Protein AF-A0A250DNQ2-F1 (afdb_monomer)

Organism: NCBI:txid436515

Sequence (993 aa):
MTDFKTLADLVGHHARTRPHAIALTFEAGPALPEQHRSFLQLHENGLALARALQGLGIRRGDAIALVMANHPEFVEAMVAAAHLGAVLVPIDARAQGDRLAALIDRTHCVGVIAADYAAAAVAQIRPRATHLRWVVRVISGELAADAPRACEALDYAQLLARHTQADLPSAHFTPVDPDDPMQILFTSGTTGEPKGIVVTHRRFVDTAALAASAFGYAGDDRLYSGLSLTHANAQLVTLGAALRLGIACVMSRRFTKSRLWEIVRRHRCTAFTLLGGMTTAVYCEPPSPSDRDHVVRFVVAAGMPQAIWRDFEQRFGVHVLEFYGTAEGGLTVNPFGTGPIGSIGRPHPAFSVRIVAEDGSDAPAGTPGELAFQPASGAPFDIAYFEDPQASQTKGKDGWLWTGDIVRADAHGWLYFEHRRGHGIRRNGEFIDPAQIEKAIADTGLVRDAFVFGTAAASGAPGERDVVAAVVPIAPTWTFRCSMRVCARRCRRTPFPGGCWPSKRSPRPRRKSRWRGFWRNGCATGRSRPCSRRPQPRHTTWAQAAAGRFSPAQSTTTKETFMHNHGRKLFLPISLASLFIGPSSWAQSSVTLFGVIDISVSHYQTKSVLSAGLPWWSPAAPASISQGATKLASGAHTPSLLGIRGQEDLGGGLAAGFWLESTLTPDDGAQGLGVFDRRSTVSLSGPFGEVRLGRDYVPTYWNLTVFDPFGTVGVGANLWNPIGTGLTTSHGKSPANLMPFDNYVRASNSVGYFLPGHLGGFYGQVMYSLHENLKQSGVSHSPSKGGRNVGGRFGYQRGPLNLAIAYQEDTKDDLSGFDKDRLKILNAGVSYDFDVVKLFGQLSQIRDERSKMNVANIGGIPHPFRNESNGKYTGGLIGITAPVGPGLIRASYSRVNYASPHAVNALNPSAWAQDNDARIEKFAVGYVYNLSKRTALYATVARTKMKWNGSVNAAMAISPGGGVRFANGVAGISAPYVPSSTTGYDMGIRHAF

InterPro domains:
  IPR000873 AMP-dependent synthetase/ligase domain [PF00501] (13-373)
  IPR002299 Porin, Neisseria sp. type [PR00184] (637-662)
  IPR002299 Porin, Neisseria sp. type [PR00184] (675-694)
  IPR002299 Porin, Neisseria sp. type [PR00184] (920-944)
  IPR020845 AMP-binding, conserved site [PS00455] (184-195)
  IPR023614 Porin domain superfamily [G3DSA:2.40.160.10] (588-993)
  IPR033900 Porin domain, Gram-negative type [PF13609] (584-945)
  IPR033900 Porin domain, Gram-negative type [cd00342] (589-993)
  IPR042099 ANL, N-terminal domain [G3DSA:3.40.50.12780] (1-420)

Radius of gyration: 37.6 Å; Cα contacts (8 Å, |Δi|>4): 2212; chains: 1; bounding box: 107×96×82 Å

pLDDT: mean 79.3, std 21.45, range [20.84, 98.06]

Nearest PDB structures (foldseek):
  6k4c-assembly1_A  TM=8.286E-01  e=2.135E-30  Lampyridae
  8g0r-assembly1_A  TM=8.462E-01  e=8.251E-26  Cryptococcus neoformans
  7l3p-assembly1_A  TM=7.690E-01  e=5.276E-24  Coccidioides immitis RS
  1v26-assembly1_A  TM=7.943E-01  e=6.644E-23  Thermus thermophilus
  6ac3-assembly1_B  TM=6.977E-01  e=1.159E-20  Phrixothrix hirtus

Structure (mmCIF, N/CA/C/O backbone):
data_AF-A0A250DNQ2-F1
#
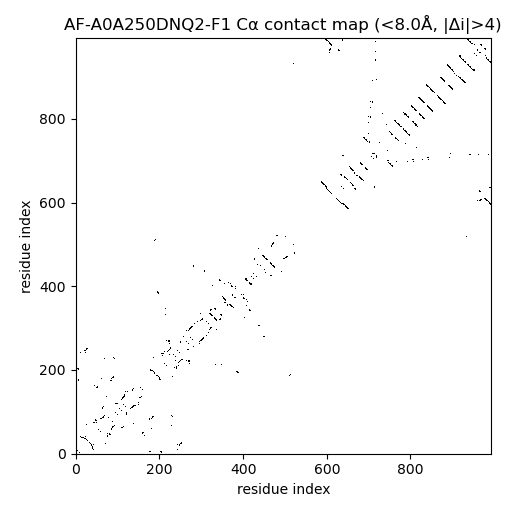_entry.id   AF-A0A250DNQ2-F1
#
loop_
_atom_site.group_PDB
_atom_site.id
_atom_site.type_symbol
_atom_site.label_atom_id
_atom_site.label_alt_id
_atom_site.label_comp_id
_atom_site.label_asym_id
_atom_site.label_entity_id
_atom_site.label_seq_id
_atom_site.pdbx_PDB_ins_code
_atom_site.Cartn_x
_atom_site.Cartn_y
_atom_site.Cartn_z
_atom_site.occupancy
_atom_site.B_iso_or_equiv
_atom_site.auth_seq_id
_atom_site.auth_comp_id
_atom_site.auth_asym_id
_atom_site.auth_atom_id
_atom_site.pdbx_PDB_model_num
ATOM 1 N N . MET A 1 1 ? -34.166 -35.875 -3.241 1.00 50.69 1 MET A N 1
ATOM 2 C CA . MET A 1 1 ? -32.830 -35.721 -2.609 1.00 50.69 1 MET A CA 1
ATOM 3 C C . MET A 1 1 ? -33.035 -35.515 -1.118 1.00 50.69 1 MET A C 1
ATOM 5 O O . MET A 1 1 ? -34.117 -35.074 -0.755 1.00 50.69 1 MET A O 1
ATOM 9 N N . THR A 1 2 ? -32.047 -35.807 -0.268 1.00 56.50 2 THR A N 1
ATOM 10 C CA . THR A 1 2 ? -32.136 -35.476 1.165 1.00 56.50 2 THR A CA 1
ATOM 11 C C . THR A 1 2 ? -32.236 -33.963 1.334 1.00 56.50 2 THR A C 1
ATOM 13 O O . THR A 1 2 ? -31.393 -33.228 0.803 1.00 56.50 2 THR A O 1
ATOM 16 N N . ASP A 1 3 ? -33.262 -33.507 2.044 1.00 76.38 3 ASP A N 1
ATOM 17 C CA . ASP A 1 3 ? -33.379 -32.114 2.460 1.00 76.38 3 ASP A CA 1
ATOM 18 C C . ASP A 1 3 ? -32.467 -31.873 3.673 1.00 76.38 3 ASP A C 1
ATOM 20 O O . ASP A 1 3 ? -32.440 -32.677 4.607 1.00 76.38 3 ASP A O 1
ATOM 24 N N . PHE A 1 4 ? -31.665 -30.812 3.626 1.00 88.94 4 PHE A N 1
ATOM 25 C CA . PHE A 1 4 ? -30.703 -30.464 4.671 1.00 88.94 4 PHE A CA 1
ATOM 26 C C . PHE A 1 4 ? -30.997 -29.035 5.108 1.00 88.94 4 PHE A C 1
ATOM 28 O O . PHE A 1 4 ? -30.995 -28.126 4.284 1.00 88.94 4 PHE A O 1
ATOM 35 N N . LYS A 1 5 ? -31.233 -28.838 6.404 1.00 89.62 5 LYS A N 1
ATOM 36 C CA . LYS A 1 5 ? -31.693 -27.554 6.940 1.00 89.62 5 LYS A CA 1
ATOM 37 C C . LYS A 1 5 ? -30.543 -26.670 7.423 1.00 89.62 5 LYS A C 1
ATOM 39 O O . LYS A 1 5 ? -30.590 -25.452 7.282 1.00 89.62 5 LYS A O 1
ATOM 44 N N . THR A 1 6 ? -29.485 -27.290 7.938 1.00 93.56 6 THR A N 1
ATOM 45 C CA . THR A 1 6 ? -28.270 -26.624 8.417 1.00 93.56 6 THR A CA 1
ATOM 46 C C . THR A 1 6 ? -27.001 -27.315 7.904 1.00 93.56 6 THR A C 1
ATOM 48 O O . THR A 1 6 ? -27.019 -28.455 7.431 1.00 93.56 6 THR A O 1
ATOM 51 N N . LEU A 1 7 ? -25.852 -26.643 8.055 1.00 94.19 7 LEU A N 1
ATOM 52 C CA . LEU A 1 7 ? -24.540 -27.266 7.846 1.00 94.19 7 LEU A CA 1
ATOM 53 C C . LEU A 1 7 ? -24.302 -28.450 8.806 1.00 94.19 7 LEU A C 1
ATOM 55 O O . LEU A 1 7 ? -23.640 -29.417 8.428 1.00 94.19 7 LEU A O 1
ATOM 59 N N . ALA A 1 8 ? -24.849 -28.392 10.024 1.00 93.50 8 ALA A N 1
ATOM 60 C CA . ALA A 1 8 ? -24.729 -29.456 11.015 1.00 93.50 8 ALA A CA 1
ATOM 61 C C . ALA A 1 8 ? -25.465 -30.737 10.575 1.00 93.50 8 ALA A C 1
ATOM 63 O O . ALA A 1 8 ? -24.897 -31.826 10.669 1.00 93.50 8 ALA A O 1
ATOM 64 N N . ASP A 1 9 ? -26.673 -30.617 10.010 1.00 92.75 9 ASP A N 1
ATOM 65 C CA . ASP A 1 9 ? -27.423 -31.756 9.451 1.00 92.75 9 ASP A CA 1
ATOM 66 C C . ASP A 1 9 ? -26.663 -32.426 8.305 1.00 92.75 9 ASP A C 1
ATOM 68 O O . ASP A 1 9 ? -26.558 -33.651 8.239 1.00 92.75 9 ASP A O 1
ATOM 72 N N . LEU A 1 10 ? -26.119 -31.598 7.412 1.00 93.50 10 LEU A N 1
ATOM 73 C CA . LEU A 1 10 ? -25.396 -31.992 6.209 1.00 93.50 10 LEU A CA 1
ATOM 74 C C . LEU A 1 10 ? -24.102 -32.746 6.562 1.00 93.50 10 LEU A C 1
ATOM 76 O O . LEU A 1 10 ? -23.875 -33.857 6.076 1.00 93.50 10 LEU A O 1
ATOM 80 N N . VAL A 1 11 ? -23.278 -32.193 7.459 1.00 95.50 11 VAL A N 1
ATOM 81 C CA . VAL A 1 11 ? -22.051 -32.858 7.933 1.00 95.50 11 VAL A CA 1
ATOM 82 C C . VAL A 1 11 ? -22.390 -34.102 8.758 1.00 95.50 11 VAL A C 1
ATOM 84 O O . VAL A 1 11 ? -21.797 -35.155 8.530 1.00 95.50 11 VAL A O 1
ATOM 87 N N . GLY A 1 12 ? -23.390 -34.038 9.642 1.00 94.31 12 GLY A N 1
ATOM 88 C CA . GLY A 1 12 ? -23.842 -35.180 10.441 1.00 94.31 12 GLY A CA 1
ATOM 89 C C . GLY A 1 12 ? -24.410 -36.328 9.599 1.00 94.31 12 GLY A C 1
ATOM 90 O O . GLY A 1 12 ? -24.188 -37.498 9.914 1.00 94.31 12 GLY A O 1
ATOM 91 N N . HIS A 1 13 ? -25.095 -36.033 8.490 1.00 95.06 13 HIS A N 1
ATOM 92 C CA . HIS A 1 13 ? -25.559 -37.051 7.546 1.00 95.06 13 HIS A CA 1
ATOM 93 C C . HIS A 1 13 ? -24.379 -37.796 6.908 1.00 95.06 13 HIS A C 1
ATOM 95 O O . HIS A 1 13 ? -24.388 -39.027 6.853 1.00 95.06 13 HIS A O 1
ATOM 101 N N . HIS A 1 14 ? -23.337 -37.083 6.472 1.00 95.62 14 HIS A N 1
ATOM 102 C CA . HIS A 1 14 ? -22.147 -37.715 5.897 1.00 95.62 14 HIS A CA 1
ATOM 103 C C . HIS A 1 14 ? -21.245 -38.377 6.949 1.00 95.62 14 HIS A C 1
ATOM 105 O O . HIS A 1 14 ? -20.625 -39.393 6.649 1.00 95.62 14 HIS A O 1
ATOM 111 N N . ALA A 1 15 ? -21.255 -37.912 8.201 1.00 96.06 15 ALA A N 1
ATOM 112 C CA . ALA A 1 15 ? -20.617 -38.606 9.318 1.00 96.06 15 ALA A CA 1
ATOM 113 C C . ALA A 1 15 ? -21.280 -39.965 9.603 1.00 96.06 15 ALA A C 1
ATOM 115 O O . ALA A 1 15 ? -20.581 -40.941 9.847 1.00 96.06 15 ALA A O 1
ATOM 116 N N . ARG A 1 16 ? -22.615 -40.060 9.502 1.00 95.94 16 ARG A N 1
ATOM 117 C CA . ARG A 1 16 ? -23.349 -41.331 9.652 1.00 95.94 16 ARG A CA 1
ATOM 118 C C . ARG A 1 16 ? -23.268 -42.240 8.423 1.00 95.94 16 ARG A C 1
ATOM 120 O O . ARG A 1 16 ? -23.238 -43.452 8.581 1.00 95.94 16 ARG A O 1
ATOM 127 N N . THR A 1 17 ? -23.250 -41.685 7.207 1.00 95.50 17 THR A N 1
ATOM 128 C CA . THR A 1 17 ? -23.289 -42.493 5.966 1.00 95.50 17 THR A CA 1
ATOM 129 C C . THR A 1 17 ? -21.914 -42.822 5.384 1.00 95.50 17 THR A C 1
ATOM 131 O O . THR A 1 17 ? -21.788 -43.799 4.650 1.00 95.50 17 THR A O 1
ATOM 134 N N . ARG A 1 18 ? -20.879 -42.021 5.674 1.00 94.81 18 ARG A N 1
ATOM 135 C CA . ARG A 1 18 ? -19.507 -42.167 5.151 1.00 94.81 18 ARG A CA 1
ATOM 136 C C . ARG A 1 18 ? -18.440 -41.754 6.198 1.00 94.81 18 ARG A C 1
ATOM 138 O O . ARG A 1 18 ? -17.551 -40.968 5.863 1.00 94.81 18 ARG A O 1
ATOM 145 N N . PRO A 1 19 ? -18.476 -42.263 7.450 1.00 95.88 19 PRO A N 1
ATOM 146 C CA . PRO A 1 19 ? -17.687 -41.746 8.583 1.00 95.88 19 PRO A CA 1
ATOM 147 C C . PRO A 1 19 ? -16.187 -41.572 8.306 1.00 95.88 19 PRO A C 1
ATOM 149 O O . PRO A 1 19 ? -15.597 -40.548 8.659 1.00 95.88 19 PRO A O 1
ATOM 152 N N . HIS A 1 20 ? -15.570 -42.560 7.656 1.00 96.25 20 HIS A N 1
ATOM 153 C CA . HIS A 1 20 ? -14.124 -42.606 7.411 1.00 96.25 20 HIS A CA 1
ATOM 154 C C . HIS A 1 20 ? -13.698 -41.997 6.063 1.00 96.25 20 HIS A C 1
ATOM 156 O O . HIS A 1 20 ? -12.504 -41.911 5.787 1.00 96.25 20 HIS A O 1
ATOM 162 N N . ALA A 1 21 ? -14.638 -41.543 5.225 1.00 95.25 21 ALA A N 1
ATOM 163 C CA . ALA A 1 21 ? -14.292 -40.855 3.985 1.00 95.25 21 ALA A CA 1
ATOM 164 C C . ALA A 1 21 ? -13.699 -39.470 4.293 1.00 95.25 21 ALA A C 1
ATOM 166 O O . ALA A 1 21 ? -14.244 -38.720 5.108 1.00 95.25 21 ALA A O 1
ATOM 167 N N . ILE A 1 22 ? -12.581 -39.130 3.643 1.00 96.38 22 ILE A N 1
ATOM 168 C CA . ILE A 1 22 ? -11.902 -37.840 3.818 1.00 96.38 22 ILE A CA 1
ATOM 169 C C . ILE A 1 22 ? -12.751 -36.728 3.199 1.00 96.38 22 ILE A C 1
ATOM 171 O O . ILE A 1 22 ? -12.849 -36.622 1.977 1.00 96.38 22 ILE A O 1
ATOM 175 N N . ALA A 1 23 ? -13.330 -35.889 4.055 1.00 96.19 23 ALA A N 1
ATOM 176 C CA . ALA A 1 23 ? -14.095 -34.717 3.656 1.00 96.19 23 ALA A CA 1
ATOM 177 C C . ALA A 1 23 ? -13.156 -33.581 3.237 1.00 96.19 23 ALA A C 1
ATOM 179 O O . ALA A 1 23 ? -13.298 -33.013 2.157 1.00 96.19 23 ALA A O 1
ATOM 180 N N . LEU A 1 24 ? -12.169 -33.266 4.086 1.00 97.88 24 LEU A N 1
ATOM 181 C CA . LEU A 1 24 ? -11.292 -32.106 3.929 1.00 97.88 24 LEU A CA 1
ATOM 182 C C . LEU A 1 24 ? -9.814 -32.504 4.005 1.00 97.88 24 LEU A C 1
ATOM 184 O O . LEU A 1 24 ? -9.421 -33.357 4.800 1.00 97.88 24 LEU A O 1
ATOM 188 N N . THR A 1 25 ? -8.975 -31.844 3.209 1.00 97.81 25 THR A N 1
ATOM 189 C CA . THR A 1 25 ? -7.508 -31.881 3.313 1.00 97.81 25 THR A CA 1
ATOM 190 C C . THR A 1 25 ? -6.956 -30.467 3.205 1.00 97.81 25 THR A C 1
ATOM 192 O O . THR A 1 25 ? -7.158 -29.801 2.192 1.00 97.81 25 THR A O 1
ATOM 195 N N . PHE A 1 26 ? -6.255 -30.006 4.239 1.00 96.38 26 PHE A N 1
ATOM 196 C CA . PHE A 1 26 ? -5.620 -28.693 4.272 1.00 96.38 26 PHE A CA 1
ATOM 197 C C . PHE A 1 26 ? -4.126 -28.803 3.963 1.00 96.38 26 PHE A C 1
ATOM 199 O O . PHE A 1 26 ? -3.377 -29.474 4.672 1.00 96.38 26 PHE A O 1
ATOM 206 N N . GLU A 1 27 ? -3.709 -28.117 2.902 1.00 93.25 27 GLU A N 1
ATOM 207 C CA . GLU A 1 27 ? -2.340 -28.089 2.381 1.00 93.25 27 GLU A CA 1
ATOM 208 C C . GLU A 1 27 ? -1.662 -26.780 2.818 1.00 93.25 27 GLU A C 1
ATOM 210 O O . GLU A 1 27 ? -2.208 -25.696 2.613 1.00 93.25 27 GLU A O 1
ATOM 215 N N . ALA A 1 28 ? -0.494 -26.850 3.462 1.00 89.00 28 ALA A N 1
ATOM 216 C CA . ALA A 1 28 ? 0.115 -25.697 4.142 1.00 89.00 28 ALA A CA 1
ATOM 217 C C . ALA A 1 28 ? 1.508 -25.297 3.611 1.00 89.00 28 ALA A C 1
ATOM 219 O O . ALA A 1 28 ? 2.186 -24.463 4.212 1.00 89.00 28 ALA A O 1
ATOM 220 N N . GLY A 1 29 ? 1.920 -25.828 2.457 1.00 84.75 29 GLY A N 1
ATOM 221 C CA . GLY A 1 29 ? 3.277 -25.714 1.925 1.00 84.75 29 GLY A CA 1
ATOM 222 C C . GLY A 1 29 ? 4.172 -26.894 2.323 1.00 84.75 29 GLY A C 1
ATOM 223 O O . GLY A 1 29 ? 3.886 -27.584 3.296 1.00 84.75 29 GLY A O 1
ATOM 224 N N . PRO A 1 30 ? 5.295 -27.119 1.616 1.00 79.50 30 PRO A N 1
ATOM 225 C CA . PRO A 1 30 ? 6.166 -28.284 1.825 1.00 79.50 30 PRO A CA 1
ATOM 226 C C . PRO A 1 30 ? 6.910 -28.294 3.173 1.00 79.50 30 PRO A C 1
ATOM 228 O O . PRO A 1 30 ? 7.594 -29.263 3.479 1.00 79.50 30 PRO A O 1
ATOM 231 N N . ALA A 1 31 ? 6.811 -27.217 3.958 1.00 82.62 31 ALA A N 1
ATOM 232 C CA . ALA A 1 31 ? 7.428 -27.084 5.277 1.00 82.62 31 ALA A CA 1
ATOM 233 C C . ALA A 1 31 ? 6.492 -27.474 6.439 1.00 82.62 31 ALA A C 1
ATOM 235 O O . ALA A 1 31 ? 6.927 -27.456 7.586 1.00 82.62 31 ALA A O 1
ATOM 236 N N . LEU A 1 32 ? 5.220 -27.788 6.165 1.00 85.94 32 LEU A N 1
ATOM 237 C CA . LEU A 1 32 ? 4.216 -28.122 7.176 1.00 85.94 32 LEU A CA 1
ATOM 238 C C . LEU A 1 32 ? 3.450 -29.396 6.789 1.00 85.94 32 LEU A C 1
ATOM 240 O O . LEU A 1 32 ? 3.212 -29.621 5.601 1.00 85.94 32 LEU A O 1
ATOM 244 N N . PRO A 1 33 ? 3.043 -30.227 7.766 1.00 88.56 33 PRO A N 1
ATOM 245 C CA . PRO A 1 33 ? 2.243 -31.411 7.490 1.00 88.56 33 PRO A CA 1
ATOM 246 C C . PRO A 1 33 ? 0.858 -31.030 6.953 1.00 88.56 33 PRO A C 1
ATOM 248 O O . PRO A 1 33 ? 0.262 -30.024 7.351 1.00 88.56 33 PRO A O 1
ATOM 251 N N . GLU A 1 34 ? 0.334 -31.872 6.068 1.00 92.31 34 GLU A N 1
ATOM 252 C CA . GLU A 1 34 ? -1.066 -31.814 5.652 1.00 92.31 34 GLU A CA 1
ATOM 253 C C . GLU A 1 34 ? -1.985 -32.148 6.829 1.00 92.31 34 GLU A C 1
ATOM 255 O O . GLU A 1 34 ? -1.638 -32.943 7.704 1.00 92.31 34 GLU A O 1
ATOM 260 N N . GLN A 1 35 ? -3.175 -31.550 6.847 1.00 94.75 35 GLN A N 1
ATOM 261 C CA . GLN A 1 35 ? -4.178 -31.831 7.871 1.00 94.75 35 GLN A CA 1
ATOM 262 C C . GLN A 1 35 ? -5.463 -32.335 7.226 1.00 94.75 35 GLN A C 1
ATOM 264 O O . GLN A 1 35 ? -6.180 -31.583 6.565 1.00 94.75 35 GLN A O 1
ATOM 269 N N . HIS A 1 36 ? -5.765 -33.611 7.434 1.00 96.25 36 HIS A N 1
ATOM 270 C CA . HIS A 1 36 ? -6.985 -34.242 6.936 1.00 96.25 36 HIS A CA 1
ATOM 271 C C . HIS A 1 36 ? -8.092 -34.196 7.996 1.00 96.25 36 HIS A C 1
ATOM 273 O O . HIS A 1 36 ? -7.805 -34.106 9.194 1.00 96.25 36 HIS A O 1
ATOM 279 N N . ARG A 1 37 ? -9.349 -34.276 7.548 1.00 97.00 37 ARG A N 1
ATOM 280 C CA . ARG A 1 37 ? -10.526 -34.590 8.371 1.00 97.00 37 ARG A CA 1
ATOM 281 C C . ARG A 1 37 ? -11.450 -35.526 7.601 1.00 97.00 37 ARG A C 1
ATOM 283 O O . ARG A 1 37 ? -11.832 -35.215 6.469 1.00 97.00 37 ARG A O 1
ATOM 290 N N . SER A 1 38 ? -11.833 -36.645 8.209 1.00 97.88 38 SER A N 1
ATOM 291 C CA . SER A 1 38 ? -12.980 -37.426 7.738 1.00 97.88 38 SER A CA 1
ATOM 292 C C . SER A 1 38 ? -14.302 -36.730 8.088 1.00 97.88 38 SER A C 1
ATOM 294 O O . SER A 1 38 ? -14.317 -35.798 8.896 1.00 97.88 38 SER A O 1
ATOM 296 N N . PHE A 1 39 ? -15.422 -37.168 7.504 1.00 97.06 39 PHE A N 1
ATOM 297 C CA . PHE A 1 39 ? -16.738 -36.636 7.886 1.00 97.06 39 PHE A CA 1
ATOM 298 C C . PHE A 1 39 ? -17.059 -36.866 9.370 1.00 97.06 39 PHE A C 1
ATOM 300 O O . PHE A 1 39 ? -17.595 -35.965 10.012 1.00 97.06 39 PHE A O 1
ATOM 307 N N . LEU A 1 40 ? -16.678 -38.023 9.928 1.00 95.69 40 LEU A N 1
ATOM 308 C CA . LEU A 1 40 ? -16.805 -38.299 11.362 1.00 95.69 40 LEU A CA 1
ATOM 309 C C . LEU A 1 40 ? -15.986 -37.306 12.201 1.00 95.69 40 LEU A C 1
ATOM 311 O O . LEU A 1 40 ? -16.563 -36.598 13.019 1.00 95.69 40 LEU A O 1
ATOM 315 N N . GLN A 1 41 ? -14.687 -37.158 11.921 1.00 95.50 41 GLN A N 1
ATOM 316 C CA . GLN A 1 41 ? -13.808 -36.235 12.655 1.00 95.50 41 GLN A CA 1
ATOM 317 C C . GLN A 1 41 ? -14.286 -34.778 12.583 1.00 95.50 41 GLN A C 1
ATOM 319 O O . GLN A 1 41 ? -14.219 -34.051 13.570 1.00 95.50 41 GLN A O 1
ATOM 324 N N . LEU A 1 42 ? -14.785 -34.336 11.422 1.00 95.75 42 LEU A N 1
ATOM 325 C CA . LEU A 1 42 ? -15.323 -32.984 11.254 1.00 95.75 42 LEU A CA 1
ATOM 326 C C . LEU A 1 42 ? -16.594 -32.763 12.096 1.00 95.75 42 LEU A C 1
ATOM 328 O O . LEU A 1 42 ? -16.788 -31.675 12.640 1.00 95.75 42 LEU A O 1
ATOM 332 N N . HIS A 1 43 ? -17.440 -33.788 12.230 1.00 94.50 43 HIS A N 1
ATOM 333 C CA . HIS A 1 43 ? -18.637 -33.745 13.068 1.00 94.50 43 HIS A CA 1
ATOM 334 C C . HIS A 1 43 ? -18.292 -33.792 14.563 1.00 94.50 43 HIS A C 1
ATOM 336 O O . HIS A 1 43 ? -18.772 -32.955 15.323 1.00 94.50 43 HIS A O 1
ATOM 342 N N . GLU A 1 44 ? -17.423 -34.715 14.980 1.00 92.75 44 GLU A N 1
ATOM 343 C CA . GLU A 1 44 ? -16.985 -34.886 16.371 1.00 92.75 44 GLU A CA 1
ATOM 344 C C . GLU A 1 44 ? -16.254 -33.648 16.897 1.00 92.75 44 GLU A C 1
ATOM 346 O O . GLU A 1 44 ? -16.587 -33.155 17.976 1.00 92.75 44 GLU A O 1
ATOM 351 N N . ASN A 1 45 ? -15.329 -33.083 16.112 1.00 94.44 45 ASN A N 1
ATOM 352 C CA . ASN A 1 45 ? -14.634 -31.848 16.471 1.00 94.44 45 ASN A CA 1
ATOM 353 C C . ASN A 1 45 ? -15.600 -30.653 16.511 1.00 94.44 45 ASN A C 1
ATOM 355 O O . ASN A 1 45 ? -15.513 -29.831 17.421 1.00 94.44 45 ASN A O 1
ATOM 359 N N . GLY A 1 46 ? -16.564 -30.575 15.585 1.00 94.44 46 GLY A N 1
ATOM 360 C CA . GLY A 1 46 ? -17.624 -29.563 15.618 1.00 94.44 46 GLY A CA 1
ATOM 361 C C . GLY A 1 46 ? -18.502 -29.658 16.874 1.00 94.44 46 GLY A C 1
ATOM 362 O O . GLY A 1 46 ? -18.766 -28.646 17.518 1.00 94.44 46 GLY A O 1
ATOM 363 N N . LEU A 1 47 ? -18.897 -30.868 17.280 1.00 92.06 47 LEU A N 1
ATOM 364 C CA . LEU A 1 47 ? -19.669 -31.121 18.505 1.00 92.06 47 LEU A CA 1
ATOM 365 C C . LEU A 1 47 ? -18.862 -30.827 19.781 1.00 92.06 47 LEU A C 1
ATOM 367 O O . LEU A 1 47 ? -19.393 -30.244 20.728 1.00 92.06 47 LEU A O 1
ATOM 371 N N . ALA A 1 48 ? -17.583 -31.205 19.819 1.00 92.12 48 ALA A N 1
ATOM 372 C CA . ALA A 1 48 ? -16.694 -30.923 20.944 1.00 92.12 48 ALA A CA 1
ATOM 373 C C . ALA A 1 48 ? -16.411 -29.419 21.083 1.00 92.12 48 ALA A C 1
ATOM 375 O O . ALA A 1 48 ? -16.470 -28.883 22.189 1.00 92.12 48 ALA A O 1
ATOM 376 N N . LEU A 1 49 ? -16.191 -28.712 19.971 1.00 94.94 49 LEU A N 1
ATOM 377 C CA . LEU A 1 49 ? -16.061 -27.257 19.971 1.00 94.94 49 LEU A CA 1
ATOM 378 C C . LEU A 1 49 ? -17.383 -26.569 20.351 1.00 94.94 49 LEU A C 1
ATOM 380 O O . LEU A 1 49 ? -17.346 -25.588 21.086 1.00 94.94 49 LEU A O 1
ATOM 384 N N . ALA A 1 50 ? -18.543 -27.087 19.933 1.00 93.44 50 ALA A N 1
ATOM 385 C CA . ALA A 1 50 ? -19.841 -26.558 20.358 1.00 93.44 50 ALA A CA 1
ATOM 386 C C . ALA A 1 50 ? -20.020 -26.654 21.884 1.00 93.44 50 ALA A C 1
ATOM 388 O O . ALA A 1 50 ? -20.317 -25.646 22.526 1.00 93.44 50 ALA A O 1
ATOM 389 N N . ARG A 1 51 ? -19.735 -27.824 22.483 1.00 90.75 51 ARG A N 1
ATOM 390 C CA . ARG A 1 51 ? -19.696 -27.997 23.950 1.00 90.75 51 ARG A CA 1
ATOM 391 C C . ARG A 1 51 ? -18.730 -27.008 24.612 1.00 90.75 51 ARG A C 1
ATOM 393 O O . ARG A 1 51 ? -19.087 -26.358 25.592 1.00 90.75 51 ARG A O 1
ATOM 400 N N . ALA A 1 52 ? -17.531 -26.851 24.054 1.00 92.12 52 ALA A N 1
ATOM 401 C CA . ALA A 1 52 ? -16.515 -25.958 24.598 1.00 92.12 52 ALA A CA 1
ATOM 402 C C . ALA A 1 52 ? -16.930 -24.477 24.571 1.00 92.12 52 ALA A C 1
ATOM 404 O O . ALA A 1 52 ? -16.750 -23.764 25.555 1.00 92.12 52 ALA A O 1
ATOM 405 N N . LEU A 1 53 ? -17.508 -24.011 23.462 1.00 93.44 53 LEU A N 1
ATOM 406 C CA . LEU A 1 53 ? -17.999 -22.640 23.307 1.00 93.44 53 LEU A CA 1
ATOM 407 C C . LEU A 1 53 ? -19.201 -22.367 24.224 1.00 93.44 53 LEU A C 1
ATOM 409 O O . LEU A 1 53 ? -19.266 -21.302 24.838 1.00 93.44 53 LEU A O 1
ATOM 413 N N . GLN A 1 54 ? -20.102 -23.340 24.391 1.00 91.06 54 GLN A N 1
ATOM 414 C CA . GLN A 1 54 ? -21.190 -23.278 25.373 1.00 91.06 54 GLN A CA 1
ATOM 415 C C . GLN A 1 54 ? -20.646 -23.157 26.809 1.00 91.06 54 GLN A C 1
ATOM 417 O O . GLN A 1 54 ? -21.124 -22.325 27.578 1.00 91.06 54 GLN A O 1
ATOM 422 N N . GLY A 1 55 ? -19.585 -23.902 27.148 1.00 89.44 55 GLY A N 1
ATOM 423 C CA . GLY A 1 55 ? -18.855 -23.774 28.417 1.00 89.44 55 GLY A CA 1
ATOM 424 C C . GLY A 1 55 ? -18.154 -22.420 28.611 1.00 89.44 55 GLY A C 1
ATOM 425 O O . GLY A 1 55 ? -18.005 -21.960 29.739 1.00 89.44 55 GLY A O 1
ATOM 426 N N . LEU A 1 56 ? -17.797 -21.729 27.521 1.00 92.06 56 LEU A N 1
ATOM 427 C CA . LEU A 1 56 ? -17.340 -20.330 27.521 1.00 92.06 56 LEU A CA 1
ATOM 428 C C . LEU A 1 56 ? -18.502 -19.310 27.493 1.00 92.06 56 LEU A C 1
ATOM 430 O O . LEU A 1 56 ? -18.290 -18.111 27.283 1.00 92.06 56 LEU A O 1
ATOM 434 N N . GLY A 1 57 ? -19.736 -19.771 27.719 1.00 91.69 57 GLY A N 1
ATOM 435 C CA . GLY A 1 57 ? -20.932 -18.948 27.869 1.00 91.69 57 GLY A CA 1
ATOM 436 C C . GLY A 1 57 ? -21.545 -18.441 26.562 1.00 91.69 57 GLY A C 1
ATOM 437 O O . GLY A 1 57 ? -22.276 -17.450 26.612 1.00 91.69 57 GLY A O 1
ATOM 438 N N . ILE A 1 58 ? -21.241 -19.058 25.415 1.00 93.81 58 ILE A N 1
ATOM 439 C CA . ILE A 1 58 ? -21.872 -18.723 24.128 1.00 93.81 58 ILE A CA 1
ATOM 440 C C . ILE A 1 58 ? -23.339 -19.162 24.094 1.00 93.81 58 ILE A C 1
ATOM 442 O O . ILE A 1 58 ? -23.695 -20.243 24.568 1.00 93.81 58 ILE A O 1
ATOM 446 N N . ARG A 1 59 ? -24.184 -18.308 23.513 1.00 91.44 59 ARG A N 1
ATOM 447 C CA . ARG A 1 59 ? -25.633 -18.482 23.345 1.00 91.44 59 ARG A CA 1
ATOM 448 C C . ARG A 1 59 ? -26.031 -18.363 21.867 1.00 91.44 59 ARG A C 1
ATOM 450 O O . ARG A 1 59 ? -25.277 -17.824 21.060 1.00 91.44 59 ARG A O 1
ATOM 457 N N . ARG A 1 60 ? -27.238 -18.817 21.513 1.00 93.38 60 ARG A N 1
ATOM 458 C CA . ARG A 1 60 ? -27.841 -18.552 20.193 1.00 93.38 60 ARG A CA 1
ATOM 459 C C . ARG A 1 60 ? -27.885 -17.035 19.953 1.00 93.38 60 ARG A C 1
ATOM 461 O O . ARG A 1 60 ? -28.322 -16.295 20.832 1.00 93.38 60 ARG A O 1
ATOM 468 N N . GLY A 1 61 ? -27.390 -16.587 18.802 1.00 92.31 61 GLY A N 1
ATOM 469 C CA . GLY A 1 61 ? -27.227 -15.175 18.438 1.00 92.31 61 GLY A CA 1
ATOM 470 C C . GLY A 1 61 ? -25.898 -14.512 18.843 1.00 92.31 61 GLY A C 1
ATOM 471 O O . GLY A 1 61 ? -25.600 -13.444 18.315 1.00 92.31 61 GLY A O 1
ATOM 472 N N . ASP A 1 62 ? -25.068 -15.111 19.711 1.00 96.00 62 ASP A N 1
ATOM 473 C CA . ASP A 1 62 ? -23.746 -14.547 20.051 1.00 96.00 62 ASP A CA 1
ATOM 474 C C . ASP A 1 62 ? -22.804 -14.561 18.829 1.00 96.00 62 ASP A C 1
ATOM 476 O O . ASP A 1 62 ? -22.682 -15.576 18.137 1.00 96.00 62 ASP A O 1
ATOM 480 N N . ALA A 1 63 ? -22.081 -13.459 18.598 1.00 97.19 63 ALA A N 1
ATOM 481 C CA . ALA A 1 63 ? -21.140 -13.324 17.485 1.00 97.19 63 ALA A CA 1
ATOM 482 C C . ALA A 1 63 ? -19.701 -13.755 17.845 1.00 97.19 63 ALA A C 1
ATOM 484 O O . ALA A 1 63 ? -19.156 -13.353 18.877 1.00 97.19 63 ALA A O 1
ATOM 485 N N . ILE A 1 64 ? -19.052 -14.540 16.976 1.00 98.00 64 ILE A N 1
ATOM 486 C CA . ILE A 1 64 ? -17.681 -15.050 17.167 1.00 98.00 64 ILE A CA 1
ATOM 487 C C . ILE A 1 64 ? -16.815 -14.740 15.941 1.00 98.00 64 ILE A C 1
ATOM 489 O O . ILE A 1 64 ? -17.071 -15.226 14.837 1.00 98.00 64 ILE A O 1
ATOM 493 N N . ALA A 1 65 ? -15.729 -13.993 16.135 1.00 97.50 65 ALA A N 1
ATOM 494 C CA . ALA A 1 65 ? -14.797 -13.656 15.063 1.00 97.50 65 ALA A CA 1
ATOM 495 C C . ALA A 1 65 ? -13.794 -14.787 14.779 1.00 97.50 65 ALA A C 1
ATOM 497 O O . ALA A 1 65 ? -13.108 -15.268 15.683 1.00 97.50 65 ALA A O 1
ATOM 498 N N . LEU A 1 66 ? -13.646 -15.160 13.503 1.00 97.81 66 LEU A N 1
ATOM 499 C CA . LEU A 1 66 ? -12.629 -16.110 13.035 1.00 97.81 66 LEU A CA 1
ATOM 500 C C . LEU A 1 66 ? -11.499 -15.354 12.330 1.00 97.81 66 LEU A C 1
ATOM 502 O O . LEU A 1 66 ? -11.667 -14.919 11.191 1.00 97.81 66 LEU A O 1
ATOM 506 N N . VAL A 1 67 ? -10.347 -15.201 12.990 1.00 96.88 67 VAL A N 1
ATOM 507 C CA . VAL A 1 67 ? -9.206 -14.401 12.503 1.00 96.88 67 VAL A CA 1
ATOM 508 C C . VAL A 1 67 ? -8.060 -15.320 12.060 1.00 96.88 67 VAL A C 1
ATOM 510 O O . VAL A 1 67 ? -7.049 -15.486 12.746 1.00 96.88 67 VAL A O 1
ATOM 513 N N . MET A 1 68 ? -8.231 -15.976 10.909 1.00 95.62 68 MET A N 1
ATOM 514 C CA . MET A 1 68 ? -7.283 -16.974 10.389 1.00 95.62 68 MET A CA 1
ATOM 515 C C . MET A 1 68 ? -7.320 -17.097 8.852 1.00 95.62 68 MET A C 1
ATOM 517 O O . MET A 1 68 ? -8.147 -16.490 8.171 1.00 95.62 68 MET A O 1
ATOM 521 N N . ALA A 1 69 ? -6.365 -17.842 8.291 1.00 94.75 69 ALA A N 1
ATOM 522 C CA . ALA A 1 69 ? -6.380 -18.297 6.898 1.00 94.75 69 ALA A CA 1
ATOM 523 C C . ALA A 1 69 ? -7.173 -19.619 6.765 1.00 94.75 69 ALA A C 1
ATOM 525 O O . ALA A 1 69 ? -7.945 -19.966 7.654 1.00 94.75 69 ALA A O 1
ATOM 526 N N . ASN A 1 70 ? -6.998 -20.378 5.677 1.00 95.75 70 ASN A N 1
ATOM 527 C CA . ASN A 1 70 ? -7.726 -21.641 5.507 1.00 95.75 70 ASN A CA 1
ATOM 528 C C . ASN A 1 70 ? -7.197 -22.711 6.480 1.00 95.75 70 ASN A C 1
ATOM 530 O O . ASN A 1 70 ? -6.025 -23.092 6.426 1.00 95.75 70 ASN A O 1
ATOM 534 N N . HIS A 1 71 ? -8.063 -23.174 7.373 1.00 95.75 71 HIS A N 1
ATOM 535 C CA . HIS A 1 71 ? -7.752 -24.033 8.515 1.00 95.75 71 HIS A CA 1
ATOM 536 C C . HIS A 1 71 ? -8.895 -25.040 8.722 1.00 95.75 71 HIS A C 1
ATOM 538 O O . HIS A 1 71 ? -10.048 -24.644 8.532 1.00 95.75 71 HIS A O 1
ATOM 544 N N . PRO A 1 72 ? -8.636 -26.295 9.138 1.00 96.06 72 PRO A N 1
ATOM 545 C CA . PRO A 1 72 ? -9.718 -27.200 9.525 1.00 96.06 72 PRO A CA 1
ATOM 546 C C . PRO A 1 72 ? -10.502 -26.647 10.718 1.00 96.06 72 PRO A C 1
ATOM 548 O O . PRO A 1 72 ? -11.728 -26.719 10.706 1.00 96.06 72 PRO A O 1
ATOM 551 N N . GLU A 1 73 ? -9.830 -25.958 11.646 1.00 96.75 73 GLU A N 1
ATOM 552 C CA . GLU A 1 73 ? -10.451 -25.304 12.805 1.00 96.75 73 GLU A CA 1
ATOM 553 C C . GLU A 1 73 ? -11.494 -24.242 12.400 1.00 96.75 73 GLU A C 1
ATOM 555 O O . GLU A 1 73 ? -12.443 -23.983 13.139 1.00 96.75 73 GLU A O 1
ATOM 560 N N . PHE A 1 74 ? -11.368 -23.656 11.200 1.00 97.75 74 PHE A N 1
ATOM 561 C CA . PHE A 1 74 ? -12.363 -22.737 10.640 1.00 97.75 74 PHE A CA 1
ATOM 562 C C . PHE A 1 74 ? -13.671 -23.468 10.305 1.00 97.75 74 PHE A C 1
ATOM 564 O O . PHE A 1 74 ? -14.751 -22.965 10.600 1.00 97.75 74 PHE A O 1
ATOM 571 N N . VAL A 1 75 ? -13.595 -24.651 9.686 1.00 97.62 75 VAL A N 1
ATOM 572 C CA . VAL A 1 75 ? -14.791 -25.413 9.280 1.00 97.62 75 VAL A CA 1
ATOM 573 C C . VAL A 1 75 ? -15.385 -26.169 10.469 1.00 97.62 75 VAL A C 1
ATOM 575 O O . VAL A 1 75 ? -16.603 -26.249 10.592 1.00 97.62 75 VAL A O 1
ATOM 578 N N . GLU A 1 76 ? -14.550 -26.623 11.405 1.00 97.44 76 GLU A N 1
ATOM 579 C CA . GLU A 1 76 ? -14.986 -27.117 12.718 1.00 97.44 76 GLU A CA 1
ATOM 580 C C . GLU A 1 76 ? -15.774 -26.035 13.473 1.00 97.44 76 GLU A C 1
ATOM 582 O O . GLU A 1 76 ? -16.843 -26.322 14.008 1.00 97.44 76 GLU A O 1
ATOM 587 N N . ALA A 1 77 ? -15.328 -24.771 13.431 1.00 97.75 77 ALA A N 1
ATOM 588 C CA . ALA A 1 77 ? -16.093 -23.641 13.960 1.00 97.75 77 ALA A CA 1
ATOM 589 C C . ALA A 1 77 ? -17.413 -23.394 13.210 1.00 97.75 77 ALA A C 1
ATOM 591 O O . ALA A 1 77 ? -18.408 -23.083 13.859 1.00 97.75 77 ALA A O 1
ATOM 592 N N . MET A 1 78 ? -17.473 -23.580 11.883 1.00 97.38 78 MET A N 1
ATOM 593 C CA . MET A 1 78 ? -18.736 -23.498 11.122 1.00 97.38 78 MET A CA 1
ATOM 594 C C . MET A 1 78 ? -19.742 -24.583 11.532 1.00 97.38 78 MET A C 1
ATOM 596 O O . MET A 1 78 ? -20.932 -24.293 11.644 1.00 97.38 78 MET A O 1
ATOM 600 N N . VAL A 1 79 ? -19.282 -25.811 11.792 1.00 96.56 79 VAL A N 1
ATOM 601 C CA . VAL A 1 79 ? -20.135 -26.903 12.295 1.00 96.56 79 VAL A CA 1
ATOM 602 C C . VAL A 1 79 ? -20.562 -26.640 13.743 1.00 96.56 79 VAL A C 1
ATOM 604 O O . VAL A 1 79 ? -21.737 -26.790 14.065 1.00 96.56 79 VAL A O 1
ATOM 607 N N . ALA A 1 80 ? -19.648 -26.180 14.602 1.00 95.88 80 ALA A N 1
ATOM 608 C CA . ALA A 1 80 ? -19.949 -25.846 15.994 1.00 95.88 80 ALA A CA 1
ATOM 609 C C . ALA A 1 80 ? -20.973 -24.706 16.120 1.00 95.88 80 ALA A C 1
ATOM 611 O O . ALA A 1 80 ? -21.938 -24.810 16.875 1.00 95.88 80 ALA A O 1
ATOM 612 N N . ALA A 1 81 ? -20.801 -23.642 15.334 1.00 95.56 81 ALA A N 1
ATOM 613 C CA . ALA A 1 81 ? -21.733 -22.524 15.255 1.00 95.56 81 ALA A CA 1
ATOM 614 C C . ALA A 1 81 ? -23.130 -22.972 14.796 1.00 95.56 81 ALA A C 1
ATOM 616 O O . ALA A 1 81 ? -24.122 -22.577 15.404 1.00 95.56 81 ALA A O 1
ATOM 617 N N . ALA A 1 82 ? -23.207 -23.869 13.804 1.00 94.94 82 ALA A N 1
ATOM 618 C CA . ALA A 1 82 ? -24.464 -24.448 13.324 1.00 94.94 82 ALA A CA 1
ATOM 619 C C . ALA A 1 82 ? -25.139 -25.430 14.303 1.00 94.94 82 ALA A C 1
ATOM 621 O O . ALA A 1 82 ? -26.319 -25.719 14.132 1.00 94.94 82 ALA A O 1
ATOM 622 N N . HIS A 1 83 ? -24.437 -25.913 15.334 1.00 93.06 83 HIS A N 1
ATOM 623 C CA . HIS A 1 83 ? -25.057 -26.610 16.469 1.00 93.06 83 HIS A CA 1
ATOM 624 C C . HIS A 1 83 ? -25.536 -25.648 17.571 1.00 93.06 83 HIS A C 1
ATOM 626 O O . HIS A 1 83 ? -26.486 -25.967 18.274 1.00 93.06 83 HIS A O 1
ATOM 632 N N . LEU A 1 84 ? -24.902 -24.482 17.734 1.00 93.06 84 LEU A N 1
ATOM 633 C CA . LEU A 1 84 ? -25.233 -23.506 18.785 1.00 93.06 84 LEU A CA 1
ATOM 634 C C . LEU A 1 84 ? -26.234 -22.419 18.356 1.00 93.06 84 LEU A C 1
ATOM 636 O O . LEU A 1 84 ? -26.778 -21.724 19.214 1.00 93.06 84 LEU A O 1
ATOM 640 N N . GLY A 1 85 ? -26.420 -22.215 17.050 1.00 94.12 85 GLY A N 1
ATOM 641 C CA . GLY A 1 85 ? -27.064 -21.016 16.506 1.00 94.12 85 GLY A CA 1
ATOM 642 C C . GLY A 1 85 ? -26.240 -19.747 16.766 1.00 94.12 85 GLY A C 1
ATOM 643 O O . GLY A 1 85 ? -26.803 -18.680 16.998 1.00 94.12 85 GLY A O 1
ATOM 644 N N . ALA A 1 86 ? -24.910 -19.872 16.822 1.00 96.00 86 ALA A N 1
ATOM 645 C CA . ALA A 1 86 ? -23.985 -18.755 17.027 1.00 96.00 86 ALA A CA 1
ATOM 646 C C . ALA A 1 86 ? -23.548 -18.157 15.679 1.00 96.00 86 ALA A C 1
ATOM 648 O O . ALA A 1 86 ? -23.402 -18.880 14.694 1.00 96.00 86 ALA A O 1
ATOM 649 N N . VAL A 1 87 ? -23.295 -16.848 15.633 1.00 97.75 87 VAL A N 1
ATOM 650 C CA . VAL A 1 87 ? -23.047 -16.122 14.379 1.00 97.75 87 VAL A CA 1
ATOM 651 C C . VAL A 1 87 ? -21.546 -15.982 14.134 1.00 97.75 87 VAL A C 1
ATOM 653 O O . VAL A 1 87 ? -20.843 -15.297 14.876 1.00 97.75 87 VAL A O 1
ATOM 656 N N . LEU A 1 88 ? -21.013 -16.591 13.074 1.00 98.06 88 LEU A N 1
ATOM 657 C CA . LEU A 1 88 ? -19.590 -16.435 12.752 1.00 98.06 88 LEU A CA 1
ATOM 658 C C . LEU A 1 88 ? -19.289 -15.123 12.025 1.00 98.06 88 LEU A C 1
ATOM 660 O O . LEU A 1 88 ? -20.022 -14.702 11.133 1.00 98.06 88 LEU A O 1
ATOM 664 N N . VAL A 1 89 ? -18.137 -14.523 12.319 1.00 97.44 89 VAL A N 1
ATOM 665 C CA . VAL A 1 89 ? -17.630 -13.329 11.628 1.00 97.44 89 VAL A CA 1
ATOM 666 C C . VAL A 1 89 ? -16.241 -13.621 11.043 1.00 97.44 89 VAL A C 1
ATOM 668 O O . VAL A 1 89 ? -15.221 -13.432 11.712 1.00 97.44 89 VAL A O 1
ATOM 671 N N . PRO A 1 90 ? -16.153 -14.128 9.798 1.00 96.81 90 PRO A N 1
ATOM 672 C CA . PRO A 1 90 ? -14.877 -14.408 9.142 1.00 96.81 90 PRO A CA 1
ATOM 673 C C . PRO A 1 90 ? -14.056 -13.153 8.819 1.00 96.81 90 PRO A C 1
ATOM 675 O O . PRO A 1 90 ? -14.410 -12.360 7.942 1.00 96.81 90 PRO A O 1
ATOM 678 N N . ILE A 1 91 ? -12.896 -13.010 9.461 1.00 94.62 91 ILE A N 1
ATOM 679 C CA . ILE A 1 91 ? -11.974 -11.885 9.280 1.00 94.62 91 ILE A CA 1
ATOM 680 C C . ILE A 1 91 ? -10.635 -12.389 8.726 1.00 94.62 91 ILE A C 1
ATOM 682 O O . ILE A 1 91 ? -9.995 -13.301 9.241 1.00 94.62 91 ILE A O 1
ATOM 686 N N . ASP A 1 92 ? -10.178 -11.759 7.645 1.00 90.31 92 ASP A N 1
ATOM 687 C CA . ASP A 1 92 ? -8.874 -12.037 7.035 1.00 90.31 92 ASP A CA 1
ATOM 688 C C . ASP A 1 92 ? -7.750 -11.710 8.019 1.00 90.31 92 ASP A C 1
ATOM 690 O O . ASP A 1 92 ? -7.632 -10.563 8.444 1.00 90.31 92 ASP A O 1
ATOM 694 N N . ALA A 1 93 ? -6.892 -12.689 8.315 1.00 89.00 93 ALA A N 1
ATOM 695 C CA . ALA A 1 93 ? -5.769 -12.585 9.254 1.00 89.00 93 ALA A CA 1
ATOM 696 C C . ALA A 1 93 ? -4.751 -11.453 8.978 1.00 89.00 93 ALA A C 1
ATOM 698 O O . ALA A 1 93 ? -3.814 -11.258 9.746 1.00 89.00 93 ALA A O 1
ATOM 699 N N . ARG A 1 94 ? -4.900 -10.710 7.874 1.00 86.25 94 ARG A N 1
ATOM 700 C CA . ARG A 1 94 ? -4.134 -9.493 7.555 1.00 86.25 94 ARG A CA 1
ATOM 701 C C . ARG A 1 94 ? -4.836 -8.198 7.993 1.00 86.25 94 ARG A C 1
ATOM 703 O O . ARG A 1 94 ? -4.340 -7.115 7.683 1.00 86.25 94 ARG A O 1
ATOM 710 N N . ALA A 1 95 ? -5.998 -8.282 8.640 1.00 86.12 95 ALA A N 1
ATOM 711 C CA . ALA A 1 95 ? -6.624 -7.168 9.344 1.00 86.12 95 ALA A CA 1
ATOM 712 C C . ALA A 1 95 ? -5.860 -6.891 10.648 1.00 86.12 95 ALA A C 1
ATOM 714 O O . ALA A 1 95 ? -5.526 -7.815 11.384 1.00 86.12 95 ALA A O 1
ATOM 715 N N . GLN A 1 96 ? -5.553 -5.621 10.907 1.00 85.88 96 GLN A N 1
ATOM 716 C CA . GLN A 1 96 ? -4.762 -5.157 12.051 1.00 85.88 96 GLN A CA 1
ATOM 717 C C . GLN A 1 96 ? -5.222 -3.747 12.454 1.00 85.88 96 GLN A C 1
ATOM 719 O O . GLN A 1 96 ? -5.830 -3.047 11.636 1.00 85.88 96 GLN A O 1
ATOM 724 N N . GLY A 1 97 ? -4.907 -3.329 13.685 1.00 87.81 97 GLY A N 1
ATOM 725 C CA . GLY A 1 97 ? -5.237 -1.998 14.208 1.00 87.81 97 GLY A CA 1
ATOM 726 C C . GLY A 1 97 ? -6.739 -1.702 14.193 1.00 87.81 97 GLY A C 1
ATOM 727 O O . GLY A 1 97 ? -7.560 -2.610 14.329 1.00 87.81 97 GLY A O 1
ATOM 728 N N . ASP A 1 98 ? -7.103 -0.439 13.968 1.00 84.75 98 ASP A N 1
ATOM 729 C CA . ASP A 1 98 ? -8.493 0.038 14.011 1.00 84.75 98 ASP A CA 1
ATOM 730 C C . ASP A 1 98 ? -9.435 -0.706 13.059 1.00 84.75 98 ASP A C 1
ATOM 732 O O . ASP A 1 98 ? -10.608 -0.869 13.370 1.00 84.75 98 ASP A O 1
ATOM 736 N N . ARG A 1 99 ? -8.935 -1.242 11.935 1.00 85.50 99 ARG A N 1
ATOM 737 C CA . ARG A 1 99 ? -9.755 -2.066 11.033 1.00 85.50 99 ARG A CA 1
ATOM 738 C C . ARG A 1 99 ? -10.115 -3.429 11.635 1.00 85.50 99 ARG A C 1
ATOM 740 O O . ARG A 1 99 ? -11.157 -3.973 11.288 1.00 85.50 99 ARG A O 1
ATOM 747 N N . LEU A 1 100 ? -9.252 -4.018 12.463 1.00 90.56 100 LEU A N 1
ATOM 748 C CA . LEU A 1 100 ? -9.582 -5.267 13.154 1.00 90.56 100 LEU A CA 1
ATOM 749 C C . LEU A 1 100 ? -10.559 -4.993 14.303 1.00 90.56 100 LEU A C 1
ATOM 751 O O . LEU A 1 100 ? -11.537 -5.723 14.429 1.00 90.56 100 LEU A O 1
ATOM 755 N N . ALA A 1 101 ? -10.329 -3.911 15.059 1.00 90.06 101 ALA A N 1
ATOM 756 C CA . ALA A 1 101 ? -11.237 -3.440 16.105 1.00 90.06 101 ALA A CA 1
ATOM 757 C C . ALA A 1 101 ? -12.639 -3.171 15.537 1.00 90.06 101 ALA A C 1
ATOM 759 O O . ALA A 1 101 ? -13.569 -3.894 15.865 1.00 90.06 101 ALA A O 1
ATOM 760 N N . ALA A 1 102 ? -12.776 -2.270 14.559 1.00 87.31 102 ALA A N 1
ATOM 761 C CA . ALA A 1 102 ? -14.069 -1.869 14.000 1.00 87.31 102 ALA A CA 1
ATOM 762 C C . ALA A 1 102 ? -14.912 -3.023 13.418 1.00 87.31 102 ALA A C 1
ATOM 764 O O . ALA A 1 102 ? -16.134 -2.927 13.408 1.00 87.31 102 ALA A O 1
ATOM 765 N N . LEU A 1 103 ? -14.300 -4.117 12.942 1.00 89.81 103 LEU A N 1
ATOM 766 C CA . LEU A 1 103 ? -15.042 -5.302 12.484 1.00 89.81 103 LEU A CA 1
ATOM 767 C C . LEU A 1 103 ? -15.565 -6.158 13.651 1.00 89.81 103 LEU A C 1
ATOM 769 O O . LEU A 1 103 ? -16.660 -6.708 13.552 1.00 89.81 103 LEU A O 1
ATOM 773 N N . ILE A 1 104 ? -14.792 -6.267 14.734 1.00 92.44 104 ILE A N 1
ATOM 774 C CA . ILE A 1 104 ? -15.133 -7.007 15.959 1.00 92.44 104 ILE A CA 1
ATOM 775 C C . ILE A 1 104 ? -16.135 -6.218 16.808 1.00 92.44 104 ILE A C 1
ATOM 777 O O . ILE A 1 104 ? -17.149 -6.774 17.220 1.00 92.44 104 ILE A O 1
ATOM 781 N N . ASP A 1 105 ? -15.888 -4.922 16.992 1.00 90.00 105 ASP A N 1
ATOM 782 C CA . ASP A 1 105 ? -16.713 -4.015 17.786 1.00 90.00 105 ASP A CA 1
ATOM 783 C C . ASP A 1 105 ? -18.098 -3.840 17.146 1.00 90.00 105 ASP A C 1
ATOM 785 O O . ASP A 1 105 ? -19.104 -4.043 17.819 1.00 90.00 105 ASP A O 1
ATOM 789 N N . ARG A 1 106 ? -18.166 -3.572 15.828 1.00 89.06 106 ARG A N 1
ATOM 790 C CA . ARG A 1 106 ? -19.442 -3.426 15.100 1.00 89.06 106 ARG A CA 1
ATOM 791 C C . ARG A 1 106 ? -20.281 -4.701 15.105 1.00 89.06 106 ARG A C 1
ATOM 793 O O . ARG A 1 106 ? -21.493 -4.626 15.149 1.00 89.06 106 ARG A O 1
ATOM 800 N N . THR A 1 107 ? -19.665 -5.881 15.047 1.00 91.81 107 THR A N 1
ATOM 801 C CA . THR A 1 107 ? -20.426 -7.143 15.125 1.00 91.81 107 THR A CA 1
ATOM 802 C C . THR A 1 107 ? -20.664 -7.613 16.559 1.00 91.81 107 THR A C 1
ATOM 804 O O . THR A 1 107 ? -21.145 -8.726 16.749 1.00 91.81 107 THR A O 1
ATOM 807 N N . HIS A 1 108 ? -20.315 -6.795 17.561 1.00 91.75 108 HIS A N 1
ATOM 808 C CA . HIS A 1 108 ? -20.381 -7.123 18.986 1.00 91.75 108 HIS A CA 1
ATOM 809 C C . HIS A 1 108 ? -19.789 -8.508 19.311 1.00 91.75 108 HIS A C 1
ATOM 811 O O . HIS A 1 108 ? -20.331 -9.263 20.119 1.00 91.75 108 HIS A O 1
ATOM 817 N N . CYS A 1 109 ? -18.669 -8.856 18.665 1.00 95.38 109 CYS A N 1
ATOM 818 C CA . CYS A 1 109 ? -18.046 -10.171 18.792 1.00 95.38 109 CYS A CA 1
ATOM 819 C C . CYS A 1 109 ? -17.611 -10.452 20.236 1.00 95.38 109 CYS A C 1
ATOM 821 O O . CYS A 1 109 ? -16.645 -9.881 20.746 1.00 95.38 109 CYS A O 1
ATOM 823 N N . VAL A 1 110 ? -18.301 -11.397 20.872 1.00 96.12 110 VAL A N 1
ATOM 824 C CA . VAL A 1 110 ? -18.078 -11.797 22.266 1.00 96.12 110 VAL A CA 1
ATOM 825 C C . VAL A 1 110 ? -16.878 -12.727 22.442 1.00 96.12 110 VAL A C 1
ATOM 827 O O . VAL A 1 110 ? -16.389 -12.896 23.558 1.00 96.12 110 VAL A O 1
ATOM 830 N N . GLY A 1 111 ? -16.391 -13.319 21.351 1.00 95.62 111 GLY A N 1
ATOM 831 C CA . GLY A 1 111 ? -15.248 -14.225 21.329 1.00 95.62 111 GLY A CA 1
ATOM 832 C C . GLY A 1 111 ? -14.461 -14.127 20.024 1.00 95.62 111 GLY A C 1
ATOM 833 O O . GLY A 1 111 ? -15.010 -13.797 18.971 1.00 95.62 111 GLY A O 1
ATOM 834 N N . VAL A 1 112 ? -13.166 -14.436 20.085 1.00 96.50 112 VAL A N 1
ATOM 835 C CA . VAL A 1 112 ? -12.275 -14.516 18.915 1.00 96.50 112 VAL A CA 1
ATOM 836 C C . VAL A 1 112 ? -11.590 -15.877 18.892 1.00 96.50 112 VAL A C 1
ATOM 838 O O . VAL A 1 112 ? -10.913 -16.238 19.854 1.00 96.50 112 VAL A O 1
ATOM 841 N N . ILE A 1 113 ? -11.689 -16.598 17.774 1.00 97.06 113 ILE A N 1
ATOM 842 C CA . ILE A 1 113 ? -10.816 -17.735 17.460 1.00 97.06 113 ILE A CA 1
ATOM 843 C C . ILE A 1 113 ? -9.806 -17.262 16.409 1.00 97.06 113 ILE A C 1
ATOM 845 O O . ILE A 1 113 ? -10.165 -16.963 15.269 1.00 97.06 113 ILE A O 1
ATOM 849 N N . ALA A 1 114 ? -8.534 -17.164 16.788 1.00 95.62 114 ALA A N 1
ATOM 850 C CA . ALA A 1 114 ? -7.466 -16.643 15.939 1.00 95.62 114 ALA A CA 1
ATOM 851 C C . ALA A 1 114 ? -6.340 -17.662 15.762 1.00 95.62 114 ALA A C 1
ATOM 853 O O . ALA A 1 114 ? -5.996 -18.390 16.690 1.00 95.62 114 ALA A O 1
ATOM 854 N N . ALA A 1 115 ? -5.712 -17.677 14.589 1.00 93.75 115 ALA A N 1
ATOM 855 C CA . ALA A 1 115 ? -4.440 -18.374 14.433 1.00 93.75 115 ALA A CA 1
ATOM 856 C C . ALA A 1 115 ? -3.311 -17.610 15.148 1.00 93.75 115 ALA A C 1
ATOM 858 O O . ALA A 1 115 ? -3.358 -16.385 15.277 1.00 93.75 115 ALA A O 1
ATOM 859 N N . ASP A 1 116 ? -2.277 -18.321 15.588 1.00 90.94 116 ASP A N 1
ATOM 860 C CA . ASP A 1 116 ? -1.093 -17.764 16.255 1.00 90.94 116 ASP A CA 1
ATOM 861 C C . ASP A 1 116 ? -0.459 -16.560 15.518 1.00 90.94 116 ASP A C 1
ATOM 863 O O . ASP A 1 116 ? -0.221 -15.524 16.142 1.00 90.94 116 ASP A O 1
ATOM 867 N N . TYR A 1 117 ? -0.314 -16.613 14.189 1.00 91.00 117 TYR A N 1
ATOM 868 C CA . TYR A 1 117 ? 0.169 -15.502 13.351 1.00 91.00 117 TYR A CA 1
ATOM 869 C C . TYR A 1 117 ? -0.743 -14.258 13.338 1.00 91.00 117 TYR A C 1
ATOM 871 O O . TYR A 1 117 ? -0.317 -13.192 12.893 1.00 91.00 117 TYR A O 1
ATOM 879 N N . ALA A 1 118 ? -1.986 -14.368 13.816 1.00 91.00 118 ALA A N 1
ATOM 880 C CA . ALA A 1 118 ? -2.923 -13.258 13.993 1.00 91.00 118 ALA A CA 1
ATOM 881 C C . ALA A 1 118 ? -3.097 -12.839 15.466 1.00 91.00 118 ALA A C 1
ATOM 883 O O . ALA A 1 118 ? -3.572 -11.732 15.730 1.00 91.00 118 ALA A O 1
ATOM 884 N N . ALA A 1 119 ? -2.682 -13.667 16.432 1.00 86.56 119 ALA A N 1
ATOM 885 C CA . ALA A 1 119 ? -2.898 -13.428 17.861 1.00 86.56 119 ALA A CA 1
ATOM 886 C C . ALA A 1 119 ? -2.306 -12.091 18.346 1.00 86.56 119 ALA A C 1
ATOM 888 O O . ALA A 1 119 ? -2.923 -11.409 19.159 1.00 86.56 119 ALA A O 1
ATOM 889 N N . ALA A 1 120 ? -1.168 -11.656 17.793 1.00 86.75 120 ALA A N 1
ATOM 890 C CA . ALA A 1 120 ? -0.576 -10.352 18.105 1.00 86.75 120 ALA A CA 1
ATOM 891 C C . ALA A 1 120 ? -1.436 -9.153 17.648 1.00 86.75 120 ALA A C 1
ATOM 893 O O . ALA A 1 120 ? -1.442 -8.119 18.311 1.00 86.75 120 ALA A O 1
ATOM 894 N N . ALA A 1 121 ? -2.196 -9.283 16.555 1.00 90.06 121 ALA A N 1
ATOM 895 C CA . ALA A 1 121 ? -3.119 -8.238 16.108 1.00 90.06 121 ALA A CA 1
ATOM 896 C C . ALA A 1 121 ? -4.378 -8.181 16.991 1.00 90.06 121 ALA A C 1
ATOM 898 O O . ALA A 1 121 ? -4.863 -7.097 17.304 1.00 90.06 121 ALA A O 1
ATOM 899 N N . VAL A 1 122 ? -4.865 -9.341 17.448 1.00 91.31 122 VAL A N 1
ATOM 900 C CA . VAL A 1 122 ? -5.967 -9.440 18.422 1.00 91.31 122 VAL A CA 1
ATOM 901 C C . VAL A 1 122 ? -5.540 -8.872 19.782 1.00 91.31 122 VAL A C 1
ATOM 903 O O . VAL A 1 122 ? -6.282 -8.107 20.393 1.00 91.31 122 VAL A O 1
ATOM 906 N N . ALA A 1 123 ? -4.315 -9.163 20.229 1.00 89.38 123 ALA A N 1
ATOM 907 C CA . ALA A 1 123 ? -3.743 -8.619 21.461 1.00 89.38 123 ALA A CA 1
ATOM 908 C C . ALA A 1 123 ? -3.731 -7.080 21.482 1.00 89.38 123 ALA A C 1
ATOM 910 O O . ALA A 1 123 ? -4.089 -6.479 22.491 1.00 89.38 123 ALA A O 1
ATOM 911 N N . GLN A 1 124 ? -3.382 -6.445 20.356 1.00 89.81 124 GLN A N 1
ATOM 912 C CA . GLN A 1 124 ? -3.348 -4.983 20.217 1.00 89.81 124 GLN A CA 1
ATOM 913 C C . GLN A 1 124 ? -4.725 -4.316 20.361 1.00 89.81 124 GLN A C 1
ATOM 915 O O . GLN A 1 124 ? -4.786 -3.163 20.784 1.00 89.81 124 GLN A O 1
ATOM 920 N N . ILE A 1 125 ? -5.820 -5.009 20.020 1.00 90.50 125 ILE A N 1
ATOM 921 C CA . ILE A 1 125 ? -7.181 -4.452 20.107 1.00 90.50 125 ILE A CA 1
ATOM 922 C C . ILE A 1 125 ? -7.948 -4.871 21.370 1.00 90.50 125 ILE A C 1
ATOM 924 O O . ILE A 1 125 ? -8.904 -4.188 21.732 1.00 90.50 125 ILE A O 1
ATOM 928 N N . ARG A 1 126 ? -7.535 -5.942 22.072 1.00 87.25 126 ARG A N 1
ATOM 929 C CA . ARG A 1 126 ? -8.218 -6.449 23.284 1.00 87.25 126 ARG A CA 1
ATOM 930 C C . ARG A 1 126 ? -8.478 -5.370 24.359 1.00 87.25 126 ARG A C 1
ATOM 932 O O . ARG A 1 126 ? -9.549 -5.427 24.950 1.00 87.25 126 ARG A O 1
ATOM 939 N N . PRO A 1 127 ? -7.610 -4.358 24.590 1.00 85.12 127 PRO A N 1
ATOM 940 C CA . PRO A 1 127 ? -7.903 -3.268 25.532 1.00 85.12 127 PRO A CA 1
ATOM 941 C C . PRO A 1 127 ? -9.032 -2.307 25.112 1.00 85.12 127 PRO A C 1
ATOM 943 O O . PRO A 1 127 ? -9.462 -1.500 25.929 1.00 85.12 127 PRO A O 1
ATOM 946 N N . ARG A 1 128 ? -9.477 -2.344 23.846 1.00 83.31 128 ARG A N 1
ATOM 947 C CA . ARG A 1 128 ? -10.560 -1.503 23.296 1.00 83.31 128 ARG A CA 1
ATOM 948 C C . ARG A 1 128 ? -11.847 -2.291 23.035 1.00 83.31 128 ARG A C 1
ATOM 950 O O . ARG A 1 128 ? -12.925 -1.739 23.220 1.00 83.31 128 ARG A O 1
ATOM 957 N N . ALA A 1 129 ? -11.733 -3.564 22.656 1.00 82.56 129 ALA A N 1
ATOM 958 C CA . ALA A 1 129 ? -12.863 -4.453 22.386 1.00 82.56 129 ALA A CA 1
ATOM 959 C C . ALA A 1 129 ? -13.522 -4.951 23.691 1.00 82.56 129 ALA A C 1
ATOM 961 O O . ALA A 1 129 ? -13.373 -6.107 24.081 1.00 82.56 129 ALA A O 1
ATOM 962 N N . THR A 1 130 ? -14.242 -4.073 24.394 1.00 79.81 130 THR A N 1
ATOM 963 C CA . THR A 1 130 ? -14.816 -4.331 25.734 1.00 79.81 130 THR A CA 1
ATOM 964 C C . THR A 1 130 ? -15.834 -5.475 25.789 1.00 79.81 130 THR A C 1
ATOM 966 O O . THR A 1 130 ? -16.030 -6.062 26.851 1.00 79.81 130 THR A O 1
ATOM 969 N N . HIS A 1 131 ? -16.455 -5.832 24.662 1.00 84.62 131 HIS A N 1
ATOM 970 C CA . HIS A 1 131 ? -17.377 -6.970 24.554 1.00 84.62 131 HIS A CA 1
ATOM 971 C C . HIS A 1 131 ? -16.669 -8.341 24.505 1.00 84.62 131 HIS A C 1
ATOM 973 O O . HIS A 1 131 ? -17.318 -9.375 24.683 1.00 84.62 131 HIS A O 1
ATOM 979 N N . LEU A 1 132 ? -15.352 -8.370 24.264 1.00 91.44 132 LEU A N 1
ATOM 980 C CA . LEU A 1 132 ? -14.589 -9.587 23.989 1.00 91.44 132 LEU A CA 1
ATOM 981 C C . LEU A 1 132 ? -14.281 -10.375 25.275 1.00 91.44 132 LEU A C 1
ATOM 983 O O . LEU A 1 132 ? -13.262 -10.159 25.934 1.00 91.44 132 LEU A O 1
ATOM 987 N N . ARG A 1 133 ? -15.151 -11.336 25.608 1.00 92.56 133 ARG A N 1
ATOM 988 C CA . ARG A 1 133 ? -15.055 -12.181 26.812 1.00 92.56 133 ARG A CA 1
ATOM 989 C C . ARG A 1 133 ? -13.823 -13.090 26.804 1.00 92.56 133 ARG A C 1
ATOM 991 O O . ARG A 1 133 ? -13.232 -13.319 27.856 1.00 92.56 133 ARG A O 1
ATOM 998 N N . TRP A 1 134 ? -13.435 -13.623 25.644 1.00 93.19 134 TRP A N 1
ATOM 999 C CA . TRP A 1 134 ? -12.343 -14.597 25.536 1.00 93.19 134 TRP A CA 1
ATOM 1000 C C . TRP A 1 134 ? -11.636 -14.584 24.174 1.00 93.19 134 TRP A C 1
ATOM 1002 O O . TRP A 1 134 ? -12.172 -14.131 23.162 1.00 93.19 134 TRP A O 1
ATOM 1012 N N . VAL A 1 135 ? -10.424 -15.147 24.146 1.00 93.75 135 VAL A N 1
ATOM 1013 C CA . VAL A 1 135 ? -9.654 -15.423 22.924 1.00 93.75 135 VAL A CA 1
ATOM 1014 C C . VAL A 1 135 ? -9.200 -16.883 22.939 1.00 93.75 135 VAL A C 1
ATOM 1016 O O . VAL A 1 135 ? -8.619 -17.342 23.924 1.00 93.75 135 VAL A O 1
ATOM 1019 N N . VAL A 1 136 ? -9.437 -17.599 21.841 1.00 94.31 136 VAL A N 1
ATOM 1020 C CA . VAL A 1 136 ? -8.927 -18.950 21.572 1.00 94.31 136 VAL A CA 1
ATOM 1021 C C . VAL A 1 136 ? -7.870 -18.864 20.471 1.00 94.31 136 VAL A C 1
ATOM 1023 O O . VAL A 1 136 ? -8.069 -18.204 19.450 1.00 94.31 136 VAL A O 1
ATOM 1026 N N . ARG A 1 137 ? -6.735 -19.532 20.673 1.00 93.69 137 ARG A N 1
ATOM 1027 C CA . ARG A 1 137 ? -5.587 -19.559 19.764 1.00 93.69 137 ARG A CA 1
ATOM 1028 C C . ARG A 1 137 ? -5.459 -20.929 19.103 1.00 93.69 137 ARG A C 1
ATOM 1030 O O . ARG A 1 137 ? -5.316 -21.939 19.789 1.00 93.69 137 ARG A O 1
ATOM 1037 N N . VAL A 1 138 ? -5.437 -20.940 17.775 1.00 93.31 138 VAL A N 1
ATOM 1038 C CA . VAL A 1 138 ? -5.081 -22.094 16.941 1.00 93.31 138 VAL A CA 1
ATOM 1039 C C . VAL A 1 138 ? -3.582 -22.040 16.640 1.00 93.31 138 VAL A C 1
ATOM 1041 O O . VAL A 1 138 ? -3.095 -21.042 16.104 1.00 93.31 138 VAL A O 1
ATOM 1044 N N . ILE A 1 139 ? -2.849 -23.103 16.970 1.00 90.69 139 ILE A N 1
ATOM 1045 C CA . ILE A 1 139 ? -1.435 -23.247 16.600 1.00 90.69 139 ILE A CA 1
ATOM 1046 C C . ILE A 1 139 ? -1.359 -23.661 15.125 1.00 90.69 139 ILE A C 1
ATOM 1048 O O . ILE A 1 139 ? -1.932 -24.673 14.728 1.00 90.69 139 ILE A O 1
ATOM 1052 N N . SER A 1 140 ? -0.680 -22.874 14.292 1.00 88.44 140 SER A N 1
ATOM 1053 C CA . SER A 1 140 ? -0.628 -23.084 12.838 1.00 88.44 140 SER A CA 1
ATOM 1054 C C . SER A 1 140 ? 0.609 -23.842 12.357 1.00 88.44 140 SER A C 1
ATOM 1056 O O . SER A 1 140 ? 0.598 -24.360 11.236 1.00 88.44 140 SER A O 1
ATOM 1058 N N . GLY A 1 141 ? 1.663 -23.864 13.182 1.00 85.56 141 GLY A N 1
ATOM 1059 C CA . GLY A 1 141 ? 3.012 -24.313 12.826 1.00 85.56 141 GLY A CA 1
ATOM 1060 C C . GLY A 1 141 ? 3.849 -23.268 12.073 1.00 85.56 141 GLY A C 1
ATOM 1061 O O . GLY A 1 141 ? 5.024 -23.504 11.819 1.00 85.56 141 GLY A O 1
ATOM 1062 N N . GLU A 1 142 ? 3.284 -22.108 11.718 1.00 83.56 142 GLU A N 1
ATOM 1063 C CA . GLU A 1 142 ? 3.992 -21.062 10.959 1.00 83.56 142 GLU A CA 1
ATOM 1064 C C . GLU A 1 142 ? 4.887 -20.162 11.833 1.00 83.56 142 GLU A C 1
ATOM 1066 O O . GLU A 1 142 ? 5.662 -19.365 11.303 1.00 83.56 142 GLU A O 1
ATOM 1071 N N . LEU A 1 143 ? 4.789 -20.287 13.161 1.00 82.12 143 LEU A N 1
ATOM 1072 C CA . LEU A 1 143 ? 5.653 -19.632 14.145 1.00 82.12 143 LEU A CA 1
ATOM 1073 C C . LEU A 1 143 ? 6.503 -20.670 14.890 1.00 82.12 143 LEU A C 1
ATOM 1075 O O . LEU A 1 143 ? 6.099 -21.822 15.046 1.00 82.12 143 LEU A O 1
ATOM 1079 N N . ALA A 1 144 ? 7.667 -20.247 15.385 1.00 73.44 144 ALA A N 1
ATOM 1080 C CA . ALA A 1 144 ? 8.504 -21.075 16.249 1.00 73.44 144 ALA A CA 1
ATOM 1081 C C . ALA A 1 144 ? 7.808 -21.361 17.596 1.00 73.44 144 ALA A C 1
ATOM 1083 O O . ALA A 1 144 ? 7.031 -20.542 18.090 1.00 73.44 144 ALA A O 1
ATOM 1084 N N . ALA A 1 145 ? 8.074 -22.526 18.195 1.00 66.62 145 ALA A N 1
ATOM 1085 C CA . ALA A 1 145 ? 7.367 -22.997 19.393 1.00 66.62 145 ALA A CA 1
ATOM 1086 C C . ALA A 1 145 ? 7.630 -22.148 20.658 1.00 66.62 145 ALA A C 1
ATOM 1088 O O . ALA A 1 145 ? 6.838 -22.174 21.599 1.00 66.62 145 ALA A O 1
ATOM 1089 N N . ASP A 1 146 ? 8.725 -21.389 20.662 1.00 64.19 146 ASP A N 1
ATOM 1090 C CA . ASP A 1 146 ? 9.155 -20.435 21.687 1.00 64.19 146 ASP A CA 1
ATOM 1091 C C . ASP A 1 146 ? 8.665 -18.994 21.433 1.00 64.19 146 ASP A C 1
ATOM 1093 O O . ASP A 1 146 ? 8.949 -18.096 22.229 1.00 64.19 146 ASP A O 1
ATOM 1097 N N . ALA A 1 147 ? 7.914 -18.750 20.349 1.00 62.66 147 ALA A N 1
ATOM 1098 C CA . ALA A 1 147 ? 7.435 -17.417 19.993 1.00 62.66 147 ALA A CA 1
ATOM 1099 C C . ALA A 1 147 ? 6.615 -16.775 21.141 1.00 62.66 147 ALA A C 1
ATOM 1101 O O . ALA A 1 147 ? 5.683 -17.404 21.659 1.00 62.66 147 ALA A O 1
ATOM 1102 N N . PRO A 1 148 ? 6.901 -15.513 21.532 1.00 59.94 148 PRO A N 1
ATOM 1103 C CA . PRO A 1 148 ? 6.227 -14.864 22.653 1.00 59.94 148 PRO A CA 1
ATOM 1104 C C . PRO A 1 148 ? 4.700 -14.859 22.520 1.00 59.94 148 PRO A C 1
ATOM 1106 O O . PRO A 1 148 ? 4.138 -14.368 21.536 1.00 59.94 148 PRO A O 1
ATOM 1109 N N . ARG A 1 149 ? 4.010 -15.368 23.549 1.00 66.56 149 ARG A N 1
ATOM 1110 C CA . ARG A 1 149 ? 2.542 -15.381 23.622 1.00 66.56 149 ARG A CA 1
ATOM 1111 C C . ARG A 1 149 ? 2.022 -13.952 23.798 1.00 66.56 149 ARG A C 1
ATOM 1113 O O . ARG A 1 149 ? 1.921 -13.456 24.913 1.00 66.56 149 ARG A O 1
ATOM 1120 N N . ALA A 1 150 ? 1.699 -13.300 22.680 1.00 62.00 150 ALA A N 1
ATOM 1121 C CA . ALA A 1 150 ? 1.331 -11.882 22.624 1.00 62.00 150 ALA A CA 1
ATOM 1122 C C . ALA A 1 150 ? 0.082 -11.500 23.445 1.00 62.00 150 ALA A C 1
ATOM 1124 O O . ALA A 1 150 ? -0.101 -10.329 23.768 1.00 62.00 150 ALA A O 1
ATOM 1125 N N . CYS A 1 151 ? -0.767 -12.468 23.795 1.00 69.06 151 CYS A N 1
ATOM 1126 C CA . CYS A 1 151 ? -1.839 -12.304 24.767 1.00 69.06 151 CYS A CA 1
ATOM 1127 C C . CYS A 1 151 ? -2.107 -13.607 25.530 1.00 69.06 151 CYS A C 1
ATOM 1129 O O . CYS A 1 151 ? -1.841 -14.713 25.049 1.00 69.06 151 CYS A O 1
ATOM 1131 N N . GLU A 1 152 ? -2.705 -13.457 26.711 1.00 78.88 152 GLU A N 1
ATOM 1132 C CA . GLU A 1 152 ? -3.496 -14.510 27.341 1.00 78.88 152 GLU A CA 1
ATOM 1133 C C . GLU A 1 152 ? -4.616 -14.936 26.374 1.00 78.88 152 GLU A C 1
ATOM 1135 O O . GLU A 1 152 ? -5.443 -14.118 25.963 1.00 78.88 152 GLU A O 1
ATOM 1140 N N . ALA A 1 153 ? -4.601 -16.216 25.999 1.00 84.12 153 ALA A N 1
ATOM 1141 C CA . ALA A 1 153 ? -5.586 -16.855 25.135 1.00 84.12 153 ALA A CA 1
ATOM 1142 C C . ALA A 1 153 ? -5.579 -18.372 25.376 1.00 84.12 153 ALA A C 1
ATOM 1144 O O . ALA A 1 153 ? -4.504 -18.984 25.481 1.00 84.12 153 ALA A O 1
ATOM 1145 N N . LEU A 1 154 ? -6.773 -18.965 25.420 1.00 90.19 154 LEU A N 1
ATOM 1146 C CA . LEU A 1 154 ? -6.995 -20.407 25.536 1.00 90.19 154 LEU A CA 1
ATOM 1147 C C . LEU A 1 154 ? -6.394 -21.131 24.326 1.00 90.19 154 LEU A C 1
ATOM 1149 O O . LEU A 1 154 ? -6.371 -20.585 23.225 1.00 90.19 154 LEU A O 1
ATOM 1153 N N . ASP A 1 155 ? -5.908 -22.355 24.508 1.00 90.88 155 ASP A N 1
ATOM 1154 C CA . ASP A 1 155 ? -5.362 -23.146 23.404 1.00 90.88 155 ASP A CA 1
ATOM 1155 C C . ASP A 1 155 ? -6.441 -24.033 22.772 1.00 90.88 155 ASP A C 1
ATOM 1157 O O . ASP A 1 155 ? -7.116 -24.774 23.487 1.00 90.88 155 ASP A O 1
ATOM 1161 N N . TYR A 1 156 ? -6.614 -23.960 21.449 1.00 93.12 156 TYR A N 1
ATOM 1162 C CA . TYR A 1 156 ? -7.685 -24.669 20.741 1.00 93.12 156 TYR A CA 1
ATOM 1163 C C . TYR A 1 156 ? -7.619 -26.188 20.942 1.00 93.12 156 TYR A C 1
ATOM 1165 O O . TYR A 1 156 ? -8.640 -26.810 21.227 1.00 93.12 156 TYR A O 1
ATOM 1173 N N . ALA A 1 157 ? -6.427 -26.789 20.862 1.00 90.94 157 ALA A N 1
ATOM 1174 C CA . ALA A 1 157 ? -6.278 -28.238 20.992 1.00 90.94 157 ALA A CA 1
ATOM 1175 C C . ALA A 1 157 ? -6.583 -28.711 22.423 1.00 90.94 157 ALA A C 1
ATOM 1177 O O . ALA A 1 157 ? -7.257 -29.720 22.617 1.00 90.94 157 ALA A O 1
ATOM 1178 N N . GLN A 1 158 ? -6.152 -27.947 23.433 1.00 88.81 158 GLN A N 1
ATOM 1179 C CA . GLN A 1 158 ? -6.459 -28.236 24.840 1.00 88.81 158 GLN A CA 1
ATOM 1180 C C . GLN A 1 158 ? -7.942 -28.022 25.166 1.00 88.81 158 GLN A C 1
ATOM 1182 O O . GLN A 1 158 ? -8.514 -28.763 25.965 1.00 88.81 158 GLN A O 1
ATOM 1187 N N . LEU A 1 159 ? -8.567 -27.014 24.552 1.00 88.31 159 LEU A N 1
ATOM 1188 C CA . LEU A 1 159 ? -9.991 -26.731 24.687 1.00 88.31 159 LEU A CA 1
ATOM 1189 C C . LEU A 1 159 ? -10.835 -27.854 24.067 1.00 88.31 159 LEU A C 1
ATOM 1191 O O . LEU A 1 159 ? -11.788 -28.306 24.697 1.00 88.31 159 LEU A O 1
ATOM 1195 N N . LEU A 1 160 ? -10.453 -28.341 22.883 1.00 89.31 160 LEU A N 1
ATOM 1196 C CA . LEU A 1 160 ? -11.126 -29.436 22.188 1.00 89.31 160 LEU A CA 1
ATOM 1197 C C . LEU A 1 160 ? -10.975 -30.770 22.940 1.00 89.31 160 LEU A C 1
ATOM 1199 O O . LEU A 1 160 ? -11.973 -31.438 23.188 1.00 89.31 160 LEU A O 1
ATOM 1203 N N . ALA A 1 161 ? -9.759 -31.110 23.388 1.00 86.19 161 ALA A N 1
ATOM 1204 C CA . ALA A 1 161 ? -9.461 -32.369 24.081 1.00 86.19 161 ALA A CA 1
ATOM 1205 C C . ALA A 1 161 ? -10.252 -32.567 25.391 1.00 86.19 161 ALA A C 1
ATOM 1207 O O . ALA A 1 161 ? -10.583 -33.693 25.757 1.00 86.19 161 ALA A O 1
ATOM 1208 N N . ARG A 1 162 ? -10.605 -31.474 26.085 1.00 82.50 162 ARG A N 1
ATOM 1209 C CA . ARG A 1 162 ? -11.493 -31.499 27.266 1.00 82.50 162 ARG A CA 1
ATOM 1210 C C . ARG A 1 162 ? -12.948 -31.838 26.930 1.00 82.50 162 ARG A C 1
ATOM 1212 O O . ARG A 1 162 ? -13.700 -32.199 27.823 1.00 82.50 162 ARG A O 1
ATOM 1219 N N . HIS A 1 163 ? -13.347 -31.702 25.666 1.00 79.19 163 HIS A N 1
ATOM 1220 C CA . HIS A 1 163 ? -14.731 -31.841 25.211 1.00 79.19 163 HIS A CA 1
ATOM 1221 C C . HIS A 1 163 ? -14.945 -33.016 24.238 1.00 79.19 163 HIS A C 1
ATOM 1223 O O . HIS A 1 163 ? -16.055 -33.192 23.732 1.00 79.19 163 HIS A O 1
ATOM 1229 N N . THR A 1 164 ? -13.916 -33.840 24.005 1.00 73.06 164 THR A N 1
ATOM 1230 C CA . THR A 1 164 ? -13.959 -35.099 23.232 1.00 73.06 164 THR A CA 1
ATOM 1231 C C . THR A 1 164 ? -14.005 -36.362 24.108 1.00 73.06 164 THR A C 1
ATOM 1233 O O . THR A 1 164 ? -13.909 -37.464 23.579 1.00 73.06 164 THR A O 1
ATOM 1236 N N . GLN A 1 165 ? -14.118 -36.238 25.435 1.00 63.56 165 GLN A N 1
ATOM 1237 C CA . GLN A 1 165 ? -14.216 -37.391 26.344 1.00 63.56 165 GLN A CA 1
ATOM 1238 C C . GLN A 1 165 ? -15.589 -38.080 26.247 1.00 63.56 165 GLN A C 1
ATOM 1240 O O . GLN A 1 165 ? -16.606 -37.412 26.062 1.00 63.56 165 GLN A O 1
ATOM 1245 N N . ALA A 1 166 ? -15.607 -39.410 26.381 1.00 52.34 166 ALA A N 1
ATOM 1246 C CA . ALA A 1 166 ? -16.803 -40.236 26.184 1.00 52.34 166 ALA A CA 1
ATOM 1247 C C . ALA A 1 166 ? -17.872 -40.051 27.277 1.00 52.34 166 ALA A C 1
ATOM 1249 O O . ALA A 1 166 ? -19.060 -40.150 26.987 1.00 52.34 166 ALA A O 1
ATOM 1250 N N . ASP A 1 167 ? -17.457 -39.730 28.506 1.00 54.91 167 ASP A N 1
ATOM 1251 C CA . ASP A 1 167 ? -18.340 -39.604 29.677 1.00 54.91 167 ASP A CA 1
ATOM 1252 C C . ASP A 1 167 ? -19.059 -38.242 29.771 1.00 54.91 167 ASP A C 1
ATOM 1254 O O . ASP A 1 167 ? -19.743 -37.945 30.752 1.00 54.91 167 ASP A O 1
ATOM 1258 N N . LEU A 1 168 ? -18.899 -37.380 28.762 1.00 61.31 168 LEU A N 1
ATOM 1259 C CA . LEU A 1 168 ? -19.613 -36.108 28.689 1.00 61.31 168 LEU A CA 1
ATOM 1260 C C . LEU A 1 168 ? -21.087 -36.351 28.326 1.00 61.31 168 LEU A C 1
ATOM 1262 O O . LEU A 1 168 ? -21.357 -37.061 27.354 1.00 61.31 168 LEU A O 1
ATOM 1266 N N . PRO A 1 169 ? -22.053 -35.722 29.028 1.00 58.38 169 PRO A N 1
ATOM 1267 C CA . PRO A 1 169 ? -23.465 -35.846 28.695 1.00 58.38 169 PRO A CA 1
ATOM 1268 C C . PRO A 1 169 ? -23.745 -35.541 27.222 1.00 58.38 169 PRO A C 1
ATOM 1270 O O . PRO A 1 169 ? -23.176 -34.607 26.644 1.00 58.38 169 PRO A O 1
ATOM 1273 N N . SER A 1 170 ? -24.666 -36.308 26.631 1.00 59.72 170 SER A N 1
ATOM 1274 C CA . SER A 1 170 ? -25.159 -36.067 25.272 1.00 59.72 170 SER A CA 1
ATOM 1275 C C . SER A 1 170 ? -25.623 -34.617 25.151 1.00 59.72 170 SER A C 1
ATOM 1277 O O . SER A 1 170 ? -26.561 -34.195 25.825 1.00 59.72 170 SER A O 1
ATOM 1279 N N . ALA A 1 171 ? -24.925 -33.831 24.331 1.00 59.47 171 ALA A N 1
ATOM 1280 C CA . ALA A 1 171 ? -25.155 -32.396 24.250 1.00 59.47 171 ALA A CA 1
ATOM 1281 C C . ALA A 1 171 ? -26.472 -32.114 23.514 1.00 59.47 171 ALA A C 1
ATOM 1283 O O . ALA A 1 171 ? -26.518 -32.061 22.284 1.00 59.47 171 ALA A O 1
ATOM 1284 N N . HIS A 1 172 ? -27.547 -31.946 24.285 1.00 67.06 172 HIS A N 1
ATOM 1285 C CA . HIS A 1 172 ? -28.865 -31.558 23.795 1.00 67.06 172 HIS A CA 1
ATOM 1286 C C . HIS A 1 172 ? -28.867 -30.080 23.387 1.00 67.06 172 HIS A C 1
ATOM 1288 O O . HIS A 1 172 ? -29.362 -29.209 24.101 1.00 67.06 172 HIS A O 1
ATOM 1294 N N . PHE A 1 173 ? -28.282 -29.797 22.225 1.00 80.06 173 PHE A N 1
ATOM 1295 C CA . PHE A 1 173 ? -28.417 -28.507 21.566 1.00 80.06 173 PHE A CA 1
ATOM 1296 C C . PHE A 1 173 ? -29.869 -28.306 21.113 1.00 80.06 173 PHE A C 1
ATOM 1298 O O . PHE A 1 173 ? -30.455 -29.184 20.475 1.00 80.06 173 PHE A O 1
ATOM 1305 N N . THR A 1 174 ? -30.448 -27.147 21.428 1.00 80.06 174 THR A N 1
ATOM 1306 C CA . THR A 1 174 ? -31.755 -26.744 20.894 1.00 80.06 174 THR A CA 1
ATOM 1307 C C . THR A 1 174 ? -31.679 -26.680 19.365 1.00 80.06 174 THR A C 1
ATOM 1309 O O . THR A 1 174 ? -30.731 -26.077 18.858 1.00 80.06 174 THR A O 1
ATOM 1312 N N . PRO A 1 175 ? -32.650 -27.238 18.618 1.00 84.12 175 PRO A N 1
ATOM 1313 C CA . PRO A 1 175 ? -32.700 -27.084 17.169 1.00 84.12 175 PRO A CA 1
ATOM 1314 C C . PRO A 1 175 ? -32.613 -25.610 16.752 1.00 84.12 175 PRO A C 1
ATOM 1316 O O . PRO A 1 175 ? -33.377 -24.766 17.226 1.00 84.12 175 PRO A O 1
ATOM 1319 N N . VAL A 1 176 ? -31.646 -25.323 15.884 1.00 90.69 176 VAL A N 1
ATOM 1320 C CA . VAL A 1 176 ? -31.403 -24.003 15.290 1.00 90.69 176 VAL A CA 1
ATOM 1321 C C . VAL A 1 176 ? -32.429 -23.774 14.181 1.00 90.69 176 VAL A C 1
ATOM 1323 O O . VAL A 1 176 ? -32.771 -24.713 13.455 1.00 90.69 176 VAL A O 1
ATOM 1326 N N . ASP A 1 177 ? -32.942 -22.552 14.051 1.00 93.06 177 ASP A N 1
ATOM 1327 C CA . ASP A 1 177 ? -33.854 -22.231 12.956 1.00 93.06 177 ASP A CA 1
ATOM 1328 C C . ASP A 1 177 ? -33.050 -22.118 11.648 1.00 93.06 177 ASP A C 1
ATOM 1330 O O . ASP A 1 177 ? -31.995 -21.477 11.637 1.00 93.06 177 ASP A O 1
ATOM 1334 N N . PRO A 1 178 ? -33.486 -22.712 10.524 1.00 93.06 178 PRO A N 1
ATOM 1335 C CA . PRO A 1 178 ? -32.785 -22.557 9.251 1.00 93.06 178 PRO A CA 1
ATOM 1336 C C . PRO A 1 178 ? -32.660 -21.093 8.800 1.00 93.06 178 PRO A C 1
ATOM 1338 O O . PRO A 1 178 ? -31.723 -20.770 8.067 1.00 93.06 178 PRO A O 1
ATOM 1341 N N . ASP A 1 179 ? -33.549 -20.209 9.259 1.00 93.00 179 ASP A N 1
ATOM 1342 C CA . ASP A 1 179 ? -33.490 -18.770 8.995 1.00 93.00 179 ASP A CA 1
ATOM 1343 C C . ASP A 1 179 ? -32.725 -17.961 10.061 1.00 93.00 179 ASP A C 1
ATOM 1345 O O . ASP A 1 179 ? -32.563 -16.749 9.907 1.00 93.00 179 ASP A O 1
ATOM 1349 N N . ASP A 1 180 ? -32.141 -18.610 11.079 1.00 94.31 180 ASP A N 1
ATOM 1350 C CA . ASP A 1 180 ? -31.162 -17.957 11.954 1.00 94.31 180 ASP A CA 1
ATOM 1351 C C . ASP A 1 180 ? -29.908 -17.520 11.159 1.00 94.31 180 ASP A C 1
ATOM 1353 O O . ASP A 1 180 ? -29.427 -18.251 10.279 1.00 94.31 180 ASP A O 1
ATOM 1357 N N . PRO A 1 181 ? -29.300 -16.368 11.504 1.00 95.75 181 PRO A N 1
ATOM 1358 C CA . PRO A 1 181 ? -27.977 -15.973 11.029 1.00 95.75 181 PRO A CA 1
ATOM 1359 C C . PRO A 1 181 ? -26.881 -17.000 11.363 1.00 95.75 181 PRO A C 1
ATOM 1361 O O . PRO A 1 181 ? -26.471 -17.150 12.509 1.00 95.75 181 PRO A O 1
ATOM 1364 N N . MET A 1 182 ? -26.315 -17.633 10.335 1.00 95.38 182 MET A N 1
ATOM 1365 C CA . MET A 1 182 ? -25.140 -18.503 10.454 1.00 95.38 182 MET A CA 1
ATOM 1366 C C . MET A 1 182 ? -23.839 -17.692 10.536 1.00 95.38 182 MET A C 1
ATOM 1368 O O . MET A 1 182 ? -22.897 -18.067 11.237 1.00 95.38 182 MET A O 1
ATOM 1372 N N . GLN A 1 183 ? -23.741 -16.607 9.761 1.00 96.00 183 GLN A N 1
ATOM 1373 C CA . GLN A 1 183 ? -22.529 -15.785 9.681 1.00 96.00 183 GLN A CA 1
ATOM 1374 C C . GLN A 1 183 ? -22.764 -14.393 9.080 1.00 96.00 183 GLN A C 1
ATOM 1376 O O . GLN A 1 183 ? -23.709 -14.175 8.321 1.00 96.00 183 GLN A O 1
ATOM 1381 N N . ILE A 1 184 ? -21.831 -13.476 9.353 1.00 96.19 184 ILE A N 1
ATOM 1382 C CA . ILE A 1 184 ? -21.740 -12.135 8.763 1.00 96.19 184 ILE A CA 1
ATOM 1383 C C . ILE A 1 184 ? -20.484 -12.070 7.881 1.00 96.19 184 ILE A C 1
ATOM 1385 O O . ILE A 1 184 ? -19.353 -12.028 8.368 1.00 96.19 184 ILE A O 1
ATOM 1389 N N . LEU A 1 185 ? -20.670 -12.047 6.559 1.00 92.56 185 LEU A N 1
ATOM 1390 C CA . LEU A 1 185 ? -19.585 -11.983 5.577 1.00 92.56 185 LEU A CA 1
ATOM 1391 C C . LEU A 1 185 ? -19.331 -10.544 5.115 1.00 92.56 185 LEU A C 1
ATOM 1393 O O . LEU A 1 185 ? -20.101 -9.970 4.346 1.00 92.56 185 LEU A O 1
ATOM 1397 N N . PHE A 1 186 ? -18.205 -9.966 5.536 1.00 87.75 186 PHE A N 1
ATOM 1398 C CA . PHE A 1 186 ? -17.819 -8.611 5.141 1.00 87.75 186 PHE A CA 1
ATOM 1399 C C . PHE A 1 186 ? -17.327 -8.523 3.691 1.00 87.75 186 PHE A C 1
ATOM 1401 O O . PHE A 1 186 ? -16.240 -8.989 3.332 1.00 87.75 186 PHE A O 1
ATOM 1408 N N . THR A 1 187 ? -18.103 -7.831 2.859 1.00 71.38 187 THR A N 1
ATOM 1409 C CA . THR A 1 187 ? -17.718 -7.474 1.491 1.00 71.38 187 THR A CA 1
ATOM 1410 C C . THR A 1 187 ? -16.877 -6.200 1.474 1.00 71.38 187 THR A C 1
ATOM 1412 O O . THR A 1 187 ? -17.156 -5.228 2.175 1.00 71.38 187 THR A O 1
ATOM 1415 N N . SER A 1 188 ? -15.829 -6.170 0.647 1.00 58.50 188 SER A N 1
ATOM 1416 C CA . SER A 1 188 ? -15.110 -4.927 0.355 1.00 58.50 188 SER A CA 1
ATOM 1417 C C . SER A 1 188 ? -15.867 -4.150 -0.722 1.00 58.50 188 SER A C 1
ATOM 1419 O O . SER A 1 188 ? -15.600 -4.341 -1.912 1.00 58.50 188 SER A O 1
ATOM 1421 N N . GLY A 1 189 ? -16.810 -3.304 -0.299 1.00 47.69 189 GLY A N 1
ATOM 1422 C CA . GLY A 1 189 ? -17.516 -2.377 -1.182 1.00 47.69 189 GLY A CA 1
ATOM 1423 C C . GLY A 1 189 ? -16.541 -1.502 -1.977 1.00 47.69 189 GLY A C 1
ATOM 1424 O O . GLY A 1 189 ? -15.434 -1.205 -1.526 1.00 47.69 189 GLY A O 1
ATOM 1425 N N . THR A 1 190 ? -16.926 -1.095 -3.187 1.00 37.75 190 THR A N 1
ATOM 1426 C CA . THR A 1 190 ? -16.041 -0.323 -4.078 1.00 37.75 190 THR A CA 1
ATOM 1427 C C . THR A 1 190 ? -15.888 1.151 -3.685 1.00 37.75 190 THR A C 1
ATOM 1429 O O . THR A 1 190 ? -15.061 1.840 -4.284 1.00 37.75 190 THR A O 1
ATOM 1432 N N . THR A 1 191 ? -16.653 1.623 -2.695 1.00 40.03 191 THR A N 1
ATOM 1433 C CA . THR A 1 191 ? -16.891 3.050 -2.414 1.00 40.03 191 THR A CA 1
ATOM 1434 C C . THR A 1 191 ? -16.867 3.453 -0.930 1.00 40.03 191 THR A C 1
ATOM 1436 O O . THR A 1 191 ? -17.029 4.635 -0.652 1.00 40.03 191 THR A O 1
ATOM 1439 N N . GLY A 1 192 ? -16.651 2.543 0.029 1.00 49.44 192 GLY A N 1
ATOM 1440 C CA . GLY A 1 192 ? -16.709 2.894 1.457 1.00 49.44 192 GLY A CA 1
ATOM 1441 C C . GLY A 1 192 ? -16.373 1.751 2.418 1.00 49.44 192 GLY A C 1
ATOM 1442 O O . GLY A 1 192 ? -15.710 0.783 2.033 1.00 49.44 192 GLY A O 1
ATOM 1443 N N . GLU A 1 193 ? -16.835 1.880 3.666 1.00 60.16 193 GLU A N 1
ATOM 1444 C CA . GLU A 1 193 ? -16.670 0.867 4.717 1.00 60.16 193 GLU A CA 1
ATOM 1445 C C . GLU A 1 193 ? -17.257 -0.506 4.322 1.00 60.16 193 GLU A C 1
ATOM 1447 O O . GLU A 1 193 ? -18.226 -0.573 3.555 1.00 60.16 193 GLU A O 1
ATOM 1452 N N . PRO A 1 194 ? -16.697 -1.629 4.820 1.00 71.62 194 PRO A N 1
ATOM 1453 C CA . PRO A 1 194 ? -17.202 -2.961 4.513 1.00 71.62 194 PRO A CA 1
ATOM 1454 C C . PRO A 1 194 ? -18.659 -3.162 4.952 1.00 71.62 194 PRO A C 1
ATOM 1456 O O . PRO A 1 194 ? -19.024 -2.887 6.097 1.00 71.62 194 PRO A O 1
ATOM 1459 N N . LYS A 1 195 ? -19.484 -3.725 4.062 1.00 83.75 195 LYS A N 1
ATOM 1460 C CA . LYS A 1 195 ? -20.853 -4.149 4.390 1.00 83.75 195 LYS A CA 1
ATOM 1461 C C . LYS A 1 195 ? -20.846 -5.630 4.759 1.00 83.75 195 LYS A C 1
ATOM 1463 O O . LYS A 1 195 ? -20.401 -6.460 3.961 1.00 83.75 195 LYS A O 1
ATOM 1468 N N . GLY A 1 196 ? -21.296 -5.948 5.970 1.00 90.50 196 GLY A N 1
ATOM 1469 C CA . GLY A 1 196 ? -21.474 -7.322 6.434 1.00 90.50 196 GLY A CA 1
ATOM 1470 C C . GLY A 1 196 ? -22.773 -7.888 5.880 1.00 90.50 196 GLY A C 1
ATOM 1471 O O . GLY A 1 196 ? -23.836 -7.390 6.225 1.00 90.50 196 GLY A O 1
ATOM 1472 N N . ILE A 1 197 ? -22.700 -8.894 5.012 1.00 92.81 197 ILE A N 1
ATOM 1473 C CA . ILE A 1 197 ? -23.876 -9.627 4.529 1.00 92.81 197 ILE A CA 1
ATOM 1474 C C . ILE A 1 197 ? -24.219 -10.700 5.553 1.00 92.81 197 ILE A C 1
ATOM 1476 O O . ILE A 1 197 ? -23.369 -11.537 5.857 1.00 92.81 197 ILE A O 1
ATOM 1480 N N . VAL A 1 198 ? -25.456 -10.706 6.040 1.00 95.12 198 VAL A N 1
ATOM 1481 C CA . VAL A 1 198 ? -25.978 -11.795 6.867 1.00 95.12 198 VAL A CA 1
ATOM 1482 C C . VAL A 1 198 ? -26.295 -12.990 5.963 1.00 95.12 198 VAL A C 1
ATOM 1484 O O . VAL A 1 198 ? -26.922 -12.851 4.911 1.00 95.12 198 VAL A O 1
ATOM 1487 N N . VAL A 1 199 ? -25.832 -14.176 6.346 1.00 94.44 199 VAL A N 1
ATOM 1488 C CA . VAL A 1 199 ? -26.110 -15.442 5.655 1.00 94.44 199 VAL A CA 1
ATOM 1489 C C . VAL A 1 199 ? -26.781 -16.377 6.652 1.00 94.44 199 VAL A C 1
ATOM 1491 O O . VAL A 1 199 ? -26.190 -16.664 7.691 1.00 94.44 199 VAL A O 1
ATOM 1494 N N . THR A 1 200 ? -27.992 -16.846 6.347 1.00 94.88 200 THR A N 1
ATOM 1495 C CA . THR A 1 200 ? -28.718 -17.824 7.174 1.00 94.88 200 THR A CA 1
ATOM 1496 C C . THR A 1 200 ? -28.260 -19.257 6.897 1.00 94.88 200 THR A C 1
ATOM 1498 O O . THR A 1 200 ? -27.572 -19.521 5.902 1.00 94.88 200 THR A O 1
ATOM 1501 N N . HIS A 1 201 ? -28.633 -20.202 7.763 1.00 94.69 201 HIS A N 1
ATOM 1502 C CA . HIS A 1 201 ? -28.306 -21.618 7.570 1.00 94.69 201 HIS A CA 1
ATOM 1503 C C . HIS A 1 201 ? -28.931 -22.196 6.288 1.00 94.69 201 HIS A C 1
ATOM 1505 O O . HIS A 1 201 ? -28.206 -22.805 5.495 1.00 94.69 201 HIS A O 1
ATOM 1511 N N . ARG A 1 202 ? -30.218 -21.922 6.024 1.00 92.50 202 ARG A N 1
ATOM 1512 C CA . ARG A 1 202 ? -30.917 -22.292 4.782 1.00 92.50 202 ARG A CA 1
ATOM 1513 C C . ARG A 1 202 ? -30.180 -21.738 3.567 1.00 92.50 202 ARG A C 1
ATOM 1515 O O . ARG A 1 202 ? -29.775 -22.494 2.689 1.00 92.50 202 ARG A O 1
ATOM 1522 N N . ARG A 1 203 ? -29.883 -20.434 3.569 1.00 91.12 203 ARG A N 1
ATOM 1523 C CA . ARG A 1 203 ? -29.204 -19.745 2.459 1.00 91.12 203 ARG A CA 1
ATOM 1524 C C . ARG A 1 203 ? -27.821 -20.328 2.141 1.00 91.12 203 ARG A C 1
ATOM 1526 O O . ARG A 1 203 ? -27.446 -20.388 0.967 1.00 91.12 203 ARG A O 1
ATOM 1533 N N . PHE A 1 204 ? -27.069 -20.789 3.146 1.00 93.25 204 PHE A N 1
ATOM 1534 C CA . PHE A 1 204 ? -25.811 -21.516 2.926 1.00 93.25 204 PHE A CA 1
ATOM 1535 C C . PHE A 1 204 ? -26.047 -22.856 2.212 1.00 93.25 204 PHE A C 1
ATOM 1537 O O . PHE A 1 204 ? -25.382 -23.146 1.215 1.00 93.25 204 PHE A O 1
ATOM 1544 N N . VAL A 1 205 ? -26.985 -23.669 2.707 1.00 93.62 205 VAL A N 1
ATOM 1545 C CA . VAL A 1 205 ? -27.225 -25.029 2.198 1.00 93.62 205 VAL A CA 1
ATOM 1546 C C . VAL A 1 205 ? -27.877 -25.018 0.812 1.00 93.62 205 VAL A C 1
ATOM 1548 O O . VAL A 1 205 ? -27.449 -25.777 -0.060 1.00 93.62 205 VAL A O 1
ATOM 1551 N N . ASP A 1 206 ? -28.822 -24.112 0.564 1.00 91.12 206 ASP A N 1
ATOM 1552 C CA . ASP A 1 206 ? -29.449 -23.912 -0.746 1.00 91.12 206 ASP A CA 1
ATOM 1553 C C . ASP A 1 206 ? -28.413 -23.506 -1.797 1.00 91.12 206 ASP A C 1
ATOM 1555 O O . ASP A 1 206 ? -28.355 -24.084 -2.883 1.00 91.12 206 ASP A O 1
ATOM 1559 N N . THR A 1 207 ? -27.523 -22.562 -1.463 1.00 90.44 207 THR A N 1
ATOM 1560 C CA . THR A 1 207 ? -26.469 -22.123 -2.392 1.00 90.44 207 THR A CA 1
ATOM 1561 C C . THR A 1 207 ? -25.418 -23.217 -2.616 1.00 90.44 207 THR A C 1
ATOM 1563 O O . THR A 1 207 ? -24.888 -23.344 -3.719 1.00 90.44 207 THR A O 1
ATOM 1566 N N . ALA A 1 208 ? -25.143 -24.056 -1.612 1.00 92.69 208 ALA A N 1
ATOM 1567 C CA . ALA A 1 208 ? -24.303 -25.244 -1.762 1.00 92.69 208 ALA A CA 1
ATOM 1568 C C . ALA A 1 208 ? -24.954 -26.320 -2.656 1.00 92.69 208 ALA A C 1
ATOM 1570 O O . ALA A 1 208 ? -24.262 -26.947 -3.456 1.00 92.69 208 ALA A O 1
ATOM 1571 N N . ALA A 1 209 ? -26.274 -26.517 -2.565 1.00 91.75 209 ALA A N 1
ATOM 1572 C CA . ALA A 1 209 ? -27.033 -27.414 -3.440 1.00 91.75 209 ALA A CA 1
ATOM 1573 C C . ALA A 1 209 ? -27.085 -26.903 -4.888 1.00 91.75 209 ALA A C 1
ATOM 1575 O O . ALA A 1 209 ? -26.882 -27.680 -5.818 1.00 91.75 209 ALA A O 1
ATOM 1576 N N . LEU A 1 210 ? -27.280 -25.596 -5.063 1.00 90.81 210 LEU A N 1
ATOM 1577 C CA . LEU A 1 210 ? -27.243 -24.899 -6.345 1.00 90.81 210 LEU A CA 1
ATOM 1578 C C . LEU A 1 210 ? -25.864 -24.999 -7.018 1.00 90.81 210 LEU A C 1
ATOM 1580 O O . LEU A 1 210 ? -25.779 -25.312 -8.200 1.00 90.81 210 LEU A O 1
ATOM 1584 N N . ALA A 1 211 ? -24.777 -24.776 -6.274 1.00 90.19 211 ALA A N 1
ATOM 1585 C CA . ALA A 1 211 ? -23.416 -24.948 -6.785 1.00 90.19 211 ALA A CA 1
ATOM 1586 C C . ALA A 1 211 ? -23.115 -26.415 -7.145 1.00 90.19 211 ALA A C 1
ATOM 1588 O O . ALA A 1 211 ? -22.476 -26.685 -8.162 1.00 90.19 211 ALA A O 1
ATOM 1589 N N . ALA A 1 212 ? -23.605 -27.365 -6.340 1.00 90.25 212 ALA A N 1
ATOM 1590 C CA . ALA A 1 212 ? -23.450 -28.794 -6.591 1.00 90.25 212 ALA A CA 1
ATOM 1591 C C . ALA A 1 212 ? -24.140 -29.261 -7.886 1.00 90.25 212 ALA A C 1
ATOM 1593 O O . ALA A 1 212 ? -23.574 -30.088 -8.596 1.00 90.25 212 ALA A O 1
ATOM 1594 N N . SER A 1 213 ? -25.327 -28.735 -8.216 1.00 89.00 213 SER A N 1
ATOM 1595 C CA . SER A 1 213 ? -26.051 -29.100 -9.442 1.00 89.00 213 SER A CA 1
ATOM 1596 C C . SER A 1 213 ? -25.615 -28.302 -10.676 1.00 89.00 213 SER A C 1
ATOM 1598 O O . SER A 1 213 ? -25.509 -28.870 -11.761 1.00 89.00 213 SER A O 1
ATOM 1600 N N . ALA A 1 214 ? -25.350 -27.000 -10.538 1.00 89.81 214 ALA A N 1
ATOM 1601 C CA . ALA A 1 214 ? -25.151 -26.109 -11.681 1.00 89.81 214 ALA A CA 1
ATOM 1602 C C . ALA A 1 214 ? -23.735 -26.156 -12.289 1.00 89.81 214 ALA A C 1
ATOM 1604 O O . ALA A 1 214 ? -23.562 -25.773 -13.445 1.00 89.81 214 ALA A O 1
ATOM 1605 N N . PHE A 1 215 ? -22.720 -26.610 -11.541 1.00 90.94 215 PHE A N 1
ATOM 1606 C CA . PHE A 1 215 ? -21.319 -26.588 -11.990 1.00 90.94 215 PHE A CA 1
ATOM 1607 C C . PHE A 1 215 ? -20.797 -27.917 -12.562 1.00 90.94 215 PHE A C 1
ATOM 1609 O O . PHE A 1 215 ? -19.619 -28.005 -12.895 1.00 90.94 215 PHE A O 1
ATOM 1616 N N . GLY A 1 216 ? -21.641 -28.943 -12.719 1.00 89.12 216 GLY A N 1
ATOM 1617 C CA . GLY A 1 216 ? -21.252 -30.204 -13.372 1.00 89.12 216 GLY A CA 1
ATOM 1618 C C . GLY A 1 216 ? -20.294 -31.093 -12.563 1.00 89.12 216 GLY A C 1
ATOM 1619 O O . GLY A 1 216 ? -19.596 -31.929 -13.145 1.00 89.12 216 GLY A O 1
ATOM 1620 N N . TYR A 1 217 ? -20.249 -30.913 -11.239 1.00 93.25 217 TYR A N 1
ATOM 1621 C CA . TYR A 1 217 ? -19.518 -31.792 -10.325 1.00 93.25 217 TYR A CA 1
ATOM 1622 C C . TYR A 1 217 ? -20.135 -33.203 -10.286 1.00 93.25 217 TYR A C 1
ATOM 1624 O O . TYR A 1 217 ? -21.352 -33.369 -10.355 1.00 93.25 217 TYR A O 1
ATOM 1632 N N . ALA A 1 218 ? -19.287 -34.218 -10.145 1.00 90.12 218 ALA A N 1
ATOM 1633 C CA . ALA A 1 218 ? -19.640 -35.632 -10.063 1.00 90.12 218 ALA A CA 1
ATOM 1634 C C . ALA A 1 218 ? -19.405 -36.211 -8.652 1.00 90.12 218 ALA A C 1
ATOM 1636 O O . ALA A 1 218 ? -18.735 -35.613 -7.811 1.00 90.12 218 ALA A O 1
ATOM 1637 N N . GLY A 1 219 ? -19.959 -37.399 -8.384 1.00 88.06 219 GLY A N 1
ATOM 1638 C CA . GLY A 1 219 ? -19.868 -38.066 -7.075 1.00 88.06 219 GLY A CA 1
ATOM 1639 C C . GLY A 1 219 ? -18.487 -38.636 -6.720 1.00 88.06 219 GLY A C 1
ATOM 1640 O O . GLY A 1 219 ? -18.278 -39.045 -5.580 1.00 88.06 219 GLY A O 1
ATOM 1641 N N . ASP A 1 220 ? -17.561 -38.663 -7.676 1.00 89.75 220 ASP A N 1
ATOM 1642 C CA . ASP A 1 220 ? -16.163 -39.088 -7.555 1.00 89.75 220 ASP A CA 1
ATOM 1643 C C . ASP A 1 220 ? -15.163 -37.918 -7.659 1.00 89.75 220 ASP A C 1
ATOM 1645 O O . ASP A 1 220 ? -13.955 -38.120 -7.508 1.00 89.75 220 ASP A O 1
ATOM 1649 N N . ASP A 1 221 ? -15.648 -36.690 -7.886 1.00 95.50 221 ASP A N 1
ATOM 1650 C CA . ASP A 1 221 ? -14.791 -35.515 -8.016 1.00 95.50 221 ASP A CA 1
ATOM 1651 C C . ASP A 1 221 ? -14.048 -35.175 -6.713 1.00 95.50 221 ASP A C 1
ATOM 1653 O O . ASP A 1 221 ? -14.480 -35.448 -5.590 1.00 95.50 221 ASP A O 1
ATOM 1657 N N . ARG A 1 222 ? -12.909 -34.500 -6.875 1.00 97.19 222 ARG A N 1
ATOM 1658 C CA . ARG A 1 222 ? -12.115 -33.945 -5.781 1.00 97.19 222 ARG A CA 1
ATOM 1659 C C . ARG A 1 222 ? -11.857 -32.473 -6.048 1.00 97.19 222 ARG A C 1
ATOM 1661 O O . ARG A 1 222 ? -11.061 -32.124 -6.923 1.00 97.19 222 ARG A O 1
ATOM 1668 N N . LEU A 1 223 ? -12.540 -31.613 -5.301 1.00 97.81 223 LEU A N 1
ATOM 1669 C CA . LEU A 1 223 ? -12.512 -30.173 -5.539 1.00 97.81 223 LEU A CA 1
ATOM 1670 C C . LEU A 1 223 ? -11.284 -29.536 -4.880 1.00 97.81 223 LEU A C 1
ATOM 1672 O O . LEU A 1 223 ? -10.870 -29.955 -3.800 1.00 97.81 223 LEU A O 1
ATOM 1676 N N . TYR A 1 224 ? -10.716 -28.497 -5.494 1.00 97.56 224 TYR A N 1
ATOM 1677 C CA . TYR A 1 224 ? -9.648 -27.694 -4.892 1.00 97.56 224 TYR A CA 1
ATOM 1678 C C . TYR A 1 224 ? -9.989 -26.202 -4.815 1.00 97.56 224 TYR A C 1
ATOM 1680 O O . TYR A 1 224 ? -10.564 -25.624 -5.740 1.00 97.56 224 TYR A O 1
ATOM 1688 N N . SER A 1 225 ? -9.571 -25.546 -3.728 1.00 95.38 225 SER A N 1
ATOM 1689 C CA . SER A 1 225 ? -9.555 -24.084 -3.651 1.00 95.38 225 SER A CA 1
ATOM 1690 C C . SER A 1 225 ? -8.437 -23.540 -2.760 1.00 95.38 225 SER A C 1
ATOM 1692 O O . SER A 1 225 ? -8.301 -23.896 -1.593 1.00 95.38 225 SER A O 1
ATOM 1694 N N . GLY A 1 226 ? -7.662 -22.595 -3.296 1.00 92.56 226 GLY A N 1
ATOM 1695 C CA . GLY A 1 226 ? -6.754 -21.752 -2.509 1.00 92.56 226 GLY A CA 1
ATOM 1696 C C . GLY A 1 226 ? -7.373 -20.413 -2.080 1.00 92.56 226 GLY A C 1
ATOM 1697 O O . GLY A 1 226 ? -6.679 -19.577 -1.490 1.00 92.56 226 GLY A O 1
ATOM 1698 N N . LEU A 1 227 ? -8.642 -20.159 -2.428 1.00 92.25 227 LEU A N 1
ATOM 1699 C CA . LEU A 1 227 ? -9.353 -18.932 -2.062 1.00 92.25 227 LEU A CA 1
ATOM 1700 C C . LEU A 1 227 ? -9.656 -18.920 -0.560 1.00 92.25 227 LEU A C 1
ATOM 1702 O O . LEU A 1 227 ? -9.836 -19.965 0.055 1.00 92.25 227 LEU A O 1
ATOM 1706 N N . SER A 1 228 ? -9.695 -17.732 0.047 1.00 92.88 228 SER A N 1
ATOM 1707 C CA . SER A 1 228 ? -9.890 -17.621 1.496 1.00 92.88 228 SER A CA 1
ATOM 1708 C C . SER A 1 228 ? -11.328 -17.936 1.903 1.00 92.88 228 SER A C 1
ATOM 1710 O O . SER A 1 228 ? -12.253 -17.319 1.377 1.00 92.88 228 SER A O 1
ATOM 1712 N N . LEU A 1 229 ? -11.489 -18.778 2.927 1.00 94.75 229 LEU A N 1
ATOM 1713 C CA . LEU A 1 229 ? -12.758 -19.048 3.617 1.00 94.75 229 LEU A CA 1
ATOM 1714 C C . LEU A 1 229 ? -13.407 -17.799 4.253 1.00 94.75 229 LEU A C 1
ATOM 1716 O O . LEU A 1 229 ? -14.574 -17.836 4.627 1.00 94.75 229 LEU A O 1
ATOM 1720 N N . THR A 1 230 ? -12.712 -16.656 4.287 1.00 92.56 230 THR A N 1
ATOM 1721 C CA . THR A 1 230 ? -13.287 -15.337 4.634 1.00 92.56 230 THR A CA 1
ATOM 1722 C C . THR A 1 230 ? -14.098 -14.697 3.491 1.00 92.56 230 THR A C 1
ATOM 1724 O O . THR A 1 230 ? -14.338 -13.489 3.484 1.00 92.56 230 THR A O 1
ATOM 1727 N N . HIS A 1 231 ? -14.493 -15.488 2.487 1.00 88.38 231 HIS A N 1
ATOM 1728 C CA . HIS A 1 231 ? -15.287 -15.069 1.334 1.00 88.38 231 HIS A CA 1
ATOM 1729 C C . HIS A 1 231 ? -16.280 -16.155 0.895 1.00 88.38 231 HIS A C 1
ATOM 1731 O O . HIS A 1 231 ? -15.930 -17.332 0.813 1.00 88.38 231 HIS A O 1
ATOM 1737 N N . ALA A 1 232 ? -17.483 -15.719 0.503 1.00 88.94 232 ALA A N 1
ATOM 1738 C CA . ALA A 1 232 ? -18.591 -16.577 0.078 1.00 88.94 232 ALA A CA 1
ATOM 1739 C C . ALA A 1 232 ? -18.215 -17.580 -1.029 1.00 88.94 232 ALA A C 1
ATOM 1741 O O . ALA A 1 232 ? -18.583 -18.743 -0.936 1.00 88.94 232 ALA A O 1
ATOM 1742 N N . ASN A 1 233 ? -17.432 -17.174 -2.039 1.00 90.12 233 ASN A N 1
ATOM 1743 C CA . ASN A 1 233 ? -17.033 -18.069 -3.135 1.00 90.12 233 ASN A CA 1
ATOM 1744 C C . ASN A 1 233 ? -16.326 -19.341 -2.613 1.00 90.12 233 ASN A C 1
ATOM 1746 O O . ASN A 1 233 ? -16.793 -20.441 -2.888 1.00 90.12 233 ASN A O 1
ATOM 1750 N N . ALA A 1 234 ? -15.274 -19.211 -1.794 1.00 91.94 234 ALA A N 1
ATOM 1751 C CA . ALA A 1 234 ? -14.536 -20.371 -1.279 1.00 91.94 234 ALA A CA 1
ATOM 1752 C C . ALA A 1 234 ? -15.425 -21.296 -0.429 1.00 91.94 234 ALA A C 1
ATOM 1754 O O . ALA A 1 234 ? -15.306 -22.520 -0.502 1.00 91.94 234 ALA A O 1
ATOM 1755 N N . GLN A 1 235 ? -16.324 -20.696 0.358 1.00 93.62 235 GLN A N 1
ATOM 1756 C CA . GLN A 1 235 ? -17.248 -21.419 1.222 1.00 93.62 235 GLN A CA 1
ATOM 1757 C C . GLN A 1 235 ? -18.389 -22.122 0.475 1.00 93.62 235 GLN A C 1
ATOM 1759 O O . GLN A 1 235 ? -18.800 -23.185 0.913 1.00 93.62 235 GLN A O 1
ATOM 1764 N N . LEU A 1 236 ? -18.922 -21.548 -0.606 1.00 90.31 236 LEU A N 1
ATOM 1765 C CA . LEU A 1 236 ? -20.148 -22.033 -1.257 1.00 90.31 236 LEU A CA 1
ATOM 1766 C C . LEU A 1 236 ? -19.845 -22.816 -2.542 1.00 90.31 236 LEU A C 1
ATOM 1768 O O . LEU A 1 236 ? -20.310 -23.942 -2.699 1.00 90.31 236 LEU A O 1
ATOM 1772 N N . VAL A 1 237 ? -19.005 -22.254 -3.420 1.00 90.88 237 VAL A N 1
ATOM 1773 C CA . VAL A 1 237 ? -18.657 -22.830 -4.735 1.00 90.88 237 VAL A CA 1
ATOM 1774 C C . VAL A 1 237 ? -17.814 -24.094 -4.587 1.00 90.88 237 VAL A C 1
ATOM 1776 O O . VAL A 1 237 ? -17.956 -25.013 -5.382 1.00 90.88 237 VAL A O 1
ATOM 1779 N N . THR A 1 238 ? -16.935 -24.155 -3.580 1.00 94.06 238 THR A N 1
ATOM 1780 C CA . THR A 1 238 ? -16.037 -25.305 -3.374 1.00 94.06 238 THR A CA 1
ATOM 1781 C C . THR A 1 238 ? -16.376 -26.093 -2.115 1.00 94.06 238 THR A C 1
ATOM 1783 O O . THR A 1 238 ? -16.738 -27.259 -2.221 1.00 94.06 238 THR A O 1
ATOM 1786 N N . LEU A 1 239 ? -16.285 -25.479 -0.928 1.00 96.75 239 LEU A N 1
ATOM 1787 C CA . LEU A 1 239 ? -16.499 -26.196 0.335 1.00 96.75 239 LEU A CA 1
ATOM 1788 C C . LEU A 1 239 ? -17.945 -26.711 0.457 1.00 96.75 239 LEU A C 1
ATOM 1790 O O . LEU A 1 239 ? -18.155 -27.895 0.696 1.00 96.75 239 LEU A O 1
ATOM 1794 N N . GLY A 1 240 ? -18.934 -25.841 0.249 1.00 95.31 240 GLY A N 1
ATOM 1795 C CA . GLY A 1 240 ? -20.356 -26.165 0.333 1.00 95.31 240 GLY A CA 1
ATOM 1796 C C . GLY A 1 240 ? -20.761 -27.235 -0.675 1.00 95.31 240 GLY A C 1
ATOM 1797 O O . GLY A 1 240 ? -21.324 -28.251 -0.277 1.00 95.31 240 GLY A O 1
ATOM 1798 N N . ALA A 1 241 ? -20.413 -27.053 -1.952 1.00 94.81 241 ALA A N 1
ATOM 1799 C CA . ALA A 1 241 ? -20.664 -28.046 -2.997 1.00 94.81 241 ALA A CA 1
ATOM 1800 C C . ALA A 1 241 ? -20.031 -29.417 -2.677 1.00 94.81 241 ALA A C 1
ATOM 1802 O O . ALA A 1 241 ? -20.714 -30.439 -2.765 1.00 94.81 241 ALA A O 1
ATOM 1803 N N . ALA A 1 242 ? -18.764 -29.452 -2.237 1.00 96.38 242 ALA A N 1
ATOM 1804 C CA . ALA A 1 242 ? -18.094 -30.701 -1.869 1.00 96.38 242 ALA A CA 1
ATOM 1805 C C . ALA A 1 242 ? -18.774 -31.403 -0.684 1.00 96.38 242 ALA A C 1
ATOM 1807 O O . ALA A 1 242 ? -19.061 -32.600 -0.747 1.00 96.38 242 ALA A O 1
ATOM 1808 N N . LEU A 1 243 ? -19.088 -30.654 0.379 1.00 96.00 243 LEU A N 1
ATOM 1809 C CA . LEU A 1 243 ? -19.782 -31.196 1.544 1.00 96.00 243 LEU A CA 1
ATOM 1810 C C . LEU A 1 243 ? -21.196 -31.686 1.177 1.00 96.00 243 LEU A C 1
ATOM 1812 O O . LEU A 1 243 ? -21.586 -32.752 1.636 1.00 96.00 243 LEU A O 1
ATOM 1816 N N . ARG A 1 244 ? -21.946 -30.965 0.327 1.00 94.81 244 ARG A N 1
ATOM 1817 C CA . ARG A 1 244 ? -23.320 -31.315 -0.104 1.00 94.81 244 ARG A CA 1
ATOM 1818 C C . ARG A 1 244 ? -23.387 -32.572 -0.978 1.00 94.81 244 ARG A C 1
ATOM 1820 O O . ARG A 1 244 ? -24.400 -33.267 -0.947 1.00 94.81 244 ARG A O 1
ATOM 1827 N N . LEU A 1 245 ? -22.335 -32.862 -1.744 1.00 93.69 245 LEU A N 1
ATOM 1828 C CA . LEU A 1 245 ? -22.188 -34.104 -2.518 1.00 93.69 245 LEU A CA 1
ATOM 1829 C C . LEU A 1 245 ? -21.568 -35.251 -1.687 1.00 93.69 245 LEU A C 1
ATOM 1831 O O . LEU A 1 245 ? -21.610 -36.419 -2.088 1.00 93.69 245 LEU A O 1
ATOM 1835 N N . GLY A 1 246 ? -20.996 -34.935 -0.521 1.00 94.88 246 GLY A N 1
ATOM 1836 C CA . GLY A 1 246 ? -20.253 -35.878 0.310 1.00 94.88 246 GLY A CA 1
ATOM 1837 C C . GLY A 1 246 ? -18.941 -36.339 -0.338 1.00 94.88 246 GLY A C 1
ATOM 1838 O O . GLY A 1 246 ? -18.616 -37.525 -0.237 1.00 94.88 246 GLY A O 1
ATOM 1839 N N . ILE A 1 247 ? -18.242 -35.427 -1.030 1.00 95.62 247 ILE A N 1
ATOM 1840 C CA . ILE A 1 247 ? -16.987 -35.657 -1.775 1.00 95.62 247 ILE A CA 1
ATOM 1841 C C . ILE A 1 247 ? -15.800 -34.901 -1.152 1.00 95.62 247 ILE A C 1
ATOM 1843 O O . ILE A 1 247 ? -15.970 -34.050 -0.279 1.00 95.62 247 ILE A O 1
ATOM 1847 N N . ALA A 1 248 ? -14.581 -35.212 -1.599 1.00 96.19 248 ALA A N 1
ATOM 1848 C CA . ALA A 1 248 ? -13.353 -34.678 -1.010 1.00 96.19 248 ALA A CA 1
ATOM 1849 C C . ALA A 1 248 ? -13.026 -33.249 -1.489 1.00 96.19 248 ALA A C 1
ATOM 1851 O O . ALA A 1 248 ? -12.993 -32.972 -2.689 1.00 96.19 248 ALA A O 1
ATOM 1852 N N . CYS A 1 249 ? -12.682 -32.361 -0.553 1.00 97.38 249 CYS A N 1
ATOM 1853 C CA . CYS A 1 249 ? -12.214 -31.000 -0.823 1.00 97.38 249 CYS A CA 1
ATOM 1854 C C . CYS A 1 249 ? -10.776 -30.785 -0.324 1.00 97.38 249 CYS A C 1
ATOM 1856 O O . CYS A 1 249 ? -10.445 -31.068 0.829 1.00 97.38 249 CYS A O 1
ATOM 1858 N N . VAL A 1 250 ? -9.922 -30.219 -1.176 1.00 97.94 250 VAL A N 1
ATOM 1859 C CA . VAL A 1 250 ? -8.532 -29.861 -0.870 1.00 97.94 250 VAL A CA 1
ATOM 1860 C C . VAL A 1 250 ? -8.411 -28.340 -0.785 1.00 97.94 250 VAL A C 1
ATOM 1862 O O . VAL A 1 250 ? -8.746 -27.627 -1.731 1.00 97.94 250 VAL A O 1
ATOM 1865 N N . MET A 1 251 ? -7.927 -27.818 0.340 1.00 97.19 251 MET A N 1
ATOM 1866 C CA . MET A 1 251 ? -7.820 -26.377 0.572 1.00 97.19 251 MET A CA 1
ATOM 1867 C C . MET A 1 251 ? -6.392 -25.972 0.928 1.00 97.19 251 MET A C 1
ATOM 1869 O O . MET A 1 251 ? -5.890 -26.313 1.997 1.00 97.19 251 MET A O 1
ATOM 1873 N N . SER A 1 252 ? -5.736 -25.180 0.078 1.00 95.75 252 SER A N 1
ATOM 1874 C CA . SER A 1 252 ? -4.459 -24.573 0.473 1.00 95.75 252 SER A CA 1
ATOM 1875 C C . SER A 1 252 ? -4.691 -23.495 1.529 1.00 95.75 252 SER A C 1
ATOM 1877 O O . SER A 1 252 ? -5.560 -22.636 1.356 1.00 95.75 252 SER A O 1
ATOM 1879 N N . ARG A 1 253 ? -3.843 -23.465 2.567 1.00 92.75 253 ARG A N 1
ATOM 1880 C CA . ARG A 1 253 ? -3.746 -22.413 3.598 1.00 92.75 253 ARG A CA 1
ATOM 1881 C C . ARG A 1 253 ? -3.805 -21.018 2.962 1.00 92.75 253 ARG A C 1
ATOM 1883 O O . ARG A 1 253 ? -4.514 -20.143 3.460 1.00 92.75 253 ARG A O 1
ATOM 1890 N N . ARG A 1 254 ? -3.074 -20.814 1.850 1.00 90.94 254 ARG A N 1
ATOM 1891 C CA . ARG A 1 254 ? -3.061 -19.590 1.019 1.00 90.94 254 ARG A CA 1
ATOM 1892 C C . ARG A 1 254 ? -2.761 -19.926 -0.455 1.00 90.94 254 ARG A C 1
ATOM 1894 O O . ARG A 1 254 ? -1.737 -20.546 -0.732 1.00 90.94 254 ARG A O 1
ATOM 1901 N N . PHE A 1 255 ? -3.576 -19.455 -1.409 1.00 90.25 255 PHE A N 1
ATOM 1902 C CA . PHE A 1 255 ? -3.320 -19.643 -2.852 1.00 90.25 255 PHE A CA 1
ATOM 1903 C C . PHE A 1 255 ? -1.916 -19.189 -3.297 1.00 90.25 255 PHE A C 1
ATOM 1905 O O . PHE A 1 255 ? -1.529 -18.033 -3.086 1.00 90.25 255 PHE A O 1
ATOM 1912 N N . THR A 1 256 ? -1.215 -20.072 -4.017 1.00 88.06 256 THR A N 1
ATOM 1913 C CA . THR A 1 256 ? 0.098 -19.821 -4.629 1.00 88.06 256 THR A CA 1
ATOM 1914 C C . THR A 1 256 ? 0.112 -20.341 -6.067 1.00 88.06 256 THR A C 1
ATOM 1916 O O . THR A 1 256 ? 0.143 -21.548 -6.285 1.00 88.06 256 THR A O 1
ATOM 1919 N N . LYS A 1 257 ? 0.108 -19.442 -7.063 1.00 87.62 257 LYS A N 1
ATOM 1920 C CA . LYS A 1 257 ? -0.042 -19.829 -8.480 1.00 87.62 257 LYS A CA 1
ATOM 1921 C C . LYS A 1 257 ? 1.043 -20.776 -9.004 1.00 87.62 257 LYS A C 1
ATOM 1923 O O . LYS A 1 257 ? 0.711 -21.731 -9.690 1.00 87.62 257 LYS A O 1
ATOM 1928 N N . SER A 1 258 ? 2.299 -20.579 -8.602 1.00 86.56 258 SER A N 1
ATOM 1929 C CA . SER A 1 258 ? 3.433 -21.423 -9.009 1.00 86.56 258 SER A CA 1
ATOM 1930 C C . SER A 1 258 ? 3.390 -22.844 -8.427 1.00 86.56 258 SER A C 1
ATOM 1932 O O . SER A 1 258 ? 4.205 -23.676 -8.805 1.00 86.56 258 SER A O 1
ATOM 1934 N N . ARG A 1 259 ? 2.464 -23.117 -7.495 1.00 90.31 259 ARG A N 1
ATOM 1935 C CA . ARG A 1 259 ? 2.214 -24.442 -6.906 1.00 90.31 259 ARG A CA 1
ATOM 1936 C C . ARG A 1 259 ? 0.830 -25.003 -7.238 1.00 90.31 259 ARG A C 1
ATOM 1938 O O . ARG A 1 259 ? 0.547 -26.136 -6.880 1.00 90.31 259 ARG A O 1
ATOM 1945 N N . LEU A 1 260 ? -0.027 -24.254 -7.939 1.00 94.19 260 LEU A N 1
ATOM 1946 C CA . LEU A 1 260 ? -1.384 -24.690 -8.294 1.00 94.19 260 LEU A CA 1
ATOM 1947 C C . LEU A 1 260 ? -1.371 -26.079 -8.949 1.00 94.19 260 LEU A C 1
ATOM 1949 O O . LEU A 1 260 ? -2.046 -26.991 -8.481 1.00 94.19 260 LEU A O 1
ATOM 1953 N N . TRP A 1 261 ? -0.539 -26.235 -9.980 1.00 94.56 261 TRP A N 1
ATOM 1954 C CA . TRP A 1 261 ? -0.428 -27.472 -10.747 1.00 94.56 261 TRP A CA 1
ATOM 1955 C C . TRP A 1 261 ? 0.279 -28.598 -9.976 1.00 94.56 261 TRP A C 1
ATOM 1957 O O . TRP A 1 261 ? -0.144 -29.742 -10.064 1.00 94.56 261 TRP A O 1
ATOM 1967 N N . GLU A 1 262 ? 1.271 -28.286 -9.133 1.00 93.38 262 GLU A N 1
ATOM 1968 C CA . GLU A 1 262 ? 1.874 -29.241 -8.182 1.00 93.38 262 GLU A CA 1
ATOM 1969 C C . GLU A 1 262 ? 0.809 -29.855 -7.254 1.00 93.38 262 GLU A C 1
ATOM 1971 O O . GLU A 1 262 ? 0.740 -31.074 -7.101 1.00 93.38 262 GLU A O 1
ATOM 1976 N N . ILE A 1 263 ? -0.048 -29.010 -6.675 1.00 95.00 263 ILE A N 1
ATOM 1977 C CA . ILE A 1 263 ? -1.050 -29.385 -5.671 1.00 95.00 263 ILE A CA 1
ATOM 1978 C C . ILE A 1 263 ? -2.173 -30.217 -6.309 1.00 95.00 263 ILE A C 1
ATOM 1980 O O . ILE A 1 263 ? -2.455 -31.320 -5.837 1.00 95.00 263 ILE A O 1
ATOM 1984 N N . VAL A 1 264 ? -2.783 -29.765 -7.414 1.00 96.56 264 VAL A N 1
ATOM 1985 C CA . VAL A 1 264 ? -3.867 -30.542 -8.058 1.00 96.56 264 VAL A CA 1
ATOM 1986 C C . VAL A 1 264 ? -3.378 -31.881 -8.623 1.00 96.56 264 VAL A C 1
ATOM 1988 O O . VAL A 1 264 ? -4.152 -32.837 -8.631 1.00 96.56 264 VAL A O 1
ATOM 1991 N N . ARG A 1 265 ? -2.094 -31.999 -9.001 1.00 95.81 265 ARG A N 1
ATOM 1992 C CA . ARG A 1 265 ? -1.459 -33.291 -9.314 1.00 95.81 265 ARG A CA 1
ATOM 1993 C C . ARG A 1 265 ? -1.307 -34.169 -8.078 1.00 95.81 265 ARG A C 1
ATOM 1995 O O . ARG A 1 265 ? -1.879 -35.256 -8.043 1.00 95.81 265 ARG A O 1
ATOM 2002 N N . ARG A 1 266 ? -0.591 -33.680 -7.055 1.00 95.12 266 ARG A N 1
ATOM 2003 C CA . ARG A 1 266 ? -0.304 -34.389 -5.791 1.00 95.12 266 ARG A CA 1
ATOM 2004 C C . ARG A 1 266 ? -1.562 -34.993 -5.173 1.00 95.12 266 ARG A C 1
ATOM 2006 O O . ARG A 1 266 ? -1.552 -36.152 -4.772 1.00 95.12 266 ARG A O 1
ATOM 2013 N N . HIS A 1 267 ? -2.647 -34.224 -5.129 1.00 95.88 267 HIS A N 1
ATOM 2014 C CA . HIS A 1 267 ? -3.900 -34.670 -4.526 1.00 95.88 267 HIS A CA 1
ATOM 2015 C C . HIS A 1 267 ? -4.899 -35.267 -5.521 1.00 95.88 267 HIS A C 1
ATOM 2017 O O . HIS A 1 267 ? -5.952 -35.712 -5.073 1.00 95.88 267 HIS A O 1
ATOM 2023 N N . ARG A 1 268 ? -4.604 -35.313 -6.830 1.00 96.88 268 ARG A N 1
ATOM 2024 C CA . ARG A 1 268 ? -5.530 -35.751 -7.895 1.00 96.88 268 ARG A CA 1
ATOM 2025 C C . ARG A 1 268 ? -6.869 -34.994 -7.875 1.00 96.88 268 ARG A C 1
ATOM 2027 O O . ARG A 1 268 ? -7.935 -35.603 -7.884 1.00 96.88 268 ARG A O 1
ATOM 2034 N N . CYS A 1 269 ? -6.814 -33.666 -7.802 1.00 98.00 269 CYS A N 1
ATOM 2035 C CA . CYS A 1 269 ? -8.011 -32.823 -7.847 1.00 98.00 269 CYS A CA 1
ATOM 2036 C C . CYS A 1 269 ? -8.559 -32.751 -9.277 1.00 98.00 269 CYS A C 1
ATOM 2038 O O . CYS A 1 269 ? -7.792 -32.583 -10.225 1.00 98.00 269 CYS A O 1
ATOM 2040 N N . THR A 1 270 ? -9.877 -32.847 -9.425 1.00 97.62 270 THR A N 1
ATOM 2041 C CA . THR A 1 270 ? -10.560 -32.947 -10.724 1.00 97.62 270 THR A CA 1
ATOM 2042 C C . THR A 1 270 ? -11.234 -31.647 -11.158 1.00 97.62 270 THR A C 1
ATOM 2044 O O . THR A 1 270 ? -11.425 -31.432 -12.353 1.00 97.62 270 THR A O 1
ATOM 2047 N N . ALA A 1 271 ? -11.538 -30.742 -10.227 1.00 96.81 271 ALA A N 1
ATOM 2048 C CA . ALA A 1 271 ? -12.013 -29.397 -10.539 1.00 96.81 271 ALA A CA 1
ATOM 2049 C C . ALA A 1 271 ? -11.549 -28.376 -9.491 1.00 96.81 271 ALA A C 1
ATOM 2051 O O . ALA A 1 271 ? -11.311 -28.712 -8.328 1.00 96.81 271 ALA A O 1
ATOM 2052 N N . PHE A 1 272 ? -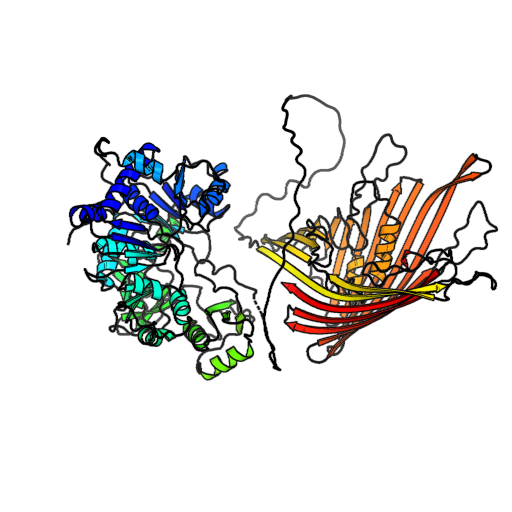11.419 -27.110 -9.887 1.00 95.44 272 PHE A N 1
ATOM 2053 C CA . PHE A 1 272 ? -11.108 -26.015 -8.963 1.00 95.44 272 PHE A CA 1
ATOM 2054 C C . PHE A 1 272 ? -11.666 -24.676 -9.433 1.00 95.44 272 PHE A C 1
ATOM 2056 O O . PHE A 1 272 ? -12.006 -24.520 -10.602 1.00 95.44 272 PHE A O 1
ATOM 2063 N N . THR A 1 273 ? -11.749 -23.694 -8.531 1.00 91.94 273 THR A N 1
ATOM 2064 C CA . THR A 1 273 ? -12.244 -22.348 -8.863 1.00 91.94 273 THR A CA 1
ATOM 2065 C C . THR A 1 273 ? -11.130 -21.304 -8.980 1.00 91.94 273 THR A C 1
ATOM 2067 O O . THR A 1 273 ? -10.141 -21.333 -8.240 1.00 91.94 273 THR A O 1
ATOM 2070 N N . LEU A 1 274 ? -11.298 -20.357 -9.909 1.00 87.56 274 LEU A N 1
ATOM 2071 C CA . LEU A 1 274 ? -10.464 -19.162 -10.059 1.00 87.56 274 LEU A CA 1
ATOM 2072 C C . LEU A 1 274 ? -11.328 -17.904 -10.218 1.00 87.56 274 LEU A C 1
ATOM 2074 O O . LEU A 1 274 ? -12.448 -17.942 -10.713 1.00 87.56 274 LEU A O 1
ATOM 2078 N N . LEU A 1 275 ? -10.753 -16.760 -9.848 1.00 85.81 275 LEU A N 1
ATOM 2079 C CA . LEU A 1 275 ? -11.303 -15.431 -10.127 1.00 85.81 275 LEU A CA 1
ATOM 2080 C C . LEU A 1 275 ? -10.520 -14.803 -11.291 1.00 85.81 275 LEU A C 1
ATOM 2082 O O . LEU A 1 275 ? -9.328 -15.080 -11.419 1.00 85.81 275 LEU A O 1
ATOM 2086 N N . GLY A 1 276 ? -11.121 -13.915 -12.087 1.00 73.69 276 GLY A N 1
ATOM 2087 C CA . GLY A 1 276 ? -10.510 -13.353 -13.307 1.00 73.69 276 GLY A CA 1
ATOM 2088 C C . GLY A 1 276 ? -9.057 -12.877 -13.159 1.00 73.69 276 GLY A C 1
ATOM 2089 O O . GLY A 1 276 ? -8.165 -13.386 -13.834 1.00 73.69 276 GLY A O 1
ATOM 2090 N N . GLY A 1 277 ? -8.766 -12.023 -12.170 1.00 69.81 277 GLY A N 1
ATOM 2091 C CA . GLY A 1 277 ? -7.394 -11.555 -11.892 1.00 69.81 277 GLY A CA 1
ATOM 2092 C C . GLY A 1 277 ? -6.406 -12.636 -11.413 1.00 69.81 277 GLY A C 1
ATOM 2093 O O . GLY A 1 277 ? -5.215 -12.371 -11.286 1.00 69.81 277 GLY A O 1
ATOM 2094 N N . MET A 1 278 ? -6.873 -13.853 -11.124 1.00 82.12 278 MET A N 1
ATOM 2095 C CA . MET A 1 278 ? -6.042 -15.032 -10.855 1.00 82.12 278 MET A CA 1
ATOM 2096 C C . MET A 1 278 ? -5.861 -15.908 -12.099 1.00 82.12 278 MET A C 1
ATOM 2098 O O . MET A 1 278 ? -4.799 -16.510 -12.229 1.00 82.12 278 MET A O 1
ATOM 2102 N N . THR A 1 279 ? -6.826 -15.950 -13.025 1.00 84.75 279 THR A N 1
ATOM 2103 C CA . THR A 1 279 ? -6.690 -16.676 -14.305 1.00 84.75 279 THR A CA 1
ATOM 2104 C C . THR A 1 279 ? -5.574 -16.074 -15.163 1.00 84.75 279 THR A C 1
ATOM 2106 O O . THR A 1 279 ? -4.635 -16.792 -15.505 1.00 84.75 279 THR A O 1
ATOM 2109 N N . THR A 1 280 ? -5.565 -14.746 -15.366 1.00 81.62 280 THR A N 1
ATOM 2110 C CA . THR A 1 280 ? -4.457 -14.012 -16.007 1.00 81.62 280 THR A CA 1
ATOM 2111 C C . THR A 1 280 ? -3.134 -14.291 -15.296 1.00 81.62 280 THR A C 1
ATOM 2113 O O . THR A 1 280 ? -2.132 -14.589 -15.942 1.00 81.62 280 THR A O 1
ATOM 2116 N N . ALA A 1 281 ? -3.116 -14.277 -13.958 1.00 80.88 281 ALA A N 1
ATOM 2117 C CA . ALA A 1 281 ? -1.890 -14.497 -13.198 1.00 80.88 281 ALA A CA 1
ATOM 2118 C C . ALA A 1 281 ? -1.356 -15.937 -13.339 1.00 80.88 281 ALA A C 1
ATOM 2120 O O . ALA A 1 281 ? -0.142 -16.107 -13.423 1.00 80.88 281 ALA A O 1
ATOM 2121 N N . VAL A 1 282 ? -2.215 -16.961 -13.388 1.00 89.19 282 VAL A N 1
ATOM 2122 C CA . VAL A 1 282 ? -1.830 -18.364 -13.657 1.00 89.19 282 VAL A CA 1
ATOM 2123 C C . VAL A 1 282 ? -1.351 -18.531 -15.100 1.00 89.19 282 VAL A C 1
ATOM 2125 O O . VAL A 1 282 ? -0.301 -19.128 -15.323 1.00 89.19 282 VAL A O 1
ATOM 2128 N N . TYR A 1 283 ? -2.049 -17.934 -16.068 1.00 88.00 283 TYR A N 1
ATOM 2129 C CA . TYR A 1 283 ? -1.647 -17.922 -17.478 1.00 88.00 283 TYR A CA 1
ATOM 2130 C C . TYR A 1 283 ? -0.282 -17.232 -17.699 1.00 88.00 283 TYR A C 1
ATOM 2132 O O . TYR A 1 283 ? 0.481 -17.646 -18.566 1.00 88.00 283 TYR A O 1
ATOM 2140 N N . CYS A 1 284 ? 0.080 -16.248 -16.863 1.00 85.19 284 CYS A N 1
ATOM 2141 C CA . CYS A 1 284 ? 1.408 -15.615 -16.853 1.00 85.19 284 CYS A CA 1
ATOM 2142 C C . CYS A 1 284 ? 2.546 -16.465 -16.236 1.00 85.19 284 CYS A C 1
ATOM 2144 O O . CYS A 1 284 ? 3.680 -15.985 -16.189 1.00 85.19 284 CYS A O 1
ATOM 2146 N N . GLU A 1 285 ? 2.306 -17.670 -15.700 1.00 87.25 285 GLU A N 1
ATOM 2147 C CA . GLU A 1 285 ? 3.421 -18.554 -15.306 1.00 87.25 285 GLU A CA 1
ATOM 2148 C C . GLU A 1 285 ? 4.099 -19.152 -16.553 1.00 87.25 285 GLU A C 1
ATOM 2150 O O . GLU A 1 285 ? 3.401 -19.439 -17.528 1.00 87.25 285 GLU A O 1
ATOM 2155 N N . PRO A 1 286 ? 5.428 -19.384 -16.558 1.00 85.44 286 PRO A N 1
ATOM 2156 C CA . PRO A 1 286 ? 6.121 -19.972 -17.708 1.00 85.44 286 PRO A CA 1
ATOM 2157 C C . PRO A 1 286 ? 5.510 -21.319 -18.140 1.00 85.44 286 PRO A C 1
ATOM 2159 O O . PRO A 1 286 ? 5.178 -22.116 -17.261 1.00 85.44 286 PRO A O 1
ATOM 2162 N N . PRO A 1 287 ? 5.369 -21.600 -19.451 1.00 88.62 287 PRO A N 1
ATOM 2163 C CA . PRO A 1 287 ? 4.933 -22.906 -19.944 1.00 88.62 287 PRO A CA 1
ATOM 2164 C C . PRO A 1 287 ? 5.793 -24.057 -19.413 1.00 88.62 287 PRO A C 1
ATOM 2166 O O . PRO A 1 287 ? 7.023 -23.986 -19.440 1.00 88.62 287 PRO A O 1
ATOM 2169 N N . SER A 1 288 ? 5.142 -25.125 -18.955 1.00 88.25 288 SER A N 1
ATOM 2170 C CA . SER A 1 288 ? 5.778 -26.343 -18.450 1.00 88.25 288 SER A CA 1
ATOM 2171 C C . SER A 1 288 ? 5.317 -27.557 -19.258 1.00 88.25 288 SER A C 1
ATOM 2173 O O . SER A 1 288 ? 4.124 -27.671 -19.529 1.00 88.25 288 SER A O 1
ATOM 2175 N N . PRO A 1 289 ? 6.190 -28.542 -19.546 1.00 87.31 289 PRO A N 1
ATOM 2176 C CA . PRO A 1 289 ? 5.748 -29.858 -20.017 1.00 87.31 289 PRO A CA 1
ATOM 2177 C C . PRO A 1 289 ? 4.739 -30.527 -19.067 1.00 87.31 289 PRO A C 1
ATOM 2179 O O . PRO A 1 289 ? 3.931 -31.337 -19.503 1.00 87.31 289 PRO A O 1
ATOM 2182 N N . SER A 1 290 ? 4.749 -30.152 -17.780 1.00 89.81 290 SER A N 1
ATOM 2183 C CA . SER A 1 290 ? 3.795 -30.639 -16.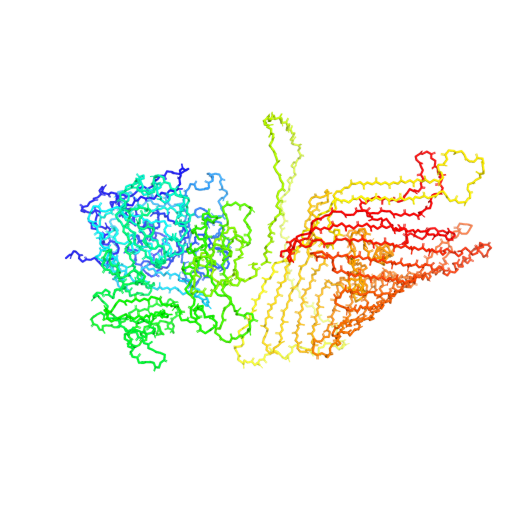777 1.00 89.81 290 SER A CA 1
ATOM 2184 C C . SER A 1 290 ? 2.460 -29.874 -16.737 1.00 89.81 29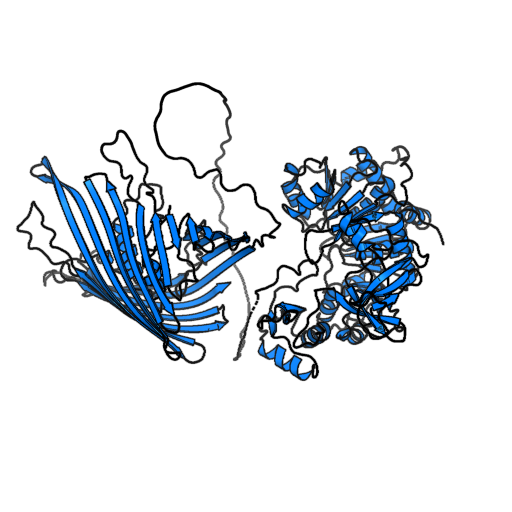0 SER A C 1
ATOM 2186 O O . SER A 1 290 ? 1.612 -30.198 -15.910 1.00 89.81 290 SER A O 1
ATOM 2188 N N . ASP A 1 291 ? 2.236 -28.869 -17.594 1.00 91.81 291 ASP A N 1
ATOM 2189 C CA . ASP A 1 291 ? 1.015 -28.038 -17.555 1.00 91.81 291 ASP A CA 1
ATOM 2190 C C . ASP A 1 291 ? -0.282 -28.842 -17.785 1.00 91.81 291 ASP A C 1
ATOM 2192 O O . ASP A 1 291 ? -1.338 -28.380 -17.373 1.00 91.81 291 ASP A O 1
ATOM 2196 N N . ARG A 1 292 ? -0.205 -30.042 -18.385 1.00 95.00 292 ARG A N 1
ATOM 2197 C CA . ARG A 1 292 ? -1.336 -30.975 -18.589 1.00 95.00 292 ARG A CA 1
ATOM 2198 C C . ARG A 1 292 ? -1.252 -32.279 -17.778 1.00 95.00 292 ARG A C 1
ATOM 2200 O O . ARG A 1 292 ? -2.056 -33.180 -17.983 1.00 95.00 292 ARG A O 1
ATOM 2207 N N . ASP A 1 293 ? -0.263 -32.424 -16.899 1.00 95.19 293 ASP A N 1
ATOM 2208 C CA . ASP A 1 293 ? 0.098 -33.682 -16.210 1.00 95.19 293 ASP A CA 1
ATOM 2209 C C . ASP A 1 293 ? -0.868 -34.034 -15.048 1.00 95.19 293 ASP A C 1
ATOM 2211 O O . ASP A 1 293 ? -0.464 -34.424 -13.960 1.00 95.19 293 ASP A O 1
ATOM 2215 N N . HIS A 1 294 ? -2.171 -33.797 -15.216 1.00 96.19 294 HIS A N 1
ATOM 2216 C CA . HIS A 1 294 ? -3.152 -33.778 -14.128 1.00 96.19 294 HIS A CA 1
ATOM 2217 C C . HIS A 1 294 ? -4.517 -34.351 -14.521 1.00 96.19 294 HIS A C 1
ATOM 2219 O O . HIS A 1 294 ? -4.874 -34.406 -15.694 1.00 96.19 294 HIS A O 1
ATOM 2225 N N . VAL A 1 295 ? -5.339 -34.674 -13.519 1.00 96.69 295 VAL A N 1
ATOM 2226 C CA . VAL A 1 295 ? -6.719 -35.167 -13.706 1.00 96.69 295 VAL A CA 1
ATOM 2227 C C . VAL A 1 295 ? -7.788 -34.063 -13.642 1.00 96.69 295 VAL A C 1
ATOM 2229 O O . VAL A 1 295 ? -8.969 -34.363 -13.474 1.00 96.69 295 VAL A O 1
ATOM 2232 N N . VAL A 1 296 ? -7.402 -32.786 -13.758 1.00 97.56 296 VAL A N 1
ATOM 2233 C CA . VAL A 1 296 ? -8.363 -31.672 -13.781 1.00 97.56 296 VAL A CA 1
ATOM 2234 C C . VAL A 1 296 ? -9.196 -31.747 -15.061 1.00 97.56 296 VAL A C 1
ATOM 2236 O O . VAL A 1 296 ? -8.664 -31.625 -16.159 1.00 97.56 296 VAL A O 1
ATOM 2239 N N . ARG A 1 297 ? -10.510 -31.919 -14.906 1.00 95.50 297 ARG A N 1
ATOM 2240 C CA . ARG A 1 297 ? -11.519 -31.913 -15.973 1.00 95.50 297 ARG A CA 1
ATOM 2241 C C . ARG A 1 297 ? -11.890 -30.482 -16.365 1.00 95.50 297 ARG A C 1
ATOM 2243 O O . ARG A 1 297 ? -11.945 -30.155 -17.549 1.00 95.50 297 ARG A O 1
ATOM 2250 N N . PHE A 1 298 ? -12.151 -29.623 -15.375 1.00 95.50 298 PHE A N 1
ATOM 2251 C CA . PHE A 1 298 ? -12.593 -28.248 -15.614 1.00 95.50 298 PHE A CA 1
ATOM 2252 C C . PHE A 1 298 ? -12.222 -27.258 -14.501 1.00 95.50 298 PHE A C 1
ATOM 2254 O O . PHE A 1 298 ? -11.948 -27.628 -13.358 1.00 95.50 298 PHE A O 1
ATOM 2261 N N . VAL A 1 299 ? -12.241 -25.971 -14.849 1.00 95.12 299 VAL A N 1
ATOM 2262 C CA . VAL A 1 299 ? -12.050 -24.840 -13.934 1.00 95.12 299 VAL A CA 1
ATOM 2263 C C . VAL A 1 299 ? -13.334 -24.017 -13.864 1.00 95.12 299 VAL A C 1
ATOM 2265 O O . VAL A 1 299 ? -13.854 -23.594 -14.892 1.00 95.12 299 VAL A O 1
ATOM 2268 N N . VAL A 1 300 ? -13.820 -23.773 -12.645 1.00 94.19 300 VAL A N 1
ATOM 2269 C CA . VAL A 1 300 ? -15.001 -22.946 -12.348 1.00 94.19 300 VAL A CA 1
ATOM 2270 C C . VAL A 1 300 ? -14.556 -21.496 -12.162 1.00 94.19 300 VAL A C 1
ATOM 2272 O O . VAL A 1 300 ? -14.122 -21.084 -11.079 1.00 94.19 300 VAL A O 1
ATOM 2275 N N . ALA A 1 301 ? -14.585 -20.738 -13.250 1.00 90.50 301 ALA A N 1
ATOM 2276 C CA . ALA A 1 301 ? -14.123 -19.362 -13.309 1.00 90.50 301 ALA A CA 1
ATOM 2277 C C . ALA A 1 301 ? -15.236 -18.359 -12.962 1.00 90.50 301 ALA A C 1
ATOM 2279 O O . ALA A 1 301 ? -16.402 -18.563 -13.292 1.00 90.50 301 ALA A O 1
ATOM 2280 N N . ALA A 1 302 ? -14.849 -17.269 -12.298 1.00 87.19 302 ALA A N 1
ATOM 2281 C CA . ALA A 1 302 ? -15.664 -16.067 -12.154 1.00 87.19 302 ALA A CA 1
ATOM 2282 C C . ALA A 1 302 ? -14.883 -14.859 -12.693 1.00 87.19 302 ALA A C 1
ATOM 2284 O O . ALA A 1 302 ? -13.936 -14.368 -12.060 1.00 87.19 302 ALA A O 1
ATOM 2285 N N . GLY A 1 303 ? -15.271 -14.395 -13.876 1.00 85.50 303 GLY A N 1
ATOM 2286 C CA . GLY A 1 303 ? -14.620 -13.354 -14.659 1.00 85.50 303 GLY A CA 1
ATOM 2287 C C . GLY A 1 303 ? -13.491 -13.864 -15.559 1.00 85.50 303 GLY A C 1
ATOM 2288 O O . GLY A 1 303 ? -12.451 -13.205 -15.615 1.00 85.50 303 GLY A O 1
ATOM 2289 N N . MET A 1 304 ? -13.636 -15.018 -16.223 1.00 87.94 304 MET A N 1
ATOM 2290 C CA . MET A 1 304 ? -12.645 -15.506 -17.192 1.00 87.94 304 MET A CA 1
ATOM 2291 C C . MET A 1 304 ? -12.454 -14.487 -18.333 1.00 87.94 304 MET A C 1
ATOM 2293 O O . MET A 1 304 ? -13.399 -14.222 -19.081 1.00 87.94 304 MET A O 1
ATOM 2297 N N . PRO A 1 305 ? -11.249 -13.919 -18.533 1.00 85.25 305 PRO A N 1
ATOM 2298 C CA . PRO A 1 305 ? -11.039 -12.929 -19.577 1.00 85.25 305 PRO A CA 1
ATOM 2299 C C . PRO A 1 305 ? -11.153 -13.594 -20.955 1.00 85.25 305 PRO A C 1
ATOM 2301 O O . PRO A 1 305 ? -10.325 -14.437 -21.311 1.00 85.25 305 PRO A O 1
ATOM 2304 N N . GLN A 1 306 ? -12.155 -13.182 -21.743 1.00 86.62 306 GLN A N 1
ATOM 2305 C CA . GLN A 1 306 ? -12.494 -13.738 -23.065 1.00 86.62 306 GLN A CA 1
ATOM 2306 C C . GLN A 1 306 ? -11.256 -13.985 -23.942 1.00 86.62 306 GLN A C 1
ATOM 2308 O O . GLN A 1 306 ? -11.123 -15.033 -24.573 1.00 86.62 306 GLN A O 1
ATOM 2313 N N . ALA A 1 307 ? -10.322 -13.031 -23.929 1.00 83.06 307 ALA A N 1
ATOM 2314 C CA . ALA A 1 307 ? -9.092 -13.067 -24.704 1.00 83.06 307 ALA A CA 1
ATOM 2315 C C . ALA A 1 307 ? -8.220 -14.314 -24.436 1.00 83.06 307 ALA A C 1
ATOM 2317 O O . ALA A 1 307 ? -7.638 -14.844 -25.385 1.00 83.06 307 ALA A O 1
ATOM 2318 N N . ILE A 1 308 ? -8.098 -14.777 -23.183 1.00 85.94 308 ILE A N 1
ATOM 2319 C CA . ILE A 1 308 ? -7.226 -15.912 -22.806 1.00 85.94 308 ILE A CA 1
ATOM 2320 C C . ILE A 1 308 ? -7.960 -17.255 -22.707 1.00 85.94 308 ILE A C 1
ATOM 2322 O O . ILE A 1 308 ? -7.302 -18.264 -22.486 1.00 85.94 308 ILE A O 1
ATOM 2326 N N . TRP A 1 309 ? -9.287 -17.295 -22.869 1.00 90.56 309 TRP A N 1
ATOM 2327 C CA . TRP A 1 309 ? -10.107 -18.491 -22.623 1.00 90.56 309 TRP A CA 1
ATOM 2328 C C . TRP A 1 309 ? -9.603 -19.734 -23.371 1.00 90.56 309 TRP A C 1
ATOM 2330 O O . TRP A 1 309 ? -9.183 -20.699 -22.735 1.00 90.56 309 TRP A O 1
ATOM 2340 N N . ARG A 1 310 ? -9.587 -19.701 -24.713 1.00 92.50 310 ARG A N 1
ATOM 2341 C CA . ARG A 1 310 ? -9.160 -20.850 -25.537 1.00 92.50 310 ARG A CA 1
ATOM 2342 C C . ARG A 1 310 ? -7.718 -21.255 -25.254 1.00 92.50 310 ARG A C 1
ATOM 2344 O O . ARG A 1 310 ? -7.421 -22.438 -25.157 1.00 92.50 310 ARG A O 1
ATOM 2351 N N . ASP A 1 311 ? -6.831 -20.279 -25.108 1.00 91.75 311 ASP A N 1
ATOM 2352 C CA . ASP A 1 311 ? -5.405 -20.509 -24.881 1.00 91.75 311 ASP A CA 1
ATOM 2353 C C . ASP A 1 311 ? -5.153 -21.128 -23.493 1.00 91.75 311 ASP A C 1
ATOM 2355 O O . ASP A 1 311 ? -4.237 -21.930 -23.337 1.00 91.75 311 ASP A O 1
ATOM 2359 N N . PHE A 1 312 ? -5.979 -20.806 -22.491 1.00 92.75 312 PHE A N 1
ATOM 2360 C CA . PHE A 1 312 ? -5.949 -21.413 -21.159 1.00 92.75 312 PHE A CA 1
ATOM 2361 C C . PHE A 1 312 ? -6.440 -22.867 -21.198 1.00 92.75 312 PHE A C 1
ATOM 2363 O O . PHE A 1 312 ? -5.739 -23.755 -20.711 1.00 92.75 312 PHE A O 1
ATOM 2370 N N . GLU A 1 313 ? -7.597 -23.118 -21.823 1.00 94.94 313 GLU A N 1
ATOM 2371 C CA . GLU A 1 313 ? -8.138 -24.471 -22.028 1.00 94.94 313 GLU A CA 1
ATOM 2372 C C . GLU A 1 313 ? -7.140 -25.356 -22.787 1.00 94.94 313 GLU A C 1
ATOM 2374 O O . GLU A 1 313 ? -6.804 -26.456 -22.349 1.00 94.94 313 GLU A O 1
ATOM 2379 N N . GLN A 1 314 ? -6.581 -24.848 -23.891 1.00 94.50 314 GLN A N 1
ATOM 2380 C CA . GLN A 1 314 ? -5.585 -25.558 -24.691 1.00 94.50 314 GLN A CA 1
ATOM 2381 C C . GLN A 1 314 ? -4.269 -25.769 -23.943 1.00 94.50 314 GLN A C 1
ATOM 2383 O O . GLN A 1 314 ? -3.697 -26.857 -24.037 1.00 94.50 314 GLN A O 1
ATOM 2388 N N . ARG A 1 315 ? -3.756 -24.772 -23.213 1.00 94.38 315 ARG A N 1
ATOM 2389 C CA . ARG A 1 315 ? -2.482 -24.905 -22.495 1.00 94.38 315 ARG A CA 1
ATOM 2390 C C . ARG A 1 315 ? -2.567 -25.981 -21.418 1.00 94.38 315 ARG A C 1
ATOM 2392 O O . ARG A 1 315 ? -1.749 -26.897 -21.425 1.00 94.38 315 ARG A O 1
ATOM 2399 N N . PHE A 1 316 ? -3.554 -25.876 -20.532 1.00 96.25 316 PHE A N 1
ATOM 2400 C CA . PHE A 1 316 ? -3.666 -26.747 -19.362 1.00 96.25 316 PHE A CA 1
ATOM 2401 C C . PHE A 1 316 ? -4.475 -28.027 -19.633 1.00 96.25 316 PHE A C 1
ATOM 2403 O O . PHE A 1 316 ? -4.426 -28.960 -18.847 1.00 96.25 316 PHE A O 1
ATOM 2410 N N . GLY A 1 317 ? -5.157 -28.145 -20.778 1.00 95.50 317 GLY A N 1
ATOM 2411 C CA . GLY A 1 317 ? -5.923 -29.351 -21.118 1.00 95.50 317 GLY A CA 1
ATOM 2412 C C . GLY A 1 317 ? -7.176 -29.516 -20.255 1.00 95.50 317 GLY A C 1
ATOM 2413 O O . GLY A 1 317 ? -7.532 -30.633 -19.897 1.00 95.50 317 GLY A O 1
ATOM 2414 N N . VAL A 1 318 ? -7.811 -28.396 -19.905 1.00 95.94 318 VAL A N 1
ATOM 2415 C CA . VAL A 1 318 ? -9.012 -28.312 -19.060 1.00 95.94 318 VAL A CA 1
ATOM 2416 C C . VAL A 1 318 ? -10.132 -27.619 -19.826 1.00 95.94 318 VAL A C 1
ATOM 2418 O O . VAL A 1 318 ? -9.859 -26.804 -20.703 1.00 95.94 318 VAL A O 1
ATOM 2421 N N . HIS A 1 319 ? -11.385 -27.860 -19.453 1.00 95.25 319 HIS A N 1
ATOM 2422 C CA . HIS A 1 319 ? -12.485 -26.980 -19.854 1.00 95.25 319 HIS A CA 1
ATOM 2423 C C . HIS A 1 319 ? -12.632 -25.795 -18.891 1.00 95.25 319 HIS A C 1
ATOM 2425 O O . HIS A 1 319 ? -12.310 -25.907 -17.705 1.00 95.25 319 HIS A O 1
ATOM 2431 N N . VAL A 1 320 ? -13.176 -24.674 -19.360 1.00 94.00 320 VAL A N 1
ATOM 2432 C CA . VAL A 1 320 ? -13.673 -23.609 -18.480 1.00 94.00 320 VAL A CA 1
ATOM 2433 C C . VAL A 1 320 ? -15.196 -23.673 -18.404 1.00 94.00 320 VAL A C 1
ATOM 2435 O O . VAL A 1 320 ? -15.887 -23.709 -19.420 1.00 94.00 320 VAL A O 1
ATOM 2438 N N . LEU A 1 321 ? -15.706 -23.651 -17.174 1.00 94.50 321 LEU A N 1
ATOM 2439 C CA . LEU A 1 321 ? -17.077 -23.271 -16.861 1.00 94.50 321 LEU A CA 1
ATOM 2440 C C . LEU A 1 321 ? -17.010 -21.877 -16.237 1.00 94.50 321 LEU A C 1
ATOM 2442 O O . LEU A 1 321 ? -16.351 -21.692 -15.216 1.00 94.50 321 LEU A O 1
ATOM 2446 N N . GLU A 1 322 ? -17.665 -20.899 -16.850 1.00 93.69 322 GLU A N 1
ATOM 2447 C CA . GLU A 1 322 ? -17.764 -19.539 -16.309 1.00 93.69 322 GLU A CA 1
ATOM 2448 C C . GLU A 1 322 ? -19.097 -19.389 -15.573 1.00 93.69 322 GLU A C 1
ATOM 2450 O O . GLU A 1 322 ? -20.132 -19.877 -16.035 1.00 93.69 322 GLU A O 1
ATOM 2455 N N . PHE A 1 323 ? -19.087 -18.698 -14.437 1.00 93.75 323 PHE A N 1
ATOM 2456 C CA . PHE A 1 323 ? -20.304 -18.324 -13.727 1.00 93.75 323 PHE A CA 1
ATOM 2457 C C . PHE A 1 323 ? -20.214 -16.897 -13.183 1.00 93.75 323 PHE A C 1
ATOM 2459 O O . PHE A 1 323 ? -19.145 -16.417 -12.800 1.00 93.75 323 PHE A O 1
ATOM 2466 N N . TYR A 1 324 ? -21.367 -16.243 -13.071 1.00 93.38 324 TYR A N 1
ATOM 2467 C CA . TYR A 1 324 ? -21.509 -14.990 -12.337 1.00 93.38 324 TYR A CA 1
ATOM 2468 C C . TYR A 1 324 ? -22.544 -15.153 -11.223 1.00 93.38 324 TYR A C 1
ATOM 2470 O O . TYR A 1 324 ? -23.581 -15.791 -11.389 1.00 93.38 324 TYR A O 1
ATOM 2478 N N . GLY A 1 325 ? -22.250 -14.544 -10.079 1.00 89.81 325 GLY A N 1
ATOM 2479 C CA . GLY A 1 325 ? -23.129 -14.445 -8.922 1.00 89.81 325 GLY A CA 1
ATOM 2480 C C . GLY A 1 325 ? -22.543 -13.457 -7.917 1.00 89.81 325 GLY A C 1
ATOM 2481 O O . GLY A 1 325 ? -21.328 -13.230 -7.889 1.00 89.81 325 GLY A O 1
ATOM 2482 N N . THR A 1 326 ? -23.396 -12.842 -7.104 1.00 88.44 326 THR A N 1
ATOM 2483 C CA . THR A 1 326 ? -22.974 -11.877 -6.075 1.00 88.44 326 THR A CA 1
ATOM 2484 C C . THR A 1 326 ? -22.886 -12.542 -4.696 1.00 88.44 326 THR A C 1
ATOM 2486 O O . THR A 1 326 ? -23.276 -13.696 -4.528 1.00 88.44 326 THR A O 1
ATOM 2489 N N . ALA A 1 327 ? -22.358 -11.846 -3.684 1.00 84.06 327 ALA A N 1
ATOM 2490 C CA . ALA A 1 327 ? -22.364 -12.370 -2.310 1.00 84.06 327 ALA A CA 1
ATOM 2491 C C . ALA A 1 327 ? -23.760 -12.251 -1.658 1.00 84.06 327 ALA A C 1
ATOM 2493 O O . ALA A 1 327 ? -24.037 -12.863 -0.626 1.00 84.06 327 ALA A O 1
ATOM 2494 N N . GLU A 1 328 ? -24.635 -11.465 -2.281 1.00 87.31 328 GLU A N 1
ATOM 2495 C CA . GLU A 1 328 ? -26.049 -11.265 -2.004 1.00 87.31 328 GLU A CA 1
ATOM 2496 C C . GLU A 1 328 ? -26.912 -12.344 -2.693 1.00 87.31 328 GLU A C 1
ATOM 2498 O O . GLU A 1 328 ? -27.849 -12.861 -2.091 1.00 87.31 328 GLU A O 1
ATOM 2503 N N . GLY A 1 329 ? -26.532 -12.793 -3.891 1.00 87.94 329 GLY A N 1
ATOM 2504 C CA . GLY A 1 329 ? -27.165 -13.912 -4.593 1.00 87.94 329 GLY A CA 1
ATOM 2505 C C . GLY A 1 329 ? -27.150 -13.787 -6.119 1.00 87.94 329 GLY A C 1
ATOM 2506 O O . GLY A 1 329 ? -26.302 -13.097 -6.695 1.00 87.94 329 GLY A O 1
ATOM 2507 N N . GLY A 1 330 ? -28.110 -14.461 -6.760 1.00 90.00 330 GLY A N 1
ATOM 2508 C CA . GLY A 1 330 ? -28.184 -14.626 -8.212 1.00 90.00 330 GLY A CA 1
ATOM 2509 C C . GLY A 1 330 ? -27.147 -15.623 -8.740 1.00 90.00 330 GLY A C 1
ATOM 2510 O O . GLY A 1 330 ? -26.058 -15.762 -8.180 1.00 90.00 330 GLY A O 1
ATOM 2511 N N . LEU A 1 331 ? -27.486 -16.327 -9.821 1.00 93.25 331 LEU A N 1
ATOM 2512 C CA . LEU A 1 331 ? -26.557 -17.209 -10.526 1.00 93.25 331 LEU A CA 1
ATOM 2513 C C . LEU A 1 331 ? -26.843 -17.221 -12.029 1.00 93.25 331 LEU A C 1
ATOM 2515 O O . LEU A 1 331 ? -27.967 -17.506 -12.449 1.00 93.25 331 LEU A O 1
ATOM 2519 N N . THR A 1 332 ? -25.802 -17.004 -12.827 1.00 94.44 332 THR A N 1
ATOM 2520 C CA . THR A 1 332 ? -25.759 -17.356 -14.252 1.00 94.44 332 THR A CA 1
ATOM 2521 C C . THR A 1 332 ? -24.600 -18.315 -14.505 1.00 94.44 332 THR A C 1
ATOM 2523 O O . THR A 1 332 ? -23.558 -18.204 -13.858 1.00 94.44 332 THR A O 1
ATOM 2526 N N . VAL A 1 333 ? -24.774 -19.263 -15.430 1.00 94.62 333 VAL A N 1
ATOM 2527 C CA . VAL A 1 333 ? -23.761 -20.285 -15.751 1.00 94.62 333 VAL A CA 1
ATOM 2528 C C . VAL A 1 333 ? -23.582 -20.437 -17.257 1.00 94.62 333 VAL A C 1
ATOM 2530 O O . VAL A 1 333 ? -24.552 -20.454 -18.018 1.00 94.62 333 VAL A O 1
ATOM 2533 N N . ASN A 1 334 ? -22.325 -20.545 -17.678 1.00 94.56 334 ASN A N 1
ATOM 2534 C CA . ASN A 1 334 ? -21.883 -20.900 -19.018 1.00 94.56 334 ASN A CA 1
ATOM 2535 C C . ASN A 1 334 ? -21.223 -22.293 -18.956 1.00 94.56 334 ASN A C 1
ATOM 2537 O O . ASN A 1 334 ? -20.035 -22.385 -18.628 1.00 94.56 334 ASN A O 1
ATOM 2541 N N . PRO A 1 335 ? -21.983 -23.385 -19.183 1.00 91.00 335 PRO A N 1
ATOM 2542 C CA . PRO A 1 335 ? -21.446 -24.737 -19.097 1.00 91.00 335 PRO A CA 1
ATOM 2543 C C . PRO A 1 335 ? -20.380 -24.985 -20.166 1.00 91.00 335 PRO A C 1
ATOM 2545 O O . PRO A 1 335 ? -20.465 -24.464 -21.284 1.00 91.00 335 PRO A O 1
ATOM 2548 N N . PHE A 1 336 ? -19.398 -25.824 -19.832 1.00 85.19 336 PHE A N 1
ATOM 2549 C CA . PHE A 1 336 ? -18.298 -26.171 -20.729 1.00 85.19 336 PHE A CA 1
ATOM 2550 C C . PHE A 1 336 ? -18.807 -26.614 -22.112 1.00 85.19 336 PHE A C 1
ATOM 2552 O O . PHE A 1 336 ? -19.766 -27.377 -22.233 1.00 85.19 336 PHE A O 1
ATOM 2559 N N . GLY A 1 337 ? -18.191 -26.082 -23.171 1.00 79.31 337 GLY A N 1
ATOM 2560 C CA . GLY A 1 337 ? -18.546 -26.382 -24.564 1.00 79.31 337 GLY A CA 1
ATOM 2561 C C . GLY A 1 337 ? -19.951 -25.956 -25.022 1.00 79.31 337 GLY A C 1
ATOM 2562 O O . GLY A 1 337 ? -20.291 -26.221 -26.170 1.00 79.31 337 GLY A O 1
ATOM 2563 N N . THR A 1 338 ? -20.763 -25.315 -24.170 1.00 86.00 338 THR A N 1
ATOM 2564 C CA . THR A 1 338 ? -22.183 -25.036 -24.460 1.00 86.00 338 THR A CA 1
ATOM 2565 C C . THR A 1 338 ? -22.438 -23.589 -24.881 1.00 86.00 338 THR A C 1
ATOM 2567 O O . THR A 1 338 ? -23.167 -23.354 -25.844 1.00 86.00 338 THR A O 1
ATOM 2570 N N . GLY A 1 339 ? -21.883 -22.611 -24.158 1.00 85.12 339 GLY A N 1
ATOM 2571 C CA . GLY A 1 339 ? -22.139 -21.191 -24.408 1.00 85.12 339 GLY A CA 1
ATOM 2572 C C . GLY A 1 339 ? -20.998 -20.443 -25.107 1.00 85.12 339 GLY A C 1
ATOM 2573 O O . GLY A 1 339 ? -19.885 -20.956 -25.259 1.00 85.12 339 GLY A O 1
ATOM 2574 N N . PRO A 1 340 ? -21.259 -19.204 -25.557 1.00 90.88 340 PRO A N 1
ATOM 2575 C CA . PRO A 1 340 ? -20.279 -18.379 -26.245 1.00 90.88 340 PRO A CA 1
ATOM 2576 C C . PRO A 1 340 ? -19.180 -17.897 -25.290 1.00 90.88 340 PRO A C 1
ATOM 2578 O O . PRO A 1 340 ? -19.416 -17.528 -24.137 1.00 90.88 340 PRO A O 1
ATOM 2581 N N . ILE A 1 341 ? -17.949 -17.875 -25.795 1.00 89.81 341 ILE A N 1
ATOM 2582 C CA . ILE A 1 341 ? -16.759 -17.499 -25.026 1.00 89.81 341 ILE A CA 1
ATOM 2583 C C . ILE A 1 341 ? -16.822 -16.012 -24.663 1.00 89.81 341 ILE A C 1
ATOM 2585 O O . ILE A 1 341 ? -16.953 -15.155 -25.540 1.00 89.81 341 ILE A O 1
ATOM 2589 N N . GLY A 1 342 ? -16.697 -15.708 -23.368 1.00 85.38 342 GLY A N 1
ATOM 2590 C CA . GLY A 1 342 ? -16.867 -14.359 -22.814 1.00 85.38 342 GLY A CA 1
ATOM 2591 C C . GLY A 1 342 ? -18.288 -14.030 -22.339 1.00 85.38 342 GLY A C 1
ATOM 2592 O O . GLY A 1 342 ? -18.494 -12.949 -21.792 1.00 85.38 342 GLY A O 1
ATOM 2593 N N . SER A 1 343 ? -19.258 -14.938 -22.497 1.00 92.56 343 SER A N 1
ATOM 2594 C CA . SER A 1 343 ? -20.527 -14.843 -21.769 1.00 92.56 343 SER A CA 1
ATOM 2595 C C . SER A 1 343 ? -20.357 -15.328 -20.327 1.00 92.56 343 SER A C 1
ATOM 2597 O O . SER A 1 343 ? -19.746 -16.371 -20.087 1.00 92.56 343 SER A O 1
ATOM 2599 N N . ILE A 1 344 ? -20.975 -14.609 -19.385 1.00 93.31 344 ILE A N 1
ATOM 2600 C CA . ILE A 1 344 ? -21.137 -15.016 -17.978 1.00 93.31 344 ILE A CA 1
ATOM 2601 C C . ILE A 1 344 ? -22.261 -16.051 -17.778 1.00 93.31 344 ILE A C 1
ATOM 2603 O O . ILE A 1 344 ? -22.596 -16.407 -16.646 1.00 93.31 344 ILE A O 1
ATOM 2607 N N . GLY A 1 345 ? -22.862 -16.528 -18.871 1.00 94.06 345 GLY A N 1
ATOM 2608 C CA . GLY A 1 345 ? -23.864 -17.582 -18.880 1.00 94.06 345 GLY A CA 1
ATOM 2609 C C . GLY A 1 345 ? -25.288 -17.130 -19.164 1.00 94.06 345 GLY A C 1
ATOM 2610 O O . GLY A 1 345 ? -25.559 -15.972 -19.480 1.00 94.06 345 GLY A O 1
ATOM 2611 N N . ARG A 1 346 ? -26.208 -18.083 -19.018 1.00 94.31 346 ARG A N 1
ATOM 2612 C CA . ARG A 1 346 ? -27.652 -17.839 -18.886 1.00 94.31 346 ARG A CA 1
ATOM 2613 C C . ARG A 1 346 ? -28.050 -17.901 -17.407 1.00 94.31 346 ARG A C 1
ATOM 2615 O O . ARG A 1 346 ? -27.345 -18.567 -16.643 1.00 94.31 346 ARG A O 1
ATOM 2622 N N . PRO A 1 347 ? -29.151 -17.254 -16.984 1.00 93.06 347 PRO A N 1
ATOM 2623 C CA . PRO A 1 347 ? -29.690 -17.414 -15.633 1.00 93.06 347 PRO A CA 1
ATOM 2624 C C . PRO A 1 347 ? -29.939 -18.891 -15.306 1.00 93.06 347 PRO A C 1
ATOM 2626 O O . PRO A 1 347 ? -30.438 -19.640 -16.147 1.00 93.06 347 PRO A O 1
ATOM 2629 N N . HIS A 1 348 ? -29.593 -19.323 -14.093 1.00 92.38 348 HIS A N 1
ATOM 2630 C CA . HIS A 1 348 ? -29.974 -20.656 -13.626 1.00 92.38 348 HIS A CA 1
ATOM 2631 C C . HIS A 1 348 ? -31.508 -20.721 -13.451 1.00 92.38 348 HIS A C 1
ATOM 2633 O O . HIS A 1 348 ? -32.054 -19.769 -12.896 1.00 92.38 348 HIS A O 1
ATOM 2639 N N . PRO A 1 349 ? -32.211 -21.823 -13.800 1.00 91.12 349 PRO A N 1
ATOM 2640 C CA . PRO A 1 349 ? -33.682 -21.927 -13.718 1.00 91.12 349 PRO A CA 1
ATOM 2641 C C . PRO A 1 349 ? -34.334 -21.668 -12.346 1.00 91.12 349 PRO A C 1
ATOM 2643 O O . PRO A 1 349 ? -35.553 -21.615 -12.244 1.00 91.12 349 PRO A O 1
ATOM 2646 N N . ALA A 1 350 ? -33.537 -21.504 -11.287 1.00 89.69 350 ALA A N 1
ATOM 2647 C CA . ALA A 1 350 ? -33.996 -21.054 -9.971 1.00 89.69 350 ALA A CA 1
ATOM 2648 C C . ALA A 1 350 ? -34.240 -19.531 -9.889 1.00 89.69 350 ALA A C 1
ATOM 2650 O O . ALA A 1 350 ? -34.780 -19.064 -8.886 1.00 89.69 350 ALA A O 1
ATOM 2651 N N . PHE A 1 351 ? -33.850 -18.755 -10.910 1.00 92.69 351 PHE A N 1
ATOM 2652 C CA . PHE A 1 351 ? -33.974 -17.299 -10.932 1.00 92.69 351 PHE A CA 1
ATOM 2653 C C . PHE A 1 351 ? -34.569 -16.764 -12.237 1.00 92.69 351 PHE A C 1
ATOM 2655 O O . PHE A 1 351 ? -34.105 -17.086 -13.331 1.00 92.69 351 PHE A O 1
ATOM 2662 N N . SER A 1 352 ? -35.515 -15.842 -12.093 1.00 92.50 352 SER A N 1
ATOM 2663 C CA . SER A 1 352 ? -35.869 -14.862 -13.116 1.00 92.50 352 SER A CA 1
ATOM 2664 C C . SER A 1 352 ? -34.811 -13.755 -13.161 1.00 92.50 352 SER A C 1
ATOM 2666 O O . SER A 1 352 ? -34.210 -13.407 -12.140 1.00 92.50 352 SER A O 1
ATOM 2668 N N . VAL A 1 353 ? -34.594 -13.171 -14.340 1.00 93.69 353 VAL A N 1
ATOM 2669 C CA . VAL A 1 353 ? -33.661 -12.055 -14.556 1.00 93.69 353 VAL A CA 1
ATOM 2670 C C . VAL A 1 353 ? -34.343 -10.939 -15.335 1.00 93.69 353 VAL A C 1
ATOM 2672 O O . VAL A 1 353 ? -35.073 -11.205 -16.287 1.00 93.69 353 VAL A O 1
ATOM 2675 N N . ARG A 1 354 ? -34.044 -9.696 -14.955 1.00 93.88 354 ARG A N 1
ATOM 2676 C CA . ARG A 1 354 ? -34.301 -8.490 -15.750 1.00 93.88 354 ARG A CA 1
ATOM 2677 C C . ARG A 1 354 ? -32.985 -7.762 -16.004 1.00 93.88 354 ARG A C 1
ATOM 2679 O O . ARG A 1 354 ? -32.057 -7.829 -15.197 1.00 93.88 354 ARG A O 1
ATOM 2686 N N . ILE A 1 355 ? -32.912 -7.079 -17.138 1.00 95.75 355 ILE A N 1
ATOM 2687 C CA . ILE A 1 355 ? -31.812 -6.188 -17.509 1.00 95.75 355 ILE A CA 1
ATOM 2688 C C . ILE A 1 355 ? -32.469 -4.836 -17.723 1.00 95.75 355 ILE A C 1
ATOM 2690 O O . ILE A 1 355 ? -33.298 -4.713 -18.617 1.00 95.75 355 ILE A O 1
ATOM 2694 N N . VAL A 1 356 ? -32.164 -3.854 -16.881 1.00 94.31 356 VAL A N 1
ATOM 2695 C CA . VAL A 1 356 ? -32.927 -2.600 -16.830 1.00 94.31 356 VAL A CA 1
ATOM 2696 C C . VAL A 1 356 ? -32.101 -1.463 -17.422 1.00 94.31 356 VAL A C 1
ATOM 2698 O O . VAL A 1 356 ? -30.975 -1.211 -16.987 1.00 94.31 356 VAL A O 1
ATOM 2701 N N . ALA A 1 357 ? -32.637 -0.805 -18.446 1.00 90.75 357 ALA A N 1
ATOM 2702 C CA . ALA A 1 357 ? -31.996 0.306 -19.139 1.00 90.75 357 ALA A CA 1
ATOM 2703 C C . ALA A 1 357 ? -31.954 1.583 -18.273 1.00 90.75 357 ALA A C 1
ATOM 2705 O O . ALA A 1 357 ? -32.551 1.659 -17.198 1.00 90.75 357 ALA A O 1
ATOM 2706 N N . GLU A 1 358 ? -31.223 2.607 -18.727 1.00 84.44 358 GLU A N 1
ATOM 2707 C CA . GLU A 1 358 ? -31.029 3.858 -17.970 1.00 84.44 358 GLU A CA 1
ATOM 2708 C C . GLU A 1 358 ? -32.329 4.670 -17.776 1.00 84.44 358 GLU A C 1
ATOM 2710 O O . GLU A 1 358 ? -32.431 5.440 -16.824 1.00 84.44 358 GLU A O 1
ATOM 2715 N N . ASP A 1 359 ? -33.343 4.440 -18.616 1.00 84.81 359 ASP A N 1
ATOM 2716 C CA . ASP A 1 359 ? -34.697 4.999 -18.498 1.00 84.81 359 ASP A CA 1
ATOM 2717 C C . ASP A 1 359 ? -35.635 4.199 -17.564 1.00 84.81 359 ASP A C 1
ATOM 2719 O O . ASP A 1 359 ? -36.758 4.628 -17.301 1.00 84.81 359 ASP A O 1
ATOM 2723 N N . GLY A 1 360 ? -35.185 3.053 -17.039 1.00 84.12 360 GLY A N 1
ATOM 2724 C CA . GLY A 1 360 ? -35.976 2.156 -16.191 1.00 84.12 360 GLY A CA 1
ATOM 2725 C C . GLY A 1 360 ? -36.807 1.105 -16.941 1.00 84.12 360 GLY A C 1
ATOM 2726 O O . GLY A 1 360 ? -37.496 0.318 -16.289 1.00 84.12 360 GLY A O 1
ATOM 2727 N N . SER A 1 361 ? -36.743 1.059 -18.276 1.00 90.56 361 SER A N 1
ATOM 2728 C CA . SER A 1 361 ? -37.381 0.018 -19.095 1.00 90.56 361 SER A CA 1
ATOM 2729 C C . SER A 1 361 ? -36.587 -1.298 -19.097 1.00 90.56 361 SER A C 1
ATOM 2731 O O . SER A 1 361 ? -35.412 -1.333 -18.726 1.00 90.56 361 SER A O 1
ATOM 2733 N N . ASP A 1 362 ? -37.213 -2.399 -19.526 1.00 92.44 362 ASP A N 1
ATOM 2734 C CA . ASP A 1 362 ? -36.490 -3.653 -19.773 1.00 92.44 362 ASP A CA 1
ATOM 2735 C C . ASP A 1 362 ? -35.704 -3.555 -21.090 1.00 92.44 362 ASP A C 1
ATOM 2737 O O . ASP A 1 362 ? -36.263 -3.326 -22.163 1.00 92.44 362 ASP A O 1
ATOM 2741 N N . ALA A 1 363 ? -34.385 -3.723 -20.997 1.00 91.00 363 ALA A N 1
ATOM 2742 C CA . ALA A 1 363 ? -33.447 -3.510 -22.087 1.00 91.00 363 ALA A CA 1
ATOM 2743 C C . ALA A 1 363 ? -33.635 -4.548 -23.217 1.00 91.00 363 ALA A C 1
ATOM 2745 O O . ALA A 1 363 ? -33.553 -5.755 -22.960 1.00 91.00 363 ALA A O 1
ATOM 2746 N N . PRO A 1 364 ? -33.811 -4.115 -24.483 1.00 89.94 364 PRO A N 1
ATOM 2747 C CA . PRO A 1 364 ? -33.844 -5.019 -25.631 1.00 89.94 364 PRO A CA 1
ATOM 2748 C C . PRO A 1 364 ? -32.566 -5.859 -25.774 1.00 89.94 364 PRO A C 1
ATOM 2750 O O . PRO A 1 364 ? -31.480 -5.450 -25.360 1.00 89.94 364 PRO A O 1
ATOM 2753 N N . ALA A 1 365 ? -32.664 -7.018 -26.431 1.00 90.00 365 ALA A N 1
ATOM 2754 C CA . ALA A 1 365 ? -31.491 -7.832 -26.750 1.00 90.00 365 ALA A CA 1
ATOM 2755 C C . ALA A 1 365 ? -30.467 -7.019 -27.570 1.00 90.00 365 ALA A C 1
ATOM 2757 O O . ALA A 1 365 ? -30.811 -6.391 -28.569 1.00 90.00 365 ALA A O 1
ATOM 2758 N N . GLY A 1 366 ? -29.203 -7.030 -27.142 1.00 88.69 366 GLY A N 1
ATOM 2759 C CA . GLY A 1 366 ? -28.141 -6.166 -27.667 1.00 88.69 366 GLY A CA 1
ATOM 2760 C C . GLY A 1 366 ? -27.924 -4.856 -26.893 1.00 88.69 366 GLY A C 1
ATOM 2761 O O . GLY A 1 366 ? -26.849 -4.271 -27.021 1.00 88.69 366 GLY A O 1
ATOM 2762 N N . THR A 1 367 ? -28.857 -4.430 -26.038 1.00 90.12 367 THR A N 1
ATOM 2763 C CA . THR A 1 367 ? -28.745 -3.202 -25.233 1.00 90.12 367 THR A CA 1
ATOM 2764 C C . THR A 1 367 ? -28.154 -3.494 -23.843 1.00 90.12 367 THR A C 1
ATOM 2766 O O . THR A 1 367 ? -28.600 -4.433 -23.179 1.00 90.12 367 THR A O 1
ATOM 2769 N N . PRO A 1 368 ? -27.153 -2.727 -23.365 1.00 91.75 368 PRO A N 1
ATOM 2770 C CA . PRO A 1 368 ? -26.675 -2.825 -21.984 1.00 91.75 368 PRO A CA 1
ATOM 2771 C C . PRO A 1 368 ? -27.666 -2.247 -20.960 1.00 91.75 368 PRO A C 1
ATOM 2773 O O . PRO A 1 368 ? -28.253 -1.193 -21.192 1.00 91.75 368 PRO A O 1
ATOM 2776 N N . GLY A 1 369 ? -27.779 -2.879 -19.791 1.00 93.88 369 GLY A N 1
ATOM 2777 C CA . GLY A 1 369 ? -28.564 -2.394 -18.649 1.00 93.88 369 GLY A CA 1
ATOM 2778 C C . GLY A 1 369 ? -28.124 -3.028 -17.324 1.00 93.88 369 GLY A C 1
ATOM 2779 O O . GLY A 1 369 ? -27.276 -3.922 -17.305 1.00 93.88 369 GLY A O 1
ATOM 2780 N N . GLU A 1 370 ? -28.654 -2.554 -16.197 1.00 95.12 370 GLU A N 1
ATOM 2781 C CA . GLU A 1 370 ? -28.331 -3.103 -14.876 1.00 95.12 370 GLU A CA 1
ATOM 2782 C C . GLU A 1 370 ? -29.005 -4.466 -14.662 1.00 95.12 370 GLU A C 1
ATOM 2784 O O . GLU A 1 370 ? -30.207 -4.619 -14.876 1.00 95.12 370 GLU A O 1
ATOM 2789 N N . LEU A 1 371 ? -28.221 -5.461 -14.239 1.00 95.69 371 LEU A N 1
ATOM 2790 C CA . LEU A 1 371 ? -28.701 -6.816 -13.988 1.00 95.69 371 LEU A CA 1
ATOM 2791 C C . LEU A 1 371 ? -29.449 -6.898 -12.652 1.00 95.69 371 LEU A C 1
ATOM 2793 O O . LEU A 1 371 ? -28.893 -6.562 -11.600 1.00 95.69 371 LEU A O 1
ATOM 2797 N N . ALA A 1 372 ? -30.670 -7.426 -12.691 1.00 95.19 372 ALA A N 1
ATOM 2798 C CA . ALA A 1 372 ? -31.492 -7.721 -11.527 1.00 95.19 372 ALA A CA 1
ATOM 2799 C C . ALA A 1 372 ? -31.939 -9.197 -11.517 1.00 95.19 372 ALA A C 1
ATOM 2801 O O . ALA A 1 372 ? -32.296 -9.746 -12.559 1.00 95.19 372 ALA A O 1
ATOM 2802 N N . PHE A 1 373 ? -31.948 -9.833 -10.339 1.00 95.31 373 PHE A N 1
ATOM 2803 C CA . PHE A 1 373 ? -32.418 -11.217 -10.139 1.00 95.31 373 PHE A CA 1
ATOM 2804 C C . PHE A 1 373 ? -33.643 -11.282 -9.224 1.00 95.31 373 PHE A C 1
ATOM 2806 O O . PHE A 1 373 ? -33.718 -10.553 -8.240 1.00 95.31 373 PHE A O 1
ATOM 2813 N N . GLN A 1 374 ? -34.533 -12.240 -9.462 1.00 93.69 374 GLN A N 1
ATOM 2814 C CA . GLN A 1 374 ? -35.601 -12.632 -8.539 1.00 93.69 374 GLN A CA 1
ATOM 2815 C C . GLN A 1 374 ? -35.658 -14.168 -8.475 1.00 93.69 374 GLN A C 1
ATOM 2817 O O . GLN A 1 374 ? -35.404 -14.811 -9.494 1.00 93.69 374 GLN A O 1
ATOM 2822 N N . PRO A 1 375 ? -35.974 -14.801 -7.331 1.00 90.50 375 PRO A N 1
ATOM 2823 C CA . PRO A 1 375 ? -36.369 -16.209 -7.295 1.00 90.50 375 PRO A CA 1
ATOM 2824 C C . PRO A 1 375 ? -37.433 -16.537 -8.355 1.00 90.50 375 PRO A C 1
ATOM 2826 O O . PRO A 1 375 ? -38.407 -15.802 -8.509 1.00 90.50 375 PRO A O 1
ATOM 2829 N N . ALA A 1 376 ? -37.291 -17.661 -9.063 1.00 89.88 376 ALA A N 1
ATOM 2830 C CA . ALA A 1 376 ? -38.240 -18.079 -10.106 1.00 89.88 376 ALA A CA 1
ATOM 2831 C C . ALA A 1 376 ? -39.662 -18.374 -9.571 1.00 89.88 376 ALA A C 1
ATOM 2833 O O . ALA A 1 376 ? -40.609 -18.468 -10.345 1.00 89.88 376 ALA A O 1
ATOM 2834 N N . SER A 1 377 ? -39.825 -18.478 -8.248 1.00 88.56 377 SER A N 1
ATOM 2835 C CA . SER A 1 377 ? -41.117 -18.552 -7.554 1.00 88.56 377 SER A CA 1
ATOM 2836 C C . SER A 1 377 ? -41.856 -17.209 -7.443 1.00 88.56 377 SER A C 1
ATOM 2838 O O . SER A 1 377 ? -42.966 -17.180 -6.920 1.00 88.56 377 SER A O 1
ATOM 2840 N N . GLY A 1 378 ? -41.248 -16.091 -7.858 1.00 86.00 378 GLY A N 1
ATOM 2841 C CA . GLY A 1 378 ? -41.802 -14.743 -7.682 1.00 86.00 378 GLY A CA 1
ATOM 2842 C C . GLY A 1 378 ? -41.695 -14.188 -6.254 1.00 86.00 378 GLY A C 1
ATOM 2843 O O . GLY A 1 378 ? -42.090 -13.049 -6.009 1.00 86.00 378 GLY A O 1
ATOM 2844 N N . ALA A 1 379 ? -41.133 -14.950 -5.309 1.00 87.50 379 ALA A N 1
ATOM 2845 C CA . ALA A 1 379 ? -40.824 -14.458 -3.968 1.00 87.50 379 ALA A CA 1
ATOM 2846 C C . ALA A 1 379 ? -39.809 -13.292 -4.023 1.00 87.50 379 ALA A C 1
ATOM 2848 O O . ALA A 1 379 ? -38.982 -13.252 -4.938 1.00 87.50 379 ALA A O 1
ATOM 2849 N N . PRO A 1 380 ? -39.832 -12.342 -3.070 1.00 85.62 380 PRO A N 1
ATOM 2850 C CA . PRO A 1 380 ? -38.818 -11.294 -2.992 1.00 85.62 380 PRO A CA 1
ATOM 2851 C C . PRO A 1 380 ? -37.445 -11.877 -2.626 1.00 85.62 380 PRO A C 1
ATOM 2853 O O . PRO A 1 380 ? -37.347 -12.858 -1.887 1.00 85.62 380 PRO A O 1
ATOM 2856 N N . PHE A 1 381 ? -36.370 -11.258 -3.117 1.00 84.38 381 PHE A N 1
ATOM 2857 C CA . PHE A 1 381 ? -35.009 -11.634 -2.737 1.00 84.38 381 PHE A CA 1
ATOM 2858 C C . PHE A 1 381 ? -34.692 -11.137 -1.316 1.00 84.38 381 PHE A C 1
ATOM 2860 O O . PHE A 1 381 ? -34.537 -9.935 -1.099 1.00 84.38 381 PHE A O 1
ATOM 2867 N N . ASP A 1 382 ? -34.573 -12.056 -0.355 1.00 82.12 382 ASP A N 1
ATOM 2868 C CA . ASP A 1 382 ? -34.175 -11.723 1.017 1.00 82.12 382 ASP A CA 1
ATOM 2869 C C . ASP A 1 382 ? -32.683 -11.349 1.090 1.00 82.12 382 ASP A C 1
ATOM 2871 O O . ASP A 1 382 ? -31.796 -12.124 0.711 1.00 82.12 382 ASP A O 1
ATOM 2875 N N . ILE A 1 383 ? -32.411 -10.118 1.529 1.00 86.75 383 ILE A N 1
ATOM 2876 C CA . ILE A 1 383 ? -31.078 -9.513 1.579 1.00 86.75 383 ILE A CA 1
ATOM 2877 C C . ILE A 1 383 ? -30.970 -8.676 2.850 1.00 86.75 383 ILE A C 1
ATOM 2879 O O . ILE A 1 383 ? -31.441 -7.542 2.900 1.00 86.75 383 ILE A O 1
ATOM 2883 N N . ALA A 1 384 ? -30.263 -9.201 3.848 1.00 91.31 384 ALA A N 1
ATOM 2884 C CA . ALA A 1 384 ? -29.921 -8.474 5.062 1.00 91.31 384 ALA A CA 1
ATOM 2885 C C . ALA A 1 384 ? -28.431 -8.084 5.077 1.00 91.31 384 ALA A C 1
ATOM 2887 O O . ALA A 1 384 ? -27.540 -8.939 5.104 1.00 91.31 384 ALA A O 1
ATOM 2888 N N . TYR A 1 385 ? -28.149 -6.779 5.106 1.00 91.81 385 TYR A N 1
ATOM 2889 C CA . TYR A 1 385 ? -26.855 -6.252 5.539 1.00 91.81 385 TYR A CA 1
ATOM 2890 C C . TYR A 1 385 ? -26.923 -5.881 7.026 1.00 91.81 385 TYR A C 1
ATOM 2892 O O . TYR A 1 385 ? -27.833 -5.178 7.467 1.00 91.81 385 TYR A O 1
ATOM 2900 N N . PHE A 1 386 ? -25.930 -6.325 7.793 1.00 91.56 386 PHE A N 1
ATOM 2901 C CA . PHE A 1 386 ? -25.853 -6.118 9.236 1.00 91.56 386 PHE A CA 1
ATOM 2902 C C . PHE A 1 386 ? -25.811 -4.619 9.582 1.00 91.56 386 PHE A C 1
ATOM 2904 O O . PHE A 1 386 ? -24.904 -3.907 9.141 1.00 91.56 386 PHE A O 1
ATOM 2911 N N . GLU A 1 387 ? -26.805 -4.154 10.347 1.00 89.06 387 GLU A N 1
ATOM 2912 C CA . GLU A 1 387 ? -27.022 -2.745 10.740 1.00 89.06 387 GLU A CA 1
ATOM 2913 C C . GLU A 1 387 ? -27.156 -1.751 9.572 1.00 89.06 387 GLU A C 1
ATOM 2915 O O . GLU A 1 387 ? -26.957 -0.550 9.739 1.00 89.06 387 GLU A O 1
ATOM 2920 N N . ASP A 1 388 ? -27.501 -2.226 8.375 1.00 89.00 388 ASP A N 1
ATOM 2921 C CA . ASP A 1 388 ? -27.652 -1.376 7.190 1.00 89.00 388 ASP A CA 1
ATOM 2922 C C . ASP A 1 388 ? -28.983 -1.678 6.470 1.00 89.00 388 ASP A C 1
ATOM 2924 O O . ASP A 1 388 ? -29.009 -2.235 5.362 1.00 89.00 388 ASP A O 1
ATOM 2928 N N . PRO A 1 389 ? -30.129 -1.348 7.106 1.00 89.69 389 PRO A N 1
ATOM 2929 C CA . PRO A 1 389 ? -31.452 -1.599 6.538 1.00 89.69 389 PRO A CA 1
ATOM 2930 C C . PRO A 1 389 ? -31.691 -0.777 5.266 1.00 89.69 389 PRO A C 1
ATOM 2932 O O . PRO A 1 389 ? -32.348 -1.258 4.346 1.00 89.69 389 PRO A O 1
ATOM 2935 N N . GLN A 1 390 ? -31.102 0.420 5.156 1.00 87.94 390 GLN A N 1
ATOM 2936 C CA . GLN A 1 390 ? -31.217 1.253 3.959 1.00 87.94 390 GLN A CA 1
ATOM 2937 C C . GLN A 1 390 ? -30.551 0.586 2.749 1.00 87.94 390 GLN A C 1
ATOM 2939 O O . GLN A 1 390 ? -31.154 0.522 1.676 1.00 87.94 390 GLN A O 1
ATOM 2944 N N . ALA A 1 391 ? -29.336 0.040 2.893 1.00 86.25 391 ALA A N 1
ATOM 2945 C CA . ALA A 1 391 ? -28.718 -0.707 1.801 1.00 86.25 391 ALA A CA 1
ATOM 2946 C C . ALA A 1 391 ? -29.447 -2.021 1.522 1.00 86.25 391 ALA A C 1
ATOM 2948 O O . ALA A 1 391 ? -29.518 -2.415 0.364 1.00 86.25 391 ALA A O 1
ATOM 2949 N N . SER A 1 392 ? -30.012 -2.663 2.546 1.00 89.81 392 SER A N 1
ATOM 2950 C CA . SER A 1 392 ? -30.807 -3.890 2.404 1.00 89.81 392 SER A CA 1
ATOM 2951 C C . SER A 1 392 ? -32.021 -3.641 1.498 1.00 89.81 392 SER A C 1
ATOM 2953 O O . SER A 1 392 ? -32.155 -4.269 0.449 1.00 89.81 392 SER A O 1
ATOM 2955 N N . GLN A 1 393 ? -32.814 -2.610 1.809 1.00 89.38 393 GLN A N 1
ATOM 2956 C CA . GLN A 1 393 ? -33.943 -2.146 0.992 1.00 89.38 393 GLN A CA 1
ATOM 2957 C C . GLN A 1 393 ? -33.515 -1.684 -0.408 1.00 89.38 393 GLN A C 1
ATOM 2959 O O . GLN A 1 393 ? -34.175 -2.004 -1.391 1.00 89.38 393 GLN A O 1
ATOM 2964 N N . THR A 1 394 ? -32.392 -0.966 -0.523 1.00 88.25 394 THR A N 1
ATOM 2965 C CA . THR A 1 394 ? -31.864 -0.519 -1.827 1.00 88.25 394 THR A CA 1
ATOM 2966 C C . THR A 1 394 ? -31.455 -1.706 -2.706 1.00 88.25 394 THR A C 1
ATOM 2968 O O . THR A 1 394 ? -31.598 -1.654 -3.925 1.00 88.25 394 THR A O 1
ATOM 2971 N N . LYS A 1 395 ? -30.938 -2.781 -2.100 1.00 89.00 395 LYS A N 1
ATOM 2972 C CA . LYS A 1 395 ? -30.421 -3.960 -2.801 1.00 89.00 395 LYS A CA 1
ATOM 2973 C C . LYS A 1 395 ? -31.520 -4.947 -3.192 1.00 89.00 395 LYS A C 1
ATOM 2975 O O . LYS A 1 395 ? -31.393 -5.555 -4.247 1.00 89.00 395 LYS A O 1
ATOM 2980 N N . GLY A 1 396 ? -32.567 -5.069 -2.371 1.00 89.69 396 GLY A N 1
ATOM 2981 C CA . GLY A 1 396 ? -33.760 -5.902 -2.593 1.00 89.69 396 GLY A CA 1
ATOM 2982 C C . GLY A 1 396 ? -34.974 -5.150 -3.158 1.00 89.69 396 GLY A C 1
ATOM 2983 O O . GLY A 1 396 ? -36.108 -5.606 -2.993 1.00 89.69 396 GLY A O 1
ATOM 2984 N N . LYS A 1 397 ? -34.769 -3.961 -3.746 1.00 89.56 397 LYS A N 1
ATOM 2985 C CA . LYS A 1 397 ? -35.844 -3.049 -4.168 1.00 89.56 397 LYS A CA 1
ATOM 2986 C C . LYS A 1 397 ? -36.841 -3.745 -5.109 1.00 89.56 397 LYS A C 1
ATOM 2988 O O . LYS A 1 397 ? -36.456 -4.416 -6.064 1.00 89.56 397 LYS A O 1
ATOM 2993 N N . ASP A 1 398 ? -38.131 -3.543 -4.842 1.00 87.75 398 ASP A N 1
ATOM 2994 C CA . ASP A 1 398 ? -39.268 -4.137 -5.567 1.00 87.75 398 ASP A CA 1
ATOM 2995 C C . ASP A 1 398 ? -39.272 -5.685 -5.572 1.00 87.75 398 ASP A C 1
ATOM 2997 O O . ASP A 1 398 ? -39.887 -6.306 -6.435 1.00 87.75 398 ASP A O 1
ATOM 3001 N N . GLY A 1 399 ? -38.568 -6.320 -4.625 1.00 88.19 399 GLY A N 1
ATOM 3002 C CA . GLY A 1 399 ? -38.391 -7.775 -4.551 1.00 88.19 399 GLY A CA 1
ATOM 3003 C C . GLY A 1 399 ? -37.243 -8.322 -5.409 1.00 88.19 399 GLY A C 1
ATOM 3004 O O . GLY A 1 399 ? -36.977 -9.523 -5.362 1.00 88.19 399 GLY A O 1
ATOM 3005 N N . TRP A 1 400 ? -36.539 -7.465 -6.152 1.00 93.06 400 TRP A N 1
ATOM 3006 C CA . TRP A 1 400 ? -35.417 -7.837 -7.013 1.00 93.06 400 TRP A CA 1
ATOM 3007 C C . TRP A 1 400 ? -34.071 -7.571 -6.330 1.00 93.06 400 TRP A C 1
ATOM 3009 O O . TRP A 1 400 ? -33.860 -6.522 -5.729 1.00 93.06 400 TRP A O 1
ATOM 3019 N N . LEU A 1 401 ? -33.122 -8.497 -6.482 1.00 93.94 401 LEU A N 1
ATOM 3020 C CA . LEU A 1 401 ? -31.705 -8.293 -6.185 1.00 93.94 401 LEU A CA 1
ATOM 3021 C C . LEU A 1 401 ? -31.070 -7.445 -7.294 1.00 93.94 401 LEU A C 1
ATOM 3023 O O . LEU A 1 401 ? -30.709 -7.964 -8.350 1.00 93.94 401 LEU A O 1
ATOM 3027 N N . TRP A 1 402 ? -30.887 -6.153 -7.033 1.00 93.25 402 TRP A N 1
ATOM 3028 C CA . TRP A 1 402 ? -30.201 -5.216 -7.926 1.00 93.25 402 TRP A CA 1
ATOM 3029 C C . TRP A 1 402 ? -28.688 -5.366 -7.787 1.00 93.25 402 TRP A C 1
ATOM 3031 O O . TRP A 1 402 ? -28.109 -5.069 -6.737 1.00 93.25 402 TRP A O 1
ATOM 3041 N N . THR A 1 403 ? -28.001 -5.861 -8.816 1.00 91.19 403 THR A N 1
ATOM 3042 C CA . THR A 1 403 ? -26.578 -6.228 -8.692 1.00 91.19 403 THR A CA 1
ATOM 3043 C C . THR A 1 403 ? -25.634 -5.025 -8.580 1.00 91.19 403 THR A C 1
ATOM 3045 O O . THR A 1 403 ? -24.616 -5.120 -7.879 1.00 91.19 403 THR A O 1
ATOM 3048 N N . GLY A 1 404 ? -25.966 -3.885 -9.195 1.00 89.38 404 GLY A N 1
ATOM 3049 C CA . GLY A 1 404 ? -25.031 -2.788 -9.459 1.00 89.38 404 GLY A CA 1
ATOM 3050 C C . GLY A 1 404 ? -24.052 -3.065 -10.610 1.00 89.38 404 GLY A C 1
ATOM 3051 O O . GLY A 1 404 ? -23.112 -2.290 -10.805 1.00 89.38 404 GLY A O 1
ATOM 3052 N N . ASP A 1 405 ? -24.227 -4.166 -11.347 1.00 90.88 405 ASP A N 1
ATOM 3053 C CA . ASP A 1 405 ? -23.408 -4.558 -12.492 1.00 90.88 405 ASP A CA 1
ATOM 3054 C C . ASP A 1 405 ? -24.206 -4.420 -13.800 1.00 90.88 405 ASP A C 1
ATOM 3056 O O . ASP A 1 405 ? -25.359 -4.839 -13.893 1.00 90.88 405 ASP A O 1
ATOM 3060 N N . ILE A 1 406 ? -23.586 -3.807 -14.810 1.00 92.25 406 ILE A N 1
ATOM 3061 C CA . ILE A 1 406 ? -24.160 -3.593 -16.141 1.00 92.25 406 ILE A CA 1
ATOM 3062 C C . ILE A 1 406 ? -23.792 -4.777 -17.033 1.00 92.25 406 ILE A C 1
ATOM 3064 O O . ILE A 1 406 ? -22.614 -5.134 -17.165 1.00 92.25 406 ILE A O 1
ATOM 3068 N N . VAL A 1 407 ? -24.805 -5.366 -17.660 1.00 94.88 407 VAL A N 1
ATOM 3069 C CA . VAL A 1 407 ? -24.691 -6.509 -18.569 1.00 94.88 407 VAL A CA 1
ATOM 3070 C C . VAL A 1 407 ? -25.502 -6.266 -19.835 1.00 94.88 407 VAL A C 1
ATOM 3072 O O . VAL A 1 407 ? -26.337 -5.368 -19.893 1.00 94.88 407 VAL A O 1
ATOM 3075 N N . ARG A 1 408 ? -25.286 -7.102 -20.845 1.00 94.00 408 ARG A N 1
ATOM 3076 C CA . ARG A 1 408 ? -26.047 -7.119 -22.097 1.00 94.00 408 ARG A CA 1
ATOM 3077 C C . ARG A 1 408 ? -26.434 -8.558 -22.426 1.00 94.00 408 ARG A C 1
ATOM 3079 O O . ARG A 1 408 ? -25.585 -9.441 -22.329 1.00 94.00 408 ARG A O 1
ATOM 3086 N N . ALA A 1 409 ? -27.677 -8.793 -22.839 1.00 94.69 409 ALA A N 1
ATOM 3087 C CA . ALA A 1 409 ? -28.087 -10.066 -23.439 1.00 94.69 409 ALA A CA 1
ATOM 3088 C C . ALA A 1 409 ? -27.816 -10.074 -24.953 1.00 94.69 409 ALA A C 1
ATOM 3090 O O . ALA A 1 409 ? -27.901 -9.027 -25.598 1.00 94.69 409 ALA A O 1
ATOM 3091 N N . ASP A 1 410 ? -27.538 -11.239 -25.539 1.00 92.62 410 ASP A N 1
ATOM 3092 C CA . ASP A 1 410 ? -27.719 -11.459 -26.981 1.00 92.62 410 ASP A CA 1
ATOM 3093 C C . ASP A 1 410 ? -29.117 -12.013 -27.319 1.00 92.62 410 ASP A C 1
ATOM 3095 O O . ASP A 1 410 ? -29.930 -12.296 -26.437 1.00 92.62 410 ASP A O 1
ATOM 3099 N N . ALA A 1 411 ? -29.402 -12.176 -28.615 1.00 91.12 411 ALA A N 1
ATOM 3100 C CA . ALA A 1 411 ? -30.671 -12.710 -29.123 1.00 91.12 411 ALA A CA 1
ATOM 3101 C C . ALA A 1 411 ? -30.949 -14.179 -28.726 1.00 91.12 411 ALA A C 1
ATOM 3103 O O . ALA A 1 411 ? -32.020 -14.708 -29.014 1.00 91.12 411 ALA A O 1
ATOM 3104 N N . HIS A 1 412 ? -30.003 -14.846 -28.060 1.00 90.25 412 HIS A N 1
ATOM 3105 C CA . HIS A 1 412 ? -30.154 -16.184 -27.496 1.00 90.25 412 HIS A CA 1
ATOM 3106 C C . HIS A 1 412 ? -30.122 -16.163 -25.956 1.00 90.25 412 HIS A C 1
ATOM 3108 O O . HIS A 1 412 ? -29.960 -17.215 -25.331 1.00 90.25 412 HIS A O 1
ATOM 3114 N N . GLY A 1 413 ? -30.262 -14.990 -25.331 1.00 90.25 413 GLY A N 1
ATOM 3115 C CA . GLY A 1 413 ? -30.326 -14.822 -23.879 1.00 90.25 413 GLY A CA 1
ATOM 3116 C C . GLY A 1 413 ? -29.012 -15.083 -23.138 1.00 90.25 413 GLY A C 1
ATOM 3117 O O . GLY A 1 413 ? -29.032 -15.185 -21.912 1.00 90.25 413 GLY A O 1
ATOM 3118 N N . TRP A 1 414 ? -27.875 -15.214 -23.832 1.00 94.56 414 TRP A N 1
ATOM 3119 C CA . TRP A 1 414 ? -26.575 -15.276 -23.161 1.00 94.56 414 TRP A CA 1
ATOM 3120 C C . TRP A 1 414 ? -26.192 -13.888 -22.663 1.00 94.56 414 TRP A C 1
ATOM 3122 O O . TRP A 1 414 ? -26.279 -12.907 -23.404 1.00 94.56 414 TRP A O 1
ATOM 3132 N N . LEU A 1 415 ? -25.766 -13.805 -21.405 1.00 95.25 415 LEU A N 1
ATOM 3133 C CA . LEU A 1 415 ? -25.406 -12.547 -20.765 1.00 95.25 415 LEU A CA 1
ATOM 3134 C C . LEU A 1 415 ? -23.906 -12.290 -20.892 1.00 95.25 415 LEU A C 1
ATOM 3136 O O . LEU A 1 415 ? -23.091 -13.199 -20.730 1.00 95.25 415 LEU A O 1
ATOM 3140 N N . TYR A 1 416 ? -23.533 -11.041 -21.135 1.00 92.81 416 TYR A N 1
ATOM 3141 C CA . TYR A 1 416 ? -22.150 -10.575 -21.199 1.00 92.81 416 TYR A CA 1
ATOM 3142 C C . TYR A 1 416 ? -21.973 -9.464 -20.166 1.00 92.81 416 TYR A C 1
ATOM 3144 O O . TYR A 1 416 ? -22.768 -8.525 -20.129 1.00 92.81 416 TYR A O 1
ATOM 3152 N N . PHE A 1 417 ? -20.954 -9.577 -19.315 1.00 90.62 417 PHE A N 1
ATOM 3153 C CA . PHE A 1 417 ? -20.622 -8.536 -18.344 1.00 90.62 417 PHE A CA 1
ATOM 3154 C C . PHE A 1 417 ? -19.923 -7.375 -19.054 1.00 90.62 417 PHE A C 1
ATOM 3156 O O . PHE A 1 417 ? -18.871 -7.574 -19.657 1.00 90.62 417 PHE A O 1
ATOM 3163 N N . GLU A 1 418 ? -20.482 -6.169 -18.949 1.00 86.44 418 GLU A N 1
ATOM 3164 C CA . GLU A 1 418 ? -19.910 -4.968 -19.563 1.00 86.44 418 GLU A CA 1
ATOM 3165 C C . GLU A 1 418 ? -19.048 -4.211 -18.540 1.00 86.44 418 GLU A C 1
ATOM 3167 O O . GLU A 1 418 ? -17.848 -4.018 -18.737 1.00 86.44 418 GLU A O 1
ATOM 3172 N N . HIS A 1 419 ? -19.635 -3.786 -17.414 1.00 82.75 419 HIS A N 1
ATOM 3173 C CA . HIS A 1 419 ? -18.911 -3.133 -16.316 1.00 82.75 419 HIS A CA 1
ATOM 3174 C C . HIS A 1 419 ? -19.767 -2.983 -15.051 1.00 82.75 419 HIS A C 1
ATOM 3176 O O . HIS A 1 419 ? -20.982 -2.862 -15.115 1.00 82.75 419 HIS A O 1
ATOM 3182 N N . ARG A 1 420 ? -19.137 -2.850 -13.877 1.00 80.38 420 ARG A N 1
ATOM 3183 C CA . ARG A 1 420 ? -19.845 -2.385 -12.668 1.00 80.38 420 ARG A CA 1
ATOM 3184 C C . ARG A 1 420 ? -20.257 -0.918 -12.826 1.00 80.38 420 ARG A C 1
ATOM 3186 O O . ARG A 1 420 ? -19.431 -0.116 -13.275 1.00 80.38 420 ARG A O 1
ATOM 3193 N N . ARG A 1 421 ? -21.482 -0.548 -12.434 1.00 76.81 421 ARG A N 1
ATOM 3194 C CA . ARG A 1 421 ? -22.029 0.818 -12.556 1.00 76.81 421 ARG A CA 1
ATOM 3195 C C . ARG A 1 421 ? -21.055 1.845 -11.953 1.00 76.81 421 ARG A C 1
ATOM 3197 O O . ARG A 1 421 ? -20.529 1.652 -10.860 1.00 76.81 421 ARG A O 1
ATOM 3204 N N . GLY A 1 422 ? -20.719 2.889 -12.716 1.00 65.69 422 GLY A N 1
ATOM 3205 C CA . GLY A 1 422 ? -19.715 3.902 -12.340 1.00 65.69 422 GLY A CA 1
ATOM 3206 C C . GLY A 1 422 ? -18.232 3.485 -12.448 1.00 65.69 422 GLY A C 1
ATOM 3207 O O . GLY A 1 422 ? -17.343 4.309 -12.214 1.00 65.69 422 GLY A O 1
ATOM 3208 N N . HIS A 1 423 ? -17.909 2.243 -12.831 1.00 61.91 423 HIS A N 1
ATOM 3209 C CA . HIS A 1 423 ? -16.527 1.737 -12.889 1.00 61.91 423 HIS A CA 1
ATOM 3210 C C . HIS A 1 423 ? -15.976 1.436 -14.292 1.00 61.91 423 HIS A C 1
ATOM 3212 O O . HIS A 1 423 ? -14.775 1.170 -14.383 1.00 61.91 423 HIS A O 1
ATOM 3218 N N . GLY A 1 424 ? -16.781 1.533 -15.356 1.00 62.91 424 GLY A N 1
ATOM 3219 C CA . GLY A 1 424 ? -16.325 1.345 -16.740 1.00 62.91 424 GLY A CA 1
ATOM 3220 C C . GLY A 1 424 ? -15.145 2.250 -17.133 1.00 62.91 424 GLY A C 1
ATOM 3221 O O . GLY A 1 424 ? -14.959 3.340 -16.584 1.00 62.91 424 GLY A O 1
ATOM 3222 N N . ILE A 1 425 ? -14.319 1.784 -18.073 1.00 70.06 425 ILE A N 1
ATOM 3223 C CA . ILE A 1 425 ? -13.220 2.566 -18.655 1.00 70.06 425 ILE A CA 1
ATOM 3224 C C . ILE A 1 425 ? -13.704 3.122 -19.992 1.00 70.06 425 ILE A C 1
ATOM 3226 O O . ILE A 1 425 ? -13.632 2.430 -21.001 1.00 70.06 425 ILE A O 1
ATOM 3230 N N . ARG A 1 426 ? -14.208 4.358 -19.998 1.00 71.00 426 ARG A N 1
ATOM 3231 C CA . ARG A 1 426 ? -14.542 5.070 -21.235 1.00 71.00 426 ARG A CA 1
ATOM 3232 C C . ARG A 1 426 ? -13.329 5.870 -21.715 1.00 71.00 426 ARG A C 1
ATOM 3234 O O . ARG A 1 426 ? -12.710 6.550 -20.894 1.00 71.00 426 ARG A O 1
ATOM 3241 N N . ARG A 1 427 ? -12.967 5.776 -22.995 1.00 66.25 427 ARG A N 1
ATOM 3242 C CA . ARG A 1 427 ? -11.922 6.593 -23.618 1.00 66.25 427 ARG A CA 1
ATOM 3243 C C . ARG A 1 427 ? -12.285 6.971 -25.051 1.00 66.25 427 ARG A C 1
ATOM 3245 O O . ARG A 1 427 ? -12.565 6.103 -25.867 1.00 66.25 427 ARG A O 1
ATOM 3252 N N . ASN A 1 428 ? -12.201 8.263 -25.357 1.00 66.25 428 ASN A N 1
ATOM 3253 C CA . ASN A 1 428 ? -12.570 8.878 -26.627 1.00 66.25 428 ASN A CA 1
ATOM 3254 C C . ASN A 1 428 ? -14.023 8.536 -27.019 1.00 66.25 428 ASN A C 1
ATOM 3256 O O . ASN A 1 428 ? -14.324 8.331 -28.189 1.00 66.25 428 ASN A O 1
ATOM 3260 N N . GLY A 1 429 ? -14.918 8.434 -26.030 1.00 55.16 429 GLY A N 1
ATOM 3261 C CA . GLY A 1 429 ? -16.314 8.034 -26.216 1.00 55.16 429 GLY A CA 1
ATOM 3262 C C . GLY A 1 429 ? -16.573 6.519 -26.212 1.00 55.16 429 GLY A C 1
ATOM 3263 O O . GLY A 1 429 ? -17.690 6.127 -25.863 1.00 55.16 429 GLY A O 1
ATOM 3264 N N . GLU A 1 430 ? -15.577 5.680 -26.507 1.00 57.50 430 GLU A N 1
ATOM 3265 C CA . GLU A 1 430 ? -15.673 4.208 -26.546 1.00 57.50 430 GLU A CA 1
ATOM 3266 C C . GLU A 1 430 ? -15.449 3.569 -25.164 1.00 57.50 430 GLU A C 1
ATOM 3268 O O . GLU A 1 430 ? -14.768 4.143 -24.316 1.00 57.50 430 GLU A O 1
ATOM 3273 N N . PHE A 1 431 ? -15.967 2.360 -24.921 1.00 66.75 431 PHE A N 1
ATOM 3274 C CA . PHE A 1 431 ? -15.593 1.562 -23.744 1.00 66.75 431 PHE A CA 1
ATOM 3275 C C . PHE A 1 431 ? -14.410 0.635 -24.058 1.00 66.75 431 PHE A C 1
ATOM 3277 O O . PHE A 1 431 ? -14.385 -0.040 -25.083 1.00 66.75 431 PHE A O 1
ATOM 3284 N N . ILE A 1 432 ? -13.428 0.596 -23.155 1.00 74.00 432 ILE A N 1
ATOM 3285 C CA . ILE A 1 432 ? -12.182 -0.160 -23.312 1.00 74.00 432 ILE A CA 1
ATOM 3286 C C . ILE A 1 432 ? -12.240 -1.458 -22.509 1.00 74.00 432 ILE A C 1
ATOM 3288 O O . ILE A 1 432 ? -12.249 -1.426 -21.277 1.00 74.00 432 ILE A O 1
ATOM 3292 N N . ASP A 1 433 ? -12.185 -2.592 -23.209 1.00 73.06 433 ASP A N 1
ATOM 3293 C CA . ASP A 1 433 ? -11.969 -3.910 -22.608 1.00 73.06 433 ASP A CA 1
ATOM 3294 C C . ASP A 1 433 ? -10.539 -4.029 -22.024 1.00 73.06 433 ASP A C 1
ATOM 3296 O O . ASP A 1 433 ? -9.555 -3.969 -22.775 1.00 73.06 433 ASP A O 1
ATOM 3300 N N . PRO A 1 434 ? -10.379 -4.235 -20.700 1.00 77.38 434 PRO A N 1
ATOM 3301 C CA . PRO A 1 434 ? -9.077 -4.483 -20.087 1.00 77.38 434 PRO A CA 1
ATOM 3302 C C . PRO A 1 434 ? -8.441 -5.811 -20.533 1.00 77.38 434 PRO A C 1
ATOM 3304 O O . PRO A 1 434 ? -7.214 -5.898 -20.621 1.00 77.38 434 PRO A O 1
ATOM 3307 N N . ALA A 1 435 ? -9.244 -6.844 -20.822 1.00 70.69 435 ALA A N 1
ATOM 3308 C CA . ALA A 1 435 ? -8.792 -8.224 -21.006 1.00 70.69 435 ALA A CA 1
ATOM 3309 C C . ALA A 1 435 ? -7.912 -8.409 -22.248 1.00 70.69 435 ALA A C 1
ATOM 3311 O O . ALA A 1 435 ? -6.873 -9.070 -22.179 1.00 70.69 435 ALA A O 1
ATOM 3312 N N . GLN A 1 436 ? -8.277 -7.791 -23.376 1.00 75.81 436 GLN A N 1
ATOM 3313 C CA . GLN A 1 436 ? -7.442 -7.762 -24.585 1.00 75.81 436 GLN A CA 1
ATOM 3314 C C . GLN A 1 436 ? -6.045 -7.183 -24.317 1.00 75.81 436 GLN A C 1
ATOM 3316 O O . GLN A 1 436 ? -5.043 -7.688 -24.830 1.00 75.81 436 GLN A O 1
ATOM 3321 N N . ILE A 1 437 ? -5.968 -6.130 -23.500 1.00 80.81 437 ILE A N 1
ATOM 3322 C CA . ILE A 1 437 ? -4.717 -5.446 -23.163 1.00 80.81 437 ILE A CA 1
ATOM 3323 C C . ILE A 1 437 ? -3.902 -6.289 -22.171 1.00 80.81 437 ILE A C 1
ATOM 3325 O O . ILE A 1 437 ? -2.694 -6.444 -22.352 1.00 80.81 437 ILE A O 1
ATOM 3329 N N . GLU A 1 438 ? -4.546 -6.882 -21.162 1.00 80.12 438 GLU A N 1
ATOM 3330 C CA . GLU A 1 438 ? -3.904 -7.816 -20.229 1.00 80.12 438 GLU A CA 1
ATOM 3331 C C . GLU A 1 438 ? -3.317 -9.031 -20.959 1.00 80.12 438 GLU A C 1
ATOM 3333 O O . GLU A 1 438 ? -2.145 -9.345 -20.739 1.00 80.12 438 GLU A O 1
ATOM 3338 N N . LYS A 1 439 ? -4.053 -9.643 -21.902 1.00 77.12 439 LYS A N 1
ATOM 3339 C CA . LYS A 1 439 ? -3.521 -10.719 -22.755 1.00 77.12 439 LYS A CA 1
ATOM 3340 C C . LYS A 1 439 ? -2.329 -10.259 -23.584 1.00 77.12 439 LYS A C 1
ATOM 3342 O O . LYS A 1 439 ? -1.289 -10.908 -23.554 1.00 77.12 439 LYS A O 1
ATOM 3347 N N . ALA A 1 440 ? -2.449 -9.148 -24.312 1.00 79.56 440 ALA A N 1
ATOM 3348 C CA . ALA A 1 440 ? -1.377 -8.669 -25.187 1.00 79.56 440 ALA A CA 1
ATOM 3349 C C . ALA A 1 440 ? -0.071 -8.366 -24.425 1.00 79.56 440 ALA A C 1
ATOM 3351 O O . ALA A 1 440 ? 1.014 -8.406 -25.009 1.00 79.56 440 ALA A O 1
ATOM 3352 N N . ILE A 1 441 ? -0.171 -8.089 -23.120 1.00 80.44 441 ILE A N 1
ATOM 3353 C CA . ILE A 1 441 ? 0.958 -7.956 -22.198 1.00 80.44 441 ILE A CA 1
ATOM 3354 C C . ILE A 1 441 ? 1.422 -9.329 -21.670 1.00 80.44 441 ILE A C 1
ATOM 3356 O O . ILE A 1 441 ? 2.631 -9.566 -21.633 1.00 80.44 441 ILE A O 1
ATOM 3360 N N . ALA A 1 442 ? 0.519 -10.238 -21.290 1.00 79.00 442 ALA A N 1
ATOM 3361 C CA . ALA A 1 442 ? 0.844 -11.595 -20.828 1.00 79.00 442 ALA A CA 1
ATOM 3362 C C . ALA A 1 442 ? 1.594 -12.410 -21.900 1.00 79.00 442 ALA A C 1
ATOM 3364 O O . ALA A 1 442 ? 2.686 -12.920 -21.642 1.00 79.00 442 ALA A O 1
ATOM 3365 N N . ASP A 1 443 ? 1.079 -12.408 -23.133 1.00 81.56 443 ASP A N 1
ATOM 3366 C CA . ASP A 1 443 ? 1.641 -13.056 -24.326 1.00 81.56 443 ASP A CA 1
ATOM 3367 C C . ASP A 1 443 ? 3.080 -12.610 -24.670 1.00 81.56 443 ASP A C 1
ATOM 3369 O O . ASP A 1 443 ? 3.730 -13.210 -25.527 1.00 81.56 443 ASP A O 1
ATOM 3373 N N . THR A 1 444 ? 3.601 -11.546 -24.044 1.00 78.38 444 THR A N 1
ATOM 3374 C CA . THR A 1 444 ? 5.008 -11.146 -24.217 1.00 78.38 444 THR A CA 1
ATOM 3375 C C . THR A 1 444 ? 5.989 -12.150 -23.616 1.00 78.38 444 THR A C 1
ATOM 3377 O O . THR A 1 444 ? 7.159 -12.131 -23.992 1.00 78.38 444 THR A O 1
ATOM 3380 N N . GLY A 1 445 ? 5.564 -12.961 -22.639 1.00 76.31 445 GLY A N 1
ATOM 3381 C CA . GLY A 1 445 ? 6.466 -13.808 -21.854 1.00 76.31 445 GLY A CA 1
ATOM 3382 C C . GLY A 1 445 ? 7.482 -13.020 -21.012 1.00 76.31 445 GLY A C 1
ATOM 3383 O O . GLY A 1 445 ? 8.480 -13.585 -20.574 1.00 76.31 445 GLY A O 1
ATOM 3384 N N . LEU A 1 446 ? 7.267 -11.711 -20.796 1.00 76.06 446 LEU A N 1
ATOM 3385 C CA . LEU A 1 446 ? 8.166 -10.831 -20.030 1.00 76.06 446 LEU A CA 1
ATOM 3386 C C . LEU A 1 446 ? 7.597 -10.419 -18.660 1.00 76.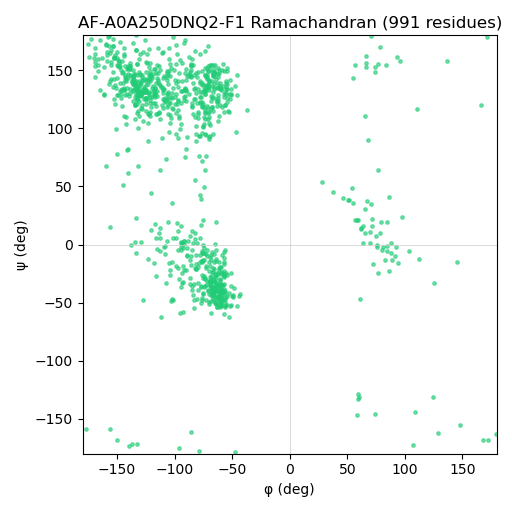06 446 LEU A C 1
ATOM 3388 O O . LEU A 1 446 ? 8.304 -9.789 -17.865 1.00 76.06 446 LEU A O 1
ATOM 3392 N N . VAL A 1 447 ? 6.330 -10.728 -18.373 1.00 77.75 447 VAL A N 1
ATOM 3393 C CA . VAL A 1 447 ? 5.640 -10.377 -17.121 1.00 77.75 447 VAL A CA 1
ATOM 3394 C C . VAL A 1 447 ? 5.184 -11.622 -16.364 1.00 77.75 447 VAL A C 1
ATOM 3396 O O . VAL A 1 447 ? 4.809 -12.620 -16.962 1.00 77.75 447 VAL A O 1
ATOM 3399 N N . ARG A 1 448 ? 5.202 -11.545 -15.032 1.00 76.88 448 ARG A N 1
ATOM 3400 C CA . ARG A 1 448 ? 4.575 -12.515 -14.124 1.00 76.88 448 ARG A CA 1
ATOM 3401 C C . ARG A 1 448 ? 3.104 -12.191 -13.875 1.00 76.88 448 ARG A C 1
ATOM 3403 O O . ARG A 1 448 ? 2.408 -13.018 -13.301 1.00 76.88 448 ARG A O 1
ATOM 3410 N N . ASP A 1 449 ? 2.669 -10.967 -14.158 1.00 78.69 449 ASP A N 1
ATOM 3411 C CA . ASP A 1 449 ? 1.333 -10.477 -13.815 1.00 78.69 449 ASP A CA 1
ATOM 3412 C C . ASP A 1 449 ? 1.036 -9.170 -14.571 1.00 78.69 449 ASP A C 1
ATOM 3414 O O . ASP A 1 449 ? 1.955 -8.374 -14.810 1.00 78.69 449 ASP A O 1
ATOM 3418 N N . ALA A 1 450 ? -0.230 -8.925 -14.899 1.00 80.62 450 ALA A N 1
ATOM 3419 C CA . ALA A 1 450 ? -0.707 -7.724 -15.580 1.00 80.62 450 ALA A CA 1
ATOM 3420 C C . ALA A 1 450 ? -2.122 -7.373 -15.098 1.00 80.62 450 ALA A C 1
ATOM 3422 O O . ALA A 1 450 ? -2.945 -8.261 -14.908 1.00 80.62 450 ALA A O 1
ATOM 3423 N N . PHE A 1 451 ? -2.394 -6.082 -14.894 1.00 81.50 451 PHE A N 1
ATOM 3424 C CA . PHE A 1 451 ? -3.710 -5.582 -14.497 1.00 81.50 451 PHE A CA 1
ATOM 3425 C C . PHE A 1 451 ? -3.982 -4.201 -15.105 1.00 81.50 451 PHE A C 1
ATOM 3427 O O . PHE A 1 451 ? -3.180 -3.278 -14.922 1.00 81.50 451 PHE A O 1
ATOM 3434 N N . VAL A 1 452 ? -5.101 -4.042 -15.810 1.00 80.44 452 VAL A N 1
ATOM 3435 C CA . VAL A 1 452 ? -5.455 -2.829 -16.562 1.00 80.44 452 VAL A CA 1
ATOM 3436 C C . VAL A 1 452 ? -6.624 -2.094 -15.900 1.00 80.44 452 VAL A C 1
ATOM 3438 O O . VAL A 1 452 ? -7.619 -2.686 -15.490 1.00 80.44 452 VAL A O 1
ATOM 3441 N N . PHE A 1 453 ? -6.496 -0.774 -15.760 1.00 80.50 453 PHE A N 1
ATOM 3442 C CA . PHE A 1 453 ? -7.472 0.074 -15.079 1.00 80.50 453 PHE A CA 1
ATOM 3443 C C . PHE A 1 453 ? -7.496 1.497 -15.648 1.00 80.50 453 PHE A C 1
ATOM 3445 O O . PHE A 1 453 ? -6.508 1.989 -16.190 1.00 80.50 453 PHE A O 1
ATOM 3452 N N . GLY A 1 454 ? -8.635 2.175 -15.501 1.00 75.94 454 GLY A N 1
ATOM 3453 C CA . GLY A 1 454 ? -8.788 3.575 -15.887 1.00 75.94 454 GLY A CA 1
ATOM 3454 C C . GLY A 1 454 ? -8.452 4.523 -14.735 1.00 75.94 454 GLY A C 1
ATOM 3455 O O . GLY A 1 454 ? -9.092 4.454 -13.684 1.00 75.94 454 GLY A O 1
ATOM 3456 N N . THR A 1 455 ? -7.505 5.441 -14.925 1.00 77.12 455 THR A N 1
ATOM 3457 C CA . THR A 1 455 ? -7.390 6.653 -14.089 1.00 77.12 455 THR A CA 1
ATOM 3458 C C . THR A 1 455 ? -8.262 7.769 -14.667 1.00 77.12 455 THR A C 1
ATOM 3460 O O . THR A 1 455 ? -8.626 7.695 -15.833 1.00 77.12 455 THR A O 1
ATOM 3463 N N . ALA A 1 456 ? -8.607 8.810 -13.898 1.00 70.88 456 ALA A N 1
ATOM 3464 C CA . ALA A 1 456 ? -9.298 9.976 -14.478 1.00 70.88 456 ALA A CA 1
ATOM 3465 C C . ALA A 1 456 ? -8.468 10.549 -15.641 1.00 70.88 456 ALA A C 1
ATOM 3467 O O . ALA A 1 456 ? -7.245 10.628 -15.503 1.00 70.88 456 ALA A O 1
ATOM 3468 N N . ALA A 1 457 ? -9.107 10.886 -16.764 1.00 69.31 457 ALA A N 1
ATOM 3469 C CA . ALA A 1 457 ? -8.395 11.345 -17.951 1.00 69.31 457 ALA A CA 1
ATOM 3470 C C . ALA A 1 457 ? -7.693 12.693 -17.722 1.00 69.31 457 ALA A C 1
ATOM 3472 O O . ALA A 1 457 ? -8.273 13.618 -17.156 1.00 69.31 457 ALA A O 1
ATOM 3473 N N . ALA A 1 458 ? -6.472 12.831 -18.239 1.00 68.75 458 ALA A N 1
ATOM 3474 C CA . ALA A 1 458 ? -5.705 14.077 -18.224 1.00 68.75 458 ALA A CA 1
ATOM 3475 C C . ALA A 1 458 ? -6.378 15.239 -18.986 1.00 68.75 458 ALA A C 1
ATOM 3477 O O . ALA A 1 458 ? -5.991 16.388 -18.798 1.00 68.75 458 ALA A O 1
ATOM 3478 N N . SER A 1 459 ? -7.390 14.955 -19.815 1.00 64.31 459 SER A N 1
ATOM 3479 C CA . SER A 1 459 ? -8.262 15.951 -20.453 1.00 64.31 459 SER A CA 1
ATOM 3480 C C . SER A 1 459 ? -9.302 16.568 -19.508 1.00 64.31 459 SER A C 1
ATOM 3482 O O . SER A 1 459 ? -9.946 17.541 -19.883 1.00 64.31 459 SER A O 1
ATOM 3484 N N . GLY A 1 460 ? -9.522 15.993 -18.319 1.00 53.31 460 GLY A N 1
ATOM 3485 C CA . GLY A 1 460 ? -10.557 16.428 -17.373 1.00 53.31 460 GLY A CA 1
ATOM 3486 C C . GLY A 1 460 ? -12.003 16.143 -17.809 1.00 53.31 460 GLY A C 1
ATOM 3487 O O . GLY A 1 460 ? -12.928 16.485 -17.077 1.00 53.31 460 GLY A O 1
ATOM 3488 N N . ALA A 1 461 ? -12.214 15.519 -18.972 1.00 55.59 461 ALA A N 1
ATOM 3489 C CA . ALA A 1 461 ? -13.544 15.290 -19.530 1.00 55.59 461 ALA A CA 1
ATOM 3490 C C . ALA A 1 461 ? -14.405 14.364 -18.630 1.00 55.59 461 ALA A C 1
ATOM 3492 O O . ALA A 1 461 ? -13.914 13.325 -18.176 1.00 55.59 461 ALA A O 1
ATOM 3493 N N . PRO A 1 462 ? -15.688 14.693 -18.370 1.00 45.41 462 PRO A N 1
ATOM 3494 C CA . PRO A 1 462 ? -16.575 13.851 -17.568 1.00 45.41 462 PRO A CA 1
ATOM 3495 C C . PRO A 1 462 ? -16.726 12.430 -18.130 1.00 45.41 462 PRO A C 1
ATOM 3497 O O . PRO A 1 462 ? -16.878 12.230 -19.332 1.00 45.41 462 PRO A O 1
ATOM 3500 N N . GLY A 1 463 ? -16.669 11.424 -17.253 1.00 54.78 463 GLY A N 1
ATOM 3501 C CA . GLY A 1 463 ? -16.761 9.998 -17.609 1.00 54.78 463 GLY A CA 1
ATOM 3502 C C . GLY A 1 463 ? -15.496 9.382 -18.233 1.00 54.78 463 GLY A C 1
ATOM 3503 O O . GLY A 1 463 ? -15.283 8.176 -18.097 1.00 54.78 463 GLY A O 1
ATOM 3504 N N . GLU A 1 464 ? -14.632 10.188 -18.850 1.00 72.25 464 GLU A N 1
ATOM 3505 C CA . GLU A 1 464 ? -13.426 9.752 -19.562 1.00 72.25 464 GLU A CA 1
ATOM 3506 C C . GLU A 1 464 ? -12.281 9.305 -18.635 1.00 72.25 464 GLU A C 1
ATOM 3508 O O . GLU A 1 464 ? -12.049 9.846 -17.545 1.00 72.25 464 GLU A O 1
ATOM 3513 N N . ARG A 1 465 ? -11.513 8.306 -19.088 1.00 72.75 465 ARG A N 1
ATOM 3514 C CA . ARG A 1 465 ? -10.403 7.705 -18.337 1.00 72.75 465 ARG A CA 1
ATOM 3515 C C . ARG A 1 465 ? -9.152 7.494 -19.188 1.00 72.75 465 ARG A C 1
ATOM 3517 O O . ARG A 1 465 ? -9.220 7.117 -20.353 1.00 72.75 465 ARG A O 1
ATOM 3524 N N . ASP A 1 466 ? -7.980 7.722 -18.600 1.00 77.56 466 ASP A N 1
ATOM 3525 C CA . ASP A 1 466 ? -6.702 7.259 -19.155 1.00 77.56 466 ASP A CA 1
ATOM 3526 C C . ASP A 1 466 ? -6.534 5.767 -18.858 1.00 77.56 466 ASP A C 1
ATOM 3528 O O . ASP A 1 466 ? -6.609 5.344 -17.703 1.00 77.56 466 ASP A O 1
ATOM 3532 N N . VAL A 1 467 ? -6.276 4.973 -19.896 1.00 80.62 467 VAL A N 1
ATOM 3533 C CA . VAL A 1 467 ? -6.024 3.531 -19.779 1.00 80.62 467 VAL A CA 1
ATOM 3534 C C . VAL A 1 467 ? -4.600 3.300 -19.254 1.00 80.62 467 VAL A C 1
ATOM 3536 O O . VAL A 1 467 ? -3.622 3.693 -19.898 1.00 80.62 467 VAL A O 1
ATOM 3539 N N . VAL A 1 468 ? -4.469 2.647 -18.096 1.00 81.94 468 VAL A N 1
ATOM 3540 C CA . VAL A 1 468 ? -3.191 2.386 -17.412 1.00 81.94 468 VAL A CA 1
ATOM 3541 C C . VAL A 1 468 ? -3.035 0.897 -17.096 1.00 81.94 468 VAL A C 1
ATOM 3543 O O . VAL A 1 468 ? -3.951 0.260 -16.587 1.00 81.94 468 VAL A O 1
ATOM 3546 N N . ALA A 1 469 ? -1.850 0.339 -17.357 1.00 79.56 469 ALA A N 1
ATOM 3547 C CA . ALA A 1 469 ? -1.530 -1.065 -17.085 1.00 79.56 469 ALA A CA 1
ATOM 3548 C C . ALA A 1 469 ? -0.454 -1.217 -15.988 1.00 79.56 469 ALA A C 1
ATOM 3550 O O . ALA A 1 469 ? 0.709 -0.852 -16.178 1.00 79.56 469 ALA A O 1
ATOM 3551 N N . ALA A 1 470 ? -0.804 -1.789 -14.837 1.00 80.25 470 ALA A N 1
ATOM 3552 C CA . ALA A 1 470 ? 0.173 -2.215 -13.836 1.00 80.25 470 ALA A CA 1
ATOM 3553 C C . ALA A 1 470 ? 0.734 -3.592 -14.222 1.00 80.25 470 ALA A C 1
ATOM 3555 O O . ALA A 1 470 ? -0.030 -4.535 -14.402 1.00 80.25 470 ALA A O 1
ATOM 3556 N N . VAL A 1 471 ? 2.060 -3.727 -14.334 1.00 80.19 471 VAL A N 1
ATOM 3557 C CA . VAL A 1 471 ? 2.705 -4.993 -14.740 1.00 80.19 471 VAL A CA 1
ATOM 3558 C C . VAL A 1 471 ? 3.785 -5.429 -13.756 1.00 80.19 471 VAL A C 1
ATOM 3560 O O . VAL A 1 471 ? 4.544 -4.598 -13.261 1.00 80.19 471 VAL A O 1
ATOM 3563 N N . VAL A 1 472 ? 3.900 -6.728 -13.487 1.00 78.81 472 VAL A N 1
ATOM 3564 C CA . VAL A 1 472 ? 4.975 -7.297 -12.656 1.00 78.81 472 VAL A CA 1
ATOM 3565 C C . VAL A 1 472 ? 6.000 -7.959 -13.579 1.00 78.81 472 VAL A C 1
ATOM 3567 O O . VAL A 1 472 ? 5.683 -8.986 -14.169 1.00 78.81 472 VAL A O 1
ATOM 3570 N N . PRO A 1 473 ? 7.214 -7.413 -13.760 1.00 76.00 473 PRO A N 1
ATOM 3571 C CA . PRO A 1 473 ? 8.185 -7.971 -14.701 1.00 76.00 473 PRO A CA 1
ATOM 3572 C C . PRO A 1 473 ? 8.817 -9.279 -14.191 1.00 76.00 473 PRO A C 1
ATOM 3574 O O . PRO A 1 473 ? 8.970 -9.486 -12.986 1.00 76.00 473 PRO A O 1
ATOM 3577 N N . ILE A 1 474 ? 9.234 -10.164 -15.105 1.00 70.69 474 ILE A N 1
ATOM 3578 C CA . ILE A 1 474 ? 9.961 -11.400 -14.749 1.00 70.69 474 ILE A CA 1
ATOM 3579 C C . ILE A 1 474 ? 11.387 -11.098 -14.265 1.00 70.69 474 ILE A C 1
ATOM 3581 O O . ILE A 1 474 ? 11.833 -11.706 -13.287 1.00 70.69 474 ILE A O 1
ATOM 3585 N N . ALA A 1 475 ? 12.052 -10.132 -14.910 1.00 60.47 475 ALA A N 1
ATOM 3586 C CA . ALA A 1 475 ? 13.441 -9.723 -14.692 1.00 60.47 475 ALA A CA 1
ATOM 3587 C C . ALA A 1 475 ? 13.573 -8.182 -14.585 1.00 60.47 475 ALA A C 1
ATOM 3589 O O . ALA A 1 475 ? 12.741 -7.460 -15.141 1.00 60.47 475 ALA A O 1
ATOM 3590 N N . PRO A 1 476 ? 14.615 -7.643 -13.916 1.00 51.06 476 PRO A N 1
ATOM 3591 C CA . PRO A 1 476 ? 14.767 -6.198 -13.685 1.00 51.06 476 PRO A CA 1
ATOM 3592 C C . PRO A 1 476 ? 15.078 -5.363 -14.944 1.00 51.06 476 PRO A C 1
ATOM 3594 O O . PRO A 1 476 ? 14.993 -4.141 -14.898 1.00 51.06 476 PRO A O 1
ATOM 3597 N N . THR A 1 477 ? 15.402 -5.991 -16.076 1.00 48.78 477 THR A N 1
ATOM 3598 C CA . THR A 1 477 ? 15.780 -5.348 -17.352 1.00 48.78 477 THR A CA 1
ATOM 3599 C C . THR A 1 477 ? 14.593 -4.878 -18.213 1.00 48.78 477 THR A C 1
ATOM 3601 O O . THR A 1 477 ? 14.764 -4.514 -19.375 1.00 48.78 477 THR A O 1
ATOM 3604 N N . TRP A 1 478 ? 13.372 -4.888 -17.675 1.00 44.62 478 TRP A N 1
ATOM 3605 C CA . TRP A 1 478 ? 12.128 -4.657 -18.420 1.00 44.62 478 TRP A CA 1
ATOM 3606 C C . TRP A 1 478 ? 11.924 -3.175 -18.795 1.00 44.62 478 TRP A C 1
ATOM 3608 O O . TRP A 1 478 ? 11.750 -2.322 -17.922 1.00 44.62 478 TRP A O 1
ATOM 3618 N N . THR A 1 479 ? 11.867 -2.847 -20.095 1.00 51.81 479 THR A N 1
ATOM 3619 C CA . THR A 1 479 ? 11.755 -1.454 -20.582 1.00 51.81 479 THR A CA 1
ATOM 3620 C C . THR A 1 479 ? 10.437 -1.144 -21.306 1.00 51.81 479 THR A C 1
ATOM 3622 O O . THR A 1 479 ? 9.847 -1.971 -21.996 1.00 51.81 479 THR A O 1
ATOM 3625 N N . PHE A 1 480 ? 9.975 0.105 -21.181 1.00 43.31 480 PHE A N 1
ATOM 3626 C CA . PHE A 1 480 ? 8.700 0.589 -21.734 1.00 43.31 480 PHE A CA 1
ATOM 3627 C C . PHE A 1 480 ? 8.572 0.467 -23.261 1.00 43.31 480 PHE A C 1
ATOM 3629 O O . PHE A 1 480 ? 7.488 0.167 -23.770 1.00 43.31 480 PHE A O 1
ATOM 3636 N N . ARG A 1 481 ? 9.678 0.653 -23.999 1.00 43.12 481 ARG A N 1
ATOM 3637 C CA . ARG A 1 481 ? 9.686 0.560 -25.469 1.00 43.12 481 ARG A CA 1
ATOM 3638 C C . ARG A 1 481 ? 9.404 -0.858 -25.983 1.00 43.12 481 ARG A C 1
ATOM 3640 O O . ARG A 1 481 ? 8.894 -0.975 -27.096 1.00 43.12 481 ARG A O 1
ATOM 3647 N N . CYS A 1 482 ? 9.657 -1.904 -25.190 1.00 43.56 482 CYS A N 1
ATOM 3648 C CA . CYS A 1 482 ? 9.277 -3.273 -25.549 1.00 43.56 482 CYS A CA 1
ATOM 3649 C C . CYS A 1 482 ? 7.751 -3.455 -25.536 1.00 43.56 482 CYS A C 1
ATOM 3651 O O . CYS A 1 482 ? 7.192 -3.917 -26.528 1.00 43.56 482 CYS A O 1
ATOM 3653 N N . SER A 1 483 ? 7.062 -3.019 -24.471 1.00 49.88 483 SER A N 1
ATOM 3654 C CA . SER A 1 483 ? 5.604 -3.195 -24.339 1.00 49.88 483 SER A CA 1
ATOM 3655 C C . SER A 1 483 ? 4.802 -2.607 -25.499 1.00 49.88 483 SER A C 1
ATOM 3657 O O . SER A 1 483 ? 4.011 -3.319 -26.116 1.00 49.88 483 SER A O 1
ATOM 3659 N N . MET A 1 484 ? 5.015 -1.329 -25.835 1.00 44.00 484 MET A N 1
ATOM 3660 C CA . MET A 1 484 ? 4.179 -0.669 -26.846 1.00 44.00 484 MET A CA 1
ATOM 3661 C C . MET A 1 484 ? 4.400 -1.238 -28.252 1.00 44.00 484 MET A C 1
ATOM 3663 O O . MET A 1 484 ? 3.435 -1.397 -28.991 1.00 44.00 484 MET A O 1
ATOM 3667 N N . ARG A 1 485 ? 5.634 -1.624 -28.617 1.00 46.75 485 ARG A N 1
ATOM 3668 C CA . ARG A 1 485 ? 5.922 -2.213 -29.940 1.00 46.75 485 ARG A CA 1
ATOM 3669 C C . ARG A 1 485 ? 5.315 -3.605 -30.145 1.00 46.75 485 ARG A C 1
ATOM 3671 O O . ARG A 1 485 ? 5.056 -3.962 -31.290 1.00 46.75 485 ARG A O 1
ATOM 3678 N N . VAL A 1 486 ? 5.092 -4.379 -29.079 1.00 47.50 486 VAL A N 1
ATOM 3679 C CA . VAL A 1 486 ? 4.418 -5.687 -29.175 1.00 47.50 486 VAL A CA 1
ATOM 3680 C C . VAL A 1 486 ? 2.898 -5.515 -29.184 1.00 47.50 486 VAL A C 1
ATOM 3682 O O . VAL A 1 486 ? 2.244 -6.031 -30.088 1.00 47.50 486 VAL A O 1
ATOM 3685 N N . CYS A 1 487 ? 2.343 -4.716 -28.264 1.00 46.34 487 CYS A N 1
ATOM 3686 C CA . CYS A 1 487 ? 0.897 -4.465 -28.205 1.00 46.34 487 CYS A CA 1
ATOM 3687 C C . CYS A 1 487 ? 0.379 -3.837 -29.512 1.00 46.34 487 CYS A C 1
ATOM 3689 O O . CYS A 1 487 ? -0.585 -4.337 -30.091 1.00 46.34 487 CYS A O 1
ATOM 3691 N N . ALA A 1 488 ? 1.077 -2.822 -30.041 1.00 48.12 488 ALA A N 1
ATOM 3692 C CA . ALA A 1 488 ? 0.698 -2.129 -31.277 1.00 48.12 488 ALA A CA 1
ATOM 3693 C C . ALA A 1 488 ? 0.770 -2.992 -32.549 1.00 48.12 488 ALA A C 1
ATOM 3695 O O . ALA A 1 488 ? 0.213 -2.616 -33.576 1.00 48.12 488 ALA A O 1
ATOM 3696 N N . ARG A 1 489 ? 1.435 -4.155 -32.502 1.00 48.34 489 ARG A N 1
ATOM 3697 C CA . ARG A 1 489 ? 1.454 -5.117 -33.615 1.00 48.34 489 ARG A CA 1
ATOM 3698 C C . ARG A 1 489 ? 0.319 -6.143 -33.552 1.00 48.34 489 ARG A C 1
ATOM 3700 O O . ARG A 1 489 ? -0.003 -6.708 -34.595 1.00 48.34 489 ARG A O 1
ATOM 3707 N N . ARG A 1 490 ? -0.273 -6.387 -32.373 1.00 51.06 490 ARG A N 1
ATOM 3708 C CA . ARG A 1 490 ? -1.344 -7.384 -32.171 1.00 51.06 490 ARG A CA 1
ATOM 3709 C C . ARG A 1 490 ? -2.744 -6.759 -32.090 1.00 51.06 490 ARG A C 1
ATOM 3711 O O . ARG A 1 490 ? -3.635 -7.209 -32.802 1.00 51.06 490 ARG A O 1
ATOM 3718 N N . CYS A 1 491 ? -2.945 -5.703 -31.302 1.00 46.12 491 CYS A N 1
ATOM 3719 C CA . CYS A 1 491 ? -4.275 -5.110 -31.095 1.00 46.12 491 CYS A CA 1
ATOM 3720 C C . CYS A 1 491 ? -4.569 -4.002 -32.122 1.00 46.12 491 CYS A C 1
ATOM 3722 O O . CYS A 1 491 ? -4.385 -2.825 -31.839 1.00 46.12 491 CYS A O 1
ATOM 3724 N N . ARG A 1 492 ? -5.020 -4.360 -33.332 1.00 38.62 492 ARG A N 1
ATOM 3725 C CA . ARG A 1 492 ? -5.257 -3.393 -34.431 1.00 38.62 492 ARG A CA 1
ATOM 3726 C C . ARG A 1 492 ? -6.527 -2.525 -34.309 1.00 38.62 492 ARG A C 1
ATOM 3728 O O . ARG A 1 492 ? -6.787 -1.748 -35.222 1.00 38.62 492 ARG A O 1
ATOM 3735 N N . ARG A 1 493 ? -7.338 -2.675 -33.254 1.00 38.50 493 ARG A N 1
ATOM 3736 C CA . ARG A 1 493 ? -8.688 -2.072 -33.151 1.00 38.50 493 ARG A CA 1
ATOM 3737 C C . ARG A 1 493 ? -9.027 -1.394 -31.815 1.00 38.50 493 ARG A C 1
ATOM 3739 O O . ARG A 1 493 ? -10.139 -0.909 -31.683 1.00 38.50 493 ARG A O 1
ATOM 3746 N N . THR A 1 494 ? -8.110 -1.343 -30.849 1.00 42.38 494 THR A N 1
ATOM 3747 C CA . THR A 1 494 ? -8.424 -0.916 -29.470 1.00 42.38 494 THR A CA 1
ATOM 3748 C C . THR A 1 494 ? -7.502 0.233 -29.041 1.00 42.38 494 THR A C 1
ATOM 3750 O O . THR A 1 494 ? -6.284 0.091 -29.198 1.00 42.38 494 THR A O 1
ATOM 3753 N N . PRO A 1 495 ? -8.014 1.349 -28.482 1.00 47.34 495 PRO A N 1
ATOM 3754 C CA . PRO A 1 495 ? -7.178 2.433 -27.965 1.00 47.34 495 PRO A CA 1
ATOM 3755 C C . PRO A 1 495 ? -6.136 1.945 -26.945 1.00 47.34 495 PRO A C 1
ATOM 3757 O O . PRO A 1 495 ? -6.458 1.329 -25.928 1.00 47.34 495 PRO A O 1
ATOM 3760 N N . PHE A 1 496 ? -4.859 2.209 -27.230 1.00 53.25 496 PHE A N 1
ATOM 3761 C CA . PHE A 1 496 ? -3.751 1.710 -26.414 1.00 53.25 496 PHE A CA 1
ATOM 3762 C C . PHE A 1 496 ? -3.681 2.377 -25.034 1.00 53.25 496 PHE A C 1
ATOM 3764 O O . PHE A 1 496 ? -4.064 3.541 -24.888 1.00 53.25 496 PHE A O 1
ATOM 3771 N N . PRO A 1 497 ? -3.094 1.696 -24.028 1.00 45.72 497 PRO A N 1
ATOM 3772 C CA . PRO A 1 497 ? -2.747 2.328 -22.767 1.00 45.72 497 PRO A CA 1
ATOM 3773 C C . PRO A 1 497 ? -1.947 3.613 -22.976 1.00 45.72 497 PRO A C 1
ATOM 3775 O O . PRO A 1 497 ? -0.885 3.583 -23.601 1.00 45.72 497 PRO A O 1
ATOM 3778 N N . GLY A 1 498 ? -2.384 4.702 -22.332 1.00 42.28 498 GLY A N 1
ATOM 3779 C CA . GLY A 1 498 ? -1.540 5.882 -22.109 1.00 42.28 498 GLY A CA 1
ATOM 3780 C C . GLY A 1 498 ? -0.233 5.487 -21.413 1.00 42.28 498 GLY A C 1
ATOM 3781 O O . GLY A 1 498 ? 0.811 6.093 -21.644 1.00 42.28 498 GLY A O 1
ATOM 3782 N N . GLY A 1 499 ? -0.259 4.375 -20.665 1.00 41.75 499 GLY A N 1
ATOM 3783 C CA . GLY A 1 499 ? 0.815 3.385 -20.754 1.00 41.75 499 GLY A CA 1
ATOM 3784 C C . GLY A 1 499 ? 0.799 2.338 -19.646 1.00 41.75 499 GLY A C 1
ATOM 3785 O O . GLY A 1 499 ? -0.147 2.228 -18.869 1.00 41.75 499 GLY A O 1
ATOM 3786 N N . CYS A 1 500 ? 1.882 1.565 -19.549 1.00 38.66 500 CYS A N 1
ATOM 3787 C CA . CYS A 1 500 ? 2.115 0.643 -18.433 1.00 38.66 500 CYS A CA 1
ATOM 3788 C C . CYS A 1 500 ? 3.178 1.200 -17.464 1.00 38.66 500 CYS A C 1
ATOM 3790 O O . CYS A 1 500 ? 4.146 1.807 -17.928 1.00 38.66 500 CYS A O 1
ATOM 3792 N N . TRP A 1 501 ? 3.108 0.894 -16.163 1.00 38.50 501 TRP A N 1
ATOM 3793 C CA . TRP A 1 501 ? 4.218 1.072 -15.196 1.00 38.50 501 TRP A CA 1
ATOM 3794 C C . TRP A 1 501 ? 4.545 -0.263 -14.484 1.00 38.50 501 TRP A C 1
ATOM 3796 O O . TRP A 1 501 ? 3.680 -1.138 -14.412 1.00 38.50 501 TRP A O 1
ATOM 3806 N N . PRO A 1 502 ? 5.774 -0.464 -13.957 1.00 35.94 502 PRO A N 1
ATOM 3807 C CA . PRO A 1 502 ? 6.159 -1.698 -13.289 1.00 35.94 502 PRO A CA 1
ATOM 3808 C C . PRO A 1 502 ? 5.756 -1.669 -11.807 1.00 35.94 502 PRO A C 1
ATOM 3810 O O . PRO A 1 502 ? 5.884 -0.646 -11.137 1.00 35.94 502 PRO A O 1
ATOM 3813 N N . SER A 1 503 ? 5.349 -2.817 -11.277 1.00 40.19 503 SER A N 1
ATOM 3814 C CA . SER A 1 503 ? 5.059 -3.041 -9.861 1.00 40.19 503 SER A CA 1
ATOM 3815 C C . SER A 1 503 ? 5.767 -4.301 -9.357 1.00 40.19 503 SER A C 1
ATOM 3817 O O . SER A 1 503 ? 6.115 -5.189 -10.131 1.00 40.19 503 SER A O 1
ATOM 3819 N N . LYS A 1 504 ? 5.948 -4.413 -8.035 1.00 32.38 504 LYS A N 1
ATOM 3820 C CA . LYS A 1 504 ? 6.407 -5.657 -7.391 1.00 32.38 504 LYS A CA 1
ATOM 3821 C C . LYS A 1 504 ? 5.276 -6.689 -7.216 1.00 32.38 504 LYS A C 1
ATOM 3823 O O . LYS A 1 504 ? 5.577 -7.860 -7.005 1.00 32.38 504 LYS A O 1
ATOM 3828 N N . ARG A 1 505 ? 3.997 -6.275 -7.267 1.00 34.00 505 ARG A N 1
ATOM 3829 C CA . ARG A 1 505 ? 2.782 -7.123 -7.167 1.00 34.00 505 ARG A CA 1
ATOM 3830 C C . ARG A 1 505 ? 1.592 -6.471 -7.897 1.00 34.00 505 ARG A C 1
ATOM 3832 O O . ARG A 1 505 ? 1.488 -5.245 -7.898 1.00 34.00 505 ARG A O 1
ATOM 3839 N N . SER A 1 506 ? 0.678 -7.260 -8.459 1.00 35.59 506 SER A N 1
ATOM 3840 C CA . SER A 1 506 ? -0.593 -6.770 -9.020 1.00 35.59 506 SER A CA 1
ATOM 3841 C C . SER A 1 506 ? -1.556 -6.239 -7.936 1.00 35.59 506 SER A C 1
ATOM 3843 O O . SER A 1 506 ? -1.481 -6.660 -6.770 1.00 35.59 506 SER A O 1
ATOM 3845 N N . PRO A 1 507 ? -2.486 -5.324 -8.276 1.00 33.50 507 PRO A N 1
ATOM 3846 C CA . PRO A 1 507 ? -3.581 -4.937 -7.389 1.00 33.50 507 PRO A CA 1
ATOM 3847 C C . PRO A 1 507 ? -4.593 -6.083 -7.223 1.00 33.50 507 PRO A C 1
ATOM 3849 O O . PRO A 1 507 ? -5.435 -6.326 -8.081 1.00 33.50 507 PRO A O 1
ATOM 3852 N N . ARG A 1 508 ? -4.552 -6.790 -6.086 1.00 37.69 508 ARG A N 1
ATOM 3853 C CA . ARG A 1 508 ? -5.595 -7.778 -5.741 1.00 37.69 508 ARG A CA 1
ATOM 3854 C C . ARG A 1 508 ? -6.954 -7.080 -5.518 1.00 37.69 508 ARG A C 1
ATOM 3856 O O . ARG A 1 508 ? -6.952 -5.957 -5.008 1.00 37.69 508 ARG A O 1
ATOM 3863 N N . PRO A 1 509 ? -8.107 -7.744 -5.768 1.00 31.52 509 PRO A N 1
ATOM 3864 C CA . PRO A 1 509 ? -9.440 -7.120 -5.728 1.00 31.52 509 PRO A CA 1
ATOM 3865 C C . PRO A 1 509 ? -9.746 -6.266 -4.483 1.00 31.52 509 PRO A C 1
ATOM 3867 O O . PRO A 1 509 ? -10.312 -5.185 -4.610 1.00 31.52 509 PRO A O 1
ATOM 3870 N N . ARG A 1 510 ? -9.271 -6.683 -3.297 1.00 31.83 510 ARG A N 1
ATOM 3871 C CA . ARG A 1 510 ? -9.403 -5.957 -2.013 1.00 31.83 510 ARG A CA 1
ATOM 3872 C C . ARG A 1 510 ? -8.673 -4.589 -1.932 1.00 31.83 510 ARG A C 1
ATOM 3874 O O . ARG A 1 510 ? -8.698 -3.973 -0.869 1.00 31.83 510 ARG A O 1
ATOM 3881 N N . ARG A 1 511 ? -7.974 -4.106 -2.974 1.00 26.16 511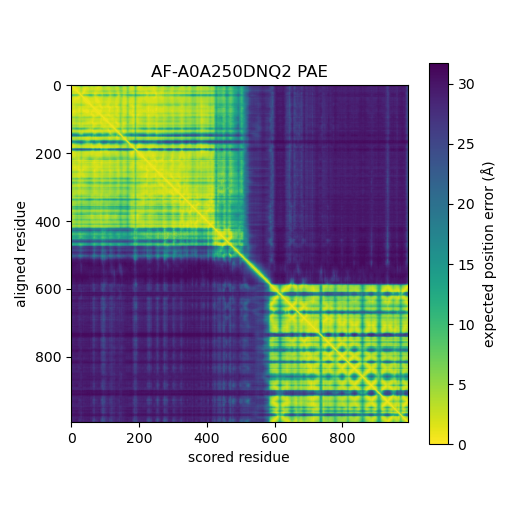 ARG A N 1
ATOM 3882 C CA . ARG A 1 511 ? -7.270 -2.796 -2.987 1.00 26.16 511 ARG A CA 1
ATOM 3883 C C . ARG A 1 511 ? -7.383 -2.043 -4.328 1.00 26.16 511 ARG A C 1
ATOM 3885 O O . ARG A 1 511 ? -6.368 -1.727 -4.947 1.00 26.16 511 ARG A O 1
ATOM 3892 N N . LYS A 1 512 ? -8.604 -1.688 -4.751 1.00 27.66 512 LYS A N 1
ATOM 3893 C CA . LYS A 1 512 ? -8.820 -0.780 -5.904 1.00 27.66 512 LYS A CA 1
ATOM 3894 C C . LYS A 1 512 ? -8.682 0.722 -5.575 1.00 27.66 512 LYS A C 1
ATOM 3896 O O . LYS A 1 512 ? -8.385 1.498 -6.472 1.00 27.66 512 LYS A O 1
ATOM 3901 N N . SER A 1 513 ? -8.814 1.139 -4.311 1.00 25.06 513 SER A N 1
ATOM 3902 C CA . SER A 1 513 ? -8.797 2.563 -3.912 1.00 25.06 513 SER A CA 1
ATOM 3903 C C . SER A 1 513 ? -7.408 3.208 -3.764 1.00 25.06 513 SER A C 1
ATOM 3905 O O . SER A 1 513 ? -7.311 4.431 -3.743 1.00 25.06 513 SER A O 1
ATOM 3907 N N . ARG A 1 514 ? -6.318 2.428 -3.657 1.00 25.70 514 ARG A N 1
ATOM 3908 C CA . ARG A 1 514 ? -4.989 2.942 -3.244 1.00 25.70 514 ARG A CA 1
ATOM 3909 C C . ARG A 1 514 ? -3.870 2.738 -4.277 1.00 25.70 514 ARG A C 1
ATOM 3911 O O . ARG A 1 514 ? -2.766 2.345 -3.912 1.00 25.70 514 ARG A O 1
ATOM 3918 N N . TRP A 1 515 ? -4.159 3.021 -5.552 1.00 25.22 515 TRP A N 1
ATOM 3919 C CA . TRP A 1 515 ? -3.165 3.101 -6.638 1.00 25.22 515 TRP A CA 1
ATOM 3920 C C . TRP A 1 515 ? -3.462 4.247 -7.626 1.00 25.22 515 TRP A C 1
ATOM 3922 O O . TRP A 1 515 ? -3.969 4.041 -8.726 1.00 25.22 515 TRP A O 1
ATOM 3932 N N . ARG A 1 516 ? -3.065 5.468 -7.258 1.00 24.31 516 ARG A N 1
ATOM 3933 C CA . ARG A 1 516 ? -2.697 6.531 -8.209 1.00 24.31 516 ARG A CA 1
ATOM 3934 C C . ARG A 1 516 ? -1.267 6.959 -7.875 1.00 24.31 516 ARG A C 1
ATOM 3936 O O . ARG A 1 516 ? -0.916 7.000 -6.701 1.00 24.31 516 ARG A O 1
ATOM 3943 N N . GLY A 1 517 ? -0.441 7.249 -8.881 1.00 26.55 517 GLY A N 1
ATOM 3944 C CA . GLY A 1 517 ? 0.907 7.792 -8.652 1.00 26.55 517 GLY A CA 1
ATOM 3945 C C . GLY A 1 517 ? 2.086 6.809 -8.672 1.00 26.55 517 GLY A C 1
ATOM 3946 O O . GLY A 1 517 ? 3.140 7.160 -8.145 1.00 26.55 517 GLY A O 1
ATOM 3947 N N . PHE A 1 518 ? 1.981 5.643 -9.328 1.00 21.70 518 PHE A N 1
ATOM 3948 C CA . PHE A 1 518 ? 3.187 4.999 -9.872 1.00 21.70 518 PHE A CA 1
ATOM 3949 C C . PHE A 1 518 ? 3.182 4.975 -11.401 1.00 21.70 518 PHE A C 1
ATOM 3951 O O . PHE A 1 518 ? 2.325 4.316 -11.987 1.00 21.70 518 PHE A O 1
ATOM 3958 N N . TRP A 1 519 ? 4.161 5.768 -11.914 1.00 20.94 519 TRP A N 1
ATOM 3959 C CA . TRP A 1 519 ? 5.427 6.869 -14.235 1.00 20.94 519 TRP A CA 1
ATOM 3960 C C . TRP A 1 519 ? 6.977 7.326 -14.392 1.00 20.94 519 TRP A C 1
ATOM 3962 O O . TRP A 1 519 ? 7.386 8.372 -13.877 1.00 20.94 519 TRP A O 1
ATOM 3972 N N . ARG A 1 520 ? 7.822 6.808 -15.304 1.00 25.98 520 ARG A N 1
ATOM 3973 C CA . ARG A 1 520 ? 8.320 5.441 -15.582 1.00 25.98 520 ARG A CA 1
ATOM 3974 C C . ARG A 1 520 ? 9.676 5.597 -16.335 1.00 25.98 520 ARG A C 1
ATOM 3976 O O . ARG A 1 520 ? 10.236 6.689 -16.336 1.00 25.98 520 ARG A O 1
ATOM 3983 N N . ASN A 1 521 ? 10.103 4.552 -17.061 1.00 25.25 521 ASN A N 1
ATOM 3984 C CA . ASN A 1 521 ? 11.171 4.506 -18.086 1.00 25.25 521 ASN A CA 1
ATOM 3985 C C . ASN A 1 521 ? 12.617 4.569 -17.538 1.00 25.25 521 ASN A C 1
ATOM 3987 O O . ASN A 1 521 ? 12.834 5.101 -16.459 1.00 25.25 521 ASN A O 1
ATOM 3991 N N . GLY A 1 522 ? 13.636 4.011 -18.214 1.00 22.70 522 GLY A N 1
ATOM 3992 C CA . GLY A 1 522 ? 13.621 3.056 -19.345 1.00 22.70 522 GLY A CA 1
ATOM 3993 C C . GLY A 1 522 ? 14.990 2.928 -20.056 1.00 22.70 522 GLY A C 1
ATOM 3994 O O . GLY A 1 522 ? 15.489 3.918 -20.570 1.00 22.70 522 GLY A O 1
ATOM 3995 N N . CYS A 1 523 ? 15.588 1.728 -20.102 1.00 22.80 523 CYS A N 1
ATOM 3996 C CA . CYS A 1 523 ? 17.008 1.507 -20.458 1.00 22.80 523 CYS A CA 1
ATOM 3997 C C . CYS A 1 523 ? 17.352 1.400 -21.964 1.00 22.80 523 CYS A C 1
ATOM 3999 O O . CYS A 1 523 ? 16.519 0.975 -22.767 1.00 22.80 523 CYS A O 1
ATOM 4001 N N . ALA A 1 524 ? 18.638 1.634 -22.283 1.00 27.02 524 ALA A N 1
ATOM 4002 C CA . ALA A 1 524 ? 19.393 1.179 -23.468 1.00 27.02 524 ALA A CA 1
ATOM 4003 C C . ALA A 1 524 ? 20.917 1.405 -23.240 1.00 27.02 524 ALA A C 1
ATOM 4005 O O . ALA A 1 524 ? 21.244 2.307 -22.477 1.00 27.02 524 ALA A O 1
ATOM 4006 N N . THR A 1 525 ? 21.910 0.713 -23.831 1.00 23.36 525 THR A N 1
ATOM 4007 C CA . THR A 1 525 ? 22.028 -0.652 -24.416 1.00 23.36 525 THR A CA 1
ATOM 4008 C C . THR A 1 525 ? 23.525 -1.006 -24.607 1.00 23.36 525 THR A C 1
ATOM 4010 O O . THR A 1 525 ? 24.235 -0.235 -25.246 1.00 23.36 525 THR A O 1
ATOM 4013 N N . GLY A 1 526 ? 23.976 -2.202 -24.193 1.00 21.97 526 GLY A N 1
ATOM 4014 C CA . GLY A 1 526 ? 25.318 -2.760 -24.500 1.00 21.97 526 GLY A CA 1
ATOM 4015 C C . GLY A 1 526 ? 26.392 -2.536 -23.415 1.00 21.97 526 GLY A C 1
ATOM 4016 O O . GLY A 1 526 ? 26.241 -1.644 -22.591 1.00 21.97 526 GLY A O 1
ATOM 4017 N N . ARG A 1 527 ? 27.482 -3.321 -23.330 1.00 22.28 527 ARG A N 1
ATOM 4018 C CA . ARG A 1 527 ? 27.909 -4.532 -24.084 1.00 22.28 527 ARG A CA 1
ATOM 4019 C C . ARG A 1 527 ? 28.470 -5.611 -23.120 1.00 22.28 527 ARG A C 1
ATOM 4021 O O . ARG A 1 527 ? 28.592 -5.386 -21.924 1.00 22.28 527 ARG A O 1
ATOM 4028 N N . SER A 1 528 ? 28.760 -6.801 -23.647 1.00 21.73 528 SER A N 1
ATOM 4029 C CA . SER A 1 528 ? 29.102 -8.041 -22.921 1.00 21.73 528 SER A CA 1
ATOM 4030 C C . SER A 1 528 ? 30.597 -8.267 -22.634 1.00 21.73 528 SER A C 1
ATOM 4032 O O . SER A 1 528 ? 31.403 -7.996 -23.523 1.00 21.73 528 SER A O 1
ATOM 4034 N N . ARG A 1 529 ? 30.928 -8.975 -21.536 1.00 22.62 529 ARG A N 1
ATOM 4035 C CA . ARG A 1 529 ? 31.617 -10.302 -21.533 1.00 22.62 529 ARG A CA 1
ATOM 4036 C C . ARG A 1 529 ? 31.727 -10.902 -20.100 1.00 22.62 529 ARG A C 1
ATOM 4038 O O . ARG A 1 529 ? 31.515 -10.159 -19.146 1.00 22.62 529 ARG A O 1
ATOM 4045 N N . PRO A 1 530 ? 31.974 -12.224 -19.932 1.00 29.91 530 PRO A N 1
ATOM 4046 C CA . PRO A 1 530 ? 31.919 -12.917 -18.632 1.00 29.91 530 PRO A CA 1
ATOM 4047 C C . PRO A 1 530 ? 33.300 -13.265 -18.032 1.00 29.91 530 PRO A C 1
ATOM 4049 O O . PRO A 1 530 ? 34.268 -13.424 -18.771 1.00 29.91 530 PRO A O 1
ATOM 4052 N N . CYS A 1 531 ? 33.370 -13.501 -16.713 1.00 20.86 531 CYS A N 1
ATOM 4053 C CA . CYS A 1 531 ? 34.421 -14.320 -16.082 1.00 20.86 531 CYS A CA 1
ATOM 4054 C C . CYS A 1 531 ? 33.938 -14.965 -14.756 1.00 20.86 531 CYS A C 1
ATOM 4056 O O . CYS A 1 531 ? 32.781 -14.798 -14.376 1.00 20.86 531 CYS A O 1
ATOM 4058 N N . SER A 1 532 ? 34.780 -15.781 -14.110 1.00 21.31 532 SER A N 1
ATOM 4059 C CA . SER A 1 532 ? 34.362 -16.992 -13.373 1.00 21.31 532 SER A CA 1
ATOM 4060 C C . SER A 1 532 ? 34.724 -17.086 -11.871 1.00 21.31 532 SER A C 1
ATOM 4062 O O . SER A 1 532 ? 35.623 -16.396 -11.406 1.00 21.31 532 SER A O 1
ATOM 4064 N N . ARG A 1 533 ? 34.113 -18.090 -11.202 1.00 22.42 533 ARG A N 1
ATOM 4065 C CA . ARG A 1 533 ? 34.538 -18.823 -9.972 1.00 22.42 533 ARG A CA 1
ATOM 4066 C C . ARG A 1 533 ? 34.237 -18.239 -8.565 1.00 22.42 533 ARG A C 1
ATOM 4068 O O . ARG A 1 533 ? 33.998 -17.057 -8.370 1.00 22.42 533 ARG A O 1
ATOM 4075 N N . ARG A 1 534 ? 34.161 -19.185 -7.608 1.00 20.84 534 ARG A N 1
ATOM 4076 C CA . ARG A 1 534 ? 33.976 -19.092 -6.129 1.00 20.84 534 ARG A CA 1
ATOM 4077 C C . ARG A 1 534 ? 35.378 -19.147 -5.429 1.00 20.84 534 ARG A C 1
ATOM 4079 O O . ARG A 1 534 ? 36.332 -19.294 -6.195 1.00 20.84 534 ARG A O 1
ATOM 4086 N N . PRO A 1 535 ? 35.570 -19.179 -4.074 1.00 30.05 535 PRO A N 1
ATOM 4087 C CA . PRO A 1 535 ? 34.608 -19.233 -2.951 1.00 30.05 535 PRO A CA 1
ATOM 4088 C C . PRO A 1 535 ? 34.913 -18.360 -1.687 1.00 30.05 535 PRO A C 1
ATOM 4090 O O . PRO A 1 535 ? 35.837 -17.559 -1.644 1.00 30.05 535 PRO A O 1
ATOM 4093 N N . GLN A 1 536 ? 34.066 -18.566 -0.666 1.00 21.77 536 GLN A N 1
ATOM 4094 C CA . GLN A 1 536 ? 34.176 -18.336 0.800 1.00 21.77 536 GLN A CA 1
ATOM 4095 C C . GLN A 1 536 ? 35.481 -18.850 1.481 1.00 21.77 536 GLN A C 1
ATOM 4097 O O . GLN A 1 536 ? 36.237 -19.548 0.805 1.00 21.77 536 GLN A O 1
ATOM 4102 N N . PRO A 1 537 ? 35.678 -18.728 2.830 1.00 41.19 537 PRO A N 1
ATOM 4103 C CA . PRO A 1 537 ? 35.047 -17.865 3.869 1.00 41.19 537 PRO A CA 1
ATOM 4104 C C . PRO A 1 537 ? 36.070 -17.244 4.879 1.00 41.19 537 PRO A C 1
ATOM 4106 O O . PRO A 1 537 ? 37.269 -17.483 4.761 1.00 41.19 537 PRO A O 1
ATOM 4109 N N . ARG A 1 538 ? 35.603 -16.581 5.963 1.00 22.58 538 ARG A N 1
ATOM 4110 C CA . ARG A 1 538 ? 35.982 -16.914 7.371 1.00 22.58 538 ARG A CA 1
ATOM 4111 C C . ARG A 1 538 ? 35.136 -16.185 8.436 1.00 22.58 538 ARG A C 1
ATOM 4113 O O . ARG A 1 538 ? 34.471 -15.201 8.136 1.00 22.58 538 ARG A O 1
ATOM 4120 N N . HIS A 1 539 ? 35.150 -16.722 9.661 1.00 24.44 539 HIS A N 1
ATOM 4121 C CA . HIS A 1 539 ? 34.494 -16.187 10.866 1.00 24.44 539 HIS A CA 1
ATOM 4122 C C . HIS A 1 539 ? 35.467 -15.350 11.711 1.00 24.44 539 HIS A C 1
ATOM 4124 O O . HIS A 1 539 ? 36.653 -15.675 11.739 1.00 24.44 539 HIS A O 1
ATOM 4130 N N . THR A 1 540 ? 34.927 -14.465 12.558 1.00 23.27 540 THR A N 1
ATOM 4131 C CA . THR A 1 540 ? 35.319 -14.404 13.982 1.00 23.27 540 THR A CA 1
ATOM 4132 C C . THR A 1 540 ? 34.181 -13.863 14.851 1.00 23.27 540 THR A C 1
ATOM 4134 O O . THR A 1 540 ? 33.440 -12.971 14.450 1.00 23.27 540 THR A O 1
ATOM 4137 N N . THR A 1 541 ? 34.049 -14.419 16.054 1.00 22.33 541 THR A N 1
ATOM 4138 C CA . THR A 1 541 ? 33.126 -13.996 17.119 1.00 22.33 541 THR A CA 1
ATOM 4139 C C . THR A 1 541 ? 33.888 -13.286 18.234 1.00 22.33 541 THR A C 1
ATOM 4141 O O . THR A 1 541 ? 34.970 -13.743 18.589 1.00 22.33 541 THR A O 1
ATOM 4144 N N . TRP A 1 542 ? 33.276 -12.282 18.863 1.00 21.91 542 TRP A N 1
ATOM 4145 C CA . TRP A 1 542 ? 33.567 -11.863 20.243 1.00 21.91 542 TRP A CA 1
ATOM 4146 C C . TRP A 1 542 ? 32.252 -11.496 20.944 1.00 21.91 542 TRP A C 1
ATOM 4148 O O . TRP A 1 542 ? 31.267 -11.178 20.275 1.00 21.91 542 TRP A O 1
ATOM 4158 N N . ALA A 1 543 ? 32.206 -11.617 22.272 1.00 21.48 543 ALA A N 1
ATOM 4159 C CA . ALA A 1 543 ? 30.976 -11.549 23.064 1.00 21.48 543 ALA A CA 1
ATOM 4160 C C . ALA A 1 543 ? 31.229 -11.001 24.480 1.00 21.48 543 ALA A C 1
ATOM 4162 O O . ALA A 1 543 ? 32.366 -11.038 24.941 1.00 21.48 543 ALA A O 1
ATOM 4163 N N . GLN A 1 544 ? 30.140 -10.617 25.171 1.00 23.08 544 GLN A N 1
ATOM 4164 C CA . GLN A 1 544 ? 30.084 -10.181 26.585 1.00 23.08 544 GLN A CA 1
ATOM 4165 C C . GLN A 1 544 ? 30.815 -8.839 26.860 1.00 23.08 544 GLN A C 1
ATOM 4167 O O . GLN A 1 544 ? 31.709 -8.454 26.120 1.00 23.08 544 GLN A O 1
ATOM 4172 N N . ALA A 1 545 ? 30.475 -8.018 27.860 1.00 22.53 545 ALA A N 1
ATOM 4173 C CA . ALA A 1 545 ? 29.341 -7.963 28.801 1.00 22.53 545 ALA A CA 1
ATOM 4174 C C . ALA A 1 545 ? 28.835 -6.480 28.841 1.00 22.53 545 ALA A C 1
ATOM 4176 O O . ALA A 1 545 ? 29.376 -5.647 28.124 1.00 22.53 545 ALA A O 1
ATOM 4177 N N . ALA A 1 546 ? 27.816 -6.028 29.580 1.00 22.91 546 ALA A N 1
ATOM 4178 C CA . ALA A 1 546 ? 27.361 -6.413 30.915 1.00 22.91 546 ALA A CA 1
ATOM 4179 C C . ALA A 1 546 ? 25.864 -6.115 31.139 1.00 22.91 546 ALA A C 1
ATOM 4181 O O . ALA A 1 546 ? 25.236 -5.387 30.373 1.00 22.91 546 ALA A O 1
ATOM 4182 N N . ALA A 1 547 ? 25.302 -6.668 32.217 1.00 22.33 547 ALA A N 1
ATOM 4183 C CA . ALA A 1 547 ? 23.918 -6.449 32.630 1.00 22.33 547 ALA A CA 1
ATOM 4184 C C . ALA A 1 547 ? 23.837 -5.532 33.861 1.00 22.33 547 ALA A C 1
ATOM 4186 O O . ALA A 1 547 ? 24.623 -5.677 34.794 1.00 22.33 547 ALA A O 1
ATOM 4187 N N . GLY A 1 548 ? 22.836 -4.649 33.894 1.00 22.77 548 GLY A N 1
ATOM 4188 C CA . GLY A 1 548 ? 22.474 -3.845 35.063 1.00 22.77 548 GLY A CA 1
ATOM 4189 C C . GLY A 1 548 ? 20.966 -3.907 35.296 1.00 22.77 548 GLY A C 1
ATOM 4190 O O . GLY A 1 548 ? 20.195 -3.433 34.468 1.00 22.77 548 GLY A O 1
ATOM 4191 N N . ARG A 1 549 ? 20.539 -4.521 36.405 1.00 22.09 549 ARG A N 1
ATOM 4192 C CA . ARG A 1 549 ? 19.135 -4.526 36.851 1.00 22.09 549 ARG A CA 1
ATOM 4193 C C . ARG A 1 549 ? 18.888 -3.335 37.772 1.00 22.09 549 ARG A C 1
ATOM 4195 O O . ARG A 1 549 ? 19.699 -3.126 38.663 1.00 22.09 549 ARG A O 1
ATOM 4202 N N . PHE A 1 550 ? 17.720 -2.703 37.676 1.00 22.39 550 PHE A N 1
ATOM 4203 C CA . PHE A 1 550 ? 16.997 -2.179 38.843 1.00 22.39 550 PHE A CA 1
ATOM 4204 C C . PHE A 1 550 ? 15.481 -2.215 38.584 1.00 22.39 550 PHE A C 1
ATOM 4206 O O . PHE A 1 550 ? 15.050 -2.221 37.432 1.00 22.39 550 PHE A O 1
ATOM 4213 N N . SER A 1 551 ? 14.694 -2.303 39.659 1.00 20.92 551 SER A N 1
ATOM 4214 C CA . SER A 1 551 ? 13.225 -2.432 39.659 1.00 20.92 551 SER A CA 1
ATOM 4215 C C . SER A 1 551 ? 12.587 -1.345 40.552 1.00 20.92 551 SER A C 1
ATOM 4217 O O . SER A 1 551 ? 13.323 -0.696 41.297 1.00 20.92 551 SER A O 1
ATOM 4219 N N . PRO A 1 552 ? 11.262 -1.100 40.477 1.00 34.28 552 PRO A N 1
ATOM 4220 C CA . PRO A 1 552 ? 10.662 0.166 40.915 1.00 34.28 552 PRO A CA 1
ATOM 4221 C C . PRO A 1 552 ? 10.043 0.175 42.329 1.00 34.28 552 PRO A C 1
ATOM 4223 O O . PRO A 1 552 ? 9.667 -0.860 42.872 1.00 34.28 552 PRO A O 1
ATOM 4226 N N . ALA A 1 553 ? 9.806 1.391 42.830 1.00 21.41 553 ALA A N 1
ATOM 4227 C CA . ALA A 1 553 ? 8.795 1.773 43.829 1.00 21.41 553 ALA A CA 1
ATOM 4228 C C . ALA A 1 553 ? 8.135 3.082 43.320 1.00 21.41 553 ALA A C 1
ATOM 4230 O O . ALA A 1 553 ? 8.829 3.856 42.664 1.00 21.41 553 ALA A O 1
ATOM 4231 N N . GLN A 1 554 ? 6.840 3.423 43.416 1.00 24.02 554 GLN A N 1
ATOM 4232 C CA . GLN A 1 554 ? 5.653 3.099 44.241 1.00 24.02 554 GLN A CA 1
ATOM 4233 C C . GLN A 1 554 ? 5.222 4.272 45.150 1.00 24.02 554 GLN A C 1
ATOM 4235 O O . GLN A 1 554 ? 5.907 4.587 46.117 1.00 24.02 554 GLN A O 1
ATOM 4240 N N . SER A 1 555 ? 3.999 4.782 44.909 1.00 22.38 555 SER A N 1
ATOM 4241 C CA . SER A 1 555 ? 3.196 5.692 45.770 1.00 22.38 555 SER A CA 1
ATOM 4242 C C . SER A 1 555 ? 3.754 7.125 45.980 1.00 22.38 555 SER A C 1
ATOM 4244 O O . SER A 1 555 ? 4.904 7.376 45.645 1.00 22.38 555 SER A O 1
ATOM 4246 N N . THR A 1 556 ? 3.002 8.147 46.429 1.00 22.81 556 THR A N 1
ATOM 4247 C CA . THR A 1 556 ? 1.662 8.247 47.079 1.00 22.81 556 THR A CA 1
ATOM 4248 C C . THR A 1 556 ? 0.742 9.332 46.448 1.00 22.81 556 THR A C 1
ATOM 4250 O O . THR A 1 556 ? 1.037 9.864 45.381 1.00 22.81 556 THR A O 1
ATOM 4253 N N . THR A 1 557 ? -0.422 9.620 47.064 1.00 25.25 557 THR A N 1
ATOM 4254 C CA . THR A 1 557 ? -1.535 10.427 46.509 1.00 25.25 557 THR A CA 1
ATOM 4255 C C . THR A 1 557 ? -2.122 11.437 47.515 1.00 25.25 557 THR A C 1
ATOM 4257 O O . THR A 1 557 ? -2.500 11.025 48.606 1.00 25.25 557 THR A O 1
ATOM 4260 N N . THR A 1 558 ? -2.321 12.700 47.107 1.00 22.38 558 THR A N 1
ATOM 4261 C CA . THR A 1 558 ? -3.224 13.735 47.696 1.00 22.38 558 THR A CA 1
ATOM 4262 C C . THR A 1 558 ? -3.444 14.829 46.624 1.00 22.38 558 THR A C 1
ATOM 4264 O O . THR A 1 558 ? -2.503 15.154 45.909 1.00 22.38 558 THR A O 1
ATOM 4267 N N . LYS A 1 559 ? -4.655 15.276 46.242 1.00 22.73 559 LYS A N 1
ATOM 4268 C CA . LYS A 1 559 ? -5.744 16.014 46.939 1.00 22.73 559 LYS A CA 1
ATOM 4269 C C . LYS A 1 559 ? -5.393 17.452 47.387 1.00 22.73 559 LYS A C 1
ATOM 4271 O O . LYS A 1 559 ? -4.619 17.600 48.318 1.00 22.73 559 LYS A O 1
ATOM 4276 N N . GLU A 1 560 ? -6.029 18.435 46.715 1.00 23.41 560 GLU A N 1
ATOM 4277 C CA . GLU A 1 560 ? -6.905 19.519 47.258 1.00 23.41 560 GLU A CA 1
ATOM 4278 C C . GLU A 1 560 ? -6.348 20.458 48.379 1.00 23.41 560 GLU A C 1
ATOM 4280 O O . GLU A 1 560 ? -5.642 20.008 49.265 1.00 23.41 560 GLU A O 1
ATOM 4285 N N . THR A 1 561 ? -6.622 21.777 48.483 1.00 22.64 561 THR A N 1
ATOM 4286 C CA . THR A 1 561 ? -7.661 22.675 47.901 1.00 22.64 561 THR A CA 1
ATOM 4287 C C . THR A 1 561 ? -7.342 24.180 48.160 1.00 22.64 561 THR A C 1
ATOM 4289 O O . THR A 1 561 ? -6.557 24.459 49.056 1.00 22.64 561 THR A O 1
ATOM 4292 N N . PHE A 1 562 ? -8.067 25.122 47.507 1.00 22.27 562 PHE A N 1
ATOM 4293 C CA . PHE A 1 562 ? -8.286 26.556 47.895 1.00 22.27 562 PHE A CA 1
ATOM 4294 C C . PHE A 1 562 ? -7.063 27.530 47.897 1.00 22.27 562 PHE A C 1
ATOM 4296 O O . PHE A 1 562 ? -5.930 27.106 48.063 1.00 22.27 562 PHE A O 1
ATOM 4303 N N . MET A 1 563 ? -7.189 28.869 47.758 1.00 22.23 563 MET A N 1
ATOM 4304 C CA . MET A 1 563 ? -8.172 29.742 47.062 1.00 22.23 563 MET A CA 1
ATOM 4305 C C . MET A 1 563 ? -7.670 31.212 47.008 1.00 22.23 563 MET A C 1
ATOM 4307 O O . MET A 1 563 ? -7.201 31.688 48.031 1.00 22.23 563 MET A O 1
ATOM 4311 N N . HIS A 1 564 ? -7.949 31.945 45.909 1.00 24.05 564 HIS A N 1
ATOM 4312 C CA . HIS A 1 564 ? -7.957 33.432 45.773 1.00 24.05 564 HIS A CA 1
ATOM 4313 C C . HIS A 1 564 ? -6.646 34.194 46.140 1.00 24.05 564 HIS A C 1
ATOM 4315 O O . HIS A 1 564 ? -5.807 33.716 46.883 1.00 24.05 564 HIS A O 1
ATOM 4321 N N . ASN A 1 565 ? -6.321 35.387 45.629 1.00 23.97 565 ASN A N 1
ATOM 4322 C CA . ASN A 1 565 ? -7.000 36.414 44.812 1.00 23.97 565 ASN A CA 1
ATOM 4323 C C . ASN A 1 565 ? -5.901 37.086 43.914 1.00 23.97 565 ASN A C 1
ATOM 4325 O O . ASN A 1 565 ? -4.729 36.774 44.089 1.00 23.97 565 ASN A O 1
ATOM 4329 N N . HIS A 1 566 ? -6.106 37.993 42.947 1.00 25.73 566 HIS A N 1
ATOM 4330 C CA . HIS A 1 566 ? -7.269 38.761 42.479 1.00 25.73 566 HIS A CA 1
ATOM 4331 C C . HIS A 1 566 ? -7.151 39.065 40.955 1.00 25.73 566 HIS A C 1
ATOM 4333 O O . HIS A 1 566 ? -6.312 38.491 40.264 1.00 25.73 566 HIS A O 1
ATOM 4339 N N . GLY A 1 567 ? -7.988 39.960 40.409 1.00 22.70 567 GLY A N 1
ATOM 4340 C CA . GLY A 1 567 ? -7.913 40.451 39.018 1.00 22.70 567 GLY A CA 1
ATOM 4341 C C . GLY A 1 567 ? -6.833 41.526 38.781 1.00 22.70 567 GLY A C 1
ATOM 4342 O O . GLY A 1 567 ? -6.139 41.911 39.714 1.00 22.70 567 GLY A O 1
ATOM 4343 N N . ARG A 1 568 ? -6.646 42.118 37.589 1.00 25.03 568 ARG A N 1
ATOM 4344 C CA . ARG A 1 568 ? -7.366 42.184 36.281 1.00 25.03 568 ARG A CA 1
ATOM 4345 C C . ARG A 1 568 ? -6.289 42.597 35.225 1.00 25.03 568 ARG A C 1
ATOM 4347 O O . ARG A 1 568 ? -5.306 43.200 35.632 1.00 25.03 568 ARG A O 1
ATOM 4354 N N . LYS A 1 569 ? -6.343 42.394 33.895 1.00 24.94 569 LYS A N 1
ATOM 4355 C CA . LYS A 1 569 ? -7.417 42.412 32.867 1.00 24.94 569 LYS A CA 1
ATOM 4356 C C . LYS A 1 569 ? -6.836 41.899 31.506 1.00 24.94 569 LYS A C 1
ATOM 4358 O O . LYS A 1 569 ? -5.623 41.758 31.401 1.00 24.94 569 LYS A O 1
ATOM 4363 N N . LEU A 1 570 ? -7.682 41.789 30.463 1.00 25.84 570 LEU A N 1
ATOM 4364 C CA . LEU A 1 570 ? -7.399 41.432 29.041 1.00 25.84 570 LEU A CA 1
ATOM 4365 C C . LEU A 1 570 ? -7.145 39.938 28.701 1.00 25.84 570 LEU A C 1
ATOM 4367 O O . LEU A 1 570 ? -6.727 39.157 29.544 1.00 25.84 570 LEU A O 1
ATOM 4371 N N . PHE A 1 571 ? -7.409 39.598 27.424 1.00 25.09 571 PHE A N 1
ATOM 4372 C CA . PHE A 1 571 ? -7.279 38.292 26.732 1.00 25.09 571 PHE A CA 1
ATOM 4373 C C . PHE A 1 571 ? -8.334 37.185 26.966 1.00 25.09 571 PHE A C 1
ATOM 4375 O O . PHE A 1 571 ? -8.014 36.075 27.369 1.00 25.09 571 PHE A O 1
ATOM 4382 N N . LEU A 1 572 ? -9.578 37.467 26.562 1.00 21.53 572 LEU A N 1
ATOM 4383 C CA . LEU A 1 572 ? -10.479 36.628 25.727 1.00 21.53 572 LEU A CA 1
ATOM 4384 C C . LEU A 1 572 ? -11.567 37.601 25.173 1.00 21.53 572 LEU A C 1
ATOM 4386 O O . LEU A 1 572 ? -11.770 38.628 25.828 1.00 21.53 572 LEU A O 1
ATOM 4390 N N . PRO A 1 573 ? -12.218 37.392 24.000 1.00 27.61 573 PRO A N 1
ATOM 4391 C CA . PRO A 1 573 ? -12.661 36.104 23.453 1.00 27.61 573 PRO A CA 1
ATOM 4392 C C . PRO A 1 573 ? -12.266 35.806 21.986 1.00 27.61 573 PRO A C 1
ATOM 4394 O O . PRO A 1 573 ? -12.419 36.646 21.107 1.00 27.61 573 PRO A O 1
ATOM 4397 N N . ILE A 1 574 ? -11.871 34.556 21.700 1.00 27.25 574 ILE A N 1
ATOM 4398 C CA . ILE A 1 574 ? -11.879 33.955 20.338 1.00 27.25 574 ILE A CA 1
ATOM 4399 C C . ILE A 1 574 ? -12.602 32.577 20.346 1.00 27.25 574 ILE A C 1
ATOM 4401 O O . ILE A 1 574 ? -12.731 31.901 19.333 1.00 27.25 574 ILE A O 1
ATOM 4405 N N . SER A 1 575 ? -13.140 32.151 21.495 1.00 27.33 575 SER A N 1
ATOM 4406 C CA . SER A 1 575 ? -13.522 30.752 21.765 1.00 27.33 575 SER A CA 1
ATOM 4407 C C . SER A 1 575 ? -15.007 30.397 21.556 1.00 27.33 575 SER A C 1
ATOM 4409 O O . SER A 1 575 ? -15.423 29.327 21.987 1.00 27.33 575 SER A O 1
ATOM 4411 N N . LEU A 1 576 ? -15.814 31.261 20.927 1.00 25.22 576 LEU A N 1
ATOM 4412 C CA . LEU A 1 576 ? -17.221 30.984 20.582 1.00 25.22 576 LEU A CA 1
ATOM 4413 C C . LEU A 1 576 ? -17.571 31.540 19.187 1.00 25.22 576 LEU A C 1
ATOM 4415 O O . LEU A 1 576 ? -18.118 32.633 19.074 1.00 25.22 576 LEU A O 1
ATOM 4419 N N . ALA A 1 577 ? -17.240 30.793 18.127 1.00 24.50 577 ALA A N 1
ATOM 4420 C CA . ALA A 1 577 ? -17.615 31.133 16.742 1.00 24.50 577 ALA A CA 1
ATOM 4421 C C . ALA A 1 577 ? -17.672 29.921 15.776 1.00 24.50 577 ALA A C 1
ATOM 4423 O O . ALA A 1 577 ? -17.640 30.101 14.563 1.00 24.50 577 ALA A O 1
ATOM 4424 N N . SER A 1 578 ? -17.697 28.684 16.289 1.00 27.55 578 SER A N 1
ATOM 4425 C CA . SER A 1 578 ? -17.451 27.457 15.503 1.00 27.55 578 SER A CA 1
ATOM 4426 C C . SER A 1 578 ? -18.460 26.323 15.745 1.00 27.55 578 SER A C 1
ATOM 4428 O O . SER A 1 578 ? -18.167 25.158 15.485 1.00 27.55 578 SER A O 1
ATOM 4430 N N . LEU A 1 579 ? -19.661 26.656 16.223 1.00 29.48 579 LEU A N 1
ATOM 4431 C CA . LEU A 1 579 ? -20.810 25.748 16.285 1.00 29.48 579 LEU A CA 1
ATOM 4432 C C . LEU A 1 579 ? -21.956 26.330 15.448 1.00 29.48 579 LEU A C 1
ATOM 4434 O O . LEU A 1 579 ? -22.156 27.541 15.447 1.00 29.48 579 LEU A O 1
ATOM 4438 N N . PHE A 1 580 ? -22.693 25.442 14.775 1.00 28.88 580 PHE A N 1
ATOM 4439 C CA . PHE A 1 580 ? -23.734 25.717 13.771 1.00 28.88 580 PHE A CA 1
ATOM 4440 C C . PHE A 1 580 ? -23.249 26.321 12.440 1.00 28.88 580 PHE A C 1
ATOM 4442 O O . PHE A 1 580 ? -23.272 27.527 12.235 1.00 28.88 580 PHE A O 1
ATOM 4449 N N . ILE A 1 581 ? -22.926 25.437 11.488 1.00 28.66 581 ILE A N 1
ATOM 4450 C CA . ILE A 1 581 ? -23.669 25.273 10.220 1.00 28.66 581 ILE A CA 1
ATOM 4451 C C . ILE A 1 581 ? -23.308 23.896 9.630 1.00 28.66 581 ILE A C 1
ATOM 4453 O O . ILE A 1 581 ? -22.137 23.549 9.513 1.00 28.66 581 ILE A O 1
ATOM 4457 N N . GLY A 1 582 ? -24.323 23.110 9.267 1.00 25.27 582 GLY A N 1
ATOM 4458 C CA . GLY A 1 582 ? -24.211 22.013 8.296 1.00 25.27 582 GLY A CA 1
ATOM 4459 C C . GLY A 1 582 ? -24.832 22.470 6.968 1.00 25.27 582 GLY A C 1
ATOM 4460 O O . GLY A 1 582 ? -25.685 23.359 7.005 1.00 25.27 582 GLY A O 1
ATOM 4461 N N . PRO A 1 583 ? -24.439 21.896 5.814 1.00 31.48 583 PRO A N 1
ATOM 4462 C CA . PRO A 1 583 ? -24.566 20.448 5.630 1.00 31.48 583 PRO A CA 1
ATOM 4463 C C . PRO A 1 583 ? -23.356 19.733 4.986 1.00 31.48 583 PRO A C 1
ATOM 4465 O O . PRO A 1 583 ? -22.793 20.184 3.994 1.00 31.48 583 PRO A O 1
ATOM 4468 N N . SER A 1 584 ? -23.027 18.559 5.538 1.00 32.06 584 SER A N 1
ATOM 4469 C CA . SER A 1 584 ? -22.481 17.367 4.847 1.00 32.06 584 SER A CA 1
ATOM 4470 C C . SER A 1 584 ? -21.472 17.539 3.687 1.00 32.06 584 SER A C 1
ATOM 4472 O O . SER A 1 584 ? -21.523 16.807 2.695 1.00 32.06 584 SER A O 1
ATOM 4474 N N . SER A 1 585 ? -20.464 18.402 3.841 1.00 27.08 585 SER A N 1
ATOM 4475 C CA . SER A 1 585 ? -19.234 18.334 3.040 1.00 27.08 585 SER A CA 1
ATOM 4476 C C . SER A 1 585 ? -18.385 17.121 3.454 1.00 27.08 585 SER A C 1
ATOM 4478 O O . SER A 1 585 ? -17.860 17.078 4.567 1.00 27.08 585 SER A O 1
ATOM 4480 N N . TRP A 1 586 ? -18.237 16.128 2.571 1.00 36.47 586 TRP A N 1
ATOM 4481 C CA . TRP A 1 586 ? -17.435 14.925 2.841 1.00 36.47 586 TRP A CA 1
ATOM 4482 C C . TRP A 1 586 ? -15.932 15.231 2.737 1.00 36.47 586 TRP A C 1
ATOM 4484 O O . TRP A 1 586 ? -15.359 15.208 1.648 1.00 36.47 586 TRP A O 1
ATOM 4494 N N . ALA A 1 587 ? -15.304 15.501 3.883 1.00 40.81 587 ALA A N 1
ATOM 4495 C CA . ALA A 1 587 ? -13.877 15.788 4.024 1.00 40.81 587 ALA A CA 1
ATOM 4496 C C . ALA A 1 587 ? -12.984 14.694 3.401 1.00 40.81 587 ALA A C 1
ATOM 4498 O O . ALA A 1 587 ? -12.954 13.552 3.868 1.00 40.81 587 ALA A O 1
ATOM 4499 N N . GLN A 1 588 ? -12.227 15.025 2.348 1.00 56.66 588 GLN A N 1
ATOM 4500 C CA . GLN A 1 588 ? -11.346 14.062 1.675 1.00 56.66 588 GLN A CA 1
ATOM 4501 C C . GLN A 1 588 ? -9.926 14.066 2.267 1.00 56.66 588 GLN A C 1
ATOM 4503 O O . GLN A 1 588 ? -8.973 14.556 1.650 1.00 56.66 588 GLN A O 1
ATOM 4508 N N . SER A 1 589 ? -9.770 13.473 3.448 1.00 76.25 589 SER A N 1
ATOM 4509 C CA . SER A 1 589 ? -8.486 13.408 4.156 1.00 76.25 589 SER A CA 1
ATOM 4510 C C . SER A 1 589 ? -7.484 12.461 3.478 1.00 76.25 589 SER A C 1
ATOM 4512 O O . SER A 1 589 ? -7.798 11.339 3.072 1.00 76.25 589 SER A O 1
ATOM 4514 N N . SER A 1 590 ? -6.238 12.917 3.336 1.00 84.38 590 SER A N 1
ATOM 4515 C CA . SER A 1 590 ? -5.171 12.228 2.605 1.00 84.38 590 SER A CA 1
ATOM 4516 C C . SER A 1 590 ? -3.841 12.276 3.358 1.00 84.38 590 SER A C 1
ATOM 4518 O O . SER A 1 590 ? -3.515 13.270 4.001 1.00 84.38 590 SER A O 1
ATOM 4520 N N . VAL A 1 591 ? -3.042 11.205 3.263 1.00 87.56 591 VAL A N 1
ATOM 4521 C CA . VAL A 1 591 ? -1.691 11.133 3.850 1.00 87.56 591 VAL A CA 1
ATOM 4522 C C . VAL A 1 591 ? -0.706 10.580 2.822 1.00 87.56 591 VAL A C 1
ATOM 4524 O O . VAL A 1 591 ? -0.904 9.494 2.268 1.00 87.56 591 VAL A O 1
ATOM 4527 N N . THR A 1 592 ? 0.364 11.337 2.580 1.00 88.25 592 THR A N 1
ATOM 4528 C CA . THR A 1 592 ? 1.418 11.064 1.598 1.00 88.25 592 THR A CA 1
ATOM 4529 C C . THR A 1 592 ? 2.754 10.839 2.304 1.00 88.25 592 THR A C 1
ATOM 4531 O O . THR A 1 592 ? 3.269 11.747 2.953 1.00 88.25 592 THR A O 1
ATOM 4534 N N . LEU A 1 593 ? 3.335 9.651 2.122 1.00 91.00 593 LEU A N 1
ATOM 4535 C CA . LEU A 1 593 ? 4.759 9.397 2.357 1.00 91.00 593 LEU A CA 1
ATOM 4536 C C . LEU A 1 593 ? 5.541 9.858 1.119 1.00 91.00 593 LEU A C 1
ATOM 4538 O O . LEU A 1 593 ? 5.129 9.545 0.001 1.00 91.00 593 LEU A O 1
ATOM 4542 N N . PHE A 1 594 ? 6.648 10.565 1.315 1.00 92.88 594 PHE A N 1
ATOM 4543 C CA . PHE A 1 594 ? 7.552 11.009 0.253 1.00 92.88 594 PHE A CA 1
ATOM 4544 C C . PHE A 1 594 ? 9.009 10.959 0.729 1.00 92.88 594 PHE A C 1
ATOM 4546 O O . PHE A 1 594 ? 9.278 10.936 1.932 1.00 92.88 594 PHE A O 1
ATOM 4553 N N . GLY A 1 595 ? 9.970 10.970 -0.190 1.00 92.50 595 GLY A N 1
ATOM 4554 C CA . GLY A 1 595 ? 11.372 11.089 0.200 1.00 92.50 595 GLY A CA 1
ATOM 4555 C C . GLY A 1 595 ? 12.362 11.209 -0.946 1.00 92.50 595 GLY A C 1
ATOM 4556 O O . GLY A 1 595 ? 12.026 11.080 -2.124 1.00 92.50 595 GLY A O 1
ATOM 4557 N N . VAL A 1 596 ? 13.611 11.466 -0.569 1.00 92.88 596 VAL A N 1
ATOM 4558 C CA . VAL A 1 596 ? 14.769 11.534 -1.461 1.00 92.88 596 VAL A CA 1
ATOM 4559 C C . VAL A 1 596 ? 15.904 10.735 -0.834 1.00 92.88 596 VAL A C 1
ATOM 4561 O O . VAL A 1 596 ? 16.251 10.944 0.326 1.00 92.88 596 VAL A O 1
ATOM 4564 N N . ILE A 1 597 ? 16.495 9.839 -1.617 1.00 92.00 597 ILE A N 1
ATOM 4565 C CA . ILE A 1 597 ? 17.794 9.223 -1.345 1.00 92.00 597 ILE A CA 1
ATOM 4566 C C . ILE A 1 597 ? 18.751 9.778 -2.391 1.00 92.00 597 ILE A C 1
ATOM 4568 O O . ILE A 1 597 ? 18.519 9.613 -3.589 1.00 92.00 597 ILE A O 1
ATOM 4572 N N . ASP A 1 598 ? 19.806 10.443 -1.948 1.00 92.56 598 ASP A N 1
ATOM 4573 C CA . ASP A 1 598 ? 20.847 10.981 -2.811 1.00 92.56 598 ASP A CA 1
ATOM 4574 C C . ASP A 1 598 ? 22.214 10.600 -2.239 1.00 92.56 598 ASP A C 1
ATOM 4576 O O . ASP A 1 598 ? 22.512 10.908 -1.085 1.00 92.56 598 ASP A O 1
ATOM 4580 N N . ILE A 1 599 ? 23.009 9.879 -3.029 1.00 91.25 599 ILE A N 1
ATOM 4581 C CA . ILE A 1 599 ? 24.318 9.355 -2.628 1.00 91.25 599 ILE A CA 1
ATOM 4582 C C . ILE A 1 599 ? 25.325 9.701 -3.724 1.00 91.25 599 ILE A C 1
ATOM 4584 O O . ILE A 1 599 ? 25.115 9.372 -4.897 1.00 91.25 599 ILE A O 1
ATOM 4588 N N . SER A 1 600 ? 26.434 10.325 -3.335 1.00 92.19 600 SER A N 1
ATOM 4589 C CA . SER A 1 600 ? 27.559 10.650 -4.211 1.00 92.19 600 SER A CA 1
ATOM 4590 C C . SER A 1 600 ? 28.869 10.045 -3.724 1.00 92.19 600 SER A C 1
ATOM 4592 O O . SER A 1 600 ? 29.086 9.855 -2.529 1.00 92.19 600 SER A O 1
ATOM 4594 N N . VAL A 1 601 ? 29.775 9.797 -4.669 1.00 93.50 601 VAL A N 1
ATOM 4595 C CA . VAL A 1 601 ? 31.212 9.799 -4.397 1.00 93.50 601 VAL A CA 1
ATOM 4596 C C . VAL A 1 601 ? 31.669 11.247 -4.516 1.00 93.50 601 VAL A C 1
ATOM 4598 O O . VAL A 1 601 ? 31.494 11.873 -5.566 1.00 93.50 601 VAL A O 1
ATOM 4601 N N . SER A 1 602 ? 32.245 11.772 -3.441 1.00 92.19 602 SER A N 1
ATOM 4602 C CA . SER A 1 602 ? 32.653 13.167 -3.341 1.00 92.19 602 SER A CA 1
ATOM 4603 C C . SER A 1 602 ? 34.131 13.281 -2.985 1.00 92.19 602 SER A C 1
ATOM 4605 O O . SER A 1 602 ? 34.604 12.643 -2.041 1.00 92.19 602 SER A O 1
ATOM 4607 N N . HIS A 1 603 ? 34.862 14.109 -3.732 1.00 94.69 603 HIS A N 1
ATOM 4608 C CA . HIS A 1 603 ? 36.233 14.502 -3.419 1.00 94.69 603 HIS A CA 1
ATOM 4609 C C . HIS A 1 603 ? 36.269 15.958 -2.958 1.00 94.69 603 HIS A C 1
ATOM 4611 O O . HIS A 1 603 ? 35.815 16.860 -3.665 1.00 94.69 603 HIS A O 1
ATOM 4617 N N . TYR A 1 604 ? 36.852 16.178 -1.786 1.00 93.44 604 TYR A N 1
ATOM 4618 C CA . TYR A 1 604 ? 36.960 17.472 -1.126 1.00 93.44 604 TYR A CA 1
ATOM 4619 C C . TYR A 1 604 ? 38.431 17.839 -0.965 1.00 93.44 604 TYR A C 1
ATOM 4621 O O . TYR A 1 604 ? 39.190 17.050 -0.407 1.00 93.44 604 TYR A O 1
ATOM 4629 N N . GLN A 1 605 ? 38.824 19.040 -1.394 1.00 94.88 605 GLN A N 1
ATOM 4630 C CA . GLN A 1 605 ? 40.183 19.558 -1.235 1.00 94.88 605 GLN A CA 1
ATOM 4631 C C . GLN A 1 605 ? 40.171 20.992 -0.694 1.00 94.88 605 GLN A C 1
ATOM 4633 O O . GLN A 1 605 ? 39.479 21.870 -1.216 1.00 94.88 605 GLN A O 1
ATOM 4638 N N . THR A 1 606 ? 40.992 21.251 0.318 1.00 94.56 606 THR A N 1
ATOM 4639 C CA . THR A 1 606 ? 41.324 22.586 0.825 1.00 94.56 606 THR A CA 1
ATOM 4640 C C . THR A 1 606 ? 42.792 22.896 0.539 1.00 94.56 606 THR A C 1
ATOM 4642 O O . THR A 1 606 ? 43.641 22.004 0.486 1.00 94.56 606 THR A O 1
ATOM 4645 N N . LYS A 1 607 ? 43.105 24.180 0.360 1.00 92.94 607 LYS A N 1
ATOM 4646 C CA . LYS A 1 607 ? 44.472 24.696 0.302 1.00 92.94 607 LYS A CA 1
ATOM 4647 C C . LYS A 1 607 ? 44.606 25.894 1.234 1.00 92.94 607 LYS A C 1
ATOM 4649 O O . LYS A 1 607 ? 43.888 26.882 1.056 1.00 92.94 607 LYS A O 1
ATOM 4654 N N . SER A 1 608 ? 45.550 25.818 2.167 1.00 89.94 608 SER A N 1
ATOM 4655 C CA . SER A 1 608 ? 46.039 26.955 2.953 1.00 89.94 608 SER A CA 1
ATOM 4656 C C . SER A 1 608 ? 47.369 27.454 2.377 1.00 89.94 608 SER A C 1
ATOM 4658 O O . SER A 1 608 ? 48.147 26.667 1.836 1.00 89.94 608 SER A O 1
ATOM 4660 N N . VAL A 1 609 ? 47.659 28.746 2.511 1.00 87.56 609 VAL A N 1
ATOM 4661 C CA . VAL A 1 609 ? 48.978 29.339 2.219 1.00 87.56 609 VAL A CA 1
ATOM 4662 C C . VAL A 1 609 ? 49.597 29.885 3.498 1.00 87.56 609 VAL A C 1
ATOM 4664 O O . VAL A 1 609 ? 48.879 30.199 4.446 1.00 87.56 609 VAL A O 1
ATOM 4667 N N . LEU A 1 610 ? 50.922 29.959 3.534 1.00 80.62 610 LEU A N 1
ATOM 4668 C CA . LEU A 1 610 ? 51.654 30.545 4.652 1.00 80.62 610 LEU A CA 1
ATOM 4669 C C . LEU A 1 610 ? 51.348 32.052 4.738 1.00 80.62 610 LEU A C 1
ATOM 4671 O O . LEU A 1 610 ? 51.349 32.738 3.714 1.00 80.62 610 LEU A O 1
ATOM 4675 N N . SER A 1 611 ? 51.058 32.568 5.932 1.00 71.81 611 SER A N 1
ATOM 4676 C CA . SER A 1 611 ? 50.826 34.002 6.127 1.00 71.81 611 SER A CA 1
ATOM 4677 C C . SER A 1 611 ? 52.130 34.779 5.956 1.00 71.81 611 SER A C 1
ATOM 4679 O O . SER A 1 611 ? 53.165 34.392 6.503 1.00 71.81 611 SER A O 1
ATOM 4681 N N . ALA A 1 612 ? 52.081 35.909 5.247 1.00 62.56 612 ALA A N 1
ATOM 4682 C CA . ALA A 1 612 ? 53.195 36.850 5.226 1.00 62.56 612 ALA A CA 1
ATOM 4683 C C . ALA A 1 612 ? 53.412 37.391 6.651 1.00 62.56 612 ALA A C 1
ATOM 4685 O O . ALA A 1 612 ? 52.469 37.887 7.266 1.00 62.56 612 ALA A O 1
ATOM 4686 N N . GLY A 1 613 ? 54.626 37.236 7.189 1.00 56.38 613 GLY A N 1
ATOM 4687 C CA . GLY A 1 613 ? 54.950 37.610 8.573 1.00 56.38 613 GLY A CA 1
ATOM 4688 C C . GLY A 1 613 ? 55.963 36.703 9.282 1.00 56.38 613 GLY A C 1
ATOM 4689 O O . GLY A 1 613 ? 56.517 37.116 10.296 1.00 56.38 613 GLY A O 1
ATOM 4690 N N . LEU A 1 614 ? 56.256 35.502 8.765 1.00 57.81 614 LEU A N 1
ATOM 4691 C CA . LEU A 1 614 ? 57.396 34.719 9.260 1.00 57.81 614 LEU A CA 1
ATOM 4692 C C . LEU A 1 614 ? 58.731 35.335 8.790 1.00 57.81 614 LEU A C 1
ATOM 4694 O O . LEU A 1 614 ? 58.841 35.692 7.613 1.00 57.81 614 LEU A O 1
ATOM 4698 N N . PRO A 1 615 ? 59.752 35.444 9.663 1.00 56.22 615 PRO A N 1
ATOM 4699 C CA . PRO A 1 615 ? 61.081 35.909 9.274 1.00 56.22 615 PRO A CA 1
ATOM 4700 C C . PRO A 1 615 ? 61.756 34.997 8.244 1.00 56.22 615 PRO A C 1
ATOM 4702 O O . PRO A 1 615 ? 61.560 33.782 8.254 1.00 56.22 615 PRO A O 1
ATOM 4705 N N . TRP A 1 616 ? 62.636 35.571 7.420 1.00 55.19 616 TRP A N 1
ATOM 4706 C CA . TRP A 1 616 ? 63.385 34.863 6.368 1.00 55.19 616 TRP A CA 1
ATOM 4707 C C . TRP A 1 616 ? 64.282 33.720 6.879 1.00 55.19 616 TRP A C 1
ATOM 4709 O O . TRP A 1 616 ? 64.655 32.847 6.103 1.00 55.19 616 TRP A O 1
ATOM 4719 N N . TRP A 1 617 ? 64.613 33.712 8.174 1.00 59.16 617 TRP A N 1
ATOM 4720 C CA . TRP A 1 617 ? 65.392 32.664 8.839 1.00 59.16 617 TRP A CA 1
ATOM 4721 C C . TRP A 1 617 ? 64.542 31.516 9.414 1.00 59.16 617 TRP A C 1
ATOM 4723 O O . TRP A 1 617 ? 65.101 30.566 9.955 1.00 59.16 617 TRP A O 1
ATOM 4733 N N . SER A 1 618 ? 63.206 31.579 9.334 1.00 58.50 618 SER A N 1
ATOM 4734 C CA . SER A 1 618 ? 62.3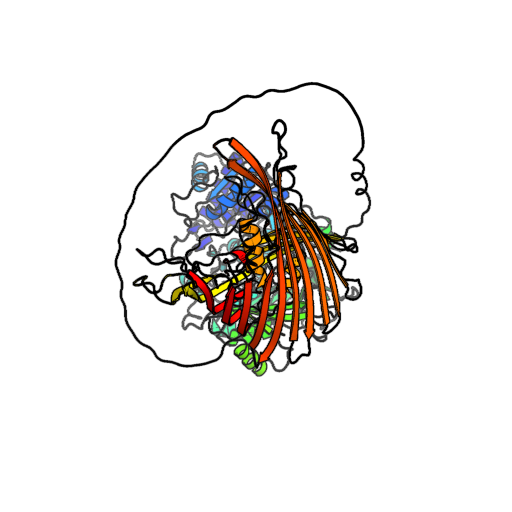08 30.565 9.906 1.00 58.50 618 SER A CA 1
ATOM 4735 C C . SER A 1 618 ? 62.326 29.264 9.076 1.00 58.50 618 SER A C 1
ATOM 4737 O O . SER A 1 618 ? 61.922 29.285 7.910 1.00 58.50 618 SER A O 1
ATOM 4739 N N . PRO A 1 619 ? 62.789 28.121 9.623 1.00 56.03 619 PRO A N 1
ATOM 4740 C CA . PRO A 1 619 ? 63.007 26.916 8.829 1.00 56.03 619 PRO A CA 1
ATOM 4741 C C . PRO A 1 619 ? 61.742 26.059 8.639 1.00 56.03 619 PRO A C 1
ATOM 4743 O O . PRO A 1 619 ? 60.854 26.001 9.485 1.00 56.03 619 PRO A O 1
ATOM 4746 N N . ALA A 1 620 ? 61.734 25.297 7.541 1.00 61.59 620 ALA A N 1
ATOM 4747 C CA . ALA A 1 620 ? 60.909 24.101 7.311 1.00 61.59 620 ALA A CA 1
ATOM 4748 C C . ALA A 1 620 ? 59.366 24.237 7.222 1.00 61.59 620 ALA A C 1
ATOM 4750 O O . ALA A 1 620 ? 58.689 23.212 7.143 1.00 61.59 620 ALA A O 1
ATOM 4751 N N . ALA A 1 621 ? 58.781 25.438 7.146 1.00 67.31 621 ALA A N 1
ATOM 4752 C CA . ALA A 1 621 ? 57.347 25.604 6.857 1.00 67.31 621 ALA A CA 1
ATOM 4753 C C . ALA A 1 621 ? 57.047 25.591 5.333 1.00 67.31 621 ALA A C 1
ATOM 4755 O O . ALA A 1 621 ? 57.523 26.476 4.618 1.00 67.31 621 ALA A O 1
ATOM 4756 N N . PRO A 1 622 ? 56.240 24.649 4.793 1.00 74.19 622 PRO A N 1
ATOM 4757 C CA . PRO A 1 622 ? 55.842 24.675 3.382 1.00 74.19 622 PRO A CA 1
ATOM 4758 C C . PRO A 1 622 ? 55.061 25.942 2.999 1.00 74.19 622 PRO A C 1
ATOM 4760 O O . PRO A 1 622 ? 54.086 26.299 3.650 1.00 74.19 622 PRO A O 1
ATOM 4763 N N . ALA A 1 623 ? 55.390 26.570 1.865 1.00 80.94 623 ALA A N 1
ATOM 4764 C CA . ALA A 1 623 ? 54.704 27.787 1.396 1.00 80.94 623 ALA A CA 1
ATOM 4765 C C . ALA A 1 623 ? 53.175 27.622 1.209 1.00 80.94 623 ALA A C 1
ATOM 4767 O O . ALA A 1 623 ? 52.417 28.595 1.237 1.00 80.94 623 ALA A O 1
ATOM 4768 N N . SER A 1 624 ? 52.697 26.385 1.025 1.00 85.88 624 SER A N 1
ATOM 4769 C CA . SER A 1 624 ? 51.272 26.064 1.079 1.00 85.88 624 SER A CA 1
ATOM 4770 C C . SER A 1 624 ? 51.020 24.602 1.433 1.00 85.88 624 SER A C 1
ATOM 4772 O O . SER A 1 624 ? 51.703 23.725 0.906 1.00 85.88 624 SER A O 1
ATOM 4774 N N . ILE A 1 625 ? 49.983 24.339 2.228 1.00 87.06 625 ILE A N 1
ATOM 4775 C CA . ILE A 1 625 ? 49.501 22.991 2.553 1.00 87.06 625 ILE A CA 1
ATOM 4776 C C . ILE A 1 625 ? 48.210 22.739 1.776 1.00 87.06 625 ILE A C 1
ATOM 4778 O O . ILE A 1 625 ? 47.342 23.610 1.711 1.00 87.06 625 ILE A O 1
ATOM 4782 N N . SER A 1 626 ? 48.056 21.541 1.212 1.00 90.62 626 SER A N 1
ATOM 4783 C CA . SER A 1 626 ? 46.767 21.065 0.695 1.00 90.62 626 SER A CA 1
ATOM 4784 C C . SER A 1 626 ? 46.323 19.837 1.482 1.00 90.62 626 SER A C 1
ATOM 4786 O O . SER A 1 626 ? 47.128 18.943 1.722 1.00 90.62 626 SER A O 1
ATOM 4788 N N . GLN A 1 627 ? 45.053 19.793 1.875 1.00 89.75 627 GLN A N 1
ATOM 4789 C CA . GLN A 1 627 ? 44.430 18.643 2.532 1.00 89.75 627 GLN A CA 1
ATOM 4790 C C . GLN A 1 627 ? 43.245 18.188 1.682 1.00 89.75 627 GLN A C 1
ATOM 4792 O O . GLN A 1 627 ? 42.584 19.008 1.045 1.00 89.75 627 GLN A O 1
ATOM 4797 N N . GLY A 1 628 ? 42.961 16.889 1.644 1.00 92.12 628 GLY A N 1
ATOM 4798 C CA . GLY A 1 628 ? 41.825 16.391 0.881 1.00 92.12 628 GLY A CA 1
ATOM 4799 C C . GLY A 1 628 ? 41.451 14.953 1.193 1.00 92.12 628 GLY A C 1
ATOM 4800 O O . GLY A 1 628 ? 42.251 14.198 1.741 1.00 92.12 628 GLY A O 1
ATOM 4801 N N . ALA A 1 629 ? 40.216 14.595 0.854 1.00 90.88 629 ALA A N 1
ATOM 4802 C CA . ALA A 1 629 ? 39.651 13.271 1.075 1.00 90.88 629 ALA A CA 1
ATOM 4803 C C . ALA A 1 629 ? 38.606 12.940 0.002 1.00 90.88 629 ALA A C 1
ATOM 4805 O O . ALA A 1 629 ? 37.825 13.805 -0.399 1.00 90.88 629 ALA A O 1
ATOM 4806 N N . THR A 1 630 ? 38.562 11.673 -0.411 1.00 91.88 630 THR A N 1
ATOM 4807 C CA . THR A 1 630 ? 37.465 11.102 -1.206 1.00 91.88 630 THR A CA 1
ATOM 4808 C C . THR A 1 630 ? 36.627 10.208 -0.300 1.00 91.88 630 THR A C 1
ATOM 4810 O O . THR A 1 630 ? 37.186 9.383 0.419 1.00 91.88 630 THR A O 1
ATOM 4813 N N . LYS A 1 631 ? 35.302 10.361 -0.320 1.00 88.62 631 LYS A N 1
ATOM 4814 C CA . LYS A 1 631 ? 34.366 9.577 0.502 1.00 88.62 631 LYS A CA 1
ATOM 4815 C C . LYS A 1 631 ? 32.989 9.486 -0.151 1.00 88.62 631 LYS A C 1
ATOM 4817 O O . LYS A 1 631 ? 32.717 10.185 -1.125 1.00 88.62 631 LYS A O 1
ATOM 4822 N N . LEU A 1 632 ? 32.119 8.646 0.406 1.00 86.81 632 LEU A N 1
ATOM 4823 C CA . LEU A 1 632 ? 30.684 8.771 0.166 1.00 86.81 632 LEU A CA 1
ATOM 4824 C C . LEU A 1 632 ? 30.143 10.021 0.877 1.00 86.81 632 LEU A C 1
ATOM 4826 O O . LEU A 1 632 ? 30.671 10.431 1.916 1.00 86.81 632 LEU A O 1
ATOM 4830 N N . ALA A 1 633 ? 29.111 10.630 0.301 1.00 82.88 633 ALA A N 1
ATOM 4831 C CA . ALA A 1 633 ? 28.372 11.725 0.911 1.00 82.88 633 ALA A CA 1
ATOM 4832 C C . ALA A 1 633 ? 26.879 11.636 0.568 1.00 82.88 633 ALA A C 1
ATOM 4834 O O . ALA A 1 633 ? 26.497 11.455 -0.591 1.00 82.88 633 ALA A O 1
ATOM 4835 N N . SER A 1 634 ? 26.032 11.793 1.583 1.00 85.19 634 SER A N 1
ATOM 4836 C CA . SER A 1 634 ? 24.589 11.957 1.410 1.00 85.19 634 SER A CA 1
ATOM 4837 C C . SER A 1 634 ? 24.218 13.370 0.921 1.00 85.19 634 SER A C 1
ATOM 4839 O O . SER A 1 634 ? 24.706 14.374 1.443 1.00 85.19 634 SER A O 1
ATOM 4841 N N . GLY A 1 635 ? 23.286 13.468 -0.033 1.00 82.50 635 GLY A N 1
ATOM 4842 C CA . GLY A 1 635 ? 22.538 14.703 -0.307 1.00 82.50 635 GLY A CA 1
ATOM 4843 C C . GLY A 1 635 ? 23.182 15.750 -1.227 1.00 82.50 635 GLY A C 1
ATOM 4844 O O . GLY A 1 635 ? 22.781 16.912 -1.157 1.00 82.50 635 GLY A O 1
ATOM 4845 N N . ALA A 1 636 ? 24.175 15.403 -2.052 1.00 86.12 636 ALA A N 1
ATOM 4846 C CA . ALA A 1 636 ? 25.000 16.385 -2.769 1.00 86.12 636 ALA A CA 1
ATOM 4847 C C . ALA A 1 636 ? 24.342 17.093 -3.982 1.00 86.12 636 ALA A C 1
ATOM 4849 O O . ALA A 1 636 ? 24.848 18.117 -4.441 1.00 86.12 636 ALA A O 1
ATOM 4850 N N . HIS A 1 637 ? 23.201 16.623 -4.493 1.00 88.75 637 HIS A N 1
ATOM 4851 C CA . HIS A 1 637 ? 22.384 17.337 -5.490 1.00 88.75 637 HIS A CA 1
ATOM 4852 C C . HIS A 1 637 ? 20.996 17.716 -4.952 1.00 88.75 637 HIS A C 1
ATOM 4854 O O . HIS A 1 637 ? 20.380 18.678 -5.415 1.00 88.75 637 HIS A O 1
ATOM 4860 N N . THR A 1 638 ? 20.459 16.971 -3.990 1.00 88.62 638 THR A N 1
ATOM 4861 C CA . THR A 1 638 ? 19.214 17.276 -3.275 1.00 88.62 638 THR A CA 1
ATOM 4862 C C . THR A 1 638 ? 19.281 16.627 -1.893 1.00 88.62 638 THR A C 1
ATOM 4864 O O . THR A 1 638 ? 19.661 15.463 -1.823 1.00 88.62 638 THR A O 1
ATOM 4867 N N . PRO A 1 639 ? 18.892 17.306 -0.795 1.00 88.00 639 PRO A N 1
ATOM 4868 C CA . PRO A 1 639 ? 19.044 16.738 0.542 1.00 88.00 639 PRO A CA 1
ATOM 4869 C C . PRO A 1 639 ? 18.320 15.393 0.687 1.00 88.00 639 PRO A C 1
ATOM 4871 O O . PRO A 1 639 ? 17.115 15.318 0.435 1.00 88.00 639 PRO A O 1
ATOM 4874 N N . SER A 1 640 ? 19.031 14.360 1.145 1.00 89.06 640 SER A N 1
ATOM 4875 C CA . SER A 1 640 ? 18.416 13.084 1.520 1.00 89.06 640 SER A CA 1
ATOM 4876 C C . SER A 1 640 ? 17.473 13.285 2.706 1.00 89.06 640 SER A C 1
ATOM 4878 O O . SER A 1 640 ? 17.858 13.834 3.744 1.00 89.06 640 SER A O 1
ATOM 4880 N N . LEU A 1 641 ? 16.220 12.865 2.545 1.00 90.06 641 LEU A N 1
ATOM 4881 C CA . LEU A 1 641 ? 15.163 13.057 3.534 1.00 90.06 641 LEU A CA 1
ATOM 4882 C C . LEU A 1 641 ? 14.060 12.009 3.396 1.00 90.06 641 LEU A C 1
ATOM 4884 O O . LEU A 1 641 ? 13.799 11.493 2.307 1.00 90.06 641 LEU A O 1
ATOM 4888 N N . LEU A 1 642 ? 13.363 11.764 4.500 1.00 91.00 642 LEU A N 1
ATOM 4889 C CA . LEU A 1 642 ? 12.119 11.001 4.547 1.00 91.00 642 LEU A CA 1
ATOM 4890 C C . LEU A 1 642 ? 11.031 11.893 5.147 1.00 91.00 642 LEU A C 1
ATOM 4892 O O . LEU A 1 642 ? 11.257 12.510 6.185 1.00 91.00 642 LEU A O 1
ATOM 4896 N N . GLY A 1 643 ? 9.860 11.977 4.520 1.00 92.81 643 GLY A N 1
ATOM 4897 C CA . GLY A 1 643 ? 8.799 12.869 4.974 1.00 92.81 643 GLY A CA 1
ATOM 4898 C C . GLY A 1 643 ? 7.398 12.281 4.877 1.00 92.81 643 GLY A C 1
ATOM 4899 O O . GLY A 1 643 ? 7.101 11.431 4.037 1.00 92.81 643 GLY A O 1
ATOM 4900 N N . ILE A 1 644 ? 6.524 12.751 5.763 1.00 93.81 644 ILE A N 1
ATOM 4901 C CA . ILE A 1 644 ? 5.099 12.420 5.788 1.00 93.81 644 ILE A CA 1
ATOM 4902 C C . ILE A 1 644 ? 4.332 13.734 5.850 1.00 93.81 644 ILE A C 1
ATOM 4904 O O . ILE A 1 644 ? 4.597 14.574 6.708 1.00 93.81 644 ILE A O 1
ATOM 4908 N N . ARG A 1 645 ? 3.363 13.909 4.955 1.00 94.06 645 ARG A N 1
ATOM 4909 C CA . ARG A 1 645 ? 2.433 15.041 4.993 1.00 94.06 645 ARG A CA 1
ATOM 4910 C C . ARG A 1 645 ? 0.992 14.561 4.924 1.00 94.06 645 ARG A C 1
ATOM 4912 O O . ARG A 1 645 ? 0.698 13.622 4.181 1.00 94.06 645 ARG A O 1
ATOM 4919 N N . GLY A 1 646 ? 0.115 15.213 5.670 1.00 91.94 646 GLY A N 1
ATOM 4920 C CA . GLY A 1 646 ? -1.328 15.016 5.609 1.00 91.94 646 GLY A CA 1
ATOM 4921 C C . GLY A 1 646 ? -2.038 16.291 5.177 1.00 91.94 646 GLY A C 1
ATOM 4922 O O . GLY A 1 646 ? -1.544 17.387 5.438 1.00 91.94 646 GLY A O 1
ATOM 4923 N N . GLN A 1 647 ? -3.183 16.140 4.521 1.00 90.62 647 GLN A N 1
ATOM 4924 C CA . GLN A 1 647 ? -4.105 17.234 4.229 1.00 90.62 647 GLN A CA 1
ATOM 4925 C C . GLN A 1 647 ? -5.545 16.730 4.323 1.00 90.62 647 GLN A C 1
ATOM 4927 O O . GLN A 1 647 ? -5.863 15.665 3.790 1.00 90.62 647 GLN A O 1
ATOM 4932 N N . GLU A 1 648 ? -6.385 17.513 4.984 1.00 91.62 648 GLU A N 1
ATOM 4933 C CA . GLU A 1 648 ? -7.799 17.281 5.250 1.00 91.62 648 GLU A CA 1
ATOM 4934 C C . GLU A 1 648 ? -8.595 18.480 4.732 1.00 91.62 648 GLU A C 1
ATOM 4936 O O . GLU A 1 648 ? -8.334 19.618 5.117 1.00 91.62 648 GLU A O 1
ATOM 4941 N N . ASP A 1 649 ? -9.523 18.222 3.812 1.00 86.88 649 ASP A N 1
ATOM 4942 C CA . ASP A 1 649 ? -10.462 19.221 3.295 1.00 86.88 649 ASP A CA 1
ATOM 4943 C C . ASP A 1 649 ? -11.547 19.462 4.351 1.00 86.88 649 ASP A C 1
ATOM 4945 O O . ASP A 1 649 ? -12.261 18.533 4.720 1.00 86.88 649 ASP A O 1
ATOM 4949 N N . LEU A 1 650 ? -11.650 20.690 4.858 1.00 86.38 650 LEU A N 1
ATOM 4950 C CA . LEU A 1 650 ? -12.607 21.069 5.900 1.00 86.38 650 LEU A CA 1
ATOM 4951 C C . LEU A 1 650 ? -13.934 21.590 5.318 1.00 86.38 650 LEU A C 1
ATOM 4953 O O . LEU A 1 650 ? -14.805 22.021 6.071 1.00 86.38 650 LEU A O 1
ATOM 4957 N N . GLY A 1 651 ? -14.093 21.580 3.991 1.00 78.38 651 GLY A N 1
ATOM 4958 C CA . GLY A 1 651 ? -15.198 22.239 3.304 1.00 78.38 651 GLY A CA 1
ATOM 4959 C C . GLY A 1 651 ? -14.999 23.755 3.183 1.00 78.38 651 GLY A C 1
ATOM 4960 O O . GLY A 1 651 ? -14.066 24.345 3.726 1.00 78.38 651 GLY A O 1
ATOM 4961 N N . GLY A 1 652 ? -15.856 24.415 2.396 1.00 81.06 652 GLY A N 1
ATOM 4962 C CA . GLY A 1 652 ? -15.800 25.874 2.192 1.00 81.06 652 GLY A CA 1
ATOM 4963 C C . GLY A 1 652 ? -14.506 26.402 1.546 1.00 81.06 652 GLY A C 1
ATOM 4964 O O . GLY A 1 652 ? -14.249 27.603 1.586 1.00 81.06 652 GLY A O 1
ATOM 4965 N N . GLY A 1 653 ? -13.675 25.523 0.976 1.00 83.44 653 GLY A N 1
ATOM 4966 C CA . GLY A 1 653 ? -12.336 25.862 0.486 1.00 83.44 653 GLY A CA 1
ATOM 4967 C C . GLY A 1 653 ? -11.271 25.983 1.584 1.00 83.44 653 GLY A C 1
ATOM 4968 O O . GLY A 1 653 ? -10.171 26.446 1.293 1.00 83.44 653 GLY A O 1
ATOM 4969 N N . LEU A 1 654 ? -11.580 25.586 2.823 1.00 90.50 654 LEU A N 1
ATOM 4970 C CA . LEU A 1 654 ? -10.624 25.463 3.922 1.00 90.50 654 LEU A CA 1
ATOM 4971 C C . LEU A 1 654 ? -9.970 24.075 3.916 1.00 90.50 654 LEU A C 1
ATOM 4973 O O . LEU A 1 654 ? -10.616 23.077 3.608 1.00 90.50 654 LEU A O 1
ATOM 4977 N N . ALA A 1 655 ? -8.706 23.983 4.325 1.00 91.38 655 ALA A N 1
ATOM 4978 C CA . ALA A 1 655 ? -8.048 22.699 4.555 1.00 91.38 655 ALA A CA 1
ATOM 4979 C C . ALA A 1 655 ? -7.034 22.764 5.703 1.00 91.38 655 ALA A C 1
ATOM 4981 O O . ALA A 1 655 ? -6.187 23.663 5.746 1.00 91.38 655 ALA A O 1
ATOM 4982 N N . ALA A 1 656 ? -7.089 21.780 6.599 1.00 95.00 656 ALA A N 1
ATOM 4983 C CA . ALA A 1 656 ? -6.046 21.524 7.587 1.00 95.00 656 ALA A CA 1
ATOM 4984 C C . ALA A 1 656 ? -4.948 20.638 6.983 1.00 95.00 656 ALA A C 1
ATOM 4986 O O . ALA A 1 656 ? -5.186 19.854 6.061 1.00 95.00 656 ALA A O 1
ATOM 4987 N N . GLY A 1 657 ? -3.732 20.724 7.512 1.00 95.31 657 GLY A N 1
ATOM 4988 C CA . GLY A 1 657 ? -2.635 19.871 7.078 1.00 95.31 657 GLY A CA 1
ATOM 4989 C C . GLY A 1 657 ? -1.513 19.748 8.095 1.00 95.31 657 GLY A C 1
ATOM 4990 O O . GLY A 1 657 ? -1.407 20.518 9.047 1.00 95.31 657 GLY A O 1
ATOM 4991 N N . PHE A 1 658 ? -0.647 18.766 7.873 1.00 96.00 658 PHE A N 1
ATOM 4992 C CA . PHE A 1 658 ? 0.600 18.610 8.612 1.00 96.00 658 PHE A CA 1
ATOM 4993 C C . PHE A 1 658 ? 1.734 18.204 7.674 1.00 96.00 658 PHE A C 1
ATOM 4995 O O . PHE A 1 658 ? 1.511 17.580 6.635 1.00 96.00 658 PHE A O 1
ATOM 5002 N N . TRP A 1 659 ? 2.968 18.532 8.047 1.00 95.31 659 TRP A N 1
ATOM 5003 C CA . TRP A 1 659 ? 4.160 18.226 7.264 1.00 95.31 659 TRP A CA 1
ATOM 5004 C C . TRP A 1 659 ? 5.342 17.931 8.185 1.00 95.31 659 TRP A C 1
ATOM 5006 O O . TRP A 1 659 ? 5.771 18.790 8.955 1.00 95.31 659 TRP A O 1
ATOM 5016 N N . LEU A 1 660 ? 5.875 16.717 8.071 1.00 94.25 660 LEU A N 1
ATOM 5017 C CA . LEU A 1 660 ? 6.982 16.193 8.863 1.00 94.25 660 LEU A CA 1
ATOM 5018 C C . LEU A 1 660 ? 8.121 15.761 7.920 1.00 94.25 660 LEU A C 1
ATOM 5020 O O . LEU A 1 660 ? 7.873 15.032 6.960 1.00 94.25 660 LEU A O 1
ATOM 5024 N N . GLU A 1 661 ? 9.361 16.180 8.181 1.00 92.06 661 GLU A N 1
ATOM 5025 C CA . GLU A 1 661 ? 10.573 15.778 7.447 1.00 92.06 661 GLU A CA 1
ATOM 5026 C C . GLU A 1 661 ? 11.700 15.381 8.409 1.00 92.06 661 GLU A C 1
ATOM 5028 O O . GLU A 1 661 ? 12.119 16.164 9.262 1.00 92.06 661 GLU A O 1
ATOM 5033 N N . SER A 1 662 ? 12.232 14.181 8.202 1.00 89.12 662 SER A N 1
ATOM 5034 C CA . SER A 1 662 ? 13.415 13.599 8.837 1.00 89.12 662 SER A CA 1
ATOM 5035 C C . SER A 1 662 ? 14.630 13.722 7.914 1.00 89.12 662 SER A C 1
ATOM 5037 O O . SER A 1 662 ? 14.508 13.539 6.697 1.00 89.12 662 SER A O 1
ATOM 5039 N N . THR A 1 663 ? 15.809 14.010 8.466 1.00 83.88 663 THR A N 1
ATOM 5040 C CA . THR A 1 663 ? 17.085 13.811 7.768 1.00 83.88 663 THR A CA 1
ATOM 5041 C C . THR 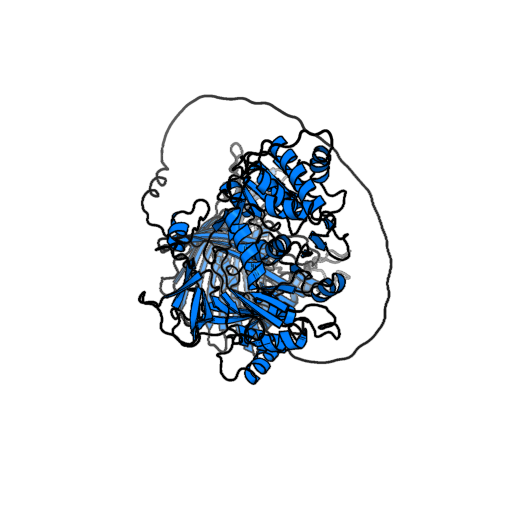A 1 663 ? 17.373 12.320 7.652 1.00 83.88 663 THR A C 1
ATOM 5043 O O . THR A 1 663 ? 17.210 11.562 8.607 1.00 83.88 663 THR A O 1
ATOM 5046 N N . LEU A 1 664 ? 17.811 11.917 6.459 1.00 82.19 664 LEU A N 1
ATOM 5047 C CA . LEU A 1 664 ? 18.199 10.552 6.138 1.00 82.19 664 LEU A CA 1
ATOM 5048 C C . LEU A 1 664 ? 19.686 10.533 5.771 1.00 82.19 664 LEU A C 1
ATOM 5050 O O . LEU A 1 664 ? 20.089 11.187 4.807 1.00 82.19 664 LEU A O 1
ATOM 5054 N N . THR A 1 665 ? 20.487 9.753 6.492 1.00 77.06 665 THR A N 1
ATOM 5055 C CA . THR A 1 665 ? 21.851 9.390 6.085 1.00 77.06 665 THR A CA 1
ATOM 5056 C C . THR A 1 665 ? 21.859 7.933 5.601 1.00 77.06 665 THR A C 1
ATOM 5058 O O . THR A 1 665 ? 21.896 7.004 6.407 1.00 77.06 665 THR A O 1
ATOM 5061 N N . PRO A 1 666 ? 21.765 7.683 4.278 1.00 67.75 666 PRO A N 1
ATOM 5062 C CA . PRO A 1 666 ? 22.127 6.385 3.720 1.00 67.75 666 PRO A CA 1
ATOM 5063 C C . PRO A 1 666 ? 23.610 6.147 4.011 1.00 67.75 666 PRO A C 1
ATOM 5065 O O . PRO A 1 666 ? 24.398 7.068 3.821 1.00 67.75 666 PRO A O 1
ATOM 5068 N N . ASP A 1 667 ? 23.958 4.944 4.470 1.00 63.66 667 ASP A N 1
ATOM 5069 C CA . ASP A 1 667 ? 25.219 4.643 5.162 1.00 63.66 667 ASP A CA 1
ATOM 5070 C C . ASP A 1 667 ? 26.488 5.208 4.484 1.00 63.66 667 ASP A C 1
ATOM 5072 O O . ASP A 1 667 ? 27.051 4.628 3.553 1.00 63.66 667 ASP A O 1
ATOM 5076 N N . ASP A 1 668 ? 26.924 6.367 4.984 1.00 59.72 668 ASP A N 1
ATOM 5077 C CA . ASP A 1 668 ? 28.179 7.055 4.673 1.00 59.72 668 ASP A CA 1
ATOM 5078 C C . ASP A 1 668 ? 29.084 7.167 5.921 1.00 59.72 668 ASP A C 1
ATOM 5080 O O . ASP A 1 668 ? 30.026 7.965 5.961 1.00 59.72 668 ASP A O 1
ATOM 5084 N N . GLY A 1 669 ? 28.796 6.350 6.946 1.00 60.88 669 GLY A N 1
ATOM 5085 C CA . GLY A 1 669 ? 29.418 6.381 8.270 1.00 60.88 669 GLY A CA 1
ATOM 5086 C C . GLY A 1 669 ? 28.700 7.259 9.307 1.00 60.88 669 GLY A C 1
ATOM 5087 O O . GLY A 1 669 ? 29.039 7.175 10.488 1.00 60.88 669 GLY A O 1
ATOM 5088 N N . ALA A 1 670 ? 27.707 8.073 8.923 1.00 56.59 670 ALA A N 1
ATOM 5089 C CA . ALA A 1 670 ? 26.870 8.826 9.863 1.00 56.59 670 ALA A CA 1
ATOM 5090 C C . ALA A 1 670 ? 25.537 8.103 10.138 1.00 56.59 670 ALA A C 1
ATOM 5092 O O . ALA A 1 670 ? 24.741 7.869 9.230 1.00 56.59 670 ALA A O 1
ATOM 5093 N N . GLN A 1 671 ? 25.260 7.760 11.400 1.00 54.34 671 GLN A N 1
ATOM 5094 C CA . GLN A 1 671 ? 24.055 7.003 11.763 1.00 54.34 671 GLN A CA 1
ATOM 5095 C C . GLN A 1 671 ? 22.806 7.883 11.926 1.00 54.34 671 GLN A C 1
ATOM 5097 O O . GLN A 1 671 ? 22.821 8.842 12.697 1.00 54.34 671 GLN A O 1
ATOM 5102 N N . GLY A 1 672 ? 21.686 7.453 11.332 1.00 60.75 672 GLY A N 1
ATOM 5103 C CA . GLY A 1 672 ? 20.351 7.716 11.881 1.00 60.75 672 GLY A CA 1
ATOM 5104 C C . GLY A 1 672 ? 19.252 8.141 10.900 1.00 60.75 672 GLY A C 1
ATOM 5105 O O . GLY A 1 672 ? 19.485 8.691 9.826 1.00 60.75 672 GLY A O 1
ATOM 5106 N N . LEU A 1 673 ? 18.012 7.923 11.343 1.00 65.69 673 LEU A N 1
ATOM 5107 C CA . LEU A 1 673 ? 16.852 8.727 10.955 1.00 65.69 673 LEU A CA 1
ATOM 5108 C C . LEU A 1 673 ? 16.637 9.767 12.057 1.00 65.69 673 LEU A C 1
ATOM 5110 O O . LEU A 1 673 ? 16.479 9.395 13.221 1.00 65.69 673 LEU A O 1
ATOM 5114 N N . GLY A 1 674 ? 16.607 11.054 11.712 1.00 64.44 674 GLY A N 1
ATOM 5115 C CA . GLY A 1 674 ? 16.266 12.100 12.680 1.00 64.44 674 GLY A CA 1
ATOM 5116 C C . GLY A 1 674 ? 14.773 12.085 13.031 1.00 64.44 674 GLY A C 1
ATOM 5117 O O . GLY A 1 674 ? 13.935 11.790 12.175 1.00 64.44 674 GLY A O 1
ATOM 5118 N N . VAL A 1 675 ? 14.404 12.414 14.272 1.00 75.62 675 VAL A N 1
ATOM 5119 C CA . VAL A 1 675 ? 12.990 12.467 14.702 1.00 75.62 675 VAL A CA 1
ATOM 5120 C C . VAL A 1 675 ? 12.351 13.777 14.222 1.00 75.62 675 VAL A C 1
ATOM 5122 O O . VAL A 1 675 ? 12.192 14.729 14.978 1.00 75.62 675 VAL A O 1
ATOM 5125 N N . PHE A 1 676 ? 12.040 13.825 12.923 1.00 82.31 676 PHE A N 1
ATOM 5126 C CA . PHE A 1 676 ? 11.457 14.972 12.210 1.00 82.31 676 PHE A CA 1
ATOM 5127 C C . PHE A 1 676 ? 12.207 16.308 12.427 1.00 82.31 676 PHE A C 1
ATOM 5129 O O . PHE A 1 676 ? 11.624 17.389 12.515 1.00 82.31 676 PHE A O 1
ATOM 5136 N N . ASP A 1 677 ? 13.538 16.214 12.477 1.00 78.38 677 ASP A N 1
ATOM 5137 C CA . ASP A 1 677 ? 14.507 17.281 12.756 1.00 78.38 677 ASP A CA 1
ATOM 5138 C C . ASP A 1 677 ? 14.525 18.415 11.719 1.00 78.38 677 ASP A C 1
ATOM 5140 O O . ASP A 1 677 ? 14.929 19.547 12.022 1.00 78.38 677 ASP A O 1
ATOM 5144 N N . ARG A 1 678 ? 14.102 18.127 10.482 1.00 82.12 678 ARG A N 1
ATOM 5145 C CA . ARG A 1 678 ? 14.141 19.096 9.384 1.00 82.12 678 ARG A CA 1
ATOM 5146 C C . ARG A 1 678 ? 12.931 19.998 9.432 1.00 82.12 678 ARG A C 1
ATOM 5148 O O . ARG A 1 678 ? 13.091 21.207 9.417 1.00 82.12 678 ARG A O 1
ATOM 5155 N N . ARG A 1 679 ? 11.731 19.431 9.454 1.00 89.38 679 ARG A N 1
ATOM 5156 C CA . ARG A 1 679 ? 10.482 20.182 9.323 1.00 89.38 679 ARG A CA 1
ATOM 5157 C C . ARG A 1 679 ? 9.416 19.486 10.142 1.00 89.38 679 ARG A C 1
ATOM 5159 O O . ARG A 1 679 ? 9.273 18.273 10.038 1.00 89.38 679 ARG A O 1
ATOM 5166 N N . SER A 1 680 ? 8.682 20.247 10.937 1.00 92.62 680 SER A N 1
ATOM 5167 C CA . SER A 1 680 ? 7.583 19.713 11.734 1.00 92.62 680 SER A CA 1
ATOM 5168 C C . SER A 1 680 ? 6.558 20.817 11.918 1.00 92.62 680 SER A C 1
ATOM 5170 O O . SER A 1 680 ? 6.771 21.737 12.708 1.00 92.62 680 SER A O 1
ATOM 5172 N N . THR A 1 681 ? 5.503 20.791 11.106 1.00 95.62 681 THR A N 1
ATOM 5173 C CA . THR A 1 681 ? 4.497 21.858 11.067 1.00 95.62 681 THR A CA 1
ATOM 5174 C C . THR A 1 681 ? 3.082 21.326 10.943 1.00 95.62 681 THR A C 1
ATOM 5176 O O . THR A 1 681 ? 2.847 20.378 10.194 1.00 95.62 681 THR A O 1
ATOM 5179 N N . VAL A 1 682 ? 2.139 22.024 11.572 1.00 96.12 682 VAL A N 1
ATOM 5180 C CA . VAL A 1 682 ? 0.696 21.939 11.299 1.00 96.12 682 VAL A CA 1
ATOM 5181 C C . VAL A 1 682 ? 0.269 23.241 10.620 1.00 96.12 682 VAL A C 1
ATOM 5183 O O . VAL A 1 682 ? 0.813 24.298 10.940 1.00 96.12 682 VAL A O 1
ATOM 5186 N N . SER A 1 683 ? -0.678 23.198 9.689 1.00 96.38 683 SER A N 1
ATOM 5187 C CA . SER A 1 683 ? -1.246 24.401 9.078 1.00 96.38 683 SER A CA 1
ATOM 5188 C C . SER A 1 683 ? -2.752 24.344 8.873 1.00 96.38 683 SER A C 1
ATOM 5190 O O . SER A 1 683 ? -3.357 23.277 8.776 1.00 96.38 683 SER A O 1
ATOM 5192 N N . LEU A 1 684 ? -3.337 25.538 8.795 1.00 96.75 684 LEU A N 1
ATOM 5193 C CA . LEU A 1 684 ? -4.692 25.792 8.335 1.00 96.75 684 LEU A CA 1
ATOM 5194 C C . LEU A 1 684 ? -4.606 26.711 7.115 1.00 96.75 684 LEU A C 1
ATOM 5196 O O . LEU A 1 684 ? -3.970 27.766 7.159 1.00 96.75 684 LEU A O 1
ATOM 5200 N N . SER A 1 685 ? -5.240 26.299 6.026 1.00 95.06 685 SER A N 1
ATOM 5201 C CA . SER A 1 685 ? -5.228 26.986 4.736 1.00 95.06 685 SER A CA 1
ATOM 5202 C C . SER A 1 685 ? -6.642 27.273 4.246 1.00 95.06 685 SER A C 1
ATOM 5204 O O . SER A 1 685 ? -7.593 26.612 4.662 1.00 95.06 685 SER A O 1
ATOM 5206 N N . GLY A 1 686 ? -6.784 28.265 3.372 1.00 93.25 686 GLY A N 1
ATOM 5207 C CA . GLY A 1 686 ? -8.062 28.648 2.788 1.00 93.25 686 GLY A CA 1
ATOM 5208 C C . GLY A 1 686 ? -7.954 29.838 1.833 1.00 93.25 686 GLY A C 1
ATOM 5209 O O . GLY A 1 686 ? -6.851 30.210 1.423 1.00 93.25 686 GLY A O 1
ATOM 5210 N N . PRO A 1 687 ? -9.079 30.504 1.512 1.00 92.12 687 PRO A N 1
ATOM 5211 C CA . PRO A 1 687 ? -9.080 31.722 0.698 1.00 92.12 687 PRO A CA 1
ATOM 5212 C C . PRO A 1 687 ? -8.213 32.852 1.276 1.00 92.12 687 PRO A C 1
ATOM 5214 O O . PRO A 1 687 ? -7.695 33.668 0.523 1.00 92.12 687 PRO A O 1
ATOM 5217 N N . PHE A 1 688 ? -8.000 32.876 2.596 1.00 92.75 688 PHE A N 1
ATOM 5218 C CA . PHE A 1 688 ? -7.121 33.837 3.270 1.00 92.75 688 PHE A CA 1
ATOM 5219 C C . PHE A 1 688 ? -5.616 33.548 3.102 1.00 92.75 688 PHE A C 1
ATOM 5221 O O . PHE A 1 688 ? -4.808 34.356 3.541 1.00 92.75 688 PHE A O 1
ATOM 5228 N N . GLY A 1 689 ? -5.214 32.418 2.509 1.00 94.94 689 GLY A N 1
ATOM 5229 C CA . GLY A 1 689 ? -3.818 31.968 2.454 1.00 94.94 689 GLY A CA 1
ATOM 5230 C C . GLY A 1 689 ? -3.569 30.755 3.350 1.00 94.94 689 GLY A C 1
ATOM 5231 O O . GLY A 1 689 ? -4.431 29.888 3.467 1.00 94.94 689 GLY A O 1
ATOM 5232 N N . GLU A 1 690 ? -2.395 30.666 3.975 1.00 96.75 690 GLU A N 1
ATOM 5233 C CA . GLU A 1 690 ? -2.051 29.580 4.906 1.00 96.75 690 GLU A CA 1
ATOM 5234 C C . GLU A 1 690 ? -1.383 30.123 6.173 1.00 96.75 690 GLU A C 1
ATOM 5236 O O . GLU A 1 690 ? -0.374 30.822 6.096 1.00 96.75 690 GLU A O 1
ATOM 5241 N N . VAL A 1 691 ? -1.908 29.750 7.342 1.00 97.50 691 VAL A N 1
ATOM 5242 C CA . VAL A 1 691 ? -1.244 29.917 8.643 1.00 97.50 691 VAL A CA 1
ATOM 5243 C C . VAL A 1 691 ? -0.602 28.587 9.024 1.00 97.50 691 VAL A C 1
ATOM 5245 O O . VAL A 1 691 ? -1.259 27.548 8.994 1.00 97.50 691 VAL A O 1
ATOM 5248 N N . ARG A 1 692 ? 0.680 28.606 9.394 1.00 96.19 692 ARG A N 1
ATOM 5249 C CA . ARG A 1 692 ? 1.489 27.417 9.685 1.00 96.19 692 ARG A CA 1
ATOM 5250 C C . ARG A 1 692 ? 2.241 27.584 11.003 1.00 96.19 692 ARG A C 1
ATOM 5252 O O . ARG A 1 692 ? 2.891 28.601 11.220 1.00 96.19 692 ARG A O 1
ATOM 5259 N N . LEU A 1 693 ? 2.166 26.577 11.865 1.00 96.19 693 LEU A N 1
ATOM 5260 C CA . LEU A 1 693 ? 2.757 26.550 13.203 1.00 96.19 693 LEU A CA 1
ATOM 5261 C C . LEU A 1 693 ? 3.828 25.458 13.277 1.00 96.19 693 LEU A C 1
ATOM 5263 O O . LEU A 1 693 ? 3.607 24.360 12.766 1.00 96.19 693 LEU A O 1
ATOM 5267 N N . GLY A 1 694 ? 4.957 25.730 13.937 1.00 92.12 694 GLY A N 1
ATOM 5268 C CA . GLY A 1 694 ? 6.001 24.739 14.227 1.00 92.12 694 GLY A CA 1
ATOM 5269 C C . GLY A 1 694 ? 7.388 25.140 13.719 1.00 92.12 694 GLY A C 1
ATOM 5270 O O . GLY A 1 694 ? 7.857 26.246 13.981 1.00 92.12 694 GLY A O 1
ATOM 5271 N N . ARG A 1 695 ? 8.074 24.229 13.025 1.00 90.25 695 ARG A N 1
ATOM 5272 C CA . ARG A 1 695 ? 9.459 24.379 12.547 1.00 90.25 695 ARG A CA 1
ATOM 5273 C C . ARG A 1 695 ? 9.530 24.378 11.021 1.00 90.25 695 ARG A C 1
ATOM 5275 O O . ARG A 1 695 ? 9.303 23.335 10.404 1.00 90.25 695 ARG A O 1
ATOM 5282 N N . ASP A 1 696 ? 9.882 25.517 10.422 1.00 91.69 696 ASP A N 1
ATOM 5283 C CA . ASP A 1 696 ? 9.847 25.722 8.966 1.00 91.69 696 ASP A CA 1
ATOM 5284 C C . ASP A 1 696 ? 10.992 26.608 8.429 1.00 91.69 696 ASP A C 1
ATOM 5286 O O . ASP A 1 696 ? 11.728 27.251 9.176 1.00 91.69 696 ASP A O 1
ATOM 5290 N N . TYR A 1 697 ? 11.142 26.634 7.103 1.00 91.94 697 TYR A N 1
ATOM 5291 C CA . TYR A 1 697 ? 12.100 27.456 6.370 1.00 91.94 697 TYR A CA 1
ATOM 5292 C C . TYR A 1 697 ? 11.864 28.957 6.570 1.00 91.94 697 TYR A C 1
ATOM 5294 O O . TYR A 1 697 ? 10.762 29.474 6.341 1.00 91.94 697 TYR A O 1
ATOM 5302 N N . VAL A 1 698 ? 12.936 29.662 6.943 1.00 92.38 698 VAL A N 1
ATOM 5303 C CA . VAL A 1 698 ? 12.906 31.114 7.158 1.00 92.38 698 VAL A CA 1
ATOM 5304 C C . VAL A 1 698 ? 12.724 31.879 5.835 1.00 92.38 698 VAL A C 1
ATOM 5306 O O . VAL A 1 698 ? 13.175 31.404 4.786 1.00 92.38 698 VAL A O 1
ATOM 5309 N N . PRO A 1 699 ? 12.110 33.079 5.839 1.00 94.12 699 PRO A N 1
ATOM 5310 C CA . PRO A 1 699 ? 11.769 33.793 4.605 1.00 94.12 699 PRO A CA 1
ATOM 5311 C C . PRO A 1 699 ? 12.966 34.082 3.683 1.00 94.12 699 PRO A C 1
ATOM 5313 O O . PRO A 1 699 ? 12.825 34.021 2.461 1.00 94.12 699 PRO A O 1
ATOM 5316 N N . THR A 1 700 ? 14.160 34.337 4.231 1.00 93.81 700 THR A N 1
ATOM 5317 C CA . THR A 1 700 ? 15.359 34.617 3.416 1.00 93.81 700 THR A CA 1
ATOM 5318 C C . THR A 1 700 ? 15.955 33.371 2.757 1.00 93.81 700 THR A C 1
ATOM 5320 O O . THR A 1 700 ? 16.497 33.474 1.653 1.00 93.81 700 THR A O 1
ATOM 5323 N N . TYR A 1 701 ? 15.798 32.185 3.357 1.00 92.50 701 TYR A N 1
ATOM 5324 C CA . TYR A 1 701 ? 16.309 30.927 2.802 1.00 92.50 701 TYR A CA 1
ATOM 5325 C C . TYR A 1 701 ? 15.640 30.567 1.469 1.00 92.50 701 TYR A C 1
ATOM 5327 O O . TYR A 1 701 ? 16.305 30.080 0.552 1.00 92.50 701 TYR A O 1
ATOM 5335 N N . TRP A 1 702 ? 14.346 30.867 1.304 1.00 92.25 702 TRP A N 1
ATOM 5336 C CA . TRP A 1 702 ? 13.647 30.610 0.042 1.00 92.25 702 TRP A CA 1
ATOM 5337 C C . TRP A 1 702 ? 14.313 31.298 -1.155 1.00 92.25 702 TRP A C 1
ATOM 5339 O O . TRP A 1 702 ? 14.428 30.697 -2.219 1.00 92.25 702 TRP A O 1
ATOM 5349 N N . ASN A 1 703 ? 14.830 32.517 -0.987 1.00 92.88 703 ASN A N 1
ATOM 5350 C CA . ASN A 1 703 ? 15.556 33.206 -2.055 1.00 92.88 703 ASN A CA 1
ATOM 5351 C C . ASN A 1 703 ? 16.920 32.553 -2.363 1.00 92.88 703 ASN A C 1
ATOM 5353 O O . ASN A 1 703 ? 17.362 32.606 -3.511 1.00 92.88 703 ASN A O 1
ATOM 5357 N N . LEU A 1 704 ? 17.551 31.887 -1.386 1.00 89.75 704 LEU A N 1
ATOM 5358 C CA . LEU A 1 704 ? 18.804 31.140 -1.576 1.00 89.75 704 LEU A CA 1
ATOM 5359 C C . LEU A 1 704 ? 18.615 29.826 -2.347 1.00 89.75 704 LEU A C 1
ATOM 5361 O O . LEU A 1 704 ? 19.542 29.386 -3.018 1.00 89.75 704 LEU A O 1
ATOM 5365 N N . THR A 1 705 ? 17.433 29.206 -2.260 1.00 90.75 705 THR A N 1
ATOM 5366 C CA . THR A 1 705 ? 17.130 27.924 -2.928 1.00 90.75 705 THR A CA 1
ATOM 5367 C C . THR A 1 705 ? 16.281 28.047 -4.199 1.00 90.75 705 THR A C 1
ATOM 5369 O O . THR A 1 705 ? 16.195 27.073 -4.942 1.00 90.75 705 THR A O 1
ATOM 5372 N N . VAL A 1 706 ? 15.632 29.192 -4.445 1.00 93.25 706 VAL A N 1
ATOM 5373 C CA . VAL A 1 706 ? 14.831 29.452 -5.663 1.00 93.25 706 VAL A CA 1
ATOM 5374 C C . VAL A 1 706 ? 15.645 30.175 -6.741 1.00 93.25 706 VAL A C 1
ATOM 5376 O O . VAL A 1 706 ? 15.481 29.879 -7.922 1.00 93.25 706 VAL A O 1
ATOM 5379 N N . PHE A 1 707 ? 16.540 31.092 -6.357 1.00 96.06 707 PHE A N 1
ATOM 5380 C CA . PHE A 1 707 ? 17.326 31.905 -7.297 1.00 96.06 707 PHE A CA 1
ATOM 5381 C C . PHE A 1 707 ? 18.775 31.411 -7.451 1.00 96.06 707 PHE A C 1
ATOM 5383 O O . PHE A 1 707 ? 19.703 32.203 -7.601 1.00 96.06 707 PHE A O 1
ATOM 5390 N N . ASP A 1 708 ? 18.966 30.090 -7.401 1.00 95.00 708 ASP A N 1
ATOM 5391 C CA . ASP A 1 708 ? 20.262 29.417 -7.506 1.00 95.00 708 ASP A CA 1
ATOM 5392 C C . ASP A 1 708 ? 20.122 28.083 -8.279 1.00 95.00 708 ASP A C 1
ATOM 5394 O O . ASP A 1 708 ? 19.218 27.303 -7.971 1.00 95.00 708 ASP A O 1
ATOM 5398 N N . PRO A 1 709 ? 20.991 27.776 -9.264 1.00 94.94 709 PRO A N 1
ATOM 5399 C CA . PRO A 1 709 ? 20.898 26.548 -10.062 1.00 94.94 709 PRO A CA 1
ATOM 5400 C C . PRO A 1 709 ? 21.403 25.275 -9.342 1.00 94.94 709 PRO A C 1
ATOM 5402 O O . PRO A 1 709 ? 21.142 24.154 -9.795 1.00 94.94 709 PRO A O 1
ATOM 5405 N N . PHE A 1 710 ? 22.131 25.412 -8.232 1.00 92.94 710 PHE A N 1
ATOM 5406 C CA . PHE A 1 710 ? 22.615 24.316 -7.385 1.00 92.94 710 PHE A CA 1
ATOM 5407 C C . PHE A 1 710 ? 21.819 24.152 -6.087 1.00 92.94 710 PHE A C 1
ATOM 5409 O O . PHE A 1 710 ? 21.755 23.037 -5.571 1.00 92.94 710 PHE A O 1
ATOM 5416 N N . GLY A 1 711 ? 21.192 25.216 -5.587 1.00 91.44 711 GLY A N 1
ATOM 5417 C CA . GLY A 1 711 ? 20.538 25.218 -4.281 1.00 91.44 711 GLY A CA 1
ATOM 5418 C C . GLY A 1 711 ? 21.571 25.252 -3.154 1.00 91.44 711 GLY A C 1
ATOM 5419 O O . GLY A 1 711 ? 22.614 25.880 -3.281 1.00 91.44 711 GLY A O 1
ATOM 5420 N N . THR A 1 712 ? 21.303 24.599 -2.025 1.00 88.69 712 THR A N 1
ATOM 5421 C CA . THR A 1 712 ? 22.041 24.836 -0.765 1.00 88.69 712 THR A CA 1
ATOM 5422 C C . THR A 1 712 ? 22.897 23.659 -0.276 1.00 88.69 712 THR A C 1
ATOM 5424 O O . THR A 1 712 ? 23.435 23.719 0.830 1.00 88.69 712 THR A O 1
ATOM 5427 N N . VAL A 1 713 ? 23.074 22.616 -1.099 1.00 87.75 713 VAL A N 1
ATOM 5428 C CA . VAL A 1 713 ? 23.820 21.380 -0.774 1.00 87.75 713 VAL A CA 1
ATOM 5429 C C . VAL A 1 713 ? 24.849 20.984 -1.844 1.00 87.75 713 VAL A C 1
ATOM 5431 O O . VAL A 1 713 ? 24.824 21.495 -2.965 1.00 87.75 713 VAL A O 1
ATOM 5434 N N . GLY A 1 714 ? 25.776 20.094 -1.468 1.00 89.88 714 GLY A N 1
ATOM 5435 C CA . GLY A 1 714 ? 26.903 19.653 -2.300 1.00 89.88 714 GLY A CA 1
ATOM 5436 C C . GLY A 1 714 ? 27.985 20.715 -2.510 1.00 89.88 714 GLY A C 1
ATOM 5437 O O . GLY A 1 714 ? 27.872 21.862 -2.069 1.00 89.88 714 GLY A O 1
ATOM 5438 N N . VAL A 1 715 ? 29.041 20.359 -3.243 1.00 92.12 715 VAL A N 1
ATOM 5439 C CA . VAL A 1 715 ? 30.144 21.278 -3.576 1.00 92.12 715 VAL A CA 1
ATOM 5440 C C . VAL A 1 715 ? 29.655 22.460 -4.412 1.00 92.12 715 VAL A C 1
ATOM 5442 O O . VAL A 1 715 ? 30.237 23.540 -4.343 1.00 92.12 715 VAL A O 1
ATOM 5445 N N . GLY A 1 716 ? 28.551 22.300 -5.151 1.00 90.69 716 GLY A N 1
ATOM 5446 C CA . GLY A 1 716 ? 27.915 23.354 -5.946 1.00 90.69 716 GLY A CA 1
ATOM 5447 C C . GLY A 1 716 ? 27.174 24.434 -5.144 1.00 90.69 716 GLY A C 1
ATOM 5448 O O . GLY A 1 716 ? 26.968 25.512 -5.688 1.00 90.69 716 GLY A O 1
ATOM 5449 N N . ALA A 1 717 ? 26.830 24.187 -3.872 1.00 91.00 717 ALA A N 1
ATOM 5450 C CA . ALA A 1 717 ? 25.902 24.998 -3.069 1.00 91.00 717 ALA A CA 1
ATOM 5451 C C . ALA A 1 717 ? 26.101 26.528 -3.120 1.00 91.00 717 ALA A C 1
ATOM 5453 O O . ALA A 1 717 ? 27.236 27.017 -3.109 1.00 91.00 717 ALA A O 1
ATOM 5454 N N . ASN A 1 718 ? 24.994 27.272 -3.044 1.00 92.00 718 ASN A N 1
ATOM 5455 C CA . ASN A 1 718 ? 24.947 28.719 -2.863 1.00 92.00 718 ASN A CA 1
ATOM 5456 C C . ASN A 1 718 ? 25.906 29.172 -1.752 1.00 92.00 718 ASN A C 1
ATOM 5458 O O . ASN A 1 718 ? 25.874 28.651 -0.634 1.00 92.00 718 ASN A O 1
ATOM 5462 N N . LEU A 1 719 ? 26.745 30.161 -2.060 1.00 91.12 719 LEU A N 1
ATOM 5463 C CA . LEU A 1 719 ? 27.847 30.594 -1.201 1.00 91.12 719 LEU A CA 1
ATOM 5464 C C . LEU A 1 719 ? 27.381 31.199 0.137 1.00 91.12 719 LEU A C 1
ATOM 5466 O O . LEU A 1 719 ? 28.111 31.118 1.121 1.00 91.12 719 LEU A O 1
ATOM 5470 N N . TRP A 1 720 ? 26.161 31.741 0.203 1.00 91.38 720 TRP A N 1
ATOM 5471 C CA . TRP A 1 720 ? 25.600 32.322 1.426 1.00 91.38 720 TRP A CA 1
ATOM 5472 C C . TRP A 1 720 ? 25.177 31.287 2.461 1.00 91.38 720 TRP A C 1
ATOM 5474 O O . TRP A 1 720 ? 25.249 31.577 3.652 1.00 91.38 720 TRP A O 1
ATOM 5484 N N . ASN A 1 721 ? 24.772 30.083 2.042 1.00 89.56 721 ASN A N 1
ATOM 5485 C CA . ASN A 1 721 ? 24.304 29.053 2.969 1.00 89.56 721 ASN A CA 1
ATOM 5486 C C . ASN A 1 721 ? 25.369 28.652 4.018 1.00 89.56 721 ASN A C 1
ATOM 5488 O O . ASN A 1 721 ? 25.066 28.727 5.211 1.00 89.56 721 ASN A O 1
ATOM 5492 N N . PRO A 1 722 ? 26.618 28.295 3.649 1.00 86.88 722 PRO A N 1
ATOM 5493 C CA . PRO A 1 722 ? 27.665 28.011 4.631 1.00 86.88 722 PRO A CA 1
ATOM 5494 C C . PRO A 1 722 ? 28.145 29.251 5.405 1.00 86.88 722 PRO A C 1
ATOM 5496 O O . PRO A 1 722 ? 28.450 29.103 6.585 1.00 86.88 722 PRO A O 1
ATOM 5499 N N . ILE A 1 723 ? 28.163 30.457 4.812 1.00 88.25 723 ILE A N 1
ATOM 5500 C CA . ILE A 1 723 ? 28.521 31.700 5.536 1.00 88.25 723 ILE A CA 1
ATOM 5501 C C . ILE A 1 723 ? 27.510 31.963 6.655 1.00 88.25 723 ILE A C 1
ATOM 5503 O O . ILE A 1 723 ? 27.878 32.101 7.819 1.00 88.25 723 ILE A O 1
ATOM 5507 N N . GLY A 1 724 ? 26.222 31.992 6.307 1.00 87.38 724 GLY A N 1
ATOM 5508 C CA . GLY A 1 724 ? 25.137 32.224 7.252 1.00 87.38 724 GLY A CA 1
ATOM 5509 C C . GLY A 1 724 ? 25.026 31.129 8.308 1.00 87.38 724 GLY A C 1
ATOM 5510 O O . GLY A 1 724 ? 24.865 31.436 9.487 1.00 87.38 724 GLY A O 1
ATOM 5511 N N . THR A 1 725 ? 25.203 29.862 7.916 1.00 84.44 725 THR A N 1
ATOM 5512 C CA . THR A 1 725 ? 25.284 28.742 8.868 1.00 84.44 725 THR A CA 1
ATOM 5513 C C . THR A 1 725 ? 26.437 28.957 9.847 1.00 84.44 725 THR A C 1
ATOM 5515 O O . THR A 1 725 ? 26.207 28.913 11.055 1.00 84.44 725 THR A O 1
ATOM 5518 N N . GLY A 1 726 ? 27.635 29.284 9.342 1.00 79.44 726 GLY A N 1
ATOM 5519 C CA . GLY A 1 726 ? 28.817 29.606 10.144 1.00 79.44 726 GLY A CA 1
ATOM 5520 C C . GLY A 1 726 ? 28.530 30.679 11.191 1.00 79.44 726 GLY A C 1
ATOM 5521 O O . GLY A 1 726 ? 28.713 30.416 12.379 1.00 79.44 726 GLY A O 1
ATOM 5522 N N . LEU A 1 727 ? 27.969 31.818 10.769 1.00 81.56 727 LEU A N 1
ATOM 5523 C CA . LEU A 1 727 ? 27.531 32.896 11.665 1.00 81.56 727 LEU A CA 1
ATOM 5524 C C . LEU A 1 727 ? 26.551 32.393 12.735 1.00 81.56 727 LEU A C 1
ATOM 5526 O O . LEU A 1 727 ? 26.782 32.590 13.926 1.00 81.56 727 LEU A O 1
ATOM 5530 N N . THR A 1 728 ? 25.485 31.680 12.352 1.00 76.00 728 THR A N 1
ATOM 5531 C CA . THR A 1 728 ? 24.529 31.158 13.347 1.00 76.00 728 THR A CA 1
ATOM 5532 C C . THR A 1 728 ? 25.182 30.211 14.358 1.00 76.00 728 THR A C 1
ATOM 5534 O O . THR A 1 728 ? 24.847 30.276 15.539 1.00 76.00 728 THR A O 1
ATOM 5537 N N . THR A 1 729 ? 26.171 29.409 13.943 1.00 70.44 729 THR A N 1
ATOM 5538 C CA . THR A 1 729 ? 26.924 28.529 14.854 1.00 70.44 729 THR A CA 1
ATOM 5539 C C . THR A 1 729 ? 27.964 29.251 15.714 1.00 70.44 729 THR A C 1
ATOM 5541 O O . THR A 1 729 ? 28.257 28.775 16.805 1.00 70.44 729 THR A O 1
ATOM 5544 N N . SER A 1 730 ? 28.510 30.395 15.282 1.00 67.62 730 SER A N 1
ATOM 5545 C CA . SER A 1 730 ? 29.500 31.162 16.057 1.00 67.62 730 SER A CA 1
ATOM 5546 C C . SER A 1 730 ? 28.900 32.140 17.071 1.00 67.62 730 SER A C 1
ATOM 5548 O O . SER A 1 730 ? 29.644 32.705 17.872 1.00 67.62 730 SER A O 1
ATOM 5550 N N . HIS A 1 731 ? 27.584 32.375 17.035 1.00 68.88 731 HIS A N 1
ATOM 5551 C CA . HIS A 1 731 ? 26.903 33.339 17.916 1.00 68.88 731 HIS A CA 1
ATOM 5552 C C . HIS A 1 731 ? 25.854 32.692 18.836 1.00 68.88 731 HIS A C 1
ATOM 5554 O O . HIS A 1 731 ? 25.465 33.282 19.841 1.00 68.88 731 HIS A O 1
ATOM 5560 N N . GLY A 1 732 ? 25.420 31.461 18.548 1.00 57.31 732 GLY A N 1
ATOM 5561 C CA . GLY A 1 732 ? 24.559 30.694 19.447 1.00 57.31 732 GLY A CA 1
ATOM 5562 C C . GLY A 1 732 ? 25.326 30.125 20.644 1.00 57.31 732 GLY A C 1
ATOM 5563 O O . GLY A 1 732 ? 25.969 29.082 20.529 1.00 57.31 732 GLY A O 1
ATOM 5564 N N . LYS A 1 733 ? 25.207 30.755 21.820 1.00 49.88 733 LYS A N 1
ATOM 5565 C CA . LYS A 1 733 ? 25.569 30.119 23.098 1.00 49.88 733 LYS A CA 1
ATOM 5566 C C . LYS A 1 733 ? 24.602 28.965 23.374 1.00 49.88 733 LYS A C 1
ATOM 5568 O O . LYS A 1 733 ? 23.532 29.186 23.932 1.00 49.88 733 LYS A O 1
ATOM 5573 N N . SER A 1 734 ? 24.974 27.741 23.007 1.00 38.28 734 SER A N 1
ATOM 5574 C CA . SER A 1 734 ? 24.231 26.551 23.434 1.00 38.28 734 SER A CA 1
ATOM 5575 C C . SER A 1 734 ? 24.311 26.425 24.959 1.00 38.28 734 SER A C 1
ATOM 5577 O O . SER A 1 734 ? 25.421 26.297 25.485 1.00 38.28 734 SER A O 1
ATOM 5579 N N . PRO A 1 735 ? 23.183 26.391 25.691 1.00 35.28 735 PRO A N 1
ATOM 5580 C CA . PRO A 1 735 ? 23.170 25.788 27.015 1.00 35.28 735 PRO A CA 1
ATOM 5581 C C . PRO A 1 735 ? 23.608 24.324 26.887 1.00 35.28 735 PRO A C 1
ATOM 5583 O O . PRO A 1 735 ? 23.373 23.684 25.854 1.00 35.28 735 PRO A O 1
ATOM 5586 N N . ALA A 1 736 ? 24.232 23.773 27.926 1.00 34.94 736 ALA A N 1
ATOM 5587 C CA . ALA A 1 736 ? 24.507 22.343 27.955 1.00 34.94 736 ALA A CA 1
ATOM 5588 C C . ALA A 1 736 ? 23.184 21.551 27.895 1.00 34.94 736 ALA A C 1
ATOM 5590 O O . ALA A 1 736 ? 22.209 21.907 28.555 1.00 34.94 736 ALA A O 1
ATOM 5591 N N . ASN A 1 737 ? 23.178 20.459 27.126 1.00 33.56 737 ASN A N 1
ATOM 5592 C CA . ASN A 1 737 ? 22.088 19.478 27.003 1.00 33.56 737 ASN A CA 1
ATOM 5593 C C . ASN A 1 737 ? 20.802 19.903 26.257 1.00 33.56 737 ASN A C 1
ATOM 5595 O O . ASN A 1 737 ? 19.817 19.170 26.311 1.00 33.56 737 ASN A O 1
ATOM 5599 N N . LEU A 1 738 ? 20.814 20.987 25.472 1.00 35.84 738 LEU A N 1
ATOM 5600 C CA . LEU A 1 738 ? 19.827 21.201 24.399 1.00 35.84 738 LEU A CA 1
ATOM 5601 C C . LEU A 1 738 ? 20.552 21.346 23.058 1.00 35.84 738 LEU A C 1
ATOM 5603 O O . LEU A 1 738 ? 21.443 22.178 22.921 1.00 35.84 738 LEU A O 1
ATOM 5607 N N . MET A 1 739 ? 20.195 20.520 22.068 1.00 38.53 739 MET A N 1
ATOM 5608 C CA . MET A 1 739 ? 20.774 20.629 20.724 1.00 38.53 739 MET A CA 1
ATOM 5609 C C . MET A 1 739 ? 20.264 21.908 20.033 1.00 38.53 739 MET A C 1
ATOM 5611 O O . MET A 1 739 ? 19.084 22.230 20.173 1.00 38.53 739 MET A O 1
ATOM 5615 N N . PRO A 1 740 ? 21.103 22.636 19.271 1.00 45.88 740 PRO A N 1
ATOM 5616 C CA . PRO A 1 740 ? 20.693 23.874 18.611 1.00 45.88 740 PRO A CA 1
ATOM 5617 C C . PRO A 1 740 ? 19.769 23.568 17.425 1.00 45.88 740 PRO A C 1
ATOM 5619 O O . PRO A 1 740 ? 20.222 23.260 16.320 1.00 45.88 740 PRO A O 1
ATOM 5622 N N . PHE A 1 741 ? 18.456 23.609 17.659 1.00 50.97 741 PHE A N 1
ATOM 5623 C CA . PHE A 1 741 ? 17.471 23.310 16.623 1.00 50.97 741 PHE A CA 1
ATOM 5624 C C . PHE A 1 741 ? 17.310 24.479 15.639 1.00 50.97 741 PHE A C 1
ATOM 5626 O O . PHE A 1 741 ? 17.355 24.256 14.423 1.00 50.97 741 PHE A O 1
ATOM 5633 N N . ASP A 1 742 ? 17.154 25.713 16.121 1.00 57.91 742 ASP A N 1
ATOM 5634 C CA . ASP A 1 742 ? 17.168 26.924 15.289 1.00 57.91 742 ASP A CA 1
ATOM 5635 C C . ASP A 1 742 ? 18.509 27.108 14.541 1.00 57.91 742 ASP A C 1
ATOM 5637 O O . ASP A 1 742 ? 19.588 26.891 15.094 1.00 57.91 742 ASP A O 1
ATOM 5641 N N . ASN A 1 743 ? 18.451 27.470 13.255 1.00 73.19 743 ASN A N 1
ATOM 5642 C CA . ASN A 1 743 ? 19.627 27.675 12.402 1.00 73.19 743 ASN A CA 1
ATOM 5643 C C . ASN A 1 743 ? 19.310 28.549 11.175 1.00 73.19 743 ASN A C 1
ATOM 5645 O O . ASN A 1 743 ? 18.154 28.813 10.856 1.00 73.19 743 ASN A O 1
ATOM 5649 N N . TYR A 1 744 ? 20.350 28.939 10.427 1.00 83.50 744 TYR A N 1
ATOM 5650 C CA . TYR A 1 744 ? 20.254 29.814 9.246 1.00 83.50 744 TYR A CA 1
ATOM 5651 C C . TYR A 1 744 ? 19.220 29.390 8.179 1.00 83.50 744 TYR A C 1
ATOM 5653 O O . TYR A 1 744 ? 18.739 30.228 7.418 1.00 83.50 744 TYR A O 1
ATOM 5661 N N . VAL A 1 745 ? 18.863 28.103 8.111 1.00 87.50 745 VAL A N 1
ATOM 5662 C CA . VAL A 1 745 ? 17.900 27.564 7.139 1.00 87.50 745 VAL A CA 1
ATOM 5663 C C . VAL A 1 745 ? 16.470 27.545 7.691 1.00 87.50 745 VAL A C 1
ATOM 5665 O O . VAL A 1 745 ? 15.524 27.695 6.912 1.00 87.50 745 VAL A O 1
ATOM 5668 N N . ARG A 1 746 ? 16.282 27.343 9.006 1.00 87.38 746 ARG A N 1
ATOM 5669 C CA . ARG A 1 746 ? 14.963 27.139 9.639 1.00 87.38 746 ARG A CA 1
ATOM 5670 C C . ARG A 1 746 ? 14.902 27.620 11.081 1.00 87.38 746 ARG A C 1
ATOM 5672 O O . ARG A 1 746 ? 15.728 27.211 11.899 1.00 87.38 746 ARG A O 1
ATOM 5679 N N . ALA A 1 747 ? 13.819 28.324 11.389 1.00 86.94 747 ALA A N 1
ATOM 5680 C CA . ALA A 1 747 ? 13.435 28.636 12.753 1.00 86.94 747 ALA A CA 1
ATOM 5681 C C . ALA A 1 747 ? 12.565 27.518 13.347 1.00 86.94 747 ALA A C 1
ATOM 5683 O O . ALA A 1 747 ? 11.755 26.883 12.660 1.00 86.94 747 ALA A O 1
ATOM 5684 N N . SER A 1 748 ? 12.743 27.287 14.642 1.00 84.19 748 SER A N 1
ATOM 5685 C CA . SER A 1 748 ? 11.825 26.521 15.489 1.00 84.19 748 SER A CA 1
ATOM 5686 C C . SER A 1 748 ? 10.800 27.459 16.145 1.00 84.19 748 SER A C 1
ATOM 5688 O O . SER A 1 748 ? 10.907 28.675 16.017 1.00 84.19 748 SER A O 1
ATOM 5690 N N . ASN A 1 749 ? 9.801 26.902 16.841 1.00 88.00 749 ASN A N 1
ATOM 5691 C CA . ASN A 1 749 ? 8.826 27.664 17.641 1.00 88.00 749 ASN A CA 1
ATOM 5692 C C . ASN A 1 749 ? 8.151 28.829 16.869 1.00 88.00 749 ASN A C 1
ATOM 5694 O O . ASN A 1 749 ? 7.964 29.932 17.389 1.00 88.00 749 ASN A O 1
ATOM 5698 N N . SER A 1 750 ? 7.849 28.594 15.586 1.00 91.94 750 SER A N 1
ATOM 5699 C CA . SER A 1 750 ? 7.474 29.624 14.613 1.00 91.94 750 SER A CA 1
ATOM 5700 C C . SER A 1 750 ? 5.988 29.634 14.255 1.00 91.94 750 SER A C 1
ATOM 5702 O O . SER A 1 750 ? 5.320 28.598 14.206 1.00 91.94 750 SER A O 1
ATOM 5704 N N . VAL A 1 751 ? 5.499 30.838 13.966 1.00 96.12 751 VAL A N 1
ATOM 5705 C CA . VAL A 1 751 ? 4.205 31.150 13.363 1.00 96.12 751 VAL A CA 1
ATOM 5706 C C . VAL A 1 751 ? 4.488 31.793 12.007 1.00 96.12 751 VAL A C 1
ATOM 5708 O O . VAL A 1 751 ? 5.047 32.889 11.929 1.00 96.12 751 VAL A O 1
ATOM 5711 N N . GLY A 1 752 ? 4.137 31.095 10.932 1.00 96.25 752 GLY A N 1
ATOM 5712 C CA . GLY A 1 752 ? 4.228 31.572 9.557 1.00 96.25 752 GLY A CA 1
ATOM 5713 C C . GLY A 1 752 ? 2.851 31.878 8.973 1.00 96.25 752 GLY A C 1
ATOM 5714 O O . GLY A 1 752 ? 1.892 31.152 9.225 1.00 96.25 752 GLY A O 1
ATOM 5715 N N . TYR A 1 753 ? 2.768 32.916 8.149 1.00 97.44 753 TYR A N 1
ATOM 5716 C CA . TYR A 1 753 ? 1.609 33.229 7.314 1.00 97.44 753 TYR A CA 1
ATOM 5717 C C . TYR A 1 753 ? 2.057 33.380 5.859 1.00 97.44 753 TYR A C 1
ATOM 5719 O O . TYR A 1 753 ? 3.034 34.077 5.586 1.00 97.44 753 TYR A O 1
ATOM 5727 N N . PHE A 1 754 ? 1.355 32.729 4.935 1.00 96.81 754 PHE A N 1
ATOM 5728 C CA . PHE A 1 754 ? 1.645 32.711 3.503 1.00 96.81 754 PHE A CA 1
ATOM 5729 C C . PHE A 1 754 ? 0.457 33.281 2.723 1.00 96.81 754 PHE A C 1
ATOM 5731 O O . PHE A 1 754 ? -0.688 32.919 2.991 1.00 96.81 754 PHE A O 1
ATOM 5738 N N . LEU A 1 755 ? 0.731 34.156 1.751 1.00 96.00 755 LEU A N 1
ATOM 5739 C CA . LEU A 1 755 ? -0.311 34.808 0.949 1.00 96.00 755 LEU A CA 1
ATOM 5740 C C . LEU A 1 755 ? -1.070 33.810 0.046 1.00 96.00 755 LEU A C 1
ATOM 5742 O O . LEU A 1 755 ? -0.457 32.865 -0.460 1.00 96.00 755 LEU A O 1
ATOM 5746 N N . PRO A 1 756 ? -2.376 34.027 -0.212 1.00 93.75 756 PRO A N 1
ATOM 5747 C CA . PRO A 1 756 ? -3.170 33.166 -1.086 1.00 93.75 756 PRO A CA 1
ATOM 5748 C C . PRO A 1 756 ? -2.719 33.225 -2.552 1.00 93.75 756 PRO A C 1
ATOM 5750 O O . PRO A 1 756 ? -2.342 34.271 -3.077 1.00 93.75 756 PRO A O 1
ATOM 5753 N N . GLY A 1 757 ? -2.821 32.091 -3.250 1.00 82.81 757 GLY A N 1
ATOM 5754 C CA . GLY A 1 757 ? -2.312 31.933 -4.620 1.00 82.81 757 GLY A CA 1
ATOM 5755 C C . GLY A 1 757 ? -3.087 32.666 -5.726 1.00 82.81 757 GLY A C 1
ATOM 5756 O O . GLY A 1 757 ? -2.656 32.636 -6.875 1.00 82.81 757 GLY A O 1
ATOM 5757 N N . HIS A 1 758 ? -4.214 33.318 -5.420 1.00 83.31 758 HIS A N 1
ATOM 5758 C CA . HIS A 1 758 ? -5.052 34.004 -6.415 1.00 83.31 758 HIS A CA 1
ATOM 5759 C C . HIS A 1 758 ? -4.650 35.471 -6.679 1.00 83.31 758 HIS A C 1
ATOM 5761 O O . HIS A 1 758 ? -5.293 36.149 -7.476 1.00 83.31 758 HIS A O 1
ATOM 5767 N N . LEU A 1 759 ? -3.575 35.973 -6.060 1.00 91.50 759 LEU A N 1
ATOM 5768 C CA . LEU A 1 759 ? -3.124 37.372 -6.154 1.00 91.50 759 LEU A CA 1
ATOM 5769 C C . LEU A 1 759 ? -2.378 37.712 -7.466 1.00 91.50 759 LEU A C 1
ATOM 5771 O O . LEU A 1 759 ? -1.344 38.376 -7.454 1.00 91.50 759 LEU A O 1
ATOM 5775 N N . GLY A 1 760 ? -2.861 37.238 -8.619 1.00 87.94 760 GLY A N 1
ATOM 5776 C CA . GLY A 1 760 ? -2.378 37.656 -9.949 1.00 87.94 760 GLY A CA 1
ATOM 5777 C C . GLY A 1 760 ? -0.901 37.363 -10.278 1.00 87.94 760 GLY A C 1
ATOM 5778 O O . GLY A 1 760 ? -0.375 37.919 -11.244 1.00 87.94 760 GLY A O 1
ATOM 5779 N N . GLY A 1 761 ? -0.236 36.513 -9.489 1.00 91.06 761 GLY A N 1
ATOM 5780 C CA . GLY A 1 761 ? 1.201 36.218 -9.574 1.00 91.06 761 GLY A CA 1
ATOM 5781 C C . GLY A 1 761 ? 2.020 36.711 -8.374 1.00 91.06 761 GLY A C 1
ATOM 5782 O O . GLY A 1 761 ? 3.166 36.292 -8.219 1.00 91.06 761 GLY A O 1
ATOM 5783 N N . PHE A 1 762 ? 1.460 37.553 -7.499 1.00 96.12 762 PHE A N 1
ATOM 5784 C CA . PHE A 1 762 ? 2.102 37.912 -6.234 1.00 96.12 762 PHE A CA 1
ATOM 5785 C C . PHE A 1 762 ? 2.074 36.753 -5.235 1.00 96.12 762 PHE A C 1
ATOM 5787 O O . PHE A 1 762 ? 1.100 36.007 -5.144 1.00 96.12 762 PHE A O 1
ATOM 5794 N N . TYR A 1 763 ? 3.145 36.629 -4.455 1.00 96.06 763 TYR A N 1
ATOM 5795 C CA . TYR A 1 763 ? 3.274 35.664 -3.370 1.00 96.06 763 TYR A CA 1
ATOM 5796 C C . TYR A 1 763 ? 4.089 36.257 -2.217 1.00 96.06 763 TYR A C 1
ATOM 5798 O O . TYR A 1 763 ? 4.885 37.180 -2.395 1.00 96.06 763 TYR A O 1
ATOM 5806 N N . GLY A 1 764 ? 3.928 35.711 -1.013 1.00 95.69 764 GLY A N 1
ATOM 5807 C CA . GLY A 1 764 ? 4.655 36.205 0.151 1.00 95.69 764 GLY A CA 1
ATOM 5808 C C . GLY A 1 764 ? 4.542 35.304 1.370 1.00 95.69 764 GLY A C 1
ATOM 5809 O O . GLY A 1 764 ? 3.685 34.423 1.429 1.00 95.69 764 GLY A O 1
ATOM 5810 N N . GLN A 1 765 ? 5.435 35.540 2.325 1.00 96.12 765 GLN A N 1
ATOM 5811 C CA . GLN A 1 765 ? 5.516 34.866 3.617 1.00 96.12 765 GLN A CA 1
ATOM 5812 C C . GLN A 1 765 ? 5.882 35.902 4.684 1.00 96.12 765 GLN A C 1
ATOM 5814 O O . GLN A 1 765 ? 6.828 36.660 4.491 1.00 96.12 765 GLN A O 1
ATOM 5819 N N . VAL A 1 766 ? 5.209 35.886 5.829 1.00 97.06 766 VAL A N 1
ATOM 5820 C CA . VAL A 1 766 ? 5.675 36.520 7.071 1.00 97.06 766 VAL A CA 1
ATOM 5821 C C . VAL A 1 766 ? 5.915 35.415 8.095 1.00 97.06 766 VAL A C 1
ATOM 5823 O O . VAL A 1 766 ? 5.194 34.420 8.107 1.00 97.06 766 VAL A O 1
ATOM 5826 N N . MET A 1 767 ? 6.947 35.549 8.923 1.00 95.50 767 MET A N 1
ATOM 5827 C CA . MET A 1 767 ? 7.289 34.588 9.970 1.00 95.50 767 MET A CA 1
ATOM 5828 C C . MET A 1 767 ? 7.693 35.318 11.250 1.00 95.50 767 MET A C 1
ATOM 5830 O O . MET A 1 767 ? 8.510 36.239 11.216 1.00 95.50 767 MET A O 1
ATOM 5834 N N . TYR A 1 768 ? 7.157 34.860 12.377 1.00 94.81 768 TYR A N 1
ATOM 5835 C CA . TYR A 1 768 ? 7.581 35.247 13.717 1.00 94.81 768 TYR A CA 1
ATOM 5836 C C . TYR A 1 768 ? 7.854 33.987 14.537 1.00 94.81 768 TYR A C 1
ATOM 5838 O O . TYR A 1 768 ? 7.017 33.090 14.587 1.00 94.81 768 TYR A O 1
ATOM 5846 N N . SER A 1 769 ? 9.005 33.924 15.194 1.00 90.38 769 SER A N 1
ATOM 5847 C CA . SER A 1 769 ? 9.444 32.772 15.982 1.00 90.38 769 SER A CA 1
ATOM 5848 C C . SER A 1 769 ? 9.692 33.191 17.419 1.00 90.38 769 SER A C 1
ATOM 5850 O O . SER A 1 769 ? 10.399 34.168 17.676 1.00 90.38 769 SER A O 1
ATOM 5852 N N . LEU A 1 770 ? 9.063 32.476 18.347 1.00 86.94 770 LEU A N 1
ATOM 5853 C CA . LEU A 1 770 ? 9.146 32.721 19.782 1.00 86.94 770 LEU A CA 1
ATOM 5854 C C . LEU A 1 770 ? 10.533 32.329 20.313 1.00 86.94 770 LEU A C 1
ATOM 5856 O O . LEU A 1 770 ? 11.202 31.466 19.752 1.00 86.94 770 LEU A O 1
ATOM 5860 N N . HIS A 1 771 ? 10.966 32.959 21.407 1.00 77.19 771 HIS A N 1
ATOM 5861 C CA . HIS A 1 771 ? 12.232 32.606 22.052 1.00 77.19 771 HIS A CA 1
ATOM 5862 C C . HIS A 1 771 ? 12.189 31.168 22.594 1.00 77.19 771 HIS A C 1
ATOM 5864 O O . HIS A 1 771 ? 11.167 30.726 23.120 1.00 77.19 771 HIS A O 1
ATOM 5870 N N . GLU A 1 772 ? 13.306 30.446 22.498 1.00 68.94 772 GLU A N 1
ATOM 5871 C CA . GLU A 1 772 ? 13.428 29.083 23.048 1.00 68.94 772 GLU A CA 1
ATOM 5872 C C . GLU A 1 772 ? 13.985 29.094 24.484 1.00 68.94 772 GLU A C 1
ATOM 5874 O O . GLU A 1 772 ? 13.748 28.174 25.265 1.00 68.94 772 GLU A O 1
ATOM 5879 N N . ASN A 1 773 ? 14.676 30.171 24.871 1.00 71.69 773 ASN A N 1
ATOM 5880 C CA . ASN A 1 773 ? 15.261 30.320 26.201 1.00 71.69 773 ASN A CA 1
ATOM 5881 C C . ASN A 1 773 ? 14.205 30.564 27.290 1.00 71.69 773 ASN A C 1
ATOM 5883 O O . ASN A 1 773 ? 13.312 31.405 27.138 1.00 71.69 773 ASN A O 1
ATOM 5887 N N . LEU A 1 774 ? 14.379 29.897 28.436 1.00 71.44 774 LEU A N 1
ATOM 5888 C CA . LEU A 1 774 ? 13.567 30.103 29.636 1.00 71.44 774 LEU A CA 1
ATOM 5889 C C . LEU A 1 774 ? 13.719 31.529 30.188 1.00 71.44 774 LEU A C 1
ATOM 5891 O O . LEU A 1 774 ? 14.825 32.066 30.307 1.00 71.44 774 LEU A O 1
ATOM 5895 N N . LYS A 1 775 ? 12.596 32.112 30.618 1.00 72.81 775 LYS A N 1
ATOM 5896 C CA . LYS A 1 775 ? 12.601 33.302 31.471 1.00 72.81 775 LYS A CA 1
ATOM 5897 C C . LYS A 1 775 ? 12.923 32.880 32.902 1.00 72.81 775 LYS A C 1
ATOM 5899 O O . LYS A 1 775 ? 12.213 32.063 33.478 1.00 72.81 775 LYS A O 1
ATOM 5904 N N . GLN A 1 776 ? 13.978 33.453 33.467 1.00 69.19 776 GLN A N 1
ATOM 5905 C CA . GLN A 1 776 ? 14.430 33.189 34.832 1.00 69.19 776 GLN A CA 1
ATOM 5906 C C . GLN A 1 776 ? 14.184 34.428 35.699 1.00 69.19 776 GLN A C 1
ATOM 5908 O O . GLN A 1 776 ? 14.453 35.552 35.277 1.00 69.19 776 GLN A O 1
ATOM 5913 N N . SER A 1 777 ? 13.654 34.216 36.900 1.00 68.00 777 SER A N 1
ATOM 5914 C CA . SER A 1 777 ? 13.443 35.231 37.939 1.00 68.00 777 SER A CA 1
ATOM 5915 C C . SER A 1 777 ? 14.461 35.054 39.066 1.00 68.00 777 SER A C 1
ATOM 5917 O O . SER A 1 777 ? 14.873 33.931 39.341 1.00 68.00 777 SER A O 1
ATOM 5919 N N . GLY A 1 778 ? 14.859 36.142 39.729 1.00 63.84 778 GLY A N 1
ATOM 5920 C CA . GLY A 1 778 ? 15.848 36.115 40.819 1.00 63.84 778 GLY A CA 1
ATOM 5921 C C . GLY A 1 778 ? 17.314 36.113 40.361 1.00 63.84 778 GLY A C 1
ATOM 5922 O O . GLY A 1 778 ? 18.197 36.403 41.159 1.00 63.84 778 GLY A O 1
ATOM 5923 N N . VAL A 1 779 ? 17.578 35.870 39.074 1.00 66.94 779 VAL A N 1
ATOM 5924 C CA . VAL A 1 779 ? 18.867 36.174 38.430 1.00 66.94 779 VAL A CA 1
ATOM 5925 C C . VAL A 1 779 ? 18.880 37.618 37.929 1.00 66.94 779 VAL A C 1
ATOM 5927 O O . VAL A 1 779 ? 17.843 38.144 37.523 1.00 66.94 779 VAL A O 1
ATOM 5930 N N . SER A 1 780 ? 20.052 38.255 37.917 1.00 56.81 780 SER A N 1
ATOM 5931 C CA . SER A 1 780 ? 20.217 39.633 37.430 1.00 56.81 780 SER A CA 1
ATOM 5932 C C . SER A 1 780 ?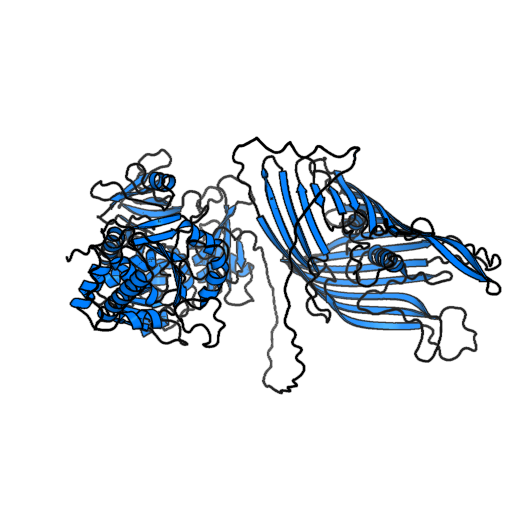 19.904 39.784 35.938 1.00 56.81 780 SER A C 1
ATOM 5934 O O . SER A 1 780 ? 19.357 40.806 35.529 1.00 56.81 780 SER A O 1
ATOM 5936 N N . HIS A 1 781 ? 20.189 38.756 35.131 1.00 62.16 781 HIS A N 1
ATOM 5937 C CA . HIS A 1 781 ? 19.968 38.764 33.683 1.00 62.16 781 HIS A CA 1
ATOM 5938 C C . HIS A 1 781 ? 19.303 37.470 33.216 1.00 62.16 781 HIS A C 1
ATOM 5940 O O . HIS A 1 781 ? 19.680 36.387 33.658 1.00 62.16 781 HIS A O 1
ATOM 5946 N N . SER A 1 782 ? 18.341 37.567 32.294 1.00 61.84 782 SER A N 1
ATOM 5947 C CA . SER A 1 782 ? 17.640 36.400 31.743 1.00 61.84 782 SER A CA 1
ATOM 5948 C C . SER A 1 782 ? 17.725 36.375 30.212 1.00 61.84 782 SER A C 1
ATOM 5950 O O . SER A 1 782 ? 17.285 37.336 29.576 1.00 61.84 782 SER A O 1
ATOM 5952 N N . PRO A 1 783 ? 18.188 35.269 29.591 1.00 63.62 783 PRO A N 1
ATOM 5953 C CA . PRO A 1 783 ? 18.417 35.156 28.142 1.00 63.62 783 PRO A CA 1
ATOM 5954 C C . PRO A 1 783 ? 17.127 34.998 27.304 1.00 63.62 783 PRO A C 1
ATOM 5956 O O . PRO A 1 783 ? 17.168 34.528 26.165 1.00 63.62 783 PRO A O 1
ATOM 5959 N N . SER A 1 784 ? 15.977 35.395 27.861 1.00 63.31 784 SER A N 1
ATOM 5960 C CA . SER A 1 784 ? 14.582 35.188 27.411 1.00 63.31 784 SER A CA 1
ATOM 5961 C C . SER A 1 784 ? 14.172 35.831 26.071 1.00 63.31 784 SER A C 1
ATOM 5963 O O . SER A 1 784 ? 12.990 36.028 25.801 1.00 63.31 784 SER A O 1
ATOM 5965 N N . LYS A 1 785 ? 15.135 36.180 25.218 1.00 66.19 785 LYS A N 1
ATOM 5966 C CA . LYS A 1 785 ? 14.925 36.705 23.857 1.00 66.19 785 LYS A CA 1
ATOM 5967 C C . LYS A 1 785 ? 15.810 36.028 22.799 1.00 66.19 785 LYS A C 1
ATOM 5969 O O . LYS A 1 785 ? 15.598 36.269 21.612 1.00 66.19 785 LYS A O 1
ATOM 5974 N N . GLY A 1 786 ? 16.760 35.180 23.205 1.00 69.31 786 GLY A N 1
ATOM 5975 C CA . GLY A 1 786 ? 17.541 34.343 22.290 1.00 69.31 786 GLY A CA 1
ATOM 5976 C C . GLY A 1 786 ? 16.677 33.284 21.592 1.00 69.31 786 GLY A C 1
ATOM 5977 O O . GLY A 1 786 ? 15.710 32.779 22.169 1.00 69.31 786 GLY A O 1
ATOM 5978 N N . GLY A 1 787 ? 17.000 32.989 20.331 1.00 70.25 787 GLY A N 1
ATOM 5979 C CA . GLY A 1 787 ? 16.223 32.109 19.446 1.00 70.25 787 GLY A CA 1
ATOM 5980 C C . GLY A 1 787 ? 15.018 32.788 18.779 1.00 70.25 787 GLY A C 1
ATOM 5981 O O . GLY A 1 787 ? 14.321 32.171 17.981 1.00 70.25 787 GLY A O 1
ATOM 5982 N N . ARG A 1 788 ? 14.755 34.070 19.075 1.00 84.25 788 ARG A N 1
ATOM 5983 C CA . ARG A 1 788 ? 13.649 34.820 18.467 1.00 84.25 788 ARG A CA 1
ATOM 5984 C C . ARG A 1 788 ? 14.036 35.329 17.075 1.00 84.25 788 ARG A C 1
ATOM 5986 O O . ARG A 1 788 ? 14.957 36.139 16.938 1.00 84.25 788 ARG A O 1
ATOM 5993 N N . ASN A 1 789 ? 13.264 34.933 16.069 1.00 87.88 789 ASN A N 1
ATOM 5994 C CA . ASN A 1 789 ? 13.487 35.236 14.653 1.00 87.88 789 ASN A CA 1
ATOM 5995 C C . ASN A 1 789 ? 12.237 35.901 14.048 1.00 87.88 789 ASN A C 1
ATOM 5997 O O . ASN A 1 789 ? 11.123 35.426 14.266 1.00 87.88 789 ASN A O 1
ATOM 6001 N N . VAL A 1 790 ? 12.404 36.999 13.308 1.00 93.38 790 VAL A N 1
ATOM 6002 C CA . VAL A 1 790 ? 11.310 37.719 12.635 1.00 93.38 790 VAL A CA 1
ATOM 6003 C C . VAL A 1 790 ? 11.704 37.992 11.192 1.00 93.38 790 VAL A C 1
ATOM 6005 O O . VAL A 1 790 ? 12.766 38.558 10.946 1.00 93.38 790 VAL A O 1
ATOM 6008 N N . GLY A 1 791 ? 10.854 37.651 10.225 1.00 94.69 791 GLY A N 1
ATOM 6009 C CA . GLY A 1 791 ? 11.156 37.893 8.818 1.00 94.69 791 GLY A CA 1
ATOM 6010 C C . GLY A 1 791 ? 9.938 38.000 7.913 1.00 94.69 791 GLY A C 1
ATOM 6011 O O . GLY A 1 791 ? 8.829 37.592 8.256 1.00 94.69 791 GLY A O 1
ATOM 6012 N N . GLY A 1 792 ? 10.171 38.525 6.715 1.00 96.75 792 GLY A N 1
ATOM 6013 C CA . GLY A 1 792 ? 9.180 38.654 5.656 1.00 96.75 792 GLY A CA 1
ATOM 6014 C C . GLY A 1 792 ? 9.802 38.448 4.278 1.00 96.75 792 GLY A C 1
ATOM 6015 O O . GLY A 1 792 ? 10.965 38.778 4.057 1.00 96.75 792 GLY A O 1
ATOM 6016 N N . ARG A 1 793 ? 9.023 37.901 3.348 1.00 97.19 793 ARG A N 1
ATOM 6017 C CA . ARG A 1 793 ? 9.352 37.705 1.932 1.00 97.19 793 ARG A CA 1
ATOM 6018 C C . ARG A 1 793 ? 8.165 38.142 1.088 1.00 97.19 793 ARG A C 1
ATOM 6020 O O . ARG A 1 793 ? 7.039 37.741 1.372 1.00 97.19 793 ARG A O 1
ATOM 6027 N N . PHE A 1 794 ? 8.427 38.892 0.027 1.00 97.56 794 PHE A N 1
ATOM 6028 C CA . PHE A 1 794 ? 7.434 39.295 -0.963 1.00 97.56 794 PHE A CA 1
ATOM 6029 C C . PHE A 1 794 ? 8.007 39.106 -2.366 1.00 97.56 794 PHE A C 1
ATOM 6031 O O . PHE A 1 794 ? 9.183 39.391 -2.600 1.00 97.56 794 PHE A O 1
ATOM 6038 N N . GLY A 1 795 ? 7.200 38.605 -3.294 1.00 97.00 795 GLY A N 1
ATOM 6039 C CA . GLY A 1 795 ? 7.634 38.298 -4.648 1.00 97.00 795 GLY A CA 1
ATOM 6040 C C . GLY A 1 795 ? 6.501 38.270 -5.659 1.00 97.00 795 GLY A C 1
ATOM 6041 O O . GLY A 1 795 ? 5.322 38.345 -5.317 1.00 97.00 795 GLY A O 1
ATOM 6042 N N . TYR A 1 796 ? 6.891 38.174 -6.924 1.00 96.75 796 TYR A N 1
ATOM 6043 C CA . TYR A 1 796 ? 6.007 38.160 -8.076 1.00 96.75 796 TYR A CA 1
ATOM 6044 C C . TYR A 1 796 ? 6.534 37.169 -9.115 1.00 96.75 796 TYR A C 1
ATOM 6046 O O . TYR A 1 796 ? 7.708 37.212 -9.488 1.00 96.75 796 TYR A O 1
ATOM 6054 N N . GLN A 1 797 ? 5.663 36.280 -9.584 1.00 95.06 797 GLN A N 1
ATOM 6055 C CA . GLN A 1 797 ? 5.947 35.301 -10.626 1.00 95.06 797 GLN A CA 1
ATOM 6056 C C . GLN A 1 797 ? 4.804 35.270 -11.642 1.00 95.06 797 GLN A C 1
ATOM 6058 O O . GLN A 1 797 ? 3.666 34.954 -11.299 1.00 95.06 797 GLN A O 1
ATOM 6063 N N . ARG A 1 798 ? 5.115 35.549 -12.912 1.00 94.00 798 ARG A N 1
ATOM 6064 C CA . ARG A 1 798 ? 4.157 35.462 -14.023 1.00 94.00 798 ARG A CA 1
ATOM 6065 C C . ARG A 1 798 ? 4.890 35.179 -15.333 1.00 94.00 798 ARG A C 1
ATOM 6067 O O . ARG A 1 798 ? 5.789 35.922 -15.721 1.00 94.00 798 ARG A O 1
ATOM 6074 N N . GLY A 1 799 ? 4.484 34.113 -16.024 1.00 92.38 799 GLY A N 1
ATOM 6075 C CA . GLY A 1 799 ? 5.172 33.646 -17.231 1.00 92.38 799 GLY A CA 1
ATOM 6076 C C . GLY A 1 799 ? 6.641 33.284 -16.938 1.00 92.38 799 GLY A C 1
ATOM 6077 O O . GLY A 1 799 ? 6.888 32.601 -15.942 1.00 92.38 799 GLY A O 1
ATOM 6078 N N . PRO A 1 800 ? 7.611 33.730 -17.759 1.00 95.12 800 PRO A N 1
ATOM 6079 C CA . PRO A 1 800 ? 9.026 33.387 -17.586 1.00 95.12 800 PRO A CA 1
ATOM 6080 C C . PRO A 1 800 ? 9.705 34.085 -16.397 1.00 95.12 800 PRO A C 1
ATOM 6082 O O . PRO A 1 800 ? 10.748 33.617 -15.938 1.00 95.12 800 PRO A O 1
ATOM 6085 N N . LEU A 1 801 ? 9.144 35.195 -15.900 1.00 96.81 801 LEU A N 1
ATOM 6086 C CA . LEU A 1 801 ? 9.739 36.020 -14.849 1.00 96.81 801 LEU A CA 1
ATOM 6087 C C . LEU A 1 801 ? 9.299 35.563 -13.451 1.00 96.81 801 LEU A C 1
ATOM 6089 O O . LEU A 1 801 ? 8.108 35.412 -13.174 1.00 96.81 801 LEU A O 1
ATOM 6093 N N . ASN A 1 802 ? 10.269 35.440 -12.545 1.00 97.44 802 ASN A N 1
ATOM 6094 C CA . ASN A 1 802 ? 10.062 35.324 -11.102 1.00 97.44 802 ASN A CA 1
ATOM 6095 C C . ASN A 1 802 ? 11.070 36.223 -10.374 1.00 97.44 802 ASN A C 1
ATOM 6097 O O . ASN A 1 802 ? 12.261 36.153 -10.674 1.00 97.44 802 ASN A O 1
ATOM 6101 N N . LEU A 1 803 ? 10.617 37.029 -9.416 1.00 97.44 803 LEU A N 1
ATOM 6102 C CA . LEU A 1 803 ? 11.465 37.836 -8.536 1.00 97.44 803 LEU A CA 1
ATOM 6103 C C . LEU A 1 803 ? 10.917 37.865 -7.107 1.00 97.44 803 LEU A C 1
ATOM 6105 O O . LEU A 1 803 ? 9.708 37.773 -6.905 1.00 97.44 803 LEU A O 1
ATOM 6109 N N . ALA A 1 804 ? 11.791 38.024 -6.112 1.00 97.75 804 ALA A N 1
ATOM 6110 C CA . ALA A 1 804 ? 11.387 38.290 -4.731 1.00 97.75 804 ALA A CA 1
ATOM 6111 C C . ALA A 1 804 ? 12.467 39.017 -3.924 1.00 97.75 804 ALA A C 1
ATOM 6113 O O . ALA A 1 804 ? 13.660 38.901 -4.202 1.00 97.75 804 ALA A O 1
ATOM 6114 N N . ILE A 1 805 ? 12.030 39.690 -2.863 1.00 98.00 805 ILE A N 1
ATOM 6115 C CA . ILE A 1 805 ? 12.857 40.271 -1.803 1.00 98.00 805 ILE A CA 1
ATOM 6116 C C . ILE A 1 805 ? 12.462 39.652 -0.457 1.00 98.00 805 ILE A C 1
ATOM 6118 O O . ILE A 1 805 ? 11.296 39.317 -0.241 1.00 98.00 805 ILE A O 1
ATOM 6122 N N . ALA A 1 806 ? 13.425 39.459 0.441 1.00 97.56 806 ALA A N 1
ATOM 6123 C CA . ALA A 1 806 ? 13.182 39.003 1.803 1.00 97.56 806 ALA A CA 1
ATOM 6124 C C . ALA A 1 806 ? 14.114 39.687 2.810 1.00 97.56 806 ALA A C 1
ATOM 6126 O O . ALA A 1 806 ? 15.295 39.907 2.534 1.00 97.56 806 ALA A O 1
ATOM 6127 N N . TYR A 1 807 ? 13.574 39.973 3.993 1.00 96.81 807 TYR A N 1
ATOM 6128 C CA . TYR A 1 807 ? 14.292 40.482 5.159 1.00 96.81 807 TYR A CA 1
ATOM 6129 C C . TYR A 1 807 ? 14.058 39.566 6.364 1.00 96.81 807 TYR A C 1
ATOM 6131 O O . TYR A 1 807 ? 12.986 38.975 6.502 1.00 96.81 807 TYR A O 1
ATOM 6139 N N . GLN A 1 808 ? 15.048 39.469 7.245 1.00 92.94 808 GLN A N 1
ATOM 6140 C CA . GLN A 1 808 ? 14.981 38.713 8.490 1.00 92.94 808 GLN A CA 1
ATOM 6141 C C . GLN A 1 808 ? 15.906 39.331 9.539 1.00 92.94 808 GLN A C 1
ATOM 6143 O O . GLN A 1 808 ? 17.052 39.662 9.238 1.00 92.94 808 GLN A O 1
ATOM 6148 N N . GLU A 1 809 ? 15.424 39.437 10.773 1.00 91.88 809 GLU A N 1
ATOM 6149 C CA . GLU A 1 809 ? 16.210 39.750 11.962 1.00 91.88 809 GLU A CA 1
ATOM 6150 C C . GLU A 1 809 ? 16.154 38.571 12.934 1.00 91.88 809 GLU A C 1
ATOM 6152 O O . GLU A 1 809 ? 15.083 38.078 13.291 1.00 91.88 809 GLU A O 1
ATOM 6157 N N . ASP A 1 810 ? 17.328 38.115 13.349 1.00 87.06 810 ASP A N 1
ATOM 6158 C CA . ASP A 1 810 ? 17.517 36.872 14.080 1.00 87.06 810 ASP A CA 1
ATOM 6159 C C . ASP A 1 810 ? 18.336 37.143 15.354 1.00 87.06 810 ASP A C 1
ATOM 6161 O O . ASP A 1 810 ? 19.467 37.628 15.281 1.00 87.06 810 ASP A O 1
ATOM 6165 N N . THR A 1 811 ? 17.734 36.910 16.526 1.00 85.06 811 THR A N 1
ATOM 6166 C CA . THR A 1 811 ? 18.293 37.260 17.845 1.00 85.06 811 THR A CA 1
ATOM 6167 C C . THR A 1 811 ? 19.011 36.045 18.443 1.00 85.06 811 THR A C 1
ATOM 6169 O O . THR A 1 811 ? 18.359 35.161 19.004 1.00 85.06 811 THR A O 1
ATOM 6172 N N . LYS A 1 812 ? 20.346 35.980 18.340 1.00 77.31 812 LYS A N 1
ATOM 6173 C CA . LYS A 1 812 ? 21.136 34.827 18.824 1.00 77.31 812 LYS A CA 1
ATOM 6174 C C . LYS A 1 812 ? 21.520 34.922 20.298 1.00 77.31 812 LYS A C 1
ATOM 6176 O O . LYS A 1 812 ? 21.505 33.906 20.985 1.00 77.31 812 LYS A O 1
ATOM 6181 N N . ASP A 1 813 ? 21.767 36.129 20.796 1.00 72.44 813 ASP A N 1
ATOM 6182 C CA . ASP A 1 813 ? 21.975 36.404 22.221 1.00 72.44 813 ASP A CA 1
ATOM 6183 C C . ASP A 1 813 ? 21.328 37.752 22.582 1.00 72.44 813 ASP A C 1
ATOM 6185 O O . ASP A 1 813 ? 21.365 38.693 21.789 1.00 72.44 813 ASP A O 1
ATOM 6189 N N . ASP A 1 814 ? 20.698 37.838 23.751 1.00 65.31 814 ASP A N 1
ATOM 6190 C CA . ASP A 1 814 ? 20.102 39.063 24.319 1.00 65.31 814 ASP A CA 1
ATOM 6191 C C . ASP A 1 814 ? 19.955 38.847 25.836 1.00 65.31 814 ASP A C 1
ATOM 6193 O O . ASP A 1 814 ? 18.856 38.690 26.381 1.00 65.31 814 ASP A O 1
ATOM 6197 N N . LEU A 1 815 ? 21.106 38.771 26.514 1.00 66.69 815 LEU A N 1
ATOM 6198 C CA . LEU A 1 815 ? 21.250 38.707 27.974 1.00 66.69 815 LEU A CA 1
ATOM 6199 C C . LEU A 1 815 ? 20.952 40.082 28.589 1.00 66.69 815 LEU A C 1
ATOM 6201 O O . LEU A 1 815 ? 21.831 40.755 29.128 1.00 66.69 815 LEU A O 1
ATOM 6205 N N . SER A 1 816 ? 19.696 40.506 28.427 1.00 55.75 816 SER A N 1
ATOM 6206 C CA . SER A 1 816 ? 19.010 41.630 29.078 1.00 55.75 816 SER A CA 1
ATOM 6207 C C . SER A 1 816 ? 19.901 42.803 29.520 1.00 55.75 816 SER A C 1
ATOM 6209 O O . SER A 1 816 ? 19.850 43.222 30.673 1.00 55.75 816 SER A O 1
ATOM 6211 N N . GLY A 1 817 ? 20.698 43.345 28.591 1.00 56.25 817 GLY A N 1
ATOM 6212 C CA . GLY A 1 817 ? 21.535 44.533 28.802 1.00 56.25 817 GLY A CA 1
ATOM 6213 C C . GLY A 1 817 ? 23.020 44.348 28.480 1.00 56.25 817 GLY A C 1
ATOM 6214 O O . GLY A 1 817 ? 23.626 45.291 27.975 1.00 56.25 817 GLY A O 1
ATOM 6215 N N . PHE A 1 818 ? 23.573 43.153 28.704 1.00 62.62 818 PHE A N 1
ATOM 6216 C CA . PHE A 1 818 ? 25.022 42.905 28.683 1.00 62.62 818 PHE A CA 1
ATOM 6217 C C . PHE A 1 818 ? 25.518 42.449 27.309 1.00 62.62 818 PHE A C 1
ATOM 6219 O O . PHE A 1 818 ? 26.332 43.133 26.690 1.00 62.62 818 PHE A O 1
ATOM 6226 N N . ASP A 1 819 ? 24.958 41.345 26.811 1.00 70.75 819 ASP A N 1
ATOM 6227 C CA . ASP A 1 819 ? 25.265 40.796 25.490 1.00 70.75 819 ASP A CA 1
ATOM 6228 C C . ASP A 1 819 ? 24.054 40.910 24.562 1.00 70.75 819 ASP A C 1
ATOM 6230 O O . ASP A 1 819 ? 22.927 40.625 24.973 1.00 70.75 819 ASP A O 1
ATOM 6234 N N . LYS A 1 820 ? 24.293 41.308 23.307 1.00 74.56 820 LYS A N 1
ATOM 6235 C CA . LYS A 1 820 ? 23.299 41.398 22.229 1.00 74.56 820 LYS A CA 1
ATOM 6236 C C . LYS A 1 820 ? 23.947 40.999 20.902 1.00 74.56 820 LYS A C 1
ATOM 6238 O O . LYS A 1 820 ? 24.745 41.770 20.375 1.00 74.56 820 LYS A O 1
ATOM 6243 N N . ASP A 1 821 ? 23.556 39.852 20.352 1.00 80.88 821 ASP A N 1
ATOM 6244 C CA . ASP A 1 821 ? 24.009 39.368 19.041 1.00 80.88 821 ASP A CA 1
ATOM 6245 C C . ASP A 1 821 ? 22.806 39.229 18.103 1.00 80.88 821 ASP A C 1
ATOM 6247 O O . ASP A 1 821 ? 21.857 38.489 18.394 1.00 80.88 821 ASP A O 1
ATOM 6251 N N . ARG A 1 822 ? 22.841 39.934 16.967 1.00 85.69 822 ARG A N 1
ATOM 6252 C CA . ARG A 1 822 ? 21.774 39.922 15.962 1.00 85.69 822 ARG A CA 1
ATOM 6253 C C . ARG A 1 822 ? 22.317 39.757 14.553 1.00 85.69 822 ARG A C 1
ATOM 6255 O O . ARG A 1 822 ? 23.199 40.496 14.125 1.00 85.69 822 ARG A O 1
ATOM 6262 N N . LEU A 1 823 ? 21.702 38.854 13.794 1.00 88.31 823 LEU A N 1
ATOM 6263 C CA . LEU A 1 823 ? 21.926 38.738 12.357 1.00 88.31 823 LEU A CA 1
ATOM 6264 C C . LEU A 1 823 ? 20.755 39.386 11.615 1.00 88.31 823 LEU A C 1
ATOM 6266 O O . LEU A 1 823 ? 19.616 38.932 11.728 1.00 88.31 823 LEU A O 1
ATOM 6270 N N . LYS A 1 824 ? 21.033 40.439 10.841 1.00 92.75 824 LYS A N 1
ATOM 6271 C CA . LYS A 1 824 ? 20.062 41.066 9.932 1.00 92.75 824 LYS A CA 1
ATOM 6272 C C . LYS A 1 824 ? 20.393 40.686 8.499 1.00 92.75 824 LYS A C 1
ATOM 6274 O O . LYS A 1 824 ? 21.427 41.086 7.962 1.00 92.75 824 LYS A O 1
ATOM 6279 N N . ILE A 1 825 ? 19.518 39.904 7.886 1.00 94.25 825 ILE A N 1
ATOM 6280 C CA . ILE A 1 825 ? 19.691 39.317 6.559 1.00 94.25 825 ILE A CA 1
ATOM 6281 C C . ILE A 1 825 ? 18.713 40.009 5.610 1.00 94.25 825 ILE A C 1
ATOM 6283 O O . ILE A 1 825 ? 17.511 40.026 5.856 1.00 94.25 825 ILE A O 1
ATOM 6287 N N . LEU A 1 826 ? 19.224 40.559 4.512 1.00 96.56 826 LEU A N 1
ATOM 6288 C CA . LEU A 1 826 ? 18.434 41.101 3.409 1.00 96.56 826 LEU A CA 1
ATOM 6289 C C . LEU A 1 826 ? 18.891 40.414 2.125 1.00 96.56 826 LEU A C 1
ATOM 6291 O O . LEU A 1 826 ? 20.080 40.454 1.811 1.00 96.56 826 LEU A O 1
ATOM 6295 N N . ASN A 1 827 ? 17.979 39.814 1.365 1.00 96.50 827 ASN A N 1
ATOM 6296 C CA . ASN A 1 827 ? 18.302 39.310 0.035 1.00 96.50 827 ASN A CA 1
ATOM 6297 C C . ASN A 1 827 ? 17.190 39.560 -0.984 1.00 96.50 827 ASN A C 1
ATOM 6299 O O . ASN A 1 827 ? 16.007 39.629 -0.659 1.00 96.50 827 ASN A O 1
ATOM 6303 N N . ALA A 1 828 ? 17.598 39.703 -2.238 1.00 97.38 828 ALA A N 1
ATOM 6304 C CA . ALA A 1 828 ? 16.730 39.806 -3.394 1.00 97.38 828 ALA A CA 1
ATOM 6305 C C . ALA A 1 828 ? 17.210 38.824 -4.463 1.00 97.38 828 ALA A C 1
ATOM 6307 O O . ALA A 1 828 ? 18.408 38.563 -4.591 1.00 97.38 828 ALA A O 1
ATOM 6308 N N . GLY A 1 829 ? 16.282 38.277 -5.237 1.00 97.31 829 GLY A N 1
ATOM 6309 C CA . GLY A 1 829 ? 16.606 37.381 -6.335 1.00 97.31 829 GLY A CA 1
ATOM 6310 C C . GLY A 1 829 ? 15.614 37.482 -7.480 1.00 97.31 829 GLY A C 1
ATOM 6311 O O . GLY A 1 829 ? 14.478 37.924 -7.310 1.00 97.31 829 GLY A O 1
ATOM 6312 N N . VAL A 1 830 ? 16.090 37.092 -8.655 1.00 97.88 830 VAL A N 1
ATOM 6313 C CA . VAL A 1 830 ? 15.371 37.105 -9.923 1.00 97.88 830 VAL A CA 1
ATOM 6314 C C . VAL A 1 830 ? 15.763 35.878 -10.741 1.00 97.88 830 VAL A C 1
ATOM 6316 O O . VAL A 1 830 ? 16.904 35.416 -10.704 1.00 97.88 830 VAL A O 1
ATOM 6319 N N . SER A 1 831 ? 14.818 35.344 -11.503 1.00 97.81 831 SER A N 1
ATOM 6320 C CA . SER A 1 831 ? 15.097 34.407 -12.587 1.00 97.81 831 SER A CA 1
ATOM 6321 C C . SER A 1 831 ? 14.202 34.706 -13.781 1.00 97.81 831 SER A C 1
ATOM 6323 O O . SER A 1 831 ? 13.050 35.110 -13.598 1.00 97.81 831 SER A O 1
ATOM 6325 N N . TYR A 1 832 ? 14.729 34.485 -14.981 1.00 97.62 832 TYR A N 1
ATOM 6326 C CA . TYR A 1 832 ? 13.990 34.612 -16.233 1.00 97.62 832 TYR A CA 1
ATOM 6327 C C . TYR A 1 832 ? 14.239 33.375 -17.096 1.00 97.62 832 TYR A C 1
ATOM 6329 O O . TYR A 1 832 ? 15.386 32.951 -17.250 1.00 97.62 832 TYR A O 1
ATOM 6337 N N . ASP A 1 833 ? 13.169 32.791 -17.630 1.00 96.56 833 ASP A N 1
ATOM 6338 C CA . ASP A 1 833 ? 13.214 31.652 -18.551 1.00 96.56 833 ASP A CA 1
ATOM 6339 C C . ASP A 1 833 ? 13.125 32.111 -20.012 1.00 96.56 833 ASP A C 1
ATOM 6341 O O . ASP A 1 833 ? 12.171 32.781 -20.390 1.00 96.56 833 ASP A O 1
ATOM 6345 N N . PHE A 1 834 ? 14.104 31.741 -20.836 1.00 95.38 834 PHE A N 1
ATOM 6346 C CA . PHE A 1 834 ? 14.104 31.980 -22.287 1.00 95.38 834 PHE A CA 1
ATOM 6347 C C . PHE A 1 834 ? 13.817 30.688 -23.078 1.00 95.38 834 PHE A C 1
ATOM 6349 O O . PHE A 1 834 ? 14.194 30.594 -24.243 1.00 95.38 834 PHE A O 1
ATOM 6356 N N . ASP A 1 835 ? 13.238 29.670 -22.425 1.00 87.94 835 ASP A N 1
ATOM 6357 C CA . ASP A 1 835 ? 13.031 28.276 -22.872 1.00 87.94 835 ASP A CA 1
ATOM 6358 C C . ASP A 1 835 ? 14.323 27.491 -23.192 1.00 87.94 835 ASP A C 1
ATOM 6360 O O . ASP A 1 835 ? 14.517 26.370 -22.718 1.00 87.94 835 ASP A O 1
ATOM 6364 N N . VAL A 1 836 ? 15.249 28.080 -23.954 1.00 92.19 836 VAL A N 1
ATOM 6365 C CA . VAL A 1 836 ? 16.567 27.511 -24.296 1.00 92.19 836 VAL A CA 1
ATOM 6366 C C . VAL A 1 836 ? 17.618 27.715 -23.201 1.00 92.19 836 VAL A C 1
ATOM 6368 O O . VAL A 1 836 ? 18.624 27.007 -23.164 1.00 92.19 836 VAL A O 1
ATOM 6371 N N . VAL A 1 837 ? 17.406 28.676 -22.299 1.00 96.19 837 VAL A N 1
ATOM 6372 C CA . VAL A 1 837 ? 18.241 28.918 -21.116 1.00 96.19 837 VAL A CA 1
ATOM 6373 C C . VAL A 1 837 ? 17.431 29.647 -20.046 1.00 96.19 837 VAL A C 1
ATOM 6375 O O . VAL A 1 837 ? 16.681 30.571 -20.349 1.00 96.19 837 VAL A O 1
ATOM 6378 N N . LYS A 1 838 ? 17.624 29.276 -18.780 1.00 97.62 838 LYS A N 1
ATOM 6379 C CA . LYS A 1 838 ? 17.101 30.016 -17.629 1.00 97.62 838 LYS A CA 1
ATOM 6380 C C . LYS A 1 838 ? 18.240 30.752 -16.938 1.00 97.62 838 LYS A C 1
ATOM 6382 O O . LYS A 1 838 ? 19.236 30.125 -16.570 1.00 97.62 838 LYS A O 1
ATOM 6387 N N . LEU A 1 839 ? 18.094 32.064 -16.763 1.00 98.00 839 LEU A N 1
ATOM 6388 C CA . LEU A 1 839 ? 19.044 32.909 -16.038 1.00 98.00 839 LEU A CA 1
ATOM 6389 C C . LEU A 1 839 ? 18.594 33.099 -14.586 1.00 98.00 839 LEU A C 1
ATOM 6391 O O . LEU A 1 839 ? 17.398 33.166 -14.301 1.00 98.00 839 LEU A O 1
ATOM 6395 N N . PHE A 1 840 ? 19.564 33.232 -13.686 1.00 97.94 840 PHE A N 1
ATOM 6396 C CA . PHE A 1 840 ? 19.389 33.442 -12.252 1.00 97.94 840 PHE A CA 1
ATOM 6397 C C . PHE A 1 840 ? 20.288 34.592 -11.790 1.00 97.94 840 PHE A C 1
ATOM 6399 O O . PHE A 1 840 ? 21.466 34.646 -12.150 1.00 97.94 840 PHE A O 1
ATOM 6406 N N . GLY A 1 841 ? 19.748 35.482 -10.963 1.00 97.00 841 GLY A N 1
ATOM 6407 C CA . GLY A 1 841 ? 20.479 36.566 -10.316 1.00 97.00 841 GLY A CA 1
ATOM 6408 C C . GLY A 1 841 ? 20.060 36.701 -8.857 1.00 97.00 841 GLY A C 1
ATOM 6409 O O . GLY A 1 841 ? 18.881 36.581 -8.529 1.00 97.00 841 GLY A O 1
ATOM 6410 N N . GLN A 1 842 ? 21.018 36.953 -7.971 1.00 96.19 842 GLN A N 1
ATOM 6411 C CA . GLN A 1 842 ? 20.786 37.098 -6.536 1.00 96.19 842 GLN A CA 1
ATOM 6412 C C . GLN A 1 842 ? 21.729 38.150 -5.953 1.00 96.19 842 GLN A C 1
ATOM 6414 O O . GLN A 1 842 ? 22.918 38.165 -6.270 1.00 96.19 842 GLN A O 1
ATOM 6419 N N . LEU A 1 843 ? 21.209 38.988 -5.060 1.00 97.00 843 LEU A N 1
ATOM 6420 C CA . LEU A 1 843 ? 21.962 39.942 -4.250 1.00 97.00 843 LEU A CA 1
ATOM 6421 C C . LEU A 1 843 ? 21.609 39.713 -2.781 1.00 97.00 843 LEU A C 1
ATOM 6423 O O . LEU A 1 843 ? 20.429 39.623 -2.444 1.00 97.00 843 LEU A O 1
ATOM 6427 N N . SER A 1 844 ? 22.610 39.662 -1.904 1.00 96.12 844 SER A N 1
ATOM 6428 C CA . SER A 1 844 ? 22.380 39.507 -0.464 1.00 96.12 844 SER A CA 1
ATOM 6429 C C . SER A 1 844 ? 23.334 40.367 0.364 1.00 96.12 844 SER A C 1
ATOM 6431 O O . SER A 1 844 ? 24.468 40.659 -0.027 1.00 96.12 844 SER A O 1
ATOM 6433 N N . GLN A 1 845 ? 22.861 40.739 1.549 1.00 95.62 845 GLN A N 1
ATOM 6434 C CA . GLN A 1 845 ? 23.623 41.384 2.604 1.00 95.62 845 GLN A CA 1
ATOM 6435 C C . GLN A 1 845 ? 23.295 40.709 3.939 1.00 95.62 845 GLN A C 1
ATOM 6437 O O . GLN A 1 845 ? 22.123 40.521 4.265 1.00 95.62 845 GLN A O 1
ATOM 6442 N N . ILE A 1 846 ? 24.321 40.416 4.735 1.00 93.25 846 ILE A N 1
ATOM 6443 C CA . ILE A 1 846 ? 24.173 40.066 6.151 1.00 93.25 846 ILE A CA 1
ATOM 6444 C C . ILE A 1 846 ? 24.886 41.144 6.965 1.00 93.25 846 ILE A C 1
ATOM 6446 O O . ILE A 1 846 ? 26.031 41.490 6.667 1.00 93.25 846 ILE A O 1
ATOM 6450 N N . ARG A 1 847 ? 24.212 41.684 7.980 1.00 91.88 847 ARG A N 1
ATOM 6451 C CA . ARG A 1 847 ? 24.837 42.467 9.050 1.00 91.88 847 ARG A CA 1
ATOM 6452 C C . ARG A 1 847 ? 24.883 41.600 10.300 1.00 91.88 847 ARG A C 1
ATOM 6454 O O . ARG A 1 847 ? 23.847 41.101 10.734 1.00 91.88 847 ARG A O 1
ATOM 6461 N N . ASP A 1 848 ? 26.084 41.413 10.817 1.00 88.00 848 ASP A N 1
ATOM 6462 C CA . ASP A 1 848 ? 26.400 40.753 12.076 1.00 88.00 848 ASP A CA 1
ATOM 6463 C C . ASP A 1 848 ? 26.584 41.847 13.131 1.00 88.00 848 ASP A C 1
ATOM 6465 O O . ASP A 1 848 ? 27.655 42.436 13.225 1.00 88.00 848 ASP A O 1
ATOM 6469 N N . GLU A 1 849 ? 25.508 42.200 13.835 1.00 86.19 849 GLU A N 1
ATOM 6470 C CA . GLU A 1 849 ? 25.501 43.247 14.858 1.00 86.19 849 GLU A CA 1
ATOM 6471 C C . GLU A 1 849 ? 25.722 42.612 16.234 1.00 86.19 849 GLU A C 1
ATOM 6473 O O . GLU A 1 849 ? 24.811 41.999 16.800 1.00 86.19 849 GLU A O 1
ATOM 6478 N N . ARG A 1 850 ? 26.938 42.747 16.772 1.00 79.25 850 ARG A N 1
ATOM 6479 C CA . ARG A 1 850 ? 27.334 42.174 18.064 1.00 79.25 850 ARG A CA 1
ATOM 6480 C C . ARG A 1 850 ? 27.733 43.251 19.052 1.00 79.25 850 ARG A C 1
ATOM 6482 O O . ARG A 1 850 ? 28.508 44.155 18.746 1.00 79.25 850 ARG A O 1
ATOM 6489 N N . SER A 1 851 ? 27.261 43.095 20.279 1.00 77.19 851 SER A N 1
ATOM 6490 C CA . SER A 1 851 ? 27.695 43.870 21.429 1.00 77.19 851 SER A CA 1
ATOM 6491 C C . SER A 1 851 ? 27.893 42.935 22.612 1.00 77.19 851 SER A C 1
ATOM 6493 O O . SER A 1 851 ? 26.968 42.214 22.983 1.00 77.19 851 SER A O 1
ATOM 6495 N N . LYS A 1 852 ? 29.099 42.936 23.181 1.00 74.75 852 LYS A N 1
ATOM 6496 C CA . LYS A 1 852 ? 29.498 42.065 24.292 1.00 74.75 852 LYS A CA 1
ATOM 6497 C C . LYS A 1 852 ? 30.068 42.883 25.439 1.00 74.75 852 LYS A C 1
ATOM 6499 O O . LYS A 1 852 ? 30.940 43.728 25.208 1.00 74.75 852 LYS A O 1
ATOM 6504 N N . MET A 1 853 ? 29.647 42.598 26.669 1.00 72.81 853 MET A N 1
ATOM 6505 C CA . MET A 1 853 ? 30.358 43.113 27.840 1.00 72.81 853 MET A CA 1
ATOM 6506 C C . MET A 1 853 ? 31.524 42.182 28.174 1.00 72.81 853 MET A C 1
ATOM 6508 O O . MET A 1 853 ? 31.343 41.003 28.461 1.00 72.81 853 MET A O 1
ATOM 6512 N N . ASN A 1 854 ? 32.733 42.729 28.115 1.00 71.06 854 ASN A N 1
ATOM 6513 C CA . ASN A 1 854 ? 33.977 42.048 28.447 1.00 71.06 854 ASN A CA 1
ATOM 6514 C C . ASN A 1 854 ? 34.546 42.647 29.737 1.00 71.06 854 ASN A C 1
ATOM 6516 O O . ASN A 1 854 ? 34.146 43.733 30.153 1.00 71.06 854 ASN A O 1
ATOM 6520 N N . VAL A 1 855 ? 35.495 41.956 30.363 1.00 70.88 855 VAL A N 1
ATOM 6521 C CA . VAL A 1 855 ? 36.199 42.448 31.553 1.00 70.88 855 VAL A CA 1
ATOM 6522 C C . VAL A 1 855 ? 37.697 42.368 31.292 1.00 70.88 855 VAL A C 1
ATOM 6524 O O . VAL A 1 855 ? 38.206 41.308 30.934 1.00 70.88 855 VAL A O 1
ATOM 6527 N N . ALA A 1 856 ? 38.396 43.490 31.444 1.00 71.19 856 ALA A N 1
ATOM 6528 C CA . ALA A 1 856 ? 39.849 43.558 31.377 1.00 71.19 856 ALA A CA 1
ATOM 6529 C C . ALA A 1 856 ? 40.412 43.679 32.793 1.00 71.19 856 ALA A C 1
ATOM 6531 O O . ALA A 1 856 ? 40.026 44.582 33.531 1.00 71.19 856 ALA A O 1
ATOM 6532 N N . ASN A 1 857 ? 41.349 42.807 33.164 1.00 70.75 857 ASN A N 1
ATOM 6533 C CA . ASN A 1 857 ? 42.084 42.965 34.415 1.00 70.75 857 ASN A CA 1
ATOM 6534 C C . ASN A 1 857 ? 43.232 43.958 34.201 1.00 70.75 857 ASN A C 1
ATOM 6536 O O . ASN A 1 857 ? 44.205 43.639 33.520 1.00 70.75 857 ASN A O 1
ATOM 6540 N N . ILE A 1 858 ? 43.124 45.147 34.793 1.00 70.94 858 ILE A N 1
ATOM 6541 C CA . ILE A 1 858 ? 44.159 46.189 34.760 1.00 70.94 858 ILE A CA 1
ATOM 6542 C C . ILE A 1 858 ? 44.742 46.279 36.170 1.00 70.94 858 ILE A C 1
ATOM 6544 O O . ILE A 1 858 ? 44.012 46.524 37.125 1.00 70.94 858 ILE A O 1
ATOM 6548 N N . GLY A 1 859 ? 46.035 45.986 36.337 1.00 68.06 859 GLY A N 1
ATOM 6549 C CA . GLY A 1 859 ? 46.664 45.934 37.668 1.00 68.06 859 GLY A CA 1
ATOM 6550 C C . GLY A 1 859 ? 46.039 44.910 38.634 1.00 68.06 859 GLY A C 1
ATOM 6551 O O . GLY A 1 859 ? 46.168 45.057 39.842 1.00 68.06 859 GLY A O 1
ATOM 6552 N N . GLY A 1 860 ? 45.327 43.902 38.115 1.00 70.00 860 GLY A N 1
ATOM 6553 C CA . GLY A 1 860 ? 44.555 42.936 38.910 1.00 70.00 860 GLY A CA 1
ATOM 6554 C C . GLY A 1 860 ? 43.114 43.360 39.233 1.00 70.00 860 GLY A C 1
ATOM 6555 O O . GLY A 1 860 ? 42.349 42.535 39.724 1.00 70.00 860 GLY A O 1
ATOM 6556 N N . ILE A 1 861 ? 42.711 44.595 38.913 1.00 68.25 861 ILE A N 1
ATOM 6557 C CA . ILE A 1 861 ? 41.340 45.088 39.105 1.00 68.25 861 ILE A CA 1
ATOM 6558 C C . ILE A 1 861 ? 40.491 44.747 37.863 1.00 68.25 861 ILE A C 1
ATOM 6560 O O . ILE A 1 861 ? 40.916 45.069 36.749 1.00 68.25 861 ILE A O 1
ATOM 6564 N N . PRO A 1 862 ? 39.301 44.126 38.001 1.00 71.38 862 PRO A N 1
ATOM 6565 C CA . PRO A 1 862 ? 38.442 43.809 36.861 1.00 71.38 862 PRO A CA 1
ATOM 6566 C C . PRO A 1 862 ? 37.648 45.038 36.390 1.00 71.38 862 PRO A C 1
ATOM 6568 O O . PRO A 1 862 ? 36.697 45.468 37.043 1.00 71.38 862 PRO A O 1
ATOM 6571 N N . HIS A 1 863 ? 38.000 45.586 35.226 1.00 75.31 863 HIS A N 1
ATOM 6572 C CA . HIS A 1 863 ? 37.296 46.703 34.595 1.00 75.31 863 HIS A CA 1
ATOM 6573 C C . HIS A 1 863 ? 36.336 46.205 33.500 1.00 75.31 863 HIS A C 1
ATOM 6575 O O . HIS A 1 863 ? 36.800 45.696 32.472 1.00 75.31 863 HIS A O 1
ATOM 6581 N N . PRO A 1 864 ? 35.005 46.340 33.668 1.00 71.75 864 PRO A N 1
ATOM 6582 C CA . PRO A 1 864 ? 34.048 46.003 32.622 1.00 71.75 864 PRO A CA 1
ATOM 6583 C C . PRO A 1 864 ? 34.084 47.042 31.494 1.00 71.75 864 PRO A C 1
ATOM 6585 O O . PRO A 1 864 ? 34.030 48.247 31.737 1.00 71.75 864 PRO A O 1
ATOM 6588 N N . PHE A 1 865 ? 34.128 46.577 30.248 1.00 72.69 865 PHE A N 1
ATOM 6589 C CA . PHE A 1 865 ? 34.075 47.414 29.051 1.00 72.69 865 PHE A CA 1
ATOM 6590 C C . PHE A 1 865 ? 33.180 46.779 27.982 1.00 72.69 865 PHE A C 1
ATOM 6592 O O . PHE A 1 865 ? 32.985 45.562 27.932 1.00 72.69 865 PHE A O 1
ATOM 6599 N N . ARG A 1 866 ? 32.601 47.609 27.114 1.00 72.69 866 ARG A N 1
ATOM 6600 C CA . ARG A 1 866 ? 31.648 47.172 26.090 1.00 72.69 866 ARG A CA 1
ATOM 6601 C C . ARG A 1 866 ? 32.336 47.156 24.729 1.00 72.69 866 ARG A C 1
ATOM 6603 O O . ARG A 1 866 ? 32.860 48.174 24.294 1.00 72.69 866 ARG A O 1
ATOM 6610 N N . ASN A 1 867 ? 32.349 45.995 24.083 1.00 70.75 867 ASN A N 1
ATOM 6611 C CA . ASN A 1 867 ? 32.938 45.789 22.763 1.00 70.75 867 ASN A CA 1
ATOM 6612 C C . ASN A 1 867 ? 31.803 45.667 21.736 1.00 70.75 867 ASN A C 1
ATOM 6614 O O . ASN A 1 867 ? 30.889 44.861 21.931 1.00 70.75 867 ASN A O 1
ATOM 6618 N N . GLU A 1 868 ? 31.833 46.475 20.676 1.00 71.00 868 GLU A N 1
ATOM 6619 C CA . GLU A 1 868 ? 30.838 46.460 19.599 1.00 71.00 868 GLU A CA 1
ATOM 6620 C C . GLU A 1 868 ? 31.502 46.103 18.263 1.00 71.00 868 GLU A C 1
ATOM 6622 O O . GLU A 1 868 ? 32.551 46.634 17.905 1.00 71.00 868 GLU A O 1
ATOM 6627 N N . SER A 1 869 ? 30.892 45.179 17.521 1.00 72.62 869 SER A N 1
ATOM 6628 C CA . SER A 1 869 ? 31.417 44.649 16.263 1.00 72.62 869 SER A CA 1
ATOM 6629 C C . SER A 1 869 ? 30.257 44.430 15.294 1.00 72.62 869 SER A C 1
ATOM 6631 O O . SER A 1 869 ? 29.426 43.555 15.508 1.00 72.62 869 SER A O 1
ATOM 6633 N N . ASN A 1 870 ? 30.189 45.260 14.250 1.00 78.75 870 ASN A N 1
ATOM 6634 C CA . ASN A 1 870 ? 29.068 45.320 13.304 1.00 78.75 870 ASN A CA 1
ATOM 6635 C C . ASN A 1 870 ? 29.496 44.840 11.903 1.00 78.75 870 ASN A C 1
ATOM 6637 O O . ASN A 1 870 ? 29.555 45.621 10.952 1.00 78.75 870 ASN A O 1
ATOM 6641 N N . GLY A 1 871 ? 29.870 43.564 11.792 1.00 84.44 871 GLY A N 1
ATOM 6642 C CA . GLY A 1 871 ? 30.425 42.967 10.576 1.00 84.44 871 GLY A CA 1
ATOM 6643 C C . GLY A 1 871 ? 29.451 42.997 9.391 1.00 84.44 871 GLY A C 1
ATOM 6644 O O . GLY A 1 871 ? 28.270 42.678 9.538 1.00 84.44 871 GLY A O 1
ATOM 6645 N N . LYS A 1 872 ? 29.924 43.360 8.191 1.00 90.94 872 LYS A N 1
ATOM 6646 C CA . LYS A 1 872 ? 29.062 43.542 7.011 1.00 90.94 872 LYS A CA 1
ATOM 6647 C C . LYS A 1 872 ? 29.485 42.646 5.849 1.00 90.94 872 LYS A C 1
ATOM 6649 O O . LYS A 1 872 ? 30.504 42.876 5.210 1.00 90.94 872 LYS A O 1
ATOM 6654 N N . TYR A 1 873 ? 28.646 41.673 5.515 1.00 93.69 873 TYR A N 1
ATOM 6655 C CA . TYR A 1 873 ? 28.818 40.784 4.366 1.00 93.69 873 TYR A CA 1
ATOM 6656 C C . TYR A 1 873 ? 27.942 41.283 3.211 1.00 93.69 873 TYR A C 1
ATOM 6658 O O . TYR A 1 873 ? 26.739 41.464 3.398 1.00 93.69 873 TYR A O 1
ATOM 6666 N N . THR A 1 874 ? 28.503 41.495 2.019 1.00 95.25 874 THR A N 1
ATOM 6667 C CA . THR A 1 874 ? 27.777 41.933 0.810 1.00 95.25 874 THR A CA 1
ATOM 6668 C C . THR A 1 874 ? 28.233 41.174 -0.428 1.00 95.25 874 THR A C 1
ATOM 6670 O O . THR A 1 874 ? 29.422 40.922 -0.631 1.00 95.25 874 THR A O 1
ATOM 6673 N N . GLY A 1 875 ? 27.297 40.826 -1.307 1.00 95.44 875 GLY A N 1
ATOM 6674 C CA . GLY A 1 875 ? 27.638 40.079 -2.510 1.00 95.44 875 GLY A CA 1
ATOM 6675 C C . GLY A 1 875 ? 26.439 39.607 -3.312 1.00 95.44 875 GLY A C 1
ATOM 6676 O O . GLY A 1 875 ? 25.300 39.999 -3.060 1.00 95.44 875 GLY A O 1
ATOM 6677 N N . GLY A 1 876 ? 26.710 38.726 -4.266 1.00 95.12 876 GLY A N 1
ATOM 6678 C CA . GLY A 1 876 ? 25.694 38.194 -5.157 1.00 95.12 876 GLY A CA 1
ATOM 6679 C C . GLY A 1 876 ? 26.135 36.952 -5.917 1.00 95.12 876 GLY A C 1
ATOM 6680 O O . GLY A 1 876 ? 27.283 36.506 -5.823 1.00 95.12 876 GLY A O 1
ATOM 6681 N N . LEU A 1 877 ? 25.188 36.406 -6.669 1.00 96.88 877 LEU A N 1
ATOM 6682 C CA . LEU A 1 877 ? 25.352 35.261 -7.550 1.00 96.88 877 LEU A CA 1
ATOM 6683 C C . LEU A 1 877 ? 24.701 35.560 -8.900 1.00 96.88 877 LEU A C 1
ATOM 6685 O O . LEU A 1 877 ? 23.611 36.127 -8.962 1.00 96.88 877 LEU A O 1
ATOM 6689 N N . ILE A 1 878 ? 25.364 35.120 -9.964 1.00 97.75 878 ILE A N 1
ATOM 6690 C CA . ILE A 1 878 ? 24.772 34.909 -11.283 1.00 97.75 878 ILE A CA 1
ATOM 6691 C C . ILE A 1 878 ? 24.818 33.414 -11.597 1.00 97.75 878 ILE A C 1
ATOM 6693 O O . ILE A 1 878 ? 25.788 32.726 -11.266 1.00 97.75 878 ILE A O 1
ATOM 6697 N N . GLY A 1 879 ? 23.770 32.892 -12.221 1.00 97.56 879 GLY A N 1
ATOM 6698 C CA . GLY A 1 879 ? 23.667 31.476 -12.549 1.00 97.56 879 GLY A CA 1
ATOM 6699 C C . GLY A 1 879 ? 22.859 31.222 -13.809 1.00 97.56 879 GLY A C 1
ATOM 6700 O O . GLY A 1 879 ? 22.057 32.055 -14.225 1.00 97.56 879 GLY A O 1
ATOM 6701 N N . ILE A 1 880 ? 23.075 30.055 -14.407 1.00 97.75 880 ILE A N 1
ATOM 6702 C CA . ILE A 1 880 ? 22.343 29.577 -15.577 1.00 97.75 880 ILE A CA 1
ATOM 6703 C C . ILE A 1 880 ? 21.967 28.104 -15.421 1.00 97.75 880 ILE A C 1
ATOM 6705 O O . ILE A 1 880 ? 22.712 27.315 -14.828 1.00 97.75 880 ILE A O 1
ATOM 6709 N N . THR A 1 881 ? 20.855 27.715 -16.040 1.00 97.38 881 THR A N 1
ATOM 6710 C CA . THR A 1 881 ? 20.609 26.321 -16.426 1.00 97.38 881 THR A CA 1
ATOM 6711 C C . THR A 1 881 ? 20.190 26.238 -17.886 1.00 97.38 881 THR A C 1
ATOM 6713 O O . THR A 1 881 ? 19.307 26.986 -18.301 1.00 97.38 881 THR A O 1
ATOM 6716 N N . ALA A 1 882 ? 20.781 25.316 -18.644 1.00 96.25 882 ALA A N 1
ATOM 6717 C CA . ALA A 1 882 ? 20.483 25.105 -20.060 1.00 96.25 882 ALA A CA 1
ATOM 6718 C C . ALA A 1 882 ? 20.239 23.609 -20.348 1.00 96.25 882 ALA A C 1
ATOM 6720 O O . ALA A 1 882 ? 21.065 22.777 -19.944 1.00 96.25 882 ALA A O 1
ATOM 6721 N N . PRO A 1 883 ? 19.133 23.227 -21.014 1.00 93.50 883 PRO A N 1
ATOM 6722 C CA . PRO A 1 883 ? 18.919 21.857 -21.467 1.00 93.50 883 PRO A CA 1
ATOM 6723 C C . PRO A 1 883 ? 19.910 21.503 -22.584 1.00 93.50 883 PRO A C 1
ATOM 6725 O O . PRO A 1 883 ? 20.028 22.210 -23.580 1.00 93.50 883 PRO A O 1
ATOM 6728 N N . VAL A 1 884 ? 20.619 20.384 -22.430 1.00 91.12 884 VAL A N 1
ATOM 6729 C CA . VAL A 1 884 ? 21.561 19.853 -23.425 1.00 91.12 884 VAL A CA 1
ATOM 6730 C C . VAL A 1 884 ? 21.276 18.368 -23.623 1.00 91.12 884 VAL A C 1
ATOM 6732 O O . VAL A 1 884 ? 21.648 17.507 -22.814 1.00 91.12 884 VAL A O 1
ATOM 6735 N N . GLY A 1 885 ? 20.557 18.082 -24.711 1.00 87.00 885 GLY A N 1
ATOM 6736 C CA . GLY A 1 885 ? 20.005 16.762 -24.997 1.00 87.00 885 GLY A CA 1
ATOM 6737 C C . GLY A 1 885 ? 19.056 16.300 -23.875 1.00 87.00 885 GLY A C 1
ATOM 6738 O O . GLY A 1 885 ? 18.159 17.048 -23.498 1.00 87.00 885 GLY A O 1
ATOM 6739 N N . PRO A 1 886 ? 19.228 15.087 -23.317 1.00 82.19 886 PRO A N 1
ATOM 6740 C CA . PRO A 1 886 ? 18.391 14.563 -22.230 1.00 82.19 886 PRO A CA 1
ATOM 6741 C C . PRO A 1 886 ? 18.766 15.084 -20.824 1.00 82.19 886 PRO A C 1
ATOM 6743 O O . PRO A 1 886 ? 18.181 14.639 -19.833 1.00 82.19 886 PRO A O 1
ATOM 6746 N N . GLY A 1 887 ? 19.763 15.967 -20.706 1.00 89.44 887 GLY A N 1
ATOM 6747 C CA . GLY A 1 887 ? 20.262 16.466 -19.423 1.00 89.44 887 GLY A CA 1
ATOM 6748 C C . GLY A 1 887 ? 20.267 17.988 -19.313 1.00 89.44 887 GLY A C 1
ATOM 6749 O O . GLY A 1 887 ? 19.953 18.702 -20.260 1.00 89.44 887 GLY A O 1
ATOM 6750 N N . LEU A 1 888 ? 20.630 18.480 -18.133 1.00 94.44 888 LEU A N 1
ATOM 6751 C CA . LEU A 1 888 ? 20.650 19.898 -17.783 1.00 94.44 888 LEU A CA 1
ATOM 6752 C C . LEU A 1 888 ? 22.072 20.310 -17.386 1.00 94.44 888 LEU A C 1
ATOM 6754 O O . LEU A 1 888 ? 22.603 19.796 -16.398 1.00 94.44 888 LEU A O 1
ATOM 6758 N N . ILE A 1 889 ? 22.676 21.242 -18.126 1.00 96.88 889 ILE A N 1
ATOM 6759 C CA . ILE A 1 889 ? 23.869 21.962 -17.665 1.00 96.88 889 ILE A CA 1
ATOM 6760 C C . ILE A 1 889 ? 23.425 23.005 -16.641 1.00 96.88 889 ILE A C 1
ATOM 6762 O O . ILE A 1 889 ? 22.408 23.674 -16.815 1.00 96.88 889 ILE A O 1
ATOM 6766 N N . ARG A 1 890 ? 24.204 23.138 -15.570 1.00 97.00 890 ARG A N 1
ATOM 6767 C CA . ARG A 1 890 ? 24.028 24.100 -14.482 1.00 97.00 890 ARG A CA 1
ATOM 6768 C C . ARG A 1 890 ? 25.363 24.796 -14.261 1.00 97.00 890 ARG A C 1
ATOM 6770 O O . ARG A 1 890 ? 26.380 24.110 -14.164 1.00 97.00 890 ARG A O 1
ATOM 6777 N N . ALA A 1 891 ? 25.385 26.118 -14.166 1.00 97.88 891 ALA A N 1
ATOM 6778 C CA . ALA A 1 891 ? 26.600 26.850 -13.819 1.00 97.88 891 ALA A CA 1
ATOM 6779 C C . ALA A 1 891 ? 26.283 28.089 -12.982 1.00 97.88 891 ALA A C 1
ATOM 6781 O O . ALA A 1 891 ? 25.237 28.707 -13.165 1.00 97.88 891 ALA A O 1
ATOM 6782 N N . SER A 1 892 ? 27.180 28.461 -12.071 1.00 97.50 892 SER A N 1
ATOM 6783 C CA . SER A 1 892 ? 27.065 29.692 -11.292 1.00 97.50 892 SER A CA 1
ATOM 6784 C C . SER A 1 892 ? 28.424 30.305 -10.976 1.00 97.50 892 SER A C 1
ATOM 6786 O O . SER A 1 892 ? 29.439 29.618 -10.825 1.00 97.50 892 SER A O 1
ATOM 6788 N N . TYR A 1 893 ? 28.422 31.628 -10.856 1.00 97.69 893 TYR A N 1
ATOM 6789 C CA . TYR A 1 893 ? 29.502 32.409 -10.278 1.00 97.69 893 TYR A CA 1
ATOM 6790 C C . TYR A 1 893 ? 28.933 33.262 -9.149 1.00 97.69 893 TYR A C 1
ATOM 6792 O O . TYR A 1 893 ? 27.921 33.940 -9.317 1.00 97.69 893 TYR A O 1
ATOM 6800 N N . SER A 1 894 ? 29.584 33.231 -7.992 1.00 96.06 894 SER A N 1
ATOM 6801 C CA . SER A 1 894 ? 29.202 34.030 -6.830 1.00 96.06 894 SER A CA 1
ATOM 6802 C C . SER A 1 894 ? 30.409 34.683 -6.187 1.00 96.06 894 SER A C 1
ATOM 6804 O O . SER A 1 894 ? 31.510 34.128 -6.166 1.00 96.06 894 SER A O 1
ATOM 6806 N N . ARG A 1 895 ? 30.184 35.878 -5.647 1.00 96.12 895 ARG A N 1
ATOM 6807 C CA . ARG A 1 895 ? 31.189 36.649 -4.926 1.00 96.12 895 ARG A CA 1
ATOM 6808 C C . ARG A 1 895 ? 30.561 37.286 -3.699 1.00 96.12 895 ARG A C 1
ATOM 6810 O O . ARG A 1 895 ? 29.544 37.967 -3.814 1.00 96.12 895 ARG A O 1
ATOM 6817 N N . VAL A 1 896 ? 31.213 37.112 -2.555 1.00 95.69 896 VAL A N 1
ATOM 6818 C CA . VAL A 1 896 ? 30.906 37.820 -1.309 1.00 95.69 896 VAL A CA 1
ATOM 6819 C C . VAL A 1 896 ? 32.161 38.545 -0.841 1.00 95.69 896 VAL A C 1
ATOM 6821 O O . VAL A 1 896 ? 33.272 38.019 -0.915 1.00 95.69 896 VAL A O 1
ATOM 6824 N N . ASN A 1 897 ? 31.980 39.775 -0.383 1.00 94.19 897 ASN A N 1
ATOM 6825 C CA . ASN A 1 897 ? 32.983 40.569 0.304 1.00 94.19 897 ASN A CA 1
ATOM 6826 C C . ASN A 1 897 ? 32.487 40.756 1.746 1.00 94.19 897 ASN A C 1
ATOM 6828 O O . ASN A 1 897 ? 31.297 40.977 1.971 1.00 94.19 897 ASN A O 1
ATOM 6832 N N . TYR A 1 898 ? 33.385 40.646 2.712 1.00 90.62 898 TYR A N 1
ATOM 6833 C CA . TYR A 1 898 ? 33.177 41.032 4.098 1.00 90.62 898 TYR A CA 1
ATOM 6834 C C . TYR A 1 898 ? 33.968 42.310 4.339 1.00 90.62 898 TYR A C 1
ATOM 6836 O O . TYR A 1 898 ? 35.157 42.339 4.026 1.00 90.62 898 TYR A O 1
ATOM 6844 N N . ALA A 1 899 ? 33.301 43.315 4.896 1.00 85.00 899 ALA A N 1
ATOM 6845 C CA . ALA A 1 899 ? 33.919 44.515 5.429 1.00 85.00 899 ALA A CA 1
ATOM 6846 C C . ALA A 1 899 ? 33.790 44.513 6.956 1.00 85.00 899 ALA A C 1
ATOM 6848 O O . ALA A 1 899 ? 32.688 44.314 7.491 1.00 85.00 899 ALA A O 1
ATOM 6849 N N . SER A 1 900 ? 34.901 44.749 7.650 1.00 70.25 900 SER A N 1
ATOM 6850 C CA . SER A 1 900 ? 34.890 44.965 9.099 1.00 70.25 900 SER A CA 1
ATOM 6851 C C . SER A 1 900 ? 34.774 46.460 9.397 1.00 70.25 900 SER A C 1
ATOM 6853 O O . SER A 1 900 ? 35.547 47.231 8.839 1.00 70.25 900 SER A O 1
ATOM 6855 N N . PRO A 1 901 ? 33.894 46.911 10.308 1.00 61.72 901 PRO A N 1
ATOM 6856 C CA . PRO A 1 901 ? 34.101 48.206 10.945 1.00 61.72 901 PRO A CA 1
ATOM 6857 C C . PRO A 1 901 ? 35.354 48.139 11.831 1.00 61.72 901 PRO A C 1
ATOM 6859 O O . PRO A 1 901 ? 35.715 47.060 12.323 1.00 61.72 901 PRO A O 1
ATOM 6862 N N . HIS A 1 902 ? 35.994 49.285 12.068 1.00 56.59 902 HIS A N 1
ATOM 6863 C CA . HIS A 1 902 ? 37.127 49.375 12.985 1.00 56.59 902 HIS A CA 1
ATOM 6864 C C . HIS A 1 902 ? 36.677 49.021 14.416 1.00 56.59 902 HIS A C 1
ATOM 6866 O O . HIS A 1 902 ? 35.818 49.690 14.993 1.00 56.59 902 HIS A O 1
ATOM 6872 N N . ALA A 1 903 ? 37.259 47.974 15.004 1.00 50.38 903 ALA A N 1
ATOM 6873 C CA . ALA A 1 903 ? 37.008 47.606 16.394 1.00 50.38 903 ALA A CA 1
ATOM 6874 C C . ALA A 1 903 ? 37.873 48.477 17.319 1.00 50.38 903 ALA A C 1
ATOM 6876 O O . ALA A 1 903 ? 39.042 48.173 17.557 1.00 50.38 903 ALA A O 1
ATOM 6877 N N . VAL A 1 904 ? 37.311 49.580 17.821 1.00 50.84 904 VAL A N 1
ATOM 6878 C CA . VAL A 1 904 ? 38.027 50.506 18.712 1.00 50.84 904 VAL A CA 1
ATOM 6879 C C . VAL A 1 904 ? 38.244 49.844 20.074 1.00 50.84 904 VAL A C 1
ATOM 6881 O O . VAL A 1 904 ? 37.323 49.742 20.886 1.00 50.84 904 VAL A O 1
ATOM 6884 N N . ASN A 1 905 ? 39.470 49.396 20.349 1.00 52.12 905 ASN A N 1
ATOM 6885 C CA . ASN A 1 905 ? 39.831 48.910 21.675 1.00 52.12 905 ASN A CA 1
ATOM 6886 C C . ASN A 1 905 ? 39.988 50.103 22.631 1.00 52.12 905 ASN A C 1
ATOM 6888 O O . ASN A 1 905 ? 41.011 50.785 22.617 1.00 52.12 905 ASN A O 1
ATOM 6892 N N . ALA A 1 906 ? 38.990 50.319 23.491 1.00 52.28 906 ALA A N 1
ATOM 6893 C CA . ALA A 1 906 ? 38.967 51.405 24.474 1.00 52.28 906 ALA A CA 1
ATOM 6894 C C . ALA A 1 906 ? 40.165 51.413 25.452 1.00 52.28 906 ALA A C 1
ATOM 6896 O O . ALA A 1 906 ? 40.415 52.429 26.091 1.00 52.28 906 ALA A O 1
ATOM 6897 N N . LEU A 1 907 ? 40.906 50.303 25.561 1.00 55.03 907 LEU A N 1
ATOM 6898 C CA . LEU A 1 907 ? 42.097 50.161 26.407 1.00 55.03 907 LEU A CA 1
ATOM 6899 C C . LEU A 1 907 ? 43.413 50.091 25.610 1.00 55.03 907 LEU A C 1
ATOM 6901 O O . LEU A 1 907 ? 44.481 49.989 26.206 1.00 55.03 907 LEU A O 1
ATOM 6905 N N . ASN A 1 908 ? 43.361 50.141 24.275 1.00 50.31 908 ASN A N 1
ATOM 6906 C CA . ASN A 1 908 ? 44.546 50.248 23.423 1.00 50.31 908 ASN A CA 1
ATOM 6907 C C . ASN A 1 908 ? 44.224 51.010 22.117 1.00 50.31 908 ASN A C 1
ATOM 6909 O O . ASN A 1 908 ? 44.068 50.387 21.063 1.00 50.31 908 ASN A O 1
ATOM 6913 N N . PRO A 1 909 ? 44.130 52.353 22.165 1.00 50.69 909 PRO A N 1
ATOM 6914 C CA . PRO A 1 909 ? 43.861 53.181 20.988 1.00 50.69 909 PRO A CA 1
ATOM 6915 C C . PRO A 1 909 ? 45.050 53.295 20.014 1.00 50.69 909 PRO A C 1
ATOM 6917 O O . PRO A 1 909 ? 44.876 53.823 18.921 1.00 50.69 909 PRO A O 1
ATOM 6920 N N . SER A 1 910 ? 46.247 52.807 20.373 1.00 46.28 910 SER A N 1
ATOM 6921 C CA . SER A 1 910 ? 47.422 52.756 19.486 1.00 46.28 910 SER A CA 1
ATOM 6922 C C . SER A 1 910 ? 47.581 51.416 18.752 1.00 46.28 910 SER A C 1
ATOM 6924 O O . SER A 1 910 ? 48.500 51.254 17.946 1.00 46.28 910 SER A O 1
ATOM 6926 N N . ALA A 1 911 ? 46.663 50.465 18.959 1.00 48.00 911 ALA A N 1
ATOM 6927 C CA . ALA A 1 911 ? 46.516 49.299 18.098 1.00 48.00 911 ALA A CA 1
ATOM 6928 C C . ALA A 1 911 ? 45.955 49.732 16.730 1.00 48.00 911 ALA A C 1
ATOM 6930 O O . ALA A 1 911 ? 44.741 49.799 16.542 1.00 48.00 911 ALA A O 1
ATOM 6931 N N . TRP A 1 912 ? 46.864 50.035 15.794 1.00 43.88 912 TRP A N 1
ATOM 6932 C CA . TRP A 1 912 ? 46.595 50.388 14.394 1.00 43.88 912 TRP A CA 1
ATOM 6933 C C . TRP A 1 912 ? 45.421 49.573 13.834 1.00 43.88 912 TRP A C 1
ATOM 6935 O O . TRP A 1 912 ? 45.503 48.345 13.748 1.00 43.88 912 TRP A O 1
ATOM 6945 N N . ALA A 1 913 ? 44.328 50.251 13.475 1.00 49.56 913 ALA A N 1
ATOM 6946 C CA . ALA A 1 913 ? 43.090 49.598 13.063 1.00 49.56 913 ALA A CA 1
ATOM 6947 C C . ALA A 1 913 ? 43.312 48.769 11.787 1.00 49.56 913 ALA A C 1
ATOM 6949 O O . ALA A 1 913 ? 43.473 49.311 10.697 1.00 49.56 913 ALA A O 1
ATOM 6950 N N . GLN A 1 914 ? 43.339 47.443 11.930 1.00 53.06 914 GLN A N 1
ATOM 6951 C CA . GLN A 1 914 ? 43.450 46.534 10.793 1.00 53.06 914 GLN A CA 1
ATOM 6952 C C . GLN A 1 914 ? 42.068 46.287 10.189 1.00 53.06 914 GLN A C 1
ATOM 6954 O O . GLN A 1 914 ? 41.223 45.619 10.793 1.00 53.06 914 GLN A O 1
ATOM 6959 N N . ASP A 1 915 ? 41.863 46.789 8.974 1.00 57.47 915 ASP A N 1
ATOM 6960 C CA . ASP A 1 915 ? 40.676 46.504 8.173 1.00 57.47 915 ASP A CA 1
ATOM 6961 C C . ASP A 1 915 ? 40.714 45.049 7.694 1.00 57.47 915 ASP A C 1
ATOM 6963 O O . ASP A 1 915 ? 41.306 44.708 6.665 1.00 57.47 915 ASP A O 1
ATOM 6967 N N . ASN A 1 916 ? 40.094 44.185 8.505 1.00 70.19 916 ASN A N 1
ATOM 6968 C CA . ASN A 1 916 ? 40.029 42.731 8.344 1.00 70.19 916 ASN A CA 1
ATOM 6969 C C . ASN A 1 916 ? 39.067 42.304 7.215 1.00 70.19 916 ASN A C 1
ATOM 6971 O O . ASN A 1 916 ? 38.167 41.482 7.411 1.00 70.19 916 ASN A O 1
ATOM 6975 N N . ASP A 1 917 ? 39.221 42.912 6.043 1.00 82.19 917 ASP A N 1
ATOM 6976 C CA . ASP A 1 917 ? 38.392 42.687 4.866 1.00 82.19 917 ASP A CA 1
ATOM 6977 C C . ASP A 1 917 ? 38.668 41.314 4.245 1.00 82.19 917 ASP A C 1
ATOM 6979 O O . ASP A 1 917 ? 39.811 40.898 4.051 1.00 82.19 917 ASP A O 1
ATOM 6983 N N . ALA A 1 918 ? 37.608 40.605 3.863 1.00 87.25 918 ALA A N 1
ATOM 6984 C CA . ALA A 1 918 ? 37.725 39.292 3.234 1.00 87.25 918 ALA A CA 1
ATOM 6985 C C . ALA A 1 918 ? 36.930 39.220 1.934 1.00 87.25 918 ALA A C 1
ATOM 6987 O O . ALA A 1 918 ? 35.844 39.780 1.809 1.00 87.25 918 ALA A O 1
ATOM 6988 N N . ARG A 1 919 ? 37.437 38.472 0.955 1.00 92.69 919 ARG A N 1
ATOM 6989 C CA . ARG A 1 919 ? 36.763 38.259 -0.328 1.00 92.69 919 ARG A CA 1
ATOM 6990 C C . ARG A 1 919 ? 36.754 36.790 -0.687 1.00 92.69 919 ARG A C 1
ATOM 6992 O O . ARG A 1 919 ? 37.797 36.141 -0.689 1.00 92.69 919 ARG A O 1
ATOM 6999 N N . ILE A 1 920 ? 35.584 36.292 -1.057 1.00 94.69 920 ILE A N 1
ATOM 7000 C CA . ILE A 1 920 ? 35.388 34.914 -1.480 1.00 94.69 920 ILE A CA 1
ATOM 7001 C C . ILE A 1 920 ? 34.662 34.868 -2.821 1.00 94.69 920 ILE A C 1
ATOM 7003 O O . ILE A 1 920 ? 33.667 35.557 -3.035 1.00 94.69 920 ILE A O 1
ATOM 7007 N N . GLU A 1 921 ? 35.208 34.088 -3.749 1.00 95.81 921 GLU A N 1
ATOM 7008 C CA . GLU A 1 921 ? 34.771 33.999 -5.143 1.00 95.81 921 GLU A CA 1
ATOM 7009 C C . GLU A 1 921 ? 34.644 32.518 -5.515 1.00 95.81 921 GLU A C 1
ATOM 7011 O O . GLU A 1 921 ? 35.639 31.789 -5.512 1.00 95.81 921 GLU A O 1
ATOM 7016 N N . LYS A 1 922 ? 33.426 32.056 -5.813 1.00 96.25 922 LYS A N 1
ATOM 7017 C CA . LYS A 1 922 ? 33.116 30.654 -6.120 1.00 96.25 922 LYS A CA 1
ATOM 7018 C C . LYS A 1 922 ? 32.557 30.513 -7.528 1.00 96.25 922 LYS A C 1
ATOM 7020 O O . LYS A 1 922 ? 31.620 31.213 -7.903 1.00 96.25 922 LYS A O 1
ATOM 7025 N N . PHE A 1 923 ? 33.101 29.556 -8.268 1.00 97.44 923 PHE A N 1
ATOM 7026 C CA . PHE A 1 923 ? 32.587 29.097 -9.553 1.00 97.44 923 PHE A CA 1
ATOM 7027 C C . PHE A 1 923 ? 32.171 27.629 -9.431 1.00 97.44 923 PHE A C 1
ATOM 7029 O O . PHE A 1 923 ? 32.920 26.829 -8.865 1.00 97.44 923 PHE A O 1
ATOM 7036 N N . ALA A 1 924 ? 30.997 27.276 -9.949 1.00 97.25 924 ALA A N 1
ATOM 7037 C CA . ALA A 1 924 ? 30.490 25.908 -9.967 1.00 97.25 924 ALA A CA 1
ATOM 7038 C C . ALA A 1 924 ? 29.888 25.567 -11.333 1.00 97.25 924 ALA A C 1
ATOM 7040 O O . ALA A 1 924 ? 29.189 26.384 -11.930 1.00 97.25 924 ALA A O 1
ATOM 7041 N N . VAL A 1 925 ? 30.138 24.348 -11.813 1.00 97.69 925 VAL A N 1
ATOM 7042 C CA . VAL A 1 925 ? 29.558 23.782 -13.041 1.00 97.69 925 VAL A CA 1
ATOM 7043 C C . VAL A 1 925 ? 29.127 22.350 -12.758 1.00 97.69 925 VAL A C 1
ATOM 7045 O O . VAL A 1 925 ? 29.842 21.593 -12.107 1.00 97.69 925 VAL A O 1
ATOM 7048 N N . GLY A 1 926 ? 27.965 21.948 -13.256 1.00 97.12 926 GLY A N 1
ATOM 7049 C CA . GLY A 1 926 ? 27.491 20.579 -13.142 1.00 97.12 926 GLY A CA 1
ATOM 7050 C C . GLY A 1 926 ? 26.559 20.181 -14.273 1.00 97.12 926 GLY A C 1
ATOM 7051 O O . GLY A 1 926 ? 25.964 21.022 -14.942 1.00 97.12 926 GLY A O 1
ATOM 7052 N N . TYR A 1 927 ? 26.416 18.875 -14.456 1.00 96.88 927 TYR A N 1
ATOM 7053 C CA . TYR A 1 927 ? 25.505 18.269 -15.416 1.00 96.88 927 TYR A CA 1
ATOM 7054 C C . TYR A 1 927 ? 24.593 17.284 -14.692 1.00 96.88 927 TYR A C 1
ATOM 7056 O O . TYR A 1 927 ? 25.049 16.533 -13.828 1.00 96.88 927 TYR A O 1
ATOM 7064 N N . VAL A 1 928 ? 23.306 17.298 -15.033 1.00 96.31 928 VAL A N 1
ATOM 7065 C CA . VAL A 1 928 ? 22.285 16.413 -14.458 1.00 96.31 928 VAL A CA 1
ATOM 7066 C C . VAL A 1 928 ? 21.620 15.642 -15.590 1.00 96.31 928 VAL A C 1
ATOM 7068 O O . VAL A 1 928 ? 20.903 16.225 -16.401 1.00 96.31 928 VAL A O 1
ATOM 7071 N N . TYR A 1 929 ? 21.844 14.332 -15.646 1.00 96.06 929 TYR A N 1
ATOM 7072 C CA . TYR A 1 929 ? 21.214 13.432 -16.607 1.00 96.06 929 TYR A CA 1
ATOM 7073 C C . TYR A 1 929 ? 19.998 12.770 -15.952 1.00 96.06 929 TYR A C 1
ATOM 7075 O O . TYR A 1 929 ? 20.134 11.929 -15.058 1.00 96.06 929 TYR A O 1
ATOM 7083 N N . ASN A 1 930 ? 18.793 13.126 -16.397 1.00 90.19 930 ASN A N 1
ATOM 7084 C CA . ASN A 1 930 ? 17.560 12.569 -15.843 1.00 90.19 930 ASN A CA 1
ATOM 7085 C C . ASN A 1 930 ? 17.267 11.194 -16.465 1.00 90.19 930 ASN A C 1
ATOM 7087 O O . ASN A 1 930 ? 16.756 11.095 -17.577 1.00 90.19 930 ASN A O 1
ATOM 7091 N N . LEU A 1 931 ? 17.558 10.119 -15.725 1.00 89.00 931 LEU A N 1
ATOM 7092 C CA . LEU A 1 931 ? 17.192 8.744 -16.099 1.00 89.00 931 LEU A CA 1
ATOM 7093 C C . LEU A 1 931 ? 15.667 8.528 -16.079 1.00 89.00 931 LEU A C 1
ATOM 7095 O O . LEU A 1 931 ? 15.146 7.688 -16.809 1.00 89.00 931 LEU A O 1
ATOM 7099 N N . SER A 1 932 ? 14.950 9.266 -15.226 1.00 89.56 932 SER A N 1
ATOM 7100 C CA . SER A 1 932 ? 13.485 9.344 -15.197 1.00 89.56 932 SER A CA 1
ATOM 7101 C C . SER A 1 932 ? 13.033 10.649 -14.525 1.00 89.56 932 SER A C 1
ATOM 7103 O O . SER A 1 932 ? 13.859 11.396 -14.004 1.00 89.56 932 SER A O 1
ATOM 7105 N N . LYS A 1 933 ? 11.715 10.889 -14.421 1.00 81.56 933 LYS A N 1
ATOM 7106 C CA . LYS A 1 933 ? 11.147 11.990 -13.605 1.00 81.56 933 LYS A CA 1
ATOM 7107 C C . LYS A 1 933 ? 11.546 11.943 -12.117 1.00 81.56 933 LYS A C 1
ATOM 7109 O O . LYS A 1 933 ? 11.325 12.912 -11.401 1.00 81.56 933 LYS A O 1
ATOM 7114 N N . ARG A 1 934 ? 12.070 10.807 -11.644 1.00 87.38 934 ARG A N 1
ATOM 7115 C CA . ARG A 1 934 ? 12.381 10.513 -10.236 1.00 87.38 934 ARG A CA 1
ATOM 7116 C C . ARG A 1 934 ? 13.841 10.132 -9.986 1.00 87.38 934 ARG A C 1
ATOM 7118 O O . ARG A 1 934 ? 14.249 10.089 -8.832 1.00 87.38 934 ARG A O 1
ATOM 7125 N N . THR A 1 935 ? 14.625 9.852 -11.028 1.00 93.25 935 THR A N 1
ATOM 7126 C CA . THR A 1 935 ? 16.009 9.370 -10.903 1.00 93.25 935 THR A CA 1
ATOM 7127 C C . THR A 1 935 ? 16.933 10.198 -11.780 1.00 93.25 935 THR A C 1
ATOM 7129 O O . THR A 1 935 ? 16.678 10.316 -12.978 1.00 93.25 935 THR A O 1
ATOM 7132 N N . ALA A 1 936 ? 18.024 10.709 -11.217 1.00 93.81 936 ALA A N 1
ATOM 7133 C CA . ALA A 1 936 ? 19.034 11.450 -11.964 1.00 93.81 936 ALA A CA 1
ATOM 7134 C C . ALA A 1 936 ? 20.447 10.993 -11.591 1.00 93.81 936 ALA A C 1
ATOM 7136 O O . ALA A 1 936 ? 20.741 10.799 -10.412 1.00 93.81 936 ALA A O 1
ATOM 7137 N N . LEU A 1 937 ? 21.307 10.862 -12.601 1.00 96.69 937 LEU A N 1
ATOM 7138 C CA . LEU A 1 937 ? 22.757 10.885 -12.420 1.00 96.69 937 LEU A CA 1
ATOM 7139 C C . LEU A 1 937 ? 23.203 12.344 -12.453 1.00 96.69 937 LEU A C 1
ATOM 7141 O O . LEU A 1 937 ? 22.658 13.134 -13.229 1.00 96.69 937 LEU A O 1
ATOM 7145 N N . TYR A 1 938 ? 24.211 12.706 -11.673 1.00 96.44 938 TYR A N 1
ATOM 7146 C CA . TYR A 1 938 ? 24.810 14.032 -11.766 1.00 96.44 938 TYR A CA 1
ATOM 7147 C C . TYR A 1 938 ? 26.316 14.001 -11.545 1.00 96.44 938 TYR A C 1
ATOM 7149 O O . TYR A 1 938 ? 26.849 13.145 -10.843 1.00 96.44 938 TYR A O 1
ATOM 7157 N N . ALA A 1 939 ? 26.976 14.996 -12.126 1.00 97.19 939 ALA A N 1
ATOM 7158 C CA . ALA A 1 939 ? 28.322 15.409 -11.770 1.00 97.19 939 ALA A CA 1
ATOM 7159 C C . ALA A 1 939 ? 28.296 16.911 -11.463 1.00 97.19 939 ALA A C 1
ATOM 7161 O O . ALA A 1 939 ? 27.559 17.670 -12.097 1.00 97.19 939 ALA A O 1
ATOM 7162 N N . THR A 1 940 ? 29.054 17.372 -10.476 1.00 97.00 940 THR A N 1
ATOM 7163 C CA . THR A 1 940 ? 29.211 18.797 -10.160 1.00 97.00 940 THR A CA 1
ATOM 7164 C C . THR A 1 940 ? 30.630 19.051 -9.673 1.00 97.00 940 THR A C 1
ATOM 7166 O O . THR A 1 940 ? 31.156 18.305 -8.856 1.00 97.00 940 THR A O 1
ATOM 7169 N N . VAL A 1 941 ? 31.255 20.101 -10.196 1.00 96.94 941 VAL A N 1
ATOM 7170 C CA . VAL A 1 941 ? 32.602 20.544 -9.845 1.00 96.94 941 VAL A CA 1
ATOM 7171 C C . VAL A 1 941 ? 32.517 21.998 -9.416 1.00 96.94 941 VAL A C 1
ATOM 7173 O O . VAL A 1 941 ? 31.901 22.817 -10.099 1.00 96.94 941 VAL A O 1
ATOM 7176 N N . ALA A 1 942 ? 33.145 22.333 -8.296 1.00 96.81 942 ALA A N 1
ATOM 7177 C CA . ALA A 1 942 ? 33.214 23.701 -7.810 1.00 96.81 942 ALA A CA 1
ATOM 7178 C C . ALA A 1 942 ? 34.628 24.064 -7.366 1.00 96.81 942 ALA A C 1
ATOM 7180 O O . ALA A 1 942 ? 35.365 23.238 -6.823 1.00 96.81 942 ALA A O 1
ATOM 7181 N N . ARG A 1 943 ? 34.988 25.333 -7.559 1.00 96.12 943 ARG A N 1
ATOM 7182 C CA . ARG A 1 943 ? 36.220 25.915 -7.035 1.00 96.12 943 ARG A CA 1
ATOM 7183 C C . ARG A 1 943 ? 35.932 27.250 -6.368 1.00 96.12 943 ARG A C 1
ATOM 7185 O O . ARG A 1 943 ? 35.338 28.141 -6.974 1.00 96.12 943 ARG A O 1
ATOM 7192 N N . THR A 1 944 ? 36.416 27.391 -5.143 1.00 95.81 944 THR A N 1
ATOM 7193 C CA . THR A 1 944 ? 36.319 28.612 -4.342 1.00 95.81 944 THR A CA 1
ATOM 7194 C C . THR A 1 944 ? 37.710 29.207 -4.171 1.00 95.81 944 THR A C 1
ATOM 7196 O O . THR A 1 944 ? 38.666 28.482 -3.897 1.00 95.81 944 THR A O 1
ATOM 7199 N N . LYS A 1 945 ? 37.844 30.522 -4.330 1.00 95.19 945 LYS A N 1
ATOM 7200 C CA . LYS A 1 945 ? 39.056 31.294 -4.028 1.00 95.19 945 LYS A CA 1
ATOM 7201 C C . LYS A 1 945 ? 38.761 32.243 -2.874 1.00 95.19 945 LYS A C 1
ATOM 7203 O O . LYS A 1 945 ? 37.685 32.835 -2.837 1.00 95.19 945 LYS A O 1
ATOM 7208 N N . MET A 1 946 ? 39.716 32.391 -1.967 1.00 93.12 946 MET A N 1
ATOM 7209 C CA . MET A 1 946 ? 39.648 33.276 -0.807 1.00 93.12 946 MET A CA 1
ATOM 7210 C C . MET A 1 946 ? 40.793 34.286 -0.867 1.00 93.12 946 MET A C 1
ATOM 7212 O O . MET A 1 946 ? 41.891 33.969 -1.327 1.00 93.12 946 MET A O 1
ATOM 7216 N N . LYS A 1 947 ? 40.529 35.504 -0.402 1.00 90.31 947 LYS A N 1
ATOM 7217 C CA . LYS A 1 947 ? 41.523 36.543 -0.134 1.00 90.31 947 LYS A CA 1
ATOM 7218 C C . LYS A 1 947 ? 41.200 37.196 1.204 1.00 90.31 947 LYS A C 1
ATOM 7220 O O . LYS A 1 947 ? 40.026 37.394 1.515 1.00 90.31 947 LYS A O 1
ATOM 7225 N N . TRP A 1 948 ? 42.244 37.560 1.933 1.00 85.25 948 TRP A N 1
ATOM 7226 C CA . TRP A 1 948 ? 42.173 38.191 3.246 1.00 85.25 948 TRP A CA 1
ATOM 7227 C C . TRP A 1 948 ? 43.060 39.429 3.230 1.00 85.25 948 TRP A C 1
ATOM 7229 O O . TRP A 1 948 ? 44.168 39.380 2.695 1.00 85.25 948 TRP A O 1
ATOM 7239 N N . ASN A 1 949 ? 42.560 40.511 3.805 1.00 79.31 949 ASN A N 1
ATOM 7240 C CA . ASN A 1 949 ? 43.337 41.626 4.307 1.00 79.31 949 ASN A CA 1
ATOM 7241 C C . ASN A 1 949 ? 43.317 41.497 5.836 1.00 79.31 949 ASN A C 1
ATOM 7243 O O . ASN A 1 949 ? 42.252 41.269 6.406 1.00 79.31 949 ASN A O 1
ATOM 7247 N N . GLY A 1 950 ? 44.472 41.549 6.500 1.00 72.69 950 GLY A N 1
ATOM 7248 C CA . GLY A 1 950 ? 44.552 41.248 7.933 1.00 72.69 950 GLY A CA 1
ATOM 7249 C C . GLY A 1 950 ? 44.103 39.819 8.289 1.00 72.69 950 GLY A C 1
ATOM 7250 O O . GLY A 1 950 ? 44.565 38.836 7.707 1.00 72.69 950 GLY A O 1
ATOM 7251 N N . SER A 1 951 ? 43.230 39.706 9.289 1.00 71.25 951 SER A N 1
ATOM 7252 C CA . SER A 1 951 ? 42.846 38.457 9.959 1.00 71.25 951 SER A CA 1
ATOM 7253 C C . SER A 1 951 ? 41.825 37.612 9.186 1.00 71.25 951 SER A C 1
ATOM 7255 O O . SER A 1 951 ? 40.913 38.116 8.534 1.00 71.25 951 SER A O 1
ATOM 7257 N N . VAL A 1 952 ? 41.915 36.286 9.337 1.00 75.50 952 VAL A N 1
ATOM 7258 C CA . VAL A 1 952 ? 40.968 35.334 8.732 1.00 75.50 952 VAL A CA 1
ATOM 7259 C C . VAL A 1 952 ? 39.598 35.420 9.413 1.00 75.50 952 VAL A C 1
ATOM 7261 O O . VAL A 1 952 ? 39.436 35.009 10.562 1.00 75.50 952 VAL A O 1
ATOM 7264 N N . ASN A 1 953 ? 38.575 35.873 8.683 1.00 78.19 953 ASN A N 1
ATOM 7265 C CA . ASN A 1 953 ? 37.183 35.765 9.123 1.00 78.19 953 ASN A CA 1
ATOM 7266 C C . ASN A 1 953 ? 36.701 34.302 9.002 1.00 78.19 953 ASN A C 1
ATOM 7268 O O . ASN A 1 953 ? 36.561 33.760 7.903 1.00 78.19 953 ASN A O 1
ATOM 7272 N N . ALA A 1 954 ? 36.411 33.673 10.145 1.00 76.81 954 ALA A N 1
ATOM 7273 C CA . ALA A 1 954 ? 36.034 32.262 10.235 1.00 76.81 954 ALA A CA 1
ATOM 7274 C C . ALA A 1 954 ? 34.734 31.900 9.485 1.00 76.81 954 ALA A C 1
ATOM 7276 O O . ALA A 1 954 ? 34.660 30.819 8.905 1.00 76.81 954 ALA A O 1
ATOM 7277 N N . ALA A 1 955 ? 33.739 32.793 9.421 1.00 78.19 955 ALA A N 1
ATOM 7278 C CA . ALA A 1 955 ? 32.497 32.546 8.676 1.00 78.19 955 ALA A CA 1
ATOM 7279 C C . ALA A 1 955 ? 32.714 32.539 7.149 1.00 78.19 955 ALA A C 1
ATOM 7281 O O . ALA A 1 955 ? 31.955 31.920 6.406 1.00 78.19 955 ALA A O 1
ATOM 7282 N N . MET A 1 956 ? 33.782 33.187 6.676 1.00 84.00 956 MET A N 1
ATOM 7283 C CA . MET A 1 956 ? 34.195 33.194 5.269 1.00 84.00 956 MET A CA 1
ATOM 7284 C C . MET A 1 956 ? 35.149 32.029 4.928 1.00 84.00 956 MET A C 1
ATOM 7286 O O . MET A 1 956 ? 35.428 31.789 3.754 1.00 84.00 956 MET A O 1
ATOM 7290 N N . ALA A 1 957 ? 35.648 31.274 5.915 1.00 84.12 957 ALA A N 1
ATOM 7291 C CA . ALA A 1 957 ? 36.611 30.177 5.740 1.00 84.12 957 ALA A CA 1
ATOM 7292 C C . ALA A 1 957 ? 35.932 28.848 5.325 1.00 84.12 957 ALA A C 1
ATOM 7294 O O . ALA A 1 957 ? 36.065 27.807 5.969 1.00 84.12 957 ALA A O 1
ATOM 7295 N N . ILE A 1 958 ? 35.176 28.888 4.226 1.00 85.12 958 ILE A N 1
ATOM 7296 C CA . ILE A 1 958 ? 34.276 27.819 3.767 1.00 85.12 958 ILE A CA 1
ATOM 7297 C C . ILE A 1 958 ? 35.036 26.588 3.235 1.00 85.12 958 ILE A C 1
ATOM 7299 O O . ILE A 1 958 ? 35.566 26.595 2.121 1.00 85.12 958 ILE A O 1
ATOM 7303 N N . SER A 1 959 ? 35.021 25.493 3.999 1.00 82.38 959 SER A N 1
ATOM 7304 C CA . SER A 1 959 ? 35.359 24.144 3.510 1.00 82.38 959 SER A CA 1
ATOM 7305 C C . SER A 1 959 ? 34.370 23.688 2.418 1.00 82.38 959 SER A C 1
ATOM 7307 O O . SER A 1 959 ? 33.188 24.027 2.502 1.00 82.38 959 SER A O 1
ATOM 7309 N N . PRO A 1 960 ? 34.790 22.894 1.407 1.00 78.12 960 PRO A N 1
ATOM 7310 C CA . PRO A 1 960 ? 33.870 22.363 0.401 1.00 78.12 960 PRO A CA 1
ATOM 7311 C C . PRO A 1 960 ? 32.994 21.216 0.943 1.00 78.12 960 PRO A C 1
ATOM 7313 O O . PRO A 1 960 ? 32.093 20.773 0.236 1.00 78.12 960 PRO A O 1
ATOM 7316 N N . GLY A 1 961 ? 33.250 20.731 2.167 1.00 77.12 961 GLY A N 1
ATOM 7317 C CA . GLY A 1 961 ? 32.457 19.705 2.843 1.00 77.12 961 GLY A CA 1
ATOM 7318 C C . GLY A 1 961 ? 33.283 18.530 3.376 1.00 77.12 961 GLY A C 1
ATOM 7319 O O . GLY A 1 961 ? 34.497 18.608 3.573 1.00 77.12 961 GLY A O 1
ATOM 7320 N N . GLY A 1 962 ? 32.594 17.423 3.657 1.00 69.19 962 GLY A N 1
ATOM 7321 C CA . GLY A 1 962 ? 33.194 16.113 3.936 1.00 69.19 962 GLY A CA 1
ATOM 7322 C C . GLY A 1 962 ? 33.909 15.926 5.280 1.00 69.19 962 GLY A C 1
ATOM 7323 O O . GLY A 1 962 ? 34.110 14.777 5.672 1.00 69.19 962 GLY A O 1
ATOM 7324 N N . GLY A 1 963 ? 34.253 17.006 5.986 1.00 73.06 963 GLY A N 1
ATOM 7325 C CA . GLY A 1 963 ? 35.087 16.998 7.197 1.00 73.06 963 GLY A CA 1
ATOM 7326 C C . GLY A 1 963 ? 36.526 17.475 6.960 1.00 73.06 963 GLY A C 1
ATOM 7327 O O . GLY A 1 963 ? 37.267 17.663 7.923 1.00 73.06 963 GLY A O 1
ATOM 7328 N N . VAL A 1 964 ? 36.912 17.736 5.704 1.00 84.12 964 VAL A N 1
ATOM 7329 C CA . VAL A 1 964 ? 38.210 18.339 5.365 1.00 84.12 964 VAL A CA 1
ATOM 7330 C C . VAL A 1 964 ? 38.217 19.788 5.857 1.00 84.12 964 VAL A C 1
ATOM 7332 O O . VAL A 1 964 ? 37.339 20.576 5.501 1.00 84.12 964 VAL A O 1
ATOM 7335 N N . ARG A 1 965 ? 39.191 20.144 6.696 1.00 86.19 965 ARG A N 1
ATOM 7336 C CA . ARG A 1 965 ? 39.368 21.503 7.236 1.00 86.19 965 ARG A CA 1
ATOM 7337 C C . ARG A 1 965 ? 40.487 22.228 6.486 1.00 86.19 965 ARG A C 1
ATOM 7339 O O . ARG A 1 965 ? 41.083 21.674 5.566 1.00 86.19 965 ARG A O 1
ATOM 7346 N N . PHE A 1 966 ? 40.744 23.482 6.836 1.00 86.25 966 PHE A N 1
ATOM 7347 C CA . PHE A 1 966 ? 41.998 24.134 6.462 1.00 86.25 966 PHE A CA 1
ATOM 7348 C C . PHE A 1 966 ? 43.098 23.713 7.438 1.00 86.25 966 PHE A C 1
ATOM 7350 O O . PHE A 1 966 ? 42.831 23.476 8.617 1.00 86.25 966 PHE A O 1
ATOM 7357 N N . ALA A 1 967 ? 44.333 23.628 6.946 1.00 82.56 967 ALA A N 1
ATOM 7358 C CA . ALA A 1 967 ? 45.488 23.461 7.813 1.00 82.56 967 ALA A CA 1
ATOM 7359 C C . ALA A 1 967 ? 45.774 24.789 8.527 1.00 82.56 967 ALA A C 1
ATOM 7361 O O . ALA A 1 967 ? 45.887 25.815 7.853 1.00 82.56 967 ALA A O 1
ATOM 7362 N N . ASN A 1 968 ? 45.920 24.732 9.855 1.00 70.25 968 ASN A N 1
ATOM 7363 C CA . ASN A 1 968 ? 46.291 25.858 10.725 1.00 70.25 968 ASN A CA 1
ATOM 7364 C C . ASN A 1 968 ? 47.748 25.754 11.238 1.00 70.25 968 ASN A C 1
ATOM 7366 O O . ASN A 1 968 ? 48.165 26.561 12.059 1.00 70.25 968 ASN A O 1
ATOM 7370 N N . GLY A 1 969 ? 48.503 24.739 10.801 1.00 65.50 969 GLY A N 1
ATOM 7371 C CA . GLY A 1 969 ? 49.858 24.419 11.262 1.00 65.50 969 GLY A CA 1
ATOM 7372 C C . GLY A 1 969 ? 50.340 23.075 10.700 1.00 65.50 969 GLY A C 1
ATOM 7373 O O . GLY A 1 969 ? 49.588 22.392 9.999 1.00 65.50 969 GLY A O 1
ATOM 7374 N N . VAL A 1 970 ? 51.576 22.687 11.025 1.00 59.03 970 VAL A N 1
ATOM 7375 C CA . VAL A 1 970 ? 52.144 21.351 10.745 1.00 59.03 970 VAL A CA 1
ATOM 7376 C C . VAL A 1 970 ? 52.472 20.677 12.080 1.00 59.03 970 VAL A C 1
ATOM 7378 O O . VAL A 1 970 ? 52.762 21.360 13.061 1.00 59.03 970 VAL A O 1
ATOM 7381 N N . ALA A 1 971 ? 52.437 19.344 12.149 1.00 53.25 971 ALA A N 1
ATOM 7382 C CA . ALA A 1 971 ? 52.894 18.624 13.337 1.00 53.25 971 ALA A CA 1
ATOM 7383 C C . ALA A 1 971 ? 54.351 19.013 13.664 1.00 53.25 971 ALA A C 1
ATOM 7385 O O . ALA A 1 971 ? 55.236 18.856 12.827 1.00 53.25 971 ALA A O 1
ATOM 7386 N N . GLY A 1 972 ? 54.578 19.567 14.859 1.00 52.31 972 GLY A N 1
ATOM 7387 C CA . GLY A 1 972 ? 55.883 20.077 15.297 1.00 52.31 972 GLY A CA 1
ATOM 7388 C C . GLY A 1 972 ? 56.235 21.511 14.869 1.00 52.31 972 GLY A C 1
ATOM 7389 O O . GLY A 1 972 ? 57.244 22.022 15.341 1.00 52.31 972 GLY A O 1
ATOM 7390 N N . ILE A 1 973 ? 55.431 22.193 14.036 1.00 55.44 973 ILE A N 1
ATOM 7391 C CA . ILE A 1 973 ? 55.714 23.571 13.582 1.00 55.44 973 ILE A CA 1
ATOM 7392 C C . ILE A 1 973 ? 54.479 24.469 13.744 1.00 55.44 973 ILE A C 1
ATOM 7394 O O . ILE A 1 973 ? 53.500 24.367 12.997 1.00 55.44 973 ILE A O 1
ATOM 7398 N N . SER A 1 974 ? 54.566 25.408 14.691 1.00 55.16 974 SER A N 1
ATOM 7399 C CA . SER A 1 974 ? 53.601 26.501 14.849 1.00 55.16 974 SER A CA 1
ATOM 7400 C C . SER A 1 974 ? 53.868 27.583 13.799 1.00 55.16 974 SER A C 1
ATOM 7402 O O . SER A 1 974 ? 54.713 28.455 13.985 1.00 55.16 974 SER A O 1
ATOM 7404 N N . ALA A 1 975 ? 53.175 27.492 12.665 1.00 61.66 975 ALA A N 1
ATOM 7405 C CA . ALA A 1 975 ? 53.279 28.436 11.557 1.00 61.66 975 ALA A CA 1
ATOM 7406 C C . ALA A 1 975 ? 51.875 28.921 11.148 1.00 61.66 975 ALA A C 1
ATOM 7408 O O . ALA A 1 975 ? 50.988 28.084 10.960 1.00 61.66 975 ALA A O 1
ATOM 7409 N N . PRO A 1 976 ? 51.643 30.240 10.999 1.00 73.31 976 PRO A N 1
ATOM 7410 C CA . PRO A 1 976 ? 50.324 30.778 10.685 1.00 73.31 976 PRO A CA 1
ATOM 7411 C C . PRO A 1 976 ? 49.955 30.502 9.223 1.00 73.31 976 PRO A C 1
ATOM 7413 O O . PRO A 1 976 ? 50.487 31.121 8.301 1.00 73.31 976 PRO A O 1
ATOM 7416 N N . TYR A 1 977 ? 49.014 29.586 9.009 1.00 79.94 977 TYR A N 1
ATOM 7417 C CA . TYR A 1 977 ? 48.436 29.298 7.697 1.00 79.94 977 TYR A CA 1
ATOM 7418 C C . TYR A 1 977 ? 47.063 29.951 7.546 1.00 79.94 977 TYR A C 1
ATOM 7420 O O . TYR A 1 977 ? 46.213 29.834 8.427 1.00 79.94 977 TYR A O 1
ATOM 7428 N N . VAL A 1 978 ? 46.821 30.587 6.397 1.00 85.31 978 VAL A N 1
ATOM 7429 C CA . VAL A 1 978 ? 45.530 31.195 6.049 1.00 85.31 978 VAL A CA 1
ATOM 7430 C C . VAL A 1 978 ? 44.837 30.410 4.925 1.00 85.31 978 VAL A C 1
ATOM 7432 O O . VAL A 1 978 ? 45.513 29.929 4.007 1.00 85.31 978 VAL A O 1
ATOM 7435 N N . PRO A 1 979 ? 43.497 30.266 4.938 1.00 89.19 979 PRO A N 1
ATOM 7436 C CA . PRO A 1 979 ? 42.752 29.650 3.840 1.00 89.19 979 PRO A CA 1
ATOM 7437 C C . PRO A 1 979 ? 43.025 30.344 2.497 1.00 89.19 979 PRO A C 1
ATOM 7439 O O . PRO A 1 979 ? 43.101 31.565 2.438 1.00 89.19 979 PRO A O 1
ATOM 7442 N N . SER A 1 980 ? 43.142 29.605 1.394 1.00 90.94 980 SER A N 1
ATOM 7443 C CA . SER A 1 980 ? 43.451 30.189 0.075 1.00 90.94 980 SER A CA 1
ATOM 7444 C C . SER A 1 980 ? 42.465 29.775 -1.011 1.00 90.94 980 SER A C 1
ATOM 7446 O O . SER A 1 980 ? 41.969 30.606 -1.774 1.00 90.94 980 SER A O 1
ATOM 7448 N N . SER A 1 981 ? 42.164 28.482 -1.109 1.00 94.25 981 SER A N 1
ATOM 7449 C CA . SER A 1 981 ? 41.153 27.990 -2.046 1.00 94.25 981 SER A CA 1
ATOM 7450 C C . SER A 1 981 ? 40.619 26.625 -1.643 1.00 94.25 981 SER A C 1
ATOM 7452 O O . SER A 1 981 ? 41.232 25.909 -0.851 1.00 94.25 981 SER A O 1
ATOM 7454 N N . THR A 1 982 ? 39.472 26.265 -2.209 1.00 95.44 982 THR A N 1
ATOM 7455 C CA . THR A 1 982 ? 38.899 24.923 -2.113 1.00 95.44 982 THR A CA 1
ATOM 7456 C C . THR A 1 982 ? 38.490 24.430 -3.487 1.00 95.44 982 THR A C 1
ATOM 7458 O O . THR A 1 982 ? 38.101 25.223 -4.349 1.00 95.44 982 THR A O 1
ATOM 7461 N N . THR A 1 983 ? 38.574 23.121 -3.686 1.00 95.44 983 THR A N 1
ATOM 7462 C CA . THR A 1 983 ? 38.074 22.434 -4.877 1.00 95.44 983 THR A CA 1
ATOM 7463 C C . THR A 1 983 ? 37.207 21.274 -4.408 1.00 95.44 983 THR A C 1
ATOM 7465 O O . THR A 1 983 ? 37.544 20.598 -3.435 1.00 95.44 983 THR A O 1
ATOM 7468 N N . GLY A 1 984 ? 36.080 21.055 -5.071 1.00 94.94 984 GLY A N 1
ATOM 7469 C CA . GLY A 1 984 ? 35.160 19.974 -4.749 1.00 94.94 984 GLY A CA 1
ATOM 7470 C C . GLY A 1 984 ? 34.595 19.334 -6.009 1.00 94.94 984 GLY A C 1
ATOM 7471 O O . GLY A 1 984 ? 34.321 20.031 -6.987 1.00 94.94 984 GLY A O 1
ATOM 7472 N N . TYR A 1 985 ? 34.411 18.019 -5.960 1.00 94.44 985 TYR A N 1
ATOM 7473 C CA . TYR A 1 985 ? 33.818 17.210 -7.021 1.00 94.44 985 TYR A CA 1
ATOM 7474 C C . TYR A 1 985 ? 32.779 16.286 -6.389 1.00 94.44 985 TYR A C 1
ATOM 7476 O O . TYR A 1 985 ? 33.138 15.510 -5.510 1.00 94.44 985 TYR A O 1
ATOM 7484 N N . ASP A 1 986 ? 31.535 16.329 -6.855 1.00 95.38 986 ASP A N 1
ATOM 7485 C CA . ASP A 1 986 ? 30.486 15.365 -6.515 1.00 95.38 986 ASP A CA 1
ATOM 7486 C C . ASP A 1 986 ? 30.089 14.595 -7.778 1.00 95.38 986 ASP A C 1
ATOM 7488 O O . ASP A 1 986 ? 29.811 15.207 -8.814 1.00 95.38 986 ASP A O 1
ATOM 7492 N N . MET A 1 987 ? 30.005 13.267 -7.701 1.00 96.62 987 MET A N 1
ATOM 7493 C CA . MET A 1 987 ? 29.383 12.439 -8.737 1.00 96.62 987 MET A CA 1
ATOM 7494 C C . MET A 1 987 ? 28.460 11.413 -8.081 1.00 96.62 987 MET A C 1
ATOM 7496 O O . MET A 1 987 ? 28.908 10.620 -7.254 1.00 96.62 987 MET A O 1
ATOM 7500 N N . GLY A 1 988 ? 27.167 11.441 -8.407 1.00 95.06 988 GLY A N 1
ATOM 7501 C CA . GLY A 1 988 ? 26.163 10.736 -7.610 1.00 95.06 988 GLY A CA 1
ATOM 7502 C C . GLY A 1 988 ? 24.861 10.395 -8.320 1.00 95.06 988 GLY A C 1
ATOM 7503 O O . GLY A 1 988 ? 24.654 10.693 -9.501 1.00 95.06 988 GLY A O 1
ATOM 7504 N N . ILE A 1 989 ? 23.990 9.727 -7.563 1.00 94.88 989 ILE A N 1
ATOM 7505 C CA . ILE A 1 989 ? 22.682 9.244 -8.002 1.00 94.88 989 ILE A CA 1
ATOM 7506 C C . ILE A 1 989 ? 21.621 9.692 -6.996 1.00 94.88 989 ILE A C 1
ATOM 7508 O O . ILE A 1 989 ? 21.608 9.238 -5.853 1.00 94.88 989 ILE A O 1
ATOM 7512 N N . ARG A 1 990 ? 20.673 10.510 -7.463 1.00 93.50 990 ARG A N 1
ATOM 7513 C CA . ARG A 1 990 ? 19.461 10.861 -6.714 1.00 93.50 990 ARG A CA 1
ATOM 7514 C C . ARG A 1 990 ? 18.293 9.985 -7.151 1.00 93.50 990 ARG A C 1
ATOM 7516 O O . ARG A 1 990 ? 18.029 9.871 -8.351 1.00 93.50 990 ARG A O 1
ATOM 7523 N N . HIS A 1 991 ? 17.522 9.482 -6.191 1.00 94.56 991 HIS A N 1
ATOM 7524 C CA . HIS A 1 991 ? 16.212 8.868 -6.390 1.00 94.56 991 HIS A CA 1
ATOM 7525 C C . HIS A 1 991 ? 15.157 9.475 -5.447 1.00 94.56 991 HIS A C 1
ATOM 7527 O O . HIS A 1 991 ? 15.359 9.516 -4.237 1.00 94.56 991 HIS A O 1
ATOM 7533 N N . ALA A 1 992 ? 14.024 9.925 -5.992 1.00 91.75 992 ALA A N 1
ATOM 7534 C CA . ALA A 1 992 ? 12.918 10.525 -5.241 1.00 91.75 992 ALA A CA 1
ATOM 7535 C C . ALA A 1 992 ? 11.624 9.702 -5.377 1.00 91.75 992 ALA A C 1
ATOM 7537 O O . ALA A 1 992 ? 11.199 9.395 -6.497 1.00 91.75 992 ALA A O 1
ATOM 7538 N N . PHE A 1 993 ? 10.972 9.379 -4.257 1.00 87.31 993 PHE A N 1
ATOM 7539 C CA . PHE A 1 993 ? 9.789 8.507 -4.166 1.00 87.31 993 PHE A CA 1
ATOM 7540 C C . PHE A 1 993 ? 8.567 9.245 -3.597 1.00 87.31 993 PHE A C 1
ATOM 7542 O O . PHE A 1 993 ? 8.731 10.001 -2.623 1.00 87.31 993 PHE A O 1
#

Solvent-accessible surface area (backbone atoms only — not comparable to full-atom values): 53683 Å² total; per-residue (Å²): 129,88,87,57,54,34,61,34,52,44,41,45,50,34,23,74,76,39,34,80,46,57,34,40,35,35,41,61,54,99,92,45,78,70,47,74,31,24,24,32,54,44,40,52,50,5,52,10,41,30,53,40,42,44,74,72,68,55,46,67,68,42,24,34,31,36,29,40,69,45,48,70,70,56,55,26,46,53,30,11,24,48,47,48,33,18,22,36,32,48,36,58,44,84,51,47,62,69,65,38,39,55,58,38,54,74,57,54,24,36,31,36,46,21,26,54,94,24,36,53,42,52,40,74,34,53,89,71,40,83,62,47,78,48,41,35,32,38,84,78,76,87,63,65,95,82,58,78,75,64,49,92,53,48,49,44,68,64,48,33,62,73,40,67,53,85,89,57,74,84,81,82,60,66,86,56,59,38,79,41,52,42,26,37,47,56,40,80,50,96,84,61,76,64,50,28,36,53,38,26,23,35,61,51,43,53,47,5,50,49,36,35,64,73,68,75,66,59,85,84,42,23,37,34,39,35,57,53,64,52,36,63,61,38,43,26,62,44,50,27,14,23,53,70,64,68,24,31,32,39,33,31,35,64,64,51,70,97,44,47,67,59,50,34,39,78,70,55,23,24,33,37,62,44,44,28,86,50,49,58,33,49,69,22,50,81,92,52,96,64,50,51,69,53,60,40,58,34,36,46,24,36,59,61,43,51,70,47,48,66,61,50,26,65,59,41,60,30,42,60,28,30,34,42,63,54,97,82,46,63,53,22,45,17,55,59,98,71,57,66,89,51,34,35,13,32,68,40,89,66,39,42,76,49,36,32,24,97,88,70,48,79,40,55,70,70,38,64,13,41,36,29,30,27,41,55,84,72,49,60,38,82,52,51,35,66,97,31,65,68,60,18,50,65,33,21,43,100,30,25,36,51,66,62,34,27,27,27,33,40,95,82,56,42,27,30,76,74,35,46,70,97,63,60,34,26,45,96,89,41,78,59,72,45,43,58,56,33,40,50,50,38,77,62,76,53,27,47,31,62,45,55,47,57,45,80,24,92,82,69,51,87,80,34,26,36,38,34,30,45,29,17,58,70,55,94,85,73,35,61,74,58,56,54,64,53,34,68,73,69,54,88,86,60,91,70,55,83,36,71,31,82,39,98,62,73,80,54,86,93,50,79,89,82,78,82,90,84,102,60,63,64,83,86,85,89,86,88,86,90,87,85,88,86,82,88,89,86,86,88,89,87,78,88,85,85,87,86,89,86,84,91,84,82,89,88,90,83,83,91,79,92,80,88,86,82,88,87,83,90,92,80,88,86,89,85,85,85,76,90,83,84,82,91,66,83,56,67,64,46,77,47,76,39,37,30,51,18,48,21,52,30,39,28,31,31,30,14,30,53,49,92,82,72,60,95,84,67,77,93,71,66,72,54,53,74,45,67,51,74,44,62,39,58,10,46,78,50,69,20,26,44,33,44,34,37,40,32,40,70,44,98,68,29,31,40,34,36,42,35,24,17,44,40,44,68,89,54,87,52,90,52,74,42,89,39,71,66,23,39,34,44,34,46,32,35,87,86,12,36,43,36,41,34,25,44,73,36,43,48,39,53,50,49,50,70,30,38,70,48,17,74,36,40,46,47,26,42,73,61,52,61,30,44,36,37,47,47,65,75,51,47,79,69,60,88,96,54,81,83,74,56,46,62,57,25,43,39,62,23,45,34,42,32,54,33,84,81,54,87,34,41,43,38,36,41,38,45,22,48,45,75,42,67,78,58,80,95,55,97,58,33,43,46,44,14,57,22,33,41,30,32,23,46,33,42,42,60,86,50,42,35,39,38,41,18,36,34,44,35,26,43,34,32,37,68,85,51,35,38,31,35,43,39,38,39,37,36,26,31,34,42,50,66,88,68,40,33,44,26,33,30,43,41,37,40,37,40,42,36,33,40,63,46,69,47,69,58,97,80,45,79,43,78,46,78,51,63,48,60,37,37,36,42,36,38,36,44,25,33,40,32,74,55,86,79,24,37,41,29,36,37,43,34,39,42,38,38,45,47,62,79,69,81,45,92,90,45,83,81,63,74,79,68,62,37,28,34,39,39,42,38,40,27,42,31,43,36,41,53,61,31,92,44,32,31,42,37,41,32,39,18,42,36,40,44,48,66,35,78,56,85,59,71,43,75,64,71,58,50,41,98,80,52,56,69,53,65,52,52,97,95,42,97,46,66,37,39,72,37,35,27,36,18,38,36,40,32,44,38,41,48,87

Mean predicted aligned error: 19.49 Å

Foldseek 3Di:
DDDDLFPLSLLVVLCVVPVAAWAEWEAEDPVDDIDTDGSVRLNLLLQLVLVLVVVLVDAQAAEEEEQAWDDSVVSSPLNSCQLRNYAYEYDHLPDADPRVLCSCQLSLHQEYEHEPSSQLRVLVCVVPSVSHSFYEYEHDVPDDPPPDRNDDHHYSVVSSVVRSDPPDPDDPRDNHGQQRFSYFQWDLDPPDGTWTWTAGRNNQLVLLVVLLPQAPDDLAAEEEDQDTPSDPCCSRNFSSVSSNSSHHYYYYSHDDLVCPLVVCAVVQGAEYEDEQQVLLLNLLDDQDPSLQVGNHAEYEYENNQLQCQVVSCVRNVYFYKAWDADSLGWIAIDHTPRDDRQFNHAGDLQKDKFFACPVRDGAPAVGKGWIKIAGNVNAARQIDTRVCVVVRCVQRPPSIRGPQWIWHAHPVRGIHTQGRNPFFAAAPNDTADFSLLSVLQSVVSFFSGKDWGFDQDPVNDPPHTAIEMETETPDPQDAFVSSVVSSCVPPVDGDDHVGYAYDNDDDDPSDPPPDDDGFHDDDDDDDDDDDDDDDDDDDDDDDDDDDDDDDDDDDDDDDDDDDDDDDDDDDDDPDPDPDDDDDDDDKPKDKDKWWKWWKWFKKKKFKWAFDPDDDPPDDDDDRMDMDMDTFMDTAAQHFGKIKMKMWIDPPPQKIKMWIAIWHDDDPRPDDDTHPSLQDTWIWIAGQAAIKIWWKAFDQQLCQQQVQALRGDHHLRGRLVNLLQQQLLVVLAPDDPPDDCSDGSGMAGQKIKGKGDPPPQFKIKMWMWHAAPFDADPPDPWGQRCASTKTKMKIWGDDDFKTKIKMWMKHWRTCRPPAKTWIKIKIKIKMWGDPVQKIKGKMWIKIWTWIKHWDWDQDVNDTDIDIWTWTKIKTWMKIWMWGDDPQKIKIKMKIKIKIWTDFGCDPVCNVPPGFGFIKMKIKIKIKMWHDSTPFKIKMKMKMKMFMDTRPDADSSSLDTSDDPDHGDCADVVGRTGIHTGMMIMMITIMMGID

Secondary structure (DSSP, 8-state):
-----SHHHHHHHHHHHSTTSEEEEEE--TTS--EEEEHHHHHHHHHHHHHHHHHTT--TT-EEEEEESS-HHHHHHHHHHHHHT-EEEEEETT--THHHHHHHHHTT-SEEEEEHHHHHHHHHHTTT-TT--EEEEE--SSS-TT----S--EEHHHHHHTT--TTS----PPPPPTTSEEEEEEE--SSSSPEEEEEEHHHHHHHHHHHHHHT---TT-EEEE-S-TTSHHIIIIIIIHHHHHT-EEEEESS--GGGHHHHHHHTT--EEEEEHHHHHHHHTSPP-GGGG-S---EEEEES--GGGHHHHHHHHT-EEEEEE--SS---EEE-TTTS-TT--BEEPTTEEEEEE-TTSSBPPTT-EEEEEEEETT-------BTT-HHHHHHHSGGG-EEEEEEEEE-TT--EEEEEETTT--EETTEEPPHHHHHHHHHTTS-EEEEEEEEEEPTT--TTBEEEEEEEEESSTT--HHHHHHHHHHH-TTSPPPSEEEE-SS---GGGSSS------------------------------------------------------------SSS------------EEEEEEEEEEEEEEEEEEEEEPTTS-TT--S--SEEEEEEEEEEE-SSS--EEEEEEEEEEETTEEEEEEEEEEB--SSS---B-SS-SEEEEEEEETTEEEEEEEEE-HHHHHHHHS-SSTTSSTT--THHHHHHHHHHHH--PPTT-----BTTEEEEEEEEE--TTSTTEEEEEEEE---SPP-SSSS---TTTTEEEEEEEEEEETTEEEEEEEEEEEEEE-TTS-EEEEEEEEEEEEEE-SS-EEEEEEEEEEEEEEEEEEEEETTEEEEEEEEEEEEEEEEEEEEEEEETTEEEEEEEEEEEEEPPP---TT-TTS------EEEEEEEEEEEEESSSSEEEEEEEEEEEEEESSS--GGG----STT------BTTB---EEEEEEEEEEEEEEEE-